Protein AF-A0A7C8MTD8-F1 (afdb_monomer)

Solvent-accessible surface area (backbone atoms only — not comparable to full-atom values): 52071 Å² total; per-residue (Å²): 132,76,64,49,74,47,74,49,96,95,41,102,48,47,35,45,34,40,79,84,80,27,59,74,48,79,58,100,44,34,38,29,28,46,30,33,47,76,84,49,104,66,67,57,60,28,30,37,38,38,25,40,64,77,80,11,50,65,39,50,52,45,23,50,55,51,53,57,53,48,58,82,64,80,51,91,18,46,64,64,70,78,48,72,53,75,58,99,70,31,37,39,38,32,28,71,52,54,86,46,29,43,43,62,44,54,58,72,53,78,58,64,87,76,47,57,66,59,52,53,49,50,54,52,39,54,48,39,43,50,51,40,49,52,38,40,47,62,59,44,64,90,84,45,101,72,46,46,36,35,35,48,51,53,44,58,48,43,70,30,29,31,27,32,90,47,101,44,90,96,46,63,46,48,19,44,48,74,48,49,60,34,51,76,48,77,38,54,79,86,63,90,75,66,77,46,81,52,72,80,83,64,45,55,52,62,44,52,36,72,64,39,75,76,70,33,39,49,45,72,65,44,51,53,42,11,47,50,56,44,50,49,47,53,48,40,31,64,78,35,88,49,91,51,43,38,52,54,56,51,52,49,25,55,69,73,57,80,87,66,99,76,79,70,42,44,60,39,46,68,49,99,87,68,53,75,46,72,24,66,51,54,58,50,49,54,51,53,54,59,57,56,69,67,49,58,88,76,41,58,52,63,77,62,52,74,77,80,66,78,65,76,42,74,44,28,23,44,52,93,54,82,64,60,80,81,41,86,42,37,36,56,49,91,58,82,91,49,54,76,76,74,34,32,78,72,53,70,42,80,42,76,41,81,54,51,43,54,51,80,73,50,90,58,47,78,81,74,35,30,51,89,65,24,41,29,30,81,41,86,51,72,65,92,62,86,61,55,76,67,46,48,75,46,97,42,76,66,37,53,50,54,52,50,53,42,51,50,54,52,49,53,51,51,33,67,74,70,69,47,94,73,88,78,92,85,82,73,78,42,71,42,92,59,87,70,54,81,75,76,90,78,89,91,68,73,71,48,45,46,61,35,57,70,85,70,62,50,65,40,79,32,23,84,65,29,40,54,60,53,44,64,76,76,46,54,74,67,56,46,48,33,41,75,69,65,77,41,92,51,72,44,70,47,75,51,66,40,73,50,64,40,86,68,88,65,70,70,46,62,36,46,81,41,57,55,74,88,31,51,43,67,28,39,40,36,41,92,90,49,72,46,31,22,20,38,30,45,81,56,89,75,37,40,34,36,33,49,75,64,37,34,46,37,40,34,40,40,31,66,47,38,62,61,64,69,84,71,77,51,77,47,49,32,37,31,40,51,30,44,67,51,67,39,82,36,66,57,62,59,81,49,97,83,58,56,86,49,68,46,66,48,100,87,68,48,84,34,39,34,25,56,24,61,40,27,64,50,34,42,52,8,50,54,51,18,52,54,51,50,61,72,45,51,82,56,42,36,41,44,79,43,81,42,76,38,49,44,51,92,80,34,51,23,39,56,51,42,52,75,73,40,46,67,80,81,37,74,80,51,63,32,41,38,38,65,43,61,41,83,37,48,37,55,29,41,30,47,48,58,35,66,44,27,29,17,33,33,36,40,38,36,40,38,38,29,80,33,76,47,78,55,69,93,75,37,49,62,38,65,64,51,51,54,53,49,57,62,53,56,55,45,44,67,73,71,76,49,90,54,88,94,58,54,72,49,75,42,81,77,44,80,48,69,62,70,98,71,84,59,52,42,29,50,28,42,36,35,28,39,38,34,29,37,93,86,55,65,59,66,57,55,51,51,48,53,47,51,51,50,56,50,50,34,55,74,70,35,90,60,44,50,74,50,72,52,77,45,86,52,30,60,57,37,52,21,31,51,68,62,27,50,55,47,43,56,52,42,41,69,75,50,39,94,35,39,49,73,59,78,68,51,83,62,75,55,28,71,71,53,60,40,60,98,48,94,47,48,32,40,62,34,41,30,13,17,31,42,58,65,62,43,52,55,35,60,72,69,52,82,66,60,76,81,69,49,62,41,72,74,31,47,50,35,64,65,34,58,72,51,24,30,50,42,45,16,51,51,53,37,52,54,51,57,72,70,31,38,71,49,82,76,87,127

Sequence (924 aa):
MPSSKIHAPDFEAPLEFDVDQDLLGSGTVGDVFKVRLSYAKDPKHFALKRFFARAGRDDFQNEISILKALADVPHNHIVYFASYWTGPDASYILFPLAYGDLHNFLEHTLPPSIPADVVTWLVTQMQGVCDAIKYLHHHISEGNKEMKRVGFHHDLKPANILLFESNRPNHAVWKLGDFGSGAIKYLDHSSTEVLYNRKASTGDPVYSAPEFIADGKVSYPKDIWSLGCIFLEVLVWALTPEPKAVTQFRDAREEFSTDSPDKEPIYWCQDYEGRVYMNPAVVNEVKVLQARSRDESMYTSILAIPTEMAATFTLKFLKRLSLYDNVQLYRLHGFEELSNEQQTNCVYENIECTNIQDLRNIQERTSTLCFTEAGFEFISAPTKCALSAAVFETDTADANTVVNEYIQETMELVKSRLGASSIITIDWRFRRNDEASFAHRLEGGDVRRQAIAVATTTHCDFSPLGGIERLRMHLNSDELTAVEMGDITAMIVNVWRPLKTVASAPLVLADRRTVSKDDLVESDQVMRDKVNKTAYVYYHPDQRWYWMSNQRPDEVIMFPTWAIKTDDGHVGKVILLRAELDALPIEEKTGLPYASKMRMLDIEGRDQPVMHACGHDVHIAALLASLQLLHSARKSWSGTIVALFQPNEEIPGGAQAMIDDGLYNVSPIPDIMLAQHVGMSKAGLVAVRTGPVLPASDYIEVEIFSKGIGTNPPECRDPVSLASYLLTRFQAIISFDIDLRGDYASLKCRDFHAGEPGDLFTNKVYLRLEIKTTETIDRDNIFSRVEAITKGECKASGGDIESSVRMTPRAPVTRNDTVLAEALQDCFSHYFGDRFWIPPMDTPVEDFSILGGPKPVPFVYWKLGSTDPKKWDEAQEKGGNILEHLPTNHSPEFAPAPDLTILTGMEAMALAALLFADTKTEGE

Nearest PDB structures (foldseek):
  6slf-assembly1_A  TM=8.275E-01  e=9.966E-27  Corynebacterium striatum
  4ewt-assembly1_D  TM=8.448E-01  e=9.321E-24  Staphylococcus aureus subsp. aureus COL
  2v8d-assembly1_A  TM=5.994E-01  e=3.369E-10  Lachancea kluyveri
  2v8v-assembly1_B  TM=5.411E-01  e=5.201E-10  Lachancea kluyveri
  6vph-assembly1_A-2  TM=4.295E-01  e=1.521E-06  Homo sapiens

Mean predicted aligned error: 19.95 Å

Organism: NCBI:txid323545

pLDDT: mean 82.77, std 13.97, range [25.39, 98.56]

InterPro domains:
  IPR000719 Protein kinase domain [PF00069] (22-236)
  IPR000719 Protein kinase domain [PS50011] (18-336)
  IPR000719 Protein kinase domain [SM00220] (18-336)
  IPR002933 Peptidase M20 [PF01546] (576-865)
  IPR011009 Protein kinase-like domain superfamily [SSF56112] (22-241)
  IPR017439 Amidohydrolase [PTHR11014] (572-916)
  IPR036264 Bacterial exopeptidase dimerisation domain [SSF55031] (712-802)
  IPR044053 Hydroxylase/desaturase AsaB-like [NF041278] (344-562)

Radius of gyration: 44.91 Å; Cα contacts (8 Å, |Δi|>4): 1642; chains: 1; bounding box: 114×57×131 Å

Structure (mmCIF, N/CA/C/O backbone):
data_AF-A0A7C8MTD8-F1
#
_entry.id   AF-A0A7C8MTD8-F1
#
loop_
_atom_site.group_PDB
_atom_site.id
_atom_site.type_symbol
_atom_site.label_atom_id
_atom_site.label_alt_id
_atom_site.label_comp_id
_atom_site.label_asym_id
_atom_site.label_entity_id
_atom_site.label_seq_id
_atom_site.pdbx_PDB_ins_code
_atom_site.Cartn_x
_atom_site.Cartn_y
_atom_site.Cartn_z
_atom_site.occupancy
_atom_site.B_iso_or_equiv
_atom_site.auth_seq_id
_atom_site.auth_comp_id
_atom_site.auth_asym_id
_atom_site.auth_atom_id
_atom_site.pdbx_PDB_model_num
ATOM 1 N N . MET A 1 1 ? -60.207 -11.287 59.691 1.00 36.75 1 MET A N 1
ATOM 2 C CA . MET A 1 1 ? -60.706 -9.922 59.396 1.00 36.75 1 MET A CA 1
ATOM 3 C C . MET A 1 1 ? -61.123 -9.883 57.919 1.00 36.75 1 MET A C 1
ATOM 5 O O . MET A 1 1 ? -60.963 -10.918 57.283 1.00 36.75 1 MET A O 1
ATOM 9 N N . PRO A 1 2 ? -61.793 -8.848 57.373 1.00 47.47 2 PRO A N 1
ATOM 10 C CA . PRO A 1 2 ? -62.444 -8.988 56.073 1.00 47.47 2 PRO A CA 1
ATOM 11 C C . PRO A 1 2 ? -61.409 -8.887 54.949 1.00 47.47 2 PRO A C 1
ATOM 13 O O . PRO A 1 2 ? -60.645 -7.928 54.910 1.00 47.47 2 PRO A O 1
ATOM 16 N N . SER A 1 3 ? -61.419 -9.851 54.024 1.00 56.44 3 SER A N 1
ATOM 17 C CA . SER A 1 3 ? -60.732 -9.743 52.735 1.00 56.44 3 SER A CA 1
ATOM 18 C C . SER A 1 3 ? -61.042 -8.380 52.112 1.00 56.44 3 SER A C 1
ATOM 20 O O . SER A 1 3 ? -62.213 -8.071 51.851 1.00 56.44 3 SER A O 1
ATOM 22 N N . SER A 1 4 ? -60.031 -7.547 51.898 1.00 66.31 4 SER A N 1
ATOM 23 C CA . SER A 1 4 ? -60.213 -6.243 51.271 1.00 66.31 4 SER A CA 1
ATOM 24 C C . SER A 1 4 ? -60.413 -6.431 49.772 1.00 66.31 4 SER A C 1
ATOM 26 O O . SER A 1 4 ? -59.582 -7.038 49.100 1.00 66.31 4 SER A O 1
ATOM 28 N N . LYS A 1 5 ? -61.528 -5.905 49.250 1.00 68.44 5 LYS A N 1
ATOM 29 C CA . LYS A 1 5 ? -61.786 -5.812 47.809 1.00 68.44 5 LYS A CA 1
ATOM 30 C C . LYS A 1 5 ? -61.656 -4.362 47.374 1.00 68.44 5 LYS A C 1
ATOM 32 O O . LYS A 1 5 ? -62.421 -3.517 47.833 1.00 68.44 5 LYS A O 1
ATOM 37 N N . ILE A 1 6 ? -60.694 -4.078 46.503 1.00 73.88 6 ILE A N 1
ATOM 38 C CA . ILE A 1 6 ? -60.473 -2.740 45.936 1.00 73.88 6 ILE A CA 1
ATOM 39 C C . ILE A 1 6 ? -60.409 -2.819 44.407 1.00 73.88 6 ILE A C 1
ATOM 41 O O . ILE A 1 6 ? -59.969 -3.827 43.859 1.00 73.88 6 ILE A O 1
ATOM 45 N N . HIS A 1 7 ? -60.852 -1.770 43.715 1.00 72.31 7 HIS A N 1
ATOM 46 C CA . HIS A 1 7 ? -60.801 -1.683 42.252 1.00 72.31 7 HIS A CA 1
ATOM 47 C C . HIS A 1 7 ? -59.589 -0.856 41.812 1.00 72.31 7 HIS A C 1
ATOM 49 O O . HIS A 1 7 ? -59.398 0.256 42.305 1.00 72.31 7 HIS A O 1
ATOM 55 N N . ALA A 1 8 ? -58.793 -1.390 40.885 1.00 72.38 8 ALA A N 1
ATOM 56 C CA . ALA A 1 8 ? -57.742 -0.637 40.206 1.00 72.38 8 ALA A CA 1
ATOM 57 C C . ALA A 1 8 ? -58.331 0.014 38.934 1.00 72.38 8 ALA A C 1
ATOM 59 O O . ALA A 1 8 ? -59.082 -0.660 38.234 1.00 72.38 8 ALA A O 1
ATOM 60 N N . PRO A 1 9 ? -58.024 1.286 38.609 1.00 70.38 9 PRO A N 1
ATOM 61 C CA . PRO A 1 9 ? -58.692 2.016 37.522 1.00 70.38 9 PRO A CA 1
ATOM 62 C C . PRO A 1 9 ? -58.568 1.351 36.148 1.00 70.38 9 PRO A C 1
ATOM 64 O O . PRO A 1 9 ? -59.496 1.420 35.350 1.00 70.38 9 PRO A O 1
ATOM 67 N N . ASP A 1 10 ? -57.435 0.690 35.904 1.00 72.25 10 ASP A N 1
ATOM 68 C CA . ASP A 1 10 ? -57.112 0.055 34.622 1.00 72.25 10 ASP A CA 1
ATOM 69 C C . ASP A 1 10 ? -57.588 -1.408 34.536 1.00 72.25 10 ASP A C 1
ATOM 71 O O . ASP A 1 10 ? -57.371 -2.079 33.528 1.00 72.25 10 ASP A O 1
ATOM 75 N N . PHE A 1 11 ? -58.236 -1.928 35.587 1.00 67.31 11 PHE A N 1
ATOM 76 C CA . PHE A 1 11 ? -58.704 -3.311 35.661 1.00 67.31 11 PHE A CA 1
ATOM 77 C C . PHE A 1 11 ? -60.195 -3.359 36.028 1.00 67.31 11 PHE A C 1
ATOM 79 O O . PHE A 1 11 ? -60.595 -2.986 37.128 1.00 67.31 11 PHE A O 1
ATOM 86 N N . GLU A 1 12 ? -61.034 -3.911 35.144 1.00 67.12 12 GLU A N 1
ATOM 87 C CA . GLU A 1 12 ? -62.484 -4.067 35.384 1.00 67.12 12 GLU A CA 1
ATOM 88 C C . GLU A 1 12 ? -62.834 -5.089 36.498 1.00 67.12 12 GLU A C 1
ATOM 90 O O . GLU A 1 12 ? -64.005 -5.273 36.832 1.00 67.12 12 GLU A O 1
ATOM 95 N N . ALA A 1 13 ? -61.840 -5.747 37.109 1.00 68.50 13 ALA A N 1
ATOM 96 C CA . ALA A 1 13 ? -62.009 -6.768 38.147 1.00 68.50 13 ALA A CA 1
ATOM 97 C C . ALA A 1 13 ? -61.460 -6.311 39.518 1.00 68.50 13 ALA A C 1
ATOM 99 O O . ALA A 1 13 ? -60.441 -5.619 39.566 1.00 68.50 13 ALA A O 1
ATOM 100 N N . PRO A 1 14 ? -62.079 -6.715 40.649 1.00 74.88 14 PRO A N 1
ATOM 101 C CA . PRO A 1 14 ? -61.580 -6.371 41.977 1.00 74.88 14 PRO A CA 1
ATOM 102 C C . PRO A 1 14 ? -60.300 -7.147 42.326 1.00 74.88 14 PRO A C 1
ATOM 104 O O . PRO A 1 14 ? -60.173 -8.343 42.033 1.00 74.88 14 PRO A O 1
ATOM 107 N N . LEU A 1 15 ? -59.381 -6.460 43.004 1.00 81.38 15 LEU A N 1
ATOM 108 C CA . LEU A 1 15 ? -58.221 -7.045 43.673 1.00 81.38 15 LEU A CA 1
ATOM 109 C C . LEU A 1 15 ? -58.672 -7.678 44.991 1.00 81.38 15 LEU A C 1
ATOM 111 O O . LEU A 1 15 ? -59.302 -7.007 45.810 1.00 81.38 15 LEU A O 1
ATOM 115 N N . GLU A 1 16 ? -58.352 -8.955 45.186 1.00 81.00 16 GLU A N 1
ATOM 116 C CA . GLU A 1 16 ? -58.675 -9.726 46.392 1.00 81.00 16 GLU A CA 1
ATOM 117 C C . GLU A 1 16 ? -57.395 -10.038 47.178 1.00 81.00 16 GLU A C 1
ATOM 119 O O . GLU A 1 16 ? -56.443 -10.567 46.597 1.00 81.00 16 GLU A O 1
ATOM 124 N N . PHE A 1 17 ? -57.383 -9.714 48.475 1.00 81.12 17 PHE A N 1
ATOM 125 C CA . PHE A 1 17 ? -56.328 -10.099 49.421 1.00 81.12 17 PHE A CA 1
ATOM 126 C C . PHE A 1 17 ? -56.820 -10.082 50.874 1.00 81.12 17 PHE A C 1
ATOM 128 O O . PHE A 1 17 ? -57.761 -9.353 51.216 1.00 81.12 17 PHE A O 1
ATOM 135 N N . ASP A 1 18 ? -56.185 -10.885 51.720 1.00 81.62 18 ASP A N 1
ATOM 136 C CA . ASP A 1 18 ? -56.340 -10.888 53.172 1.00 81.62 18 ASP A CA 1
ATOM 137 C C . ASP A 1 18 ? -55.222 -10.052 53.813 1.00 81.62 18 ASP A C 1
ATOM 139 O O . ASP A 1 18 ? -54.037 -10.296 53.608 1.00 81.62 18 ASP A O 1
ATOM 143 N N . VAL A 1 19 ? -55.605 -9.037 54.588 1.00 76.56 19 VAL A N 1
ATOM 144 C CA . VAL A 1 19 ? -54.665 -8.064 55.169 1.00 76.56 19 VAL A CA 1
ATOM 145 C C . VAL A 1 19 ? -53.669 -8.720 56.133 1.00 76.56 19 VAL A C 1
ATOM 147 O O . VAL A 1 19 ? -52.549 -8.231 56.258 1.00 76.56 19 VAL A O 1
ATOM 150 N N . ASP A 1 20 ? -54.053 -9.816 56.791 1.00 74.50 20 ASP A N 1
ATOM 151 C CA . ASP A 1 20 ? -53.216 -10.500 57.777 1.00 74.50 20 ASP A CA 1
ATOM 152 C C . ASP A 1 20 ? -52.360 -11.606 57.128 1.00 74.50 20 ASP A C 1
ATOM 154 O O . ASP A 1 20 ? -51.235 -11.844 57.563 1.00 74.50 20 ASP A O 1
ATOM 158 N N . GLN A 1 21 ? -52.872 -12.290 56.095 1.00 80.00 21 GLN A N 1
ATOM 159 C CA . GLN A 1 21 ? -52.184 -13.435 55.468 1.00 80.00 21 GLN A CA 1
ATOM 160 C C . GLN A 1 21 ? -51.335 -13.078 54.246 1.00 80.00 21 GLN A C 1
ATOM 162 O O . GLN A 1 21 ? -50.363 -13.775 53.963 1.00 80.00 21 GLN A O 1
ATOM 167 N N . ASP A 1 22 ? -51.686 -12.015 53.522 1.00 86.62 22 ASP A N 1
ATOM 168 C CA . ASP A 1 22 ? -51.035 -11.654 52.260 1.00 86.62 22 ASP A CA 1
ATOM 169 C C . ASP A 1 22 ? -50.022 -10.504 52.408 1.00 86.62 22 ASP A C 1
ATOM 171 O O . ASP A 1 22 ? -49.557 -9.954 51.408 1.00 86.62 22 ASP A O 1
ATOM 175 N N . LEU A 1 23 ? -49.664 -10.111 53.633 1.00 88.38 23 LEU A N 1
ATOM 176 C CA . LEU A 1 23 ? -48.643 -9.090 53.876 1.00 88.38 23 LEU A CA 1
ATOM 177 C C . LEU A 1 23 ? -47.261 -9.599 53.427 1.00 88.38 23 LEU A C 1
ATOM 179 O O . LEU A 1 23 ? -46.715 -10.536 54.003 1.00 88.38 23 LEU A O 1
ATOM 183 N N . LEU A 1 24 ? -46.687 -8.958 52.408 1.00 84.88 24 LEU A N 1
ATOM 184 C CA . LEU A 1 24 ? -45.346 -9.247 51.887 1.00 84.88 24 LEU A CA 1
ATOM 185 C C . LEU A 1 24 ? -44.258 -8.453 52.616 1.00 84.88 24 LEU A C 1
ATOM 187 O O . LEU A 1 24 ? -43.134 -8.924 52.745 1.00 84.88 24 LEU A O 1
ATOM 191 N N . GLY A 1 25 ? -44.582 -7.248 53.088 1.00 82.81 25 GLY A N 1
ATOM 192 C CA . GLY A 1 25 ? -43.654 -6.393 53.824 1.00 82.81 25 GLY A CA 1
ATOM 193 C C . GLY A 1 25 ? -44.342 -5.154 54.388 1.00 82.81 25 GLY A C 1
ATOM 194 O O . GLY A 1 25 ? -45.333 -4.684 53.831 1.00 82.81 25 GLY A O 1
ATOM 195 N N . SER A 1 26 ? -43.819 -4.617 55.490 1.00 80.94 26 SER A N 1
ATOM 196 C CA . SER A 1 26 ? -44.293 -3.374 56.108 1.00 80.94 26 SER A CA 1
ATOM 197 C C . SER A 1 26 ? -43.118 -2.418 56.290 1.00 80.94 26 SER A C 1
ATOM 199 O O . SER A 1 26 ? -42.049 -2.817 56.753 1.00 80.94 26 SER A O 1
ATOM 201 N N . GLY A 1 27 ? -43.300 -1.170 55.869 1.00 74.06 27 GLY A N 1
ATOM 202 C CA . GLY A 1 27 ? -42.312 -0.101 55.943 1.00 74.06 27 GLY A CA 1
ATOM 203 C C . GLY A 1 27 ? -42.838 1.103 56.721 1.00 74.06 27 GLY A C 1
ATOM 204 O O . GLY A 1 27 ? -43.984 1.155 57.163 1.00 74.06 27 GLY A O 1
ATOM 205 N N . THR A 1 28 ? -42.006 2.133 56.855 1.00 71.19 28 THR A N 1
ATOM 206 C CA . THR A 1 28 ? -42.362 3.373 57.570 1.00 71.19 28 THR A CA 1
ATOM 207 C C . THR A 1 28 ? -43.461 4.184 56.877 1.00 71.19 28 THR A C 1
ATOM 209 O O . THR A 1 28 ? -44.188 4.930 57.532 1.00 71.19 28 THR A O 1
ATOM 212 N N . VAL A 1 29 ? -43.592 4.038 55.557 1.00 75.25 29 VAL A N 1
ATOM 213 C CA . VAL A 1 29 ? -44.475 4.849 54.699 1.00 75.25 29 VAL A CA 1
ATOM 214 C C . VAL A 1 29 ? -45.685 4.076 54.157 1.00 75.25 29 VAL A C 1
ATOM 216 O O . VAL A 1 29 ? -46.618 4.685 53.621 1.00 75.25 29 VAL A O 1
ATOM 219 N N . GLY A 1 30 ? -45.705 2.749 54.317 1.00 84.12 30 GLY A N 1
ATOM 220 C CA . GLY A 1 30 ? -46.770 1.896 53.802 1.00 84.12 30 GLY A CA 1
ATOM 221 C C . GLY A 1 30 ? -46.501 0.396 53.920 1.00 84.12 30 GLY A C 1
ATOM 222 O O . GLY A 1 30 ? -45.422 -0.027 54.327 1.00 84.12 30 GLY A O 1
ATOM 223 N N . ASP A 1 31 ? -47.490 -0.394 53.505 1.00 88.81 31 ASP A N 1
ATOM 224 C CA . ASP A 1 31 ? -47.468 -1.861 53.514 1.00 88.81 31 ASP A CA 1
ATOM 225 C C . ASP A 1 31 ? -47.561 -2.408 52.085 1.00 88.81 31 ASP A C 1
ATOM 227 O O . ASP A 1 31 ? -48.206 -1.801 51.226 1.00 88.81 31 ASP A O 1
ATOM 231 N N . VAL A 1 32 ? -46.971 -3.574 51.828 1.00 89.69 32 VAL A N 1
ATOM 232 C CA . VAL A 1 32 ? -47.038 -4.275 50.540 1.00 89.69 32 VAL A CA 1
ATOM 233 C C . VAL A 1 32 ? -47.796 -5.584 50.715 1.00 89.69 32 VAL A C 1
ATOM 235 O O . VAL A 1 32 ? -47.422 -6.408 51.544 1.00 89.69 32 VAL A O 1
ATOM 238 N N . PHE A 1 33 ? -48.836 -5.798 49.910 1.00 91.00 33 PHE A N 1
ATOM 239 C CA . PHE A 1 33 ? -49.671 -7.001 49.951 1.00 91.00 33 PHE A CA 1
ATOM 240 C C . PHE A 1 33 ? -49.567 -7.801 48.658 1.00 91.00 33 PHE A C 1
ATOM 242 O O . PHE A 1 33 ? -49.513 -7.230 47.568 1.00 91.00 33 PHE A O 1
ATOM 249 N N . LYS A 1 34 ? -49.616 -9.126 48.755 1.00 90.69 34 LYS A N 1
ATOM 250 C CA . LYS A 1 34 ? -49.877 -10.007 47.621 1.00 90.69 34 LYS A CA 1
ATOM 251 C C . LYS A 1 34 ? -51.361 -9.927 47.287 1.00 90.69 34 LYS A C 1
ATOM 253 O O . LYS A 1 34 ? -52.207 -10.139 48.142 1.00 90.69 34 LYS A O 1
ATOM 258 N N . VAL A 1 35 ? -51.696 -9.619 46.041 1.00 89.38 35 VAL A N 1
ATOM 259 C CA . VAL A 1 35 ? -53.094 -9.464 45.618 1.00 89.38 35 VAL A CA 1
ATOM 260 C C . VAL A 1 35 ? -53.393 -10.302 44.386 1.00 89.38 35 VAL A C 1
ATOM 262 O O . VAL A 1 35 ? -52.518 -10.527 43.544 1.00 89.38 35 VAL A O 1
ATOM 265 N N . ARG A 1 36 ? -54.640 -10.761 44.260 1.00 85.81 36 ARG A N 1
ATOM 266 C CA . ARG A 1 36 ? -55.112 -11.562 43.123 1.00 85.81 36 ARG A CA 1
ATOM 267 C C . ARG A 1 36 ? -56.159 -10.803 42.307 1.00 85.81 36 ARG A C 1
ATOM 269 O O . ARG A 1 36 ? -57.111 -10.271 42.872 1.00 85.81 36 ARG A O 1
ATOM 276 N N . LEU A 1 37 ? -56.027 -10.815 40.978 1.00 79.00 37 LEU A N 1
ATOM 277 C CA . LEU A 1 37 ? -57.078 -10.358 40.054 1.00 79.00 37 LEU A CA 1
ATOM 278 C C . LEU A 1 37 ? -58.081 -11.491 39.781 1.00 79.00 37 LEU A C 1
ATOM 280 O O . LEU A 1 37 ? -57.700 -12.594 39.390 1.00 79.00 37 LEU A O 1
ATOM 284 N N . SER A 1 38 ? -59.373 -11.224 39.965 1.00 64.62 38 SER A N 1
ATOM 285 C CA . SER A 1 38 ? -60.420 -12.253 40.081 1.00 64.62 38 SER A CA 1
ATOM 286 C C . SER A 1 38 ? -61.116 -12.694 38.770 1.00 64.62 38 SER A C 1
ATOM 288 O O . SER A 1 38 ? -62.166 -13.327 38.835 1.00 64.62 38 SER A O 1
ATOM 290 N N . TYR A 1 39 ? -60.547 -12.459 37.573 1.00 58.12 39 TYR A N 1
ATOM 291 C CA . TYR A 1 39 ? -61.153 -12.929 36.301 1.00 58.12 39 TYR A CA 1
ATOM 292 C C . TYR A 1 39 ? -60.159 -13.307 35.182 1.00 58.12 39 TYR A C 1
ATOM 294 O O . TYR A 1 39 ? -60.326 -12.929 34.024 1.00 58.12 39 TYR A O 1
ATOM 302 N N . ALA A 1 40 ? -59.118 -14.081 35.494 1.00 52.47 40 ALA A N 1
ATOM 303 C CA . ALA A 1 40 ? -58.266 -14.701 34.474 1.00 52.47 40 ALA A CA 1
ATOM 304 C C . ALA A 1 40 ? -58.393 -16.232 34.532 1.00 52.47 40 ALA A C 1
ATOM 306 O O . ALA A 1 40 ? -58.435 -16.805 35.618 1.00 52.47 40 ALA A O 1
ATOM 307 N N . LYS A 1 41 ? -58.424 -16.902 33.365 1.00 48.06 41 LYS A N 1
ATOM 308 C CA . LYS A 1 41 ? -58.343 -18.379 33.244 1.00 48.06 41 LYS A CA 1
ATOM 309 C C . LYS A 1 41 ? -57.103 -18.967 33.945 1.00 48.06 41 LYS A C 1
ATOM 311 O O . LYS A 1 41 ? -57.080 -20.164 34.204 1.00 48.06 41 LYS A O 1
ATOM 316 N N . ASP A 1 42 ? -56.127 -18.110 34.243 1.00 54.12 42 ASP A N 1
ATOM 317 C CA . ASP A 1 42 ? -54.933 -18.357 35.040 1.00 54.12 42 ASP A CA 1
ATOM 318 C C . ASP A 1 42 ? -54.698 -17.131 35.961 1.00 54.12 42 ASP A C 1
ATOM 320 O O . ASP A 1 42 ? -54.395 -16.042 35.455 1.00 54.12 42 ASP A O 1
ATOM 324 N N . PRO A 1 43 ? -54.970 -17.212 37.278 1.00 59.47 43 PRO A N 1
ATOM 325 C CA . PRO A 1 43 ? -54.957 -16.051 38.165 1.00 59.47 43 PRO A CA 1
ATOM 326 C C . PRO A 1 43 ? -53.535 -15.508 38.373 1.00 59.47 43 PRO A C 1
ATOM 328 O O . PRO A 1 43 ? -52.723 -16.096 39.087 1.00 59.47 43 PRO A O 1
ATOM 331 N N . LYS A 1 44 ? -53.249 -14.331 37.802 1.00 71.19 44 LYS A N 1
ATOM 332 C CA . LYS A 1 44 ? -51.992 -13.607 38.038 1.00 71.19 44 LYS A CA 1
ATOM 333 C C . LYS A 1 44 ? -52.015 -12.901 39.394 1.00 71.19 44 LYS A C 1
ATOM 335 O O . LYS A 1 44 ? -52.980 -12.208 39.728 1.00 71.19 44 LYS A O 1
ATOM 340 N N . HIS A 1 45 ? -50.934 -13.069 40.150 1.00 86.44 45 HIS A N 1
ATOM 341 C CA . HIS A 1 45 ? -50.709 -12.367 41.408 1.00 86.44 45 HIS A CA 1
ATOM 342 C C . HIS A 1 45 ? -49.874 -11.102 41.179 1.00 86.44 45 HIS A C 1
ATOM 344 O O . HIS A 1 45 ? -49.010 -11.067 40.303 1.00 86.44 45 HIS A O 1
ATOM 350 N N . PHE A 1 46 ? -50.132 -10.077 41.985 1.00 90.00 46 PHE A N 1
ATOM 351 C CA . PHE A 1 46 ? -49.452 -8.783 41.954 1.00 90.00 46 PHE A CA 1
ATOM 352 C C . PHE A 1 46 ? -49.004 -8.395 43.363 1.00 90.00 46 PHE A C 1
ATOM 354 O O . PHE A 1 46 ? -49.500 -8.943 44.349 1.00 90.00 46 PHE A O 1
ATOM 361 N N . ALA A 1 47 ? -48.090 -7.435 43.452 1.00 91.62 47 ALA A N 1
ATOM 362 C CA . ALA A 1 47 ? -47.738 -6.764 44.694 1.00 91.62 47 ALA A CA 1
ATOM 363 C C . ALA A 1 47 ? -48.426 -5.392 44.735 1.00 91.62 47 ALA A C 1
ATOM 365 O O . ALA A 1 47 ? -48.235 -4.562 43.850 1.00 91.62 47 ALA A O 1
ATOM 366 N N . LEU A 1 48 ? -49.246 -5.148 45.750 1.00 91.50 48 LEU A N 1
ATOM 367 C CA . LEU A 1 48 ? -49.942 -3.887 45.972 1.00 91.50 48 LEU A CA 1
ATOM 368 C C . LEU A 1 48 ? -49.266 -3.127 47.112 1.00 91.50 48 LEU A C 1
ATOM 370 O O . LEU A 1 48 ? -49.424 -3.499 48.274 1.00 91.50 48 LEU A O 1
ATOM 374 N N . LYS A 1 49 ? -48.564 -2.040 46.795 1.00 91.44 49 LYS A N 1
ATOM 375 C CA . LYS A 1 49 ? -48.003 -1.115 47.787 1.00 91.44 49 LYS A CA 1
ATOM 376 C C . LYS A 1 49 ? -49.067 -0.092 48.181 1.00 91.44 49 LYS A C 1
ATOM 378 O O . LYS A 1 49 ? -49.533 0.675 47.337 1.00 91.44 49 LYS A O 1
ATOM 383 N N . ARG A 1 50 ? -49.465 -0.092 49.452 1.00 90.31 50 ARG A N 1
ATOM 384 C CA . ARG A 1 50 ? -50.442 0.815 50.071 1.00 90.31 50 ARG A CA 1
ATOM 385 C C . ARG A 1 50 ? -49.717 1.852 50.923 1.00 90.31 50 ARG A C 1
ATOM 387 O O . ARG A 1 50 ? -49.086 1.493 51.909 1.00 90.31 50 ARG A O 1
ATOM 394 N N . PHE A 1 51 ? -49.896 3.129 50.611 1.00 89.12 51 PHE A N 1
ATOM 395 C CA . PHE A 1 51 ? -49.301 4.253 51.340 1.00 89.12 51 PHE A CA 1
ATOM 396 C C . PHE A 1 51 ? -50.258 4.793 52.405 1.00 89.12 51 PHE A C 1
ATOM 398 O O . PHE A 1 51 ? -51.458 4.948 52.154 1.00 89.12 51 PHE A O 1
ATOM 405 N N . PHE A 1 52 ? -49.739 5.134 53.586 1.00 82.88 52 PHE A N 1
ATOM 406 C CA . PHE A 1 52 ? -50.557 5.684 54.673 1.00 82.88 52 PHE A CA 1
ATOM 407 C C . PHE A 1 52 ? -51.063 7.108 54.353 1.00 82.88 52 PHE A C 1
ATOM 409 O O . PHE A 1 52 ? -50.289 7.976 53.954 1.00 82.88 52 PHE A O 1
ATOM 416 N N . ALA A 1 53 ? -52.355 7.379 54.594 1.00 69.56 53 ALA A N 1
ATOM 417 C CA . ALA A 1 53 ? -53.112 8.549 54.107 1.00 69.56 53 ALA A CA 1
ATOM 418 C C . ALA A 1 53 ? -52.458 9.942 54.262 1.00 69.56 53 ALA A C 1
ATOM 420 O O . ALA A 1 53 ? 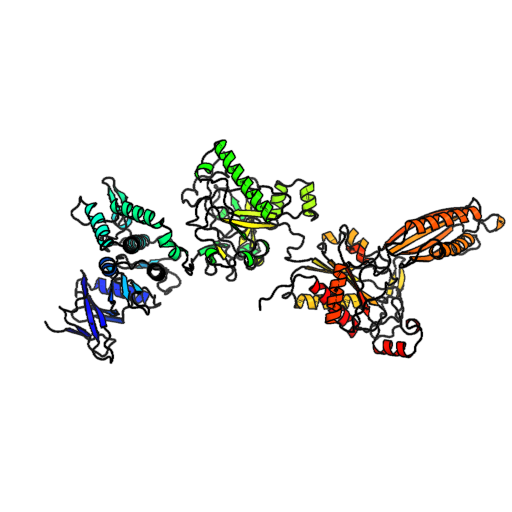-52.645 10.819 53.411 1.00 69.56 53 ALA A O 1
ATOM 421 N N . ARG A 1 54 ? -51.752 10.181 55.380 1.00 68.44 54 ARG A N 1
ATOM 422 C CA . ARG A 1 54 ? -51.088 11.465 55.690 1.00 68.44 54 ARG A CA 1
ATOM 423 C C . ARG A 1 54 ? -49.567 11.394 55.624 1.00 68.44 54 ARG A C 1
ATOM 425 O O . ARG A 1 54 ? -48.966 12.351 55.158 1.00 68.44 54 ARG A O 1
ATOM 432 N N . ALA A 1 55 ? -48.968 10.301 56.095 1.00 65.56 55 ALA A N 1
ATOM 433 C CA . ALA A 1 55 ? -47.515 10.170 56.179 1.00 65.56 55 ALA A CA 1
ATOM 434 C C . ALA A 1 55 ? -46.873 9.803 54.833 1.00 65.56 55 ALA A C 1
ATOM 436 O O . ALA A 1 55 ? -45.802 10.305 54.540 1.00 65.56 55 ALA A O 1
ATOM 437 N N . GLY A 1 56 ? -47.540 8.994 54.001 1.00 72.00 56 GLY A N 1
ATOM 438 C CA . GLY A 1 56 ? -46.970 8.464 52.757 1.00 72.00 56 GLY A CA 1
ATOM 439 C C . GLY A 1 56 ? -47.398 9.198 51.484 1.00 72.00 56 GLY A C 1
ATOM 440 O O . GLY A 1 56 ? -47.156 8.699 50.390 1.00 72.00 56 GLY A O 1
ATOM 441 N N . ARG A 1 57 ? -48.082 10.350 51.583 1.00 79.38 57 ARG A N 1
ATOM 442 C CA . ARG A 1 57 ? -48.571 11.078 50.396 1.00 79.38 57 ARG A CA 1
ATOM 443 C C . ARG A 1 57 ? -47.422 11.647 49.561 1.00 79.38 57 ARG A C 1
ATOM 445 O O . ARG A 1 57 ? -47.465 11.539 48.338 1.00 79.38 57 ARG A O 1
ATOM 452 N N . ASP A 1 58 ? -46.432 12.248 50.214 1.00 80.38 58 ASP A N 1
ATOM 453 C CA . ASP A 1 58 ? -45.275 12.835 49.534 1.00 80.38 58 ASP A CA 1
ATOM 454 C C . ASP A 1 58 ? -44.375 11.736 48.953 1.00 80.38 58 ASP A C 1
ATOM 456 O O . ASP A 1 58 ? -43.947 11.847 47.805 1.00 80.38 58 ASP A O 1
ATOM 460 N N . ASP A 1 59 ? -44.185 10.631 49.682 1.00 82.81 59 ASP A N 1
ATOM 461 C CA . ASP A 1 59 ? -43.447 9.455 49.204 1.00 82.81 59 ASP A CA 1
ATOM 462 C C . ASP A 1 59 ? -44.125 8.801 47.997 1.00 82.81 59 ASP A C 1
ATOM 464 O O . ASP A 1 59 ? -43.462 8.505 47.006 1.00 82.81 59 ASP A O 1
ATOM 468 N N . PHE A 1 60 ? -45.455 8.660 48.021 1.00 88.25 60 PHE A N 1
ATOM 469 C CA . PHE A 1 60 ? -46.229 8.169 46.879 1.00 88.25 60 PHE A CA 1
ATOM 470 C C . PHE A 1 60 ? -46.030 9.041 45.633 1.00 88.25 60 PHE A C 1
ATOM 472 O O . PHE A 1 60 ? -45.811 8.520 44.538 1.00 88.25 60 PHE A O 1
ATOM 479 N N . GLN A 1 61 ? -46.099 10.369 45.784 1.00 87.00 61 GLN A N 1
ATOM 480 C CA . GLN A 1 61 ? -45.888 11.292 44.665 1.00 87.00 61 GLN A CA 1
ATOM 481 C C . GLN A 1 61 ? -44.448 11.235 44.150 1.00 87.00 61 GLN A C 1
ATOM 483 O O . GLN A 1 61 ? -44.240 11.232 42.936 1.00 87.00 61 GLN A O 1
ATOM 488 N N . ASN A 1 62 ? -43.465 11.152 45.050 1.00 86.12 62 ASN A N 1
ATOM 489 C CA . ASN A 1 62 ? -42.060 11.033 44.679 1.00 86.12 62 ASN A CA 1
ATOM 490 C C . ASN A 1 62 ? -41.807 9.738 43.897 1.00 86.12 62 ASN A C 1
ATOM 492 O O . ASN A 1 62 ? -41.304 9.789 42.774 1.00 86.12 62 ASN A O 1
ATOM 496 N N . GLU A 1 63 ? -42.240 8.599 44.434 1.00 89.00 63 GLU A N 1
ATOM 497 C CA . GLU A 1 63 ? -42.050 7.285 43.819 1.00 89.00 63 GLU A CA 1
ATOM 498 C C . GLU A 1 63 ? -42.726 7.201 42.445 1.00 89.00 63 GLU A C 1
ATOM 500 O O . GLU A 1 63 ? -42.087 6.812 41.469 1.00 89.00 63 GLU A O 1
ATOM 505 N N . ILE A 1 64 ? -43.975 7.668 42.313 1.00 89.25 64 ILE A N 1
ATOM 506 C CA . ILE A 1 64 ? -44.661 7.714 41.013 1.00 89.25 64 ILE A CA 1
ATOM 507 C C . ILE A 1 64 ? -43.979 8.664 40.030 1.00 89.25 64 ILE A C 1
ATOM 509 O O . ILE A 1 64 ? -43.912 8.351 38.841 1.00 89.25 64 ILE A O 1
ATOM 513 N N . SER A 1 65 ? -43.464 9.810 40.481 1.00 87.31 65 SER A N 1
ATOM 514 C CA . SER A 1 65 ? -42.769 10.745 39.589 1.00 87.31 65 SER A CA 1
ATOM 515 C C . SER A 1 65 ? -41.514 10.126 38.967 1.00 87.31 65 SER A C 1
ATOM 517 O O . SER A 1 65 ? -41.251 10.337 37.781 1.00 87.31 65 SER A O 1
ATOM 519 N N . ILE A 1 66 ? -40.785 9.316 39.741 1.00 87.12 66 ILE A N 1
ATOM 520 C CA . ILE A 1 66 ? -39.582 8.610 39.297 1.00 87.12 66 ILE A CA 1
ATOM 521 C C . ILE A 1 66 ? -39.962 7.431 38.412 1.00 87.12 66 ILE A C 1
ATOM 523 O O . ILE A 1 66 ? -39.435 7.287 37.317 1.00 87.12 66 ILE A O 1
ATOM 527 N N . LEU A 1 67 ? -40.929 6.619 38.828 1.00 88.62 67 LEU A N 1
ATOM 528 C CA . LEU A 1 67 ? -41.364 5.474 38.036 1.00 88.62 67 LEU A CA 1
ATOM 529 C C . LEU A 1 67 ? -41.933 5.886 36.671 1.00 88.62 67 LEU A C 1
ATOM 531 O O . LEU A 1 67 ? -41.644 5.237 35.671 1.00 88.62 67 LEU A O 1
ATOM 535 N N . LYS A 1 68 ? -42.687 6.990 36.598 1.00 86.25 68 LYS A N 1
ATOM 536 C CA . LYS A 1 68 ? -43.143 7.564 35.321 1.00 86.25 68 LYS A CA 1
ATOM 537 C C . LYS A 1 68 ? -41.984 8.023 34.451 1.00 86.25 68 LYS A C 1
ATOM 539 O O . LYS A 1 68 ? -42.008 7.807 33.251 1.00 86.25 68 LYS A O 1
ATOM 544 N N . ALA A 1 69 ? -40.969 8.629 35.060 1.00 80.50 69 ALA A N 1
ATOM 545 C CA . ALA A 1 69 ? -39.760 9.042 34.363 1.00 80.50 69 ALA A CA 1
ATOM 546 C C . ALA A 1 69 ? -39.049 7.887 33.657 1.00 80.50 69 ALA A C 1
ATOM 548 O O . ALA A 1 69 ? -38.463 8.065 32.598 1.00 80.50 69 ALA A O 1
ATOM 549 N N . LEU A 1 70 ? -39.077 6.718 34.291 1.00 82.94 70 LEU A N 1
ATOM 550 C CA . LEU A 1 70 ? -38.411 5.515 33.817 1.00 82.94 70 LEU A CA 1
ATOM 551 C C . LEU A 1 70 ? -39.288 4.707 32.850 1.00 82.94 70 LEU A C 1
ATOM 553 O O . LEU A 1 70 ? -38.776 3.783 32.222 1.00 82.94 70 LEU A O 1
ATOM 557 N N . ALA A 1 71 ? -40.585 5.026 32.744 1.00 78.94 71 ALA A N 1
ATOM 558 C CA . ALA A 1 71 ? -41.567 4.290 31.948 1.00 78.94 71 ALA A CA 1
ATOM 559 C C . ALA A 1 71 ? -41.447 4.529 30.436 1.00 78.94 71 ALA A C 1
ATOM 561 O O . ALA A 1 71 ? -41.834 3.651 29.669 1.00 78.94 71 ALA A O 1
ATOM 562 N N . ASP A 1 72 ? -40.895 5.671 30.011 1.00 69.50 72 ASP A N 1
ATOM 563 C CA . ASP A 1 72 ? -40.797 6.031 28.588 1.00 69.50 72 ASP A CA 1
ATOM 564 C C . ASP A 1 72 ? -39.889 5.071 27.799 1.00 69.50 72 ASP A C 1
ATOM 566 O O . ASP A 1 72 ? -40.193 4.726 26.657 1.00 69.50 72 ASP A O 1
ATOM 570 N N . VAL A 1 73 ? -38.801 4.595 28.418 1.00 72.06 73 VAL A N 1
ATOM 571 C CA . VAL A 1 73 ? -37.917 3.562 27.857 1.00 72.06 73 VAL A CA 1
ATOM 572 C C . VAL A 1 73 ? -37.730 2.450 28.898 1.00 72.06 73 VAL A C 1
ATOM 574 O O . VAL A 1 73 ? -36.984 2.623 29.865 1.00 72.06 73 VAL A O 1
ATOM 577 N N . PRO A 1 74 ? -38.429 1.309 28.743 1.00 77.50 74 PRO A N 1
ATOM 578 C CA . PRO A 1 74 ? -38.361 0.212 29.695 1.00 77.50 74 PRO A CA 1
ATOM 579 C C . PRO A 1 74 ? -36.963 -0.426 29.808 1.00 77.50 74 PRO A C 1
ATOM 581 O O . PRO A 1 74 ? -36.367 -0.791 28.799 1.00 77.50 74 PRO A O 1
ATOM 584 N N . HIS A 1 75 ? -36.465 -0.639 31.029 1.00 84.62 75 HIS A N 1
ATOM 585 C CA . HIS A 1 75 ? -35.198 -1.305 31.334 1.00 84.62 75 HIS A CA 1
ATOM 586 C C . HIS A 1 75 ? -35.437 -2.671 31.991 1.00 84.62 75 HIS A C 1
ATOM 588 O O . HIS A 1 75 ? -36.197 -2.799 32.952 1.00 84.62 75 HIS A O 1
ATOM 594 N N . ASN A 1 76 ? -34.743 -3.712 31.527 1.00 87.25 76 ASN A N 1
ATOM 595 C CA . ASN A 1 76 ? -34.991 -5.087 31.978 1.00 87.25 76 ASN A CA 1
ATOM 596 C C . ASN A 1 76 ? -34.758 -5.303 33.483 1.00 87.25 76 ASN A C 1
ATOM 598 O O . ASN A 1 76 ? -35.451 -6.125 34.085 1.00 87.25 76 ASN A O 1
ATOM 602 N N . HIS A 1 77 ? -33.856 -4.523 34.082 1.00 93.38 77 HIS A N 1
ATOM 603 C CA . HIS A 1 77 ? -33.475 -4.583 35.498 1.00 93.38 77 HIS A CA 1
ATOM 604 C C . HIS A 1 77 ? -34.092 -3.466 36.365 1.00 93.38 77 HIS A C 1
ATOM 606 O O . HIS A 1 77 ? -33.586 -3.169 37.443 1.00 93.38 77 HIS A O 1
ATOM 612 N N . ILE A 1 78 ? -35.182 -2.834 35.919 1.00 92.25 78 ILE A N 1
ATOM 613 C CA . ILE A 1 78 ? -35.979 -1.891 36.724 1.00 92.25 78 ILE A CA 1
ATOM 614 C C . ILE A 1 78 ? -37.410 -2.423 36.829 1.00 92.25 78 ILE A C 1
ATOM 616 O O . ILE A 1 78 ? -37.972 -2.935 35.857 1.00 92.25 78 ILE A O 1
ATOM 620 N N . VAL A 1 79 ? -38.003 -2.349 38.021 1.00 90.62 79 VAL A N 1
ATOM 621 C CA . VAL A 1 79 ? -39.401 -2.736 38.230 1.00 90.62 79 VAL A CA 1
ATOM 622 C C . VAL A 1 79 ? -40.331 -1.637 37.725 1.00 90.62 79 VAL A C 1
ATOM 624 O O . VAL A 1 79 ? -40.249 -0.485 38.143 1.00 90.62 79 VAL A O 1
ATOM 627 N N . TYR A 1 80 ? -41.262 -2.025 36.856 1.00 86.56 80 TYR A N 1
ATOM 628 C CA . TYR A 1 80 ? -42.341 -1.167 36.377 1.00 86.56 80 TYR A CA 1
ATOM 629 C C . TYR A 1 80 ? -43.605 -1.381 37.196 1.00 86.56 80 TYR A C 1
ATOM 631 O O . TYR A 1 80 ? -43.920 -2.507 37.582 1.00 86.56 80 TYR A O 1
ATOM 639 N N . PHE A 1 81 ? -44.355 -0.307 37.432 1.00 88.44 81 PHE A N 1
ATOM 640 C CA . PHE A 1 81 ? -45.702 -0.418 37.978 1.00 88.44 81 PHE A CA 1
ATOM 641 C C . PHE A 1 81 ? -46.691 -0.750 36.854 1.00 88.44 81 PHE A C 1
ATOM 643 O O . PHE A 1 81 ? -46.552 -0.287 35.724 1.00 88.44 81 PHE A O 1
ATOM 650 N N . ALA A 1 82 ? -47.695 -1.558 37.176 1.00 85.88 82 ALA A N 1
ATOM 651 C CA . ALA A 1 82 ? -48.808 -1.881 36.294 1.00 85.88 82 ALA A CA 1
ATOM 652 C C . ALA A 1 82 ? -49.889 -0.792 36.322 1.00 85.88 82 ALA A C 1
ATOM 654 O O . ALA A 1 82 ? -50.458 -0.467 35.289 1.00 85.88 82 ALA A O 1
ATOM 655 N N . SER A 1 83 ? -50.186 -0.242 37.503 1.00 87.81 83 SER A N 1
ATOM 656 C CA . SER A 1 83 ? -51.166 0.836 37.685 1.00 87.81 83 SER A CA 1
ATOM 657 C C . SER A 1 83 ? -50.924 1.558 39.014 1.00 87.81 83 SER A C 1
ATOM 659 O O . SER A 1 83 ? -50.252 1.029 39.903 1.00 87.81 83 SER A O 1
ATOM 661 N N . TYR A 1 84 ? -51.466 2.763 39.167 1.00 90.69 84 TYR A N 1
ATOM 662 C CA . TYR A 1 84 ? -51.464 3.507 40.426 1.00 90.69 84 TYR A CA 1
ATOM 663 C C . TYR A 1 84 ? -52.755 4.312 40.567 1.00 90.69 84 TYR A C 1
ATOM 665 O O . TYR A 1 84 ? -53.331 4.762 39.577 1.00 90.69 84 TYR A O 1
ATOM 673 N N . TRP A 1 85 ? -53.215 4.522 41.798 1.00 90.06 85 TRP A N 1
ATOM 674 C CA . TRP A 1 85 ? -54.393 5.349 42.063 1.00 90.06 85 TRP A CA 1
ATOM 675 C C . TRP A 1 85 ? -54.422 5.865 43.496 1.00 90.06 85 TRP A C 1
ATOM 677 O O . TRP A 1 85 ? -53.740 5.356 44.384 1.00 90.06 85 TRP A O 1
ATOM 687 N N . THR A 1 86 ? -55.259 6.871 43.725 1.00 86.69 86 THR A N 1
ATOM 688 C CA . THR A 1 86 ? -55.535 7.406 45.059 1.00 86.69 86 THR A CA 1
ATOM 689 C C . THR A 1 86 ? -56.984 7.102 45.411 1.00 86.69 86 THR A C 1
ATOM 691 O O . THR A 1 86 ? -57.896 7.547 44.716 1.00 86.69 86 THR A O 1
ATOM 694 N N . GLY A 1 87 ? -57.194 6.320 46.469 1.00 79.19 87 GLY A N 1
ATOM 695 C CA . GLY A 1 87 ? -58.508 6.068 47.056 1.00 79.19 87 GLY A CA 1
ATOM 696 C C . GLY A 1 87 ? -58.858 7.077 48.161 1.00 79.19 87 GLY A C 1
ATOM 697 O O . GLY A 1 87 ? -58.076 7.986 48.440 1.00 79.19 87 GLY A O 1
ATOM 698 N N . PRO A 1 88 ? -60.020 6.916 48.822 1.00 73.56 88 PRO A N 1
ATOM 699 C CA . PRO A 1 88 ? -60.456 7.810 49.899 1.00 73.56 88 PRO A CA 1
ATOM 700 C C . PRO A 1 88 ? -59.502 7.829 51.104 1.00 73.56 88 PRO A C 1
ATOM 702 O O . PRO A 1 88 ? -59.252 8.892 51.669 1.00 73.56 88 PRO A O 1
ATOM 705 N N . ASP A 1 89 ? -58.940 6.665 51.454 1.00 78.38 89 ASP A N 1
ATOM 706 C CA . ASP A 1 89 ? -58.185 6.463 52.698 1.00 78.38 89 ASP A CA 1
ATOM 707 C C . ASP A 1 89 ? -56.697 6.125 52.486 1.00 78.38 89 ASP A C 1
ATOM 709 O O . ASP A 1 89 ? -55.935 6.079 53.449 1.00 78.38 89 ASP A O 1
ATOM 713 N N . ALA A 1 90 ? -56.253 5.879 51.249 1.00 86.06 90 ALA A N 1
ATOM 714 C CA . ALA A 1 90 ? -54.864 5.531 50.936 1.00 86.06 90 ALA A CA 1
ATOM 715 C C . ALA A 1 90 ? -54.546 5.717 49.445 1.00 86.06 90 ALA A C 1
ATOM 717 O O . ALA A 1 90 ? -55.442 5.712 48.597 1.00 86.06 90 ALA A O 1
ATOM 718 N N . SER A 1 91 ? -53.255 5.826 49.132 1.00 90.31 91 SER A N 1
ATOM 719 C CA . SER A 1 91 ? -52.745 5.730 47.761 1.00 90.31 91 SER A CA 1
ATOM 720 C C . SER A 1 91 ? -52.151 4.350 47.510 1.00 90.31 91 SER A C 1
ATOM 722 O O . SER A 1 91 ? -51.638 3.715 48.433 1.00 90.31 91 SER A O 1
ATOM 724 N N . TYR A 1 92 ? -52.214 3.892 46.264 1.00 90.44 92 TYR A N 1
ATOM 725 C CA . TYR A 1 92 ? -51.838 2.540 45.877 1.00 90.44 92 TYR A CA 1
ATOM 726 C C . TYR A 1 92 ? -50.971 2.542 44.623 1.00 90.44 92 TYR A C 1
ATOM 728 O O . TYR A 1 92 ? -51.258 3.265 43.666 1.00 90.44 92 TYR A O 1
ATOM 736 N N . ILE A 1 93 ? -49.950 1.688 44.615 1.00 91.38 93 ILE A N 1
ATOM 737 C CA . ILE A 1 93 ? -49.179 1.335 43.420 1.00 91.38 93 ILE A CA 1
ATOM 738 C C . ILE A 1 93 ? -49.220 -0.183 43.270 1.00 91.38 93 ILE A C 1
ATOM 740 O O . ILE A 1 93 ? -48.951 -0.918 44.221 1.00 91.38 93 ILE A O 1
ATOM 744 N N . LEU A 1 94 ? -49.583 -0.650 42.082 1.00 90.19 94 LEU A N 1
ATOM 745 C CA . LEU A 1 94 ? -49.650 -2.062 41.738 1.00 90.19 94 LEU A CA 1
ATOM 746 C C . LEU A 1 94 ? -48.417 -2.438 40.918 1.00 90.19 94 LEU A C 1
ATOM 748 O O . LEU A 1 94 ? -48.193 -1.873 39.851 1.00 90.19 94 LEU A O 1
ATOM 752 N N . PHE A 1 95 ? -47.652 -3.416 41.383 1.00 91.75 95 PHE A N 1
ATOM 753 C CA . PHE A 1 95 ? -46.455 -3.939 40.733 1.00 91.75 95 PHE A CA 1
ATOM 754 C C . PHE A 1 95 ? -46.643 -5.409 40.335 1.00 91.75 95 PHE A C 1
ATOM 756 O O . PHE A 1 95 ? -47.410 -6.134 40.979 1.00 91.75 95 PHE A O 1
ATOM 763 N N . PRO A 1 96 ? -45.928 -5.893 39.307 1.00 89.56 96 PRO A N 1
ATOM 764 C CA . PRO A 1 96 ? -45.726 -7.322 39.106 1.00 89.56 96 PRO A CA 1
ATOM 765 C C . PRO A 1 96 ? -45.188 -7.976 40.387 1.00 89.56 96 PRO A C 1
ATOM 767 O O . PRO A 1 96 ? -44.315 -7.415 41.048 1.00 89.56 96 PRO A O 1
ATOM 770 N N . LEU A 1 97 ? -45.709 -9.151 40.745 1.00 90.19 97 LEU A N 1
ATOM 771 C CA . LEU A 1 97 ? -45.241 -9.870 41.928 1.00 90.19 97 LEU A CA 1
ATOM 772 C C . LEU A 1 97 ? -43.849 -10.467 41.667 1.00 90.19 97 LEU A C 1
ATOM 774 O O . LEU A 1 97 ? -43.700 -11.320 40.793 1.00 90.19 97 LEU A O 1
ATOM 778 N N . ALA A 1 98 ? -42.855 -10.035 42.441 1.00 91.38 98 ALA A N 1
ATOM 779 C CA . ALA A 1 98 ? -41.573 -10.723 42.563 1.00 91.38 98 ALA A CA 1
ATOM 780 C C . ALA A 1 98 ? -41.733 -11.959 43.460 1.00 91.38 98 ALA A C 1
ATOM 782 O O . ALA A 1 98 ? -42.554 -11.953 44.379 1.00 91.38 98 ALA A O 1
ATOM 783 N N . TYR A 1 99 ? -40.953 -13.014 43.224 1.00 88.88 99 TYR A N 1
ATOM 784 C CA . TYR A 1 99 ? -41.018 -14.207 44.077 1.00 88.88 99 TYR A CA 1
ATOM 785 C C . TYR A 1 99 ? -40.191 -14.057 45.368 1.00 88.88 99 TYR A C 1
ATOM 787 O O . TYR A 1 99 ? -40.365 -14.841 46.298 1.00 88.88 99 TYR A O 1
ATOM 795 N N . GLY A 1 100 ? -39.307 -13.057 45.432 1.00 90.88 100 GLY A N 1
ATOM 796 C CA . GLY A 1 100 ? -38.486 -12.720 46.594 1.00 90.88 100 GLY A CA 1
ATOM 797 C C . GLY A 1 100 ? -37.586 -11.513 46.321 1.00 90.88 100 GLY A C 1
ATOM 798 O O . GLY A 1 100 ? -37.723 -10.846 45.293 1.00 90.88 100 GLY A O 1
ATOM 799 N N . ASP A 1 101 ? -36.647 -11.260 47.225 1.00 93.44 101 ASP A N 1
ATOM 800 C CA . ASP A 1 101 ? -35.635 -10.205 47.127 1.00 93.44 101 ASP A CA 1
ATOM 801 C C . ASP A 1 101 ? -34.223 -10.769 47.354 1.00 93.44 101 ASP A C 1
ATOM 803 O O . ASP A 1 101 ? -34.043 -11.900 47.821 1.00 93.44 101 ASP A O 1
ATOM 807 N N . LEU A 1 102 ? -33.207 -9.984 46.997 1.00 93.88 102 LEU A N 1
ATOM 808 C CA . LEU A 1 102 ? -31.816 -10.406 47.098 1.00 93.88 102 LEU A CA 1
ATOM 809 C C . LEU A 1 102 ? -31.374 -10.599 48.557 1.00 93.88 102 LEU A C 1
ATOM 811 O O . LEU A 1 102 ? -30.554 -11.474 48.815 1.00 93.88 102 LEU A O 1
ATOM 815 N N . HIS A 1 103 ? -31.922 -9.850 49.522 1.00 92.56 103 HIS A N 1
ATOM 816 C CA . HIS A 1 103 ? -31.578 -10.025 50.938 1.00 92.56 103 HIS A CA 1
ATOM 817 C C . HIS A 1 103 ? -31.916 -11.440 51.414 1.00 92.56 103 HIS A C 1
ATOM 819 O O . HIS A 1 103 ? -31.040 -12.152 51.908 1.00 92.56 103 HIS A O 1
ATOM 825 N N . ASN A 1 104 ? -33.165 -11.855 51.198 1.00 90.31 104 ASN A N 1
ATOM 826 C CA . A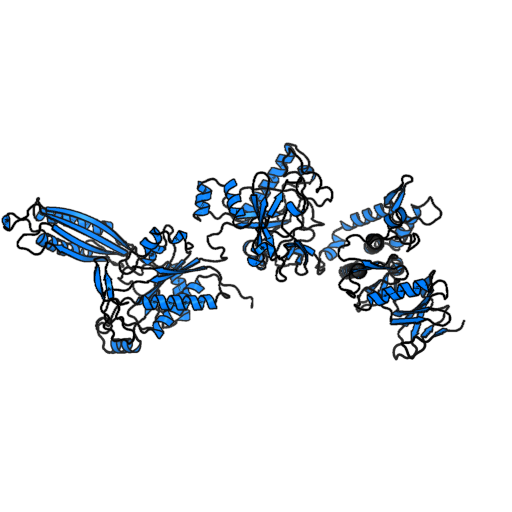SN A 1 104 ? -33.661 -13.176 51.563 1.00 90.31 104 ASN A CA 1
ATOM 827 C C . ASN A 1 104 ? -32.981 -14.286 50.755 1.00 90.31 104 ASN A C 1
ATOM 829 O O . ASN A 1 104 ? -32.696 -15.353 51.301 1.00 90.31 104 ASN A O 1
ATOM 833 N N . PHE A 1 105 ? -32.686 -14.042 49.475 1.00 89.62 105 PHE A N 1
ATOM 834 C CA . PHE A 1 105 ? -31.982 -15.002 48.623 1.00 89.62 105 PHE A CA 1
ATOM 835 C C . PHE A 1 105 ? -30.574 -15.308 49.132 1.00 89.62 105 PHE A C 1
ATOM 837 O O . PHE A 1 105 ? -30.232 -16.484 49.258 1.00 89.62 105 PHE A O 1
ATOM 844 N N . LEU A 1 106 ? -29.792 -14.275 49.459 1.00 89.38 106 LEU A N 1
ATOM 845 C CA . LEU A 1 106 ? -28.424 -14.424 49.967 1.00 89.38 106 LEU A CA 1
ATOM 846 C C . LEU A 1 106 ? -28.378 -15.110 51.341 1.00 89.38 106 LEU A C 1
ATOM 848 O O . LEU A 1 106 ? -27.379 -15.738 51.682 1.00 89.38 106 LEU A O 1
ATOM 852 N N . GLU A 1 107 ? -29.446 -15.006 52.131 1.00 86.88 107 GLU A N 1
ATOM 853 C CA . GLU A 1 107 ? -29.525 -15.619 53.458 1.00 86.88 107 GLU A CA 1
ATOM 854 C C . GLU A 1 107 ? -29.968 -17.091 53.421 1.00 86.88 107 GLU A C 1
ATOM 856 O O . GLU A 1 107 ? -29.427 -17.924 54.151 1.00 86.88 107 GLU A O 1
ATOM 861 N N . HIS A 1 108 ? -30.936 -17.430 52.565 1.00 84.00 108 HIS A N 1
ATOM 862 C CA . HIS A 1 108 ? -31.620 -18.729 52.611 1.00 84.00 108 HIS A CA 1
ATOM 863 C C . HIS A 1 108 ? -31.236 -19.688 51.479 1.00 84.00 108 HIS A C 1
ATOM 865 O O . HIS A 1 108 ? -31.557 -20.877 51.548 1.00 84.00 108 HIS A O 1
ATOM 871 N N . THR A 1 109 ? -30.549 -19.208 50.443 1.00 81.75 109 THR A N 1
ATOM 872 C CA . THR A 1 109 ? -30.121 -20.039 49.311 1.00 81.75 109 THR A CA 1
ATOM 873 C C . THR A 1 109 ? -28.672 -20.451 49.514 1.00 81.75 109 THR A C 1
ATOM 875 O O . THR A 1 109 ? -27.804 -19.597 49.657 1.00 81.75 109 THR A O 1
ATOM 878 N N . LEU A 1 110 ? -28.378 -21.752 49.510 1.00 72.75 110 LEU A N 1
ATOM 879 C CA . LEU A 1 110 ? -26.989 -22.214 49.504 1.00 72.75 110 LEU A CA 1
ATOM 880 C C . LEU A 1 110 ? -26.388 -22.000 48.108 1.00 72.75 110 LEU A C 1
ATOM 882 O O . LEU A 1 110 ? -27.054 -22.338 47.123 1.00 72.75 110 LEU A O 1
ATOM 886 N N . PRO A 1 111 ? -25.149 -21.490 47.996 1.00 64.56 111 PRO A N 1
ATOM 887 C CA . PRO A 1 111 ? -24.474 -21.450 46.711 1.00 64.56 111 PRO A CA 1
ATOM 888 C C . PRO A 1 111 ? -24.303 -22.901 46.225 1.00 64.56 111 PRO A C 1
ATOM 890 O O . PRO A 1 111 ? -23.752 -23.731 46.957 1.00 64.56 111 PRO A O 1
ATOM 893 N N . PRO A 1 112 ? -24.795 -23.267 45.026 1.00 57.38 112 PRO A N 1
ATOM 894 C CA . PRO A 1 112 ? -24.426 -24.546 44.432 1.00 57.38 112 PRO A CA 1
ATOM 895 C C . PRO A 1 112 ? -22.900 -24.585 44.285 1.00 57.38 112 PRO A C 1
ATOM 897 O O . PRO A 1 112 ? -22.260 -23.538 44.223 1.00 57.38 112 PRO A O 1
ATOM 900 N N . SER A 1 113 ? -22.300 -25.775 44.202 1.00 62.81 113 SER A N 1
ATOM 901 C CA . SER A 1 113 ? -20.916 -25.917 43.730 1.00 62.81 113 SER A CA 1
ATOM 902 C C . SER A 1 113 ? -20.780 -25.133 42.422 1.00 62.81 113 SER A C 1
ATOM 904 O O . SER A 1 113 ? -21.324 -25.601 41.429 1.00 62.81 113 SER A O 1
ATOM 906 N N . ILE A 1 114 ? -20.194 -23.929 42.446 1.00 65.62 114 ILE A N 1
ATOM 907 C CA . ILE A 1 114 ? -20.506 -22.866 41.477 1.00 65.62 114 ILE A CA 1
ATOM 908 C C . ILE A 1 114 ? -20.083 -23.293 40.065 1.00 65.62 114 ILE A C 1
ATOM 910 O O . ILE A 1 114 ? -18.897 -23.212 39.736 1.00 65.62 114 ILE A O 1
ATOM 914 N N . PRO A 1 115 ? -21.002 -23.763 39.206 1.00 67.00 115 PRO A N 1
ATOM 915 C CA . PRO A 1 115 ? -20.652 -24.125 37.850 1.00 67.00 115 PRO A CA 1
ATOM 916 C C . PRO A 1 115 ? -20.612 -22.849 36.995 1.00 67.00 115 PRO A C 1
ATOM 918 O O . PRO A 1 115 ? -21.108 -21.786 37.385 1.00 67.00 115 PRO A O 1
ATOM 921 N N . ALA A 1 116 ? -19.986 -22.938 35.820 1.00 63.28 116 ALA A N 1
ATOM 922 C CA . ALA A 1 116 ? -19.754 -21.795 34.932 1.00 63.28 116 ALA A CA 1
ATOM 923 C C . ALA A 1 116 ? -21.036 -21.001 34.600 1.00 63.28 116 ALA A C 1
ATOM 925 O O . ALA A 1 116 ? -21.003 -19.779 34.445 1.00 63.28 116 ALA A O 1
ATOM 926 N N . ASP A 1 117 ? -22.175 -21.689 34.511 1.00 69.31 117 ASP A N 1
ATOM 927 C CA . ASP A 1 117 ? -23.478 -21.113 34.184 1.00 69.31 117 ASP A CA 1
ATOM 928 C C . ASP A 1 117 ? -24.031 -20.218 35.301 1.00 69.31 117 ASP A C 1
ATOM 930 O O . ASP A 1 117 ? -24.551 -19.141 35.004 1.00 69.31 117 ASP A O 1
ATOM 934 N N . VAL A 1 118 ? -23.850 -20.603 36.568 1.00 74.62 118 VAL A N 1
ATOM 935 C CA . VAL A 1 118 ? -24.260 -19.800 37.732 1.00 74.62 118 VAL A CA 1
ATOM 936 C C . VAL A 1 118 ? -23.400 -18.548 37.857 1.00 74.62 118 VAL A C 1
ATOM 938 O O . VAL A 1 118 ? -23.927 -17.478 38.152 1.00 74.62 118 VAL A O 1
ATOM 941 N N . VAL A 1 119 ? 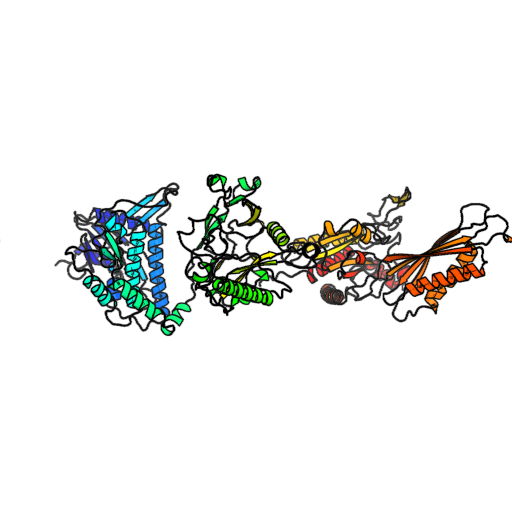-22.096 -18.636 37.574 1.00 73.81 119 VAL A N 1
ATOM 942 C CA . VAL A 1 119 ? -21.231 -17.443 37.542 1.00 73.81 119 VAL A CA 1
ATOM 943 C C . VAL A 1 119 ? -21.666 -16.496 36.434 1.00 73.81 119 VAL A C 1
ATOM 945 O O . VAL A 1 119 ? -21.836 -15.304 36.677 1.00 73.81 119 VAL A O 1
ATOM 948 N N . THR A 1 120 ? -21.871 -17.028 35.227 1.00 71.12 120 THR A N 1
ATOM 949 C CA . THR A 1 120 ? -22.318 -16.236 34.074 1.00 71.12 120 THR A CA 1
ATOM 950 C C . THR A 1 120 ? -23.625 -15.522 34.399 1.00 71.12 120 THR A C 1
ATOM 952 O O . THR A 1 120 ? -23.761 -14.325 34.152 1.00 71.12 120 THR A O 1
ATOM 955 N N . TRP A 1 121 ? -24.573 -16.237 35.009 1.00 83.38 121 TRP A N 1
ATOM 956 C CA . TRP A 1 121 ? -25.823 -15.664 35.487 1.00 83.38 121 TRP A CA 1
ATOM 957 C C . TRP A 1 121 ? -25.588 -14.549 36.512 1.00 83.38 121 TRP A C 1
ATOM 959 O O . TRP A 1 121 ? -26.110 -13.452 36.321 1.00 83.38 121 TRP A O 1
ATOM 969 N N . LEU A 1 122 ? -24.784 -14.796 37.550 1.00 84.75 122 LEU A N 1
ATOM 970 C CA . LEU A 1 122 ? -24.522 -13.839 38.626 1.00 84.75 122 LEU A CA 1
ATOM 971 C C . LEU A 1 122 ? -23.901 -12.542 38.096 1.00 84.75 122 LEU A C 1
ATOM 973 O O . LEU A 1 122 ? -24.393 -11.456 38.397 1.00 84.75 122 LEU A O 1
ATOM 977 N N . VAL A 1 123 ? -22.872 -12.657 37.252 1.00 82.19 123 VAL A N 1
ATOM 978 C CA . VAL A 1 123 ? -22.206 -11.512 36.614 1.00 82.19 123 VAL A CA 1
ATOM 979 C C . VAL A 1 123 ? -23.184 -10.754 35.719 1.00 82.19 123 VAL A C 1
ATOM 981 O O . VAL A 1 123 ? -23.244 -9.530 35.792 1.00 82.19 123 VAL A O 1
ATOM 984 N N . THR A 1 124 ? -24.016 -11.467 34.952 1.00 82.12 124 THR A N 1
ATOM 985 C CA . THR A 1 124 ? -25.065 -10.856 34.118 1.00 82.12 124 THR A CA 1
ATOM 986 C C . THR A 1 124 ? -26.069 -10.071 34.967 1.00 82.12 124 THR A C 1
ATOM 988 O O . THR A 1 124 ? -26.489 -8.985 34.576 1.00 82.12 124 THR A O 1
ATOM 991 N N . GLN A 1 125 ? -26.453 -10.577 36.144 1.00 90.25 125 GLN A N 1
ATOM 992 C CA . GLN A 1 125 ? -27.371 -9.860 37.033 1.00 90.25 125 GLN A CA 1
ATOM 993 C C . GLN A 1 125 ? -26.718 -8.637 37.684 1.00 90.25 125 GLN A C 1
ATOM 995 O O . GLN A 1 125 ? -27.335 -7.573 37.725 1.00 90.25 125 GLN A O 1
ATOM 1000 N N . MET A 1 126 ? -25.472 -8.758 38.153 1.00 91.50 126 MET A N 1
ATOM 1001 C CA . MET A 1 126 ? -24.709 -7.630 38.697 1.00 91.50 126 MET A CA 1
ATOM 1002 C C . MET A 1 126 ? -24.539 -6.528 37.645 1.00 91.50 126 MET A C 1
ATOM 1004 O O . MET A 1 126 ? -24.823 -5.365 37.927 1.00 91.50 126 MET A O 1
ATOM 1008 N N . GLN A 1 127 ? -24.166 -6.893 36.415 1.00 86.06 127 GLN A N 1
ATOM 1009 C CA . GLN A 1 127 ? -24.097 -5.965 35.288 1.00 86.06 127 GLN A CA 1
ATOM 1010 C C . GLN A 1 127 ? -25.457 -5.319 35.016 1.00 86.06 127 GLN A C 1
ATOM 1012 O O . GLN A 1 127 ? -25.538 -4.101 34.920 1.00 86.06 127 GLN A O 1
ATOM 1017 N N . GLY A 1 128 ? -26.532 -6.103 34.963 1.00 86.38 128 GLY A N 1
ATOM 1018 C CA . GLY A 1 128 ? -27.875 -5.583 34.737 1.00 86.38 128 GLY A CA 1
ATOM 1019 C C . GLY A 1 128 ? -28.318 -4.547 35.774 1.00 86.38 128 GLY A C 1
ATOM 1020 O O . GLY A 1 128 ? -28.958 -3.552 35.427 1.00 86.38 128 GLY A O 1
ATOM 1021 N N . VAL A 1 129 ? -27.941 -4.732 37.044 1.00 93.12 129 VAL A N 1
ATOM 1022 C CA . VAL A 1 129 ? -28.168 -3.736 38.104 1.00 93.12 129 VAL A CA 1
ATOM 1023 C C . VAL A 1 129 ? -27.291 -2.493 37.901 1.00 93.12 129 VAL A C 1
ATOM 1025 O O . VAL A 1 129 ? -27.798 -1.380 38.043 1.00 93.12 129 VAL A O 1
ATOM 1028 N N . CYS A 1 130 ? -26.019 -2.642 37.514 1.00 92.44 130 CYS A N 1
ATOM 1029 C CA . CYS A 1 130 ? -25.166 -1.505 37.139 1.00 92.44 130 CYS A CA 1
ATOM 1030 C C . CYS A 1 130 ? -25.762 -0.705 35.975 1.00 92.44 130 CYS A C 1
ATOM 1032 O O . CYS A 1 130 ? -25.822 0.521 36.045 1.00 92.44 130 CYS A O 1
ATOM 1034 N N . ASP A 1 131 ? -26.243 -1.388 34.937 1.00 86.25 131 ASP A N 1
ATOM 1035 C CA . ASP A 1 131 ? -26.861 -0.774 33.762 1.00 86.25 131 ASP A CA 1
ATOM 1036 C C . ASP A 1 131 ? -28.154 -0.044 34.141 1.00 86.25 131 ASP A C 1
ATOM 1038 O O . ASP A 1 131 ? -28.391 1.072 33.681 1.00 86.25 131 ASP A O 1
ATOM 1042 N N . ALA A 1 132 ? -28.942 -0.598 35.069 1.00 89.38 132 ALA A N 1
ATOM 1043 C CA . ALA A 1 132 ? -30.121 0.072 35.614 1.00 89.38 132 ALA A CA 1
ATOM 1044 C C . ALA A 1 132 ? -29.766 1.363 36.375 1.00 89.38 132 ALA A C 1
ATOM 1046 O O . ALA A 1 132 ? -30.453 2.376 36.221 1.00 89.38 132 ALA A O 1
ATOM 1047 N N . ILE A 1 133 ? -28.683 1.361 37.161 1.00 90.69 133 ILE A N 1
ATOM 1048 C CA . ILE A 1 133 ? -28.180 2.564 37.843 1.00 90.69 133 ILE A CA 1
ATOM 1049 C C . ILE A 1 133 ? -27.612 3.575 36.843 1.00 90.69 133 ILE A C 1
ATOM 1051 O O . ILE A 1 133 ? -27.956 4.753 36.925 1.00 90.69 133 ILE A O 1
ATOM 1055 N N . LYS A 1 134 ? -26.828 3.138 35.848 1.00 86.81 134 LYS A N 1
ATOM 1056 C CA . LYS A 1 134 ? -26.329 3.992 34.751 1.00 86.81 134 LYS A CA 1
ATOM 1057 C C . LYS A 1 134 ? -27.496 4.644 34.007 1.00 86.81 134 LYS A C 1
ATOM 1059 O O . LYS A 1 134 ? -27.464 5.844 33.724 1.00 86.81 134 LYS A O 1
ATOM 1064 N N . TYR A 1 135 ? -28.543 3.872 33.725 1.00 85.12 135 TYR A N 1
ATOM 1065 C CA . TYR A 1 135 ? -29.760 4.355 33.086 1.00 85.12 135 TYR A CA 1
ATOM 1066 C C . TYR A 1 135 ? -30.461 5.419 33.947 1.00 85.12 135 TYR A C 1
ATOM 1068 O O . TYR A 1 135 ? -30.751 6.511 33.457 1.00 85.12 135 TYR A O 1
ATOM 1076 N N . LEU A 1 136 ? -30.631 5.166 35.248 1.00 85.69 136 LEU A N 1
ATOM 1077 C CA . LEU A 1 136 ? -31.189 6.131 36.203 1.00 85.69 136 LEU A CA 1
ATOM 1078 C C . LEU A 1 136 ? -30.347 7.420 36.293 1.00 85.69 136 LEU A C 1
ATOM 1080 O O . LEU A 1 136 ? -30.895 8.522 36.303 1.00 85.69 136 LEU A O 1
ATOM 1084 N N . HIS A 1 137 ? -29.018 7.306 36.328 1.00 83.62 137 HIS A N 1
ATOM 1085 C CA . HIS A 1 137 ? -28.095 8.437 36.485 1.00 83.62 137 HIS A CA 1
ATOM 1086 C C . HIS A 1 137 ? -27.954 9.293 35.219 1.00 83.62 137 HIS A C 1
ATOM 1088 O O . HIS A 1 137 ? -27.604 10.477 35.320 1.00 83.62 137 HIS A O 1
ATOM 1094 N N . HIS A 1 138 ? -28.191 8.731 34.026 1.00 73.88 138 HIS A N 1
ATOM 1095 C CA . HIS A 1 138 ? -27.814 9.384 32.765 1.00 73.88 138 HIS A CA 1
ATOM 1096 C C . HIS A 1 138 ? -28.867 9.415 31.646 1.00 73.88 138 HIS A C 1
ATOM 1098 O O . HIS A 1 138 ? -28.728 10.272 30.778 1.00 73.88 138 HIS A O 1
ATOM 1104 N N . HIS A 1 139 ? -29.885 8.546 31.636 1.00 64.00 139 HIS A N 1
ATOM 1105 C CA . HIS A 1 139 ? -30.719 8.283 30.444 1.00 64.00 139 HIS A CA 1
ATOM 1106 C C . HIS A 1 139 ? -32.217 8.589 30.600 1.00 64.00 139 HIS A C 1
ATOM 1108 O O . HIS A 1 139 ? -33.025 8.202 29.757 1.00 64.00 139 HIS A O 1
ATOM 1114 N N . ILE A 1 140 ? -32.628 9.307 31.645 1.00 58.88 140 ILE A N 1
ATOM 1115 C CA . ILE A 1 140 ? -34.042 9.650 31.819 1.00 58.88 140 ILE A CA 1
ATOM 1116 C C . ILE A 1 140 ? -34.454 10.749 30.808 1.00 58.88 140 ILE A C 1
ATOM 1118 O O . ILE A 1 140 ? -34.271 11.926 31.081 1.00 58.88 140 ILE A O 1
ATOM 1122 N N . SER A 1 141 ? -34.991 10.349 29.651 1.00 51.53 141 SER A N 1
ATOM 1123 C CA . SER A 1 141 ? -35.660 11.103 28.561 1.00 51.53 141 SER A CA 1
ATOM 1124 C C . SER A 1 141 ? -35.256 12.571 28.268 1.00 51.53 141 SER A C 1
ATOM 1126 O O . SER A 1 141 ? -35.495 13.487 29.063 1.00 51.53 141 SER A O 1
ATOM 1128 N N . GLU A 1 142 ? -34.839 12.806 27.020 1.00 49.62 142 GLU A N 1
ATOM 1129 C CA . GLU A 1 142 ? -34.611 14.088 26.326 1.00 49.62 142 GLU A CA 1
ATOM 1130 C C . GLU A 1 142 ? -35.898 14.923 26.110 1.00 49.62 142 GLU A C 1
ATOM 1132 O O . GLU A 1 142 ? -36.302 15.226 24.989 1.00 49.62 142 GLU A O 1
ATOM 1137 N N . GLY A 1 143 ? -36.583 15.310 27.186 1.00 44.91 143 GLY A N 1
ATOM 1138 C CA . GLY A 1 143 ? -37.806 16.119 27.092 1.00 44.91 143 GLY A CA 1
ATOM 1139 C C . GLY A 1 143 ? -37.569 17.599 26.761 1.00 44.91 143 GLY A C 1
ATOM 1140 O O . GLY A 1 143 ? -38.507 18.300 26.391 1.00 44.91 143 GLY A O 1
ATOM 1141 N N . ASN A 1 144 ? -36.337 18.100 26.898 1.00 47.00 144 ASN A N 1
ATOM 1142 C CA . ASN A 1 144 ? -36.005 19.497 26.631 1.00 47.00 144 ASN A CA 1
ATOM 1143 C C . ASN A 1 144 ? -34.558 19.601 26.129 1.00 47.00 144 ASN A C 1
ATOM 1145 O O . ASN A 1 144 ? -33.642 19.194 26.836 1.00 47.00 144 ASN A O 1
ATOM 1149 N N . LYS A 1 145 ? -34.344 20.152 24.926 1.00 54.38 145 LYS A N 1
ATOM 1150 C CA . LYS A 1 145 ? -33.028 20.218 24.246 1.00 54.38 145 LYS A CA 1
ATOM 1151 C C . LYS A 1 145 ? -31.955 21.049 24.978 1.00 54.38 145 LYS A C 1
ATOM 1153 O O . LYS A 1 145 ? -30.836 21.136 24.490 1.00 54.38 145 LYS A O 1
ATOM 1158 N N . GLU A 1 146 ? -32.296 21.676 26.103 1.00 56.88 146 GLU A N 1
ATOM 1159 C CA . GLU A 1 146 ? -31.434 22.619 26.827 1.00 56.88 146 GLU A CA 1
ATOM 1160 C C . GLU A 1 146 ? -30.929 22.099 28.189 1.00 56.88 146 GLU A C 1
ATOM 1162 O O . GLU A 1 146 ? -29.991 22.676 28.730 1.00 56.88 146 GLU A O 1
ATOM 1167 N N . MET A 1 147 ? -31.508 21.030 28.761 1.00 60.53 147 MET A N 1
ATOM 1168 C CA . MET A 1 147 ? -31.160 20.548 30.112 1.00 60.53 147 MET A CA 1
ATOM 1169 C C . MET A 1 147 ? -31.118 19.012 30.187 1.00 60.53 147 MET A C 1
ATOM 1171 O O . MET A 1 147 ? -32.082 18.336 29.823 1.00 60.53 147 MET A O 1
ATOM 1175 N N . LYS A 1 148 ? -30.051 18.453 30.768 1.00 67.69 148 LYS A N 1
ATOM 1176 C CA . LYS A 1 148 ? -29.916 17.027 31.096 1.00 67.69 148 LYS A CA 1
ATOM 1177 C C . LYS A 1 148 ? -30.697 16.683 32.367 1.00 67.69 148 LYS A C 1
ATOM 1179 O O . LYS A 1 148 ? -30.540 17.319 33.409 1.00 67.69 148 LYS A O 1
ATOM 1184 N N . ARG A 1 149 ? -31.501 15.623 32.311 1.00 73.94 149 ARG A N 1
ATOM 1185 C CA . ARG A 1 149 ? -32.194 15.052 33.472 1.00 73.94 149 ARG A CA 1
ATOM 1186 C C . ARG A 1 149 ? -31.342 13.961 34.123 1.00 73.94 149 ARG A C 1
ATOM 1188 O O . ARG A 1 149 ? -30.742 13.137 33.442 1.00 73.94 149 ARG A O 1
ATOM 1195 N N . VAL A 1 150 ? -31.296 13.960 35.449 1.00 77.75 150 VAL A N 1
ATOM 1196 C CA . VAL A 1 150 ? -30.452 13.078 36.259 1.00 77.75 150 VAL A CA 1
ATOM 1197 C C . VAL A 1 150 ? -31.269 12.475 37.396 1.00 77.75 150 VAL A C 1
ATOM 1199 O O . VAL A 1 150 ? -31.865 13.222 38.170 1.00 77.75 150 VAL A O 1
ATOM 1202 N N . GLY A 1 151 ? -31.295 11.148 37.515 1.00 82.25 151 GLY A N 1
ATOM 1203 C CA . GLY A 1 151 ? -31.952 10.432 38.608 1.00 82.25 151 GLY A CA 1
ATOM 1204 C C . GLY A 1 151 ? -30.980 9.862 39.638 1.00 82.25 151 GLY A C 1
ATOM 1205 O O . GLY A 1 151 ? -29.802 9.671 39.353 1.00 82.25 151 GLY A O 1
ATOM 1206 N N . PHE A 1 152 ? -31.502 9.565 40.828 1.00 86.50 152 PHE A N 1
ATOM 1207 C CA . PHE A 1 152 ? -30.788 8.924 41.933 1.00 86.50 152 PHE A CA 1
ATOM 1208 C C . PHE A 1 152 ? -31.721 8.002 42.723 1.00 86.50 152 PHE A C 1
ATOM 1210 O O . PHE A 1 152 ? -32.904 8.328 42.881 1.00 86.50 152 PHE A O 1
ATOM 1217 N N . HIS A 1 153 ? -31.200 6.896 43.261 1.00 89.44 153 HIS A N 1
ATOM 1218 C CA . HIS A 1 153 ? -31.993 5.939 44.045 1.00 89.44 153 HIS A CA 1
ATOM 1219 C C . HIS A 1 153 ? -31.957 6.235 45.551 1.00 89.44 153 HIS A C 1
ATOM 1221 O O . HIS A 1 153 ? -33.000 6.215 46.204 1.00 89.44 153 HIS A O 1
ATOM 1227 N N . HIS A 1 154 ? -30.776 6.523 46.105 1.00 86.75 154 HIS A N 1
ATOM 1228 C CA . HIS A 1 154 ? -30.496 6.885 47.506 1.00 86.75 154 HIS A CA 1
ATOM 1229 C C . HIS A 1 154 ? -30.820 5.857 48.600 1.00 86.75 154 HIS A C 1
ATOM 1231 O O . HIS A 1 154 ? -30.554 6.146 49.766 1.00 86.75 154 HIS A O 1
ATOM 1237 N N . ASP A 1 155 ? -31.377 4.699 48.259 1.00 88.25 155 ASP A N 1
ATOM 1238 C CA . ASP A 1 155 ? -31.723 3.633 49.209 1.00 88.25 155 ASP A CA 1
ATOM 1239 C C . ASP A 1 155 ? -31.444 2.258 48.592 1.00 88.25 155 ASP A C 1
ATOM 1241 O O . ASP A 1 155 ? -32.301 1.380 48.552 1.00 88.25 155 ASP A O 1
ATOM 1245 N N . LEU A 1 156 ? -30.256 2.090 48.011 1.00 92.12 156 LEU A N 1
ATOM 1246 C CA . LEU A 1 156 ? -29.849 0.797 47.476 1.00 92.12 156 LEU A CA 1
ATOM 1247 C C . LEU A 1 156 ? -29.441 -0.124 48.622 1.00 92.12 156 LEU A C 1
ATOM 1249 O O . LEU A 1 156 ? -28.520 0.166 49.380 1.00 92.12 156 LEU A O 1
ATOM 1253 N N . LYS A 1 157 ? -30.128 -1.259 48.706 1.00 92.25 157 LYS A N 1
ATOM 1254 C CA . LYS A 1 157 ? -29.859 -2.355 49.637 1.00 92.25 157 LYS A CA 1
ATOM 1255 C C . LYS A 1 157 ? -30.350 -3.668 49.032 1.00 92.25 157 LYS A C 1
ATOM 1257 O O . LYS A 1 157 ? -31.207 -3.624 48.144 1.00 92.25 157 LYS A O 1
ATOM 1262 N N . PRO A 1 158 ? -29.893 -4.837 49.514 1.00 94.38 158 PRO A N 1
ATOM 1263 C CA . PRO A 1 158 ? -30.298 -6.121 48.944 1.00 94.38 158 PRO A CA 1
ATOM 1264 C C . PRO A 1 158 ? -31.825 -6.330 48.931 1.00 94.38 158 PRO A C 1
ATOM 1266 O O . PRO A 1 158 ? -32.358 -6.874 47.972 1.00 94.38 158 PRO A O 1
ATOM 1269 N N . ALA A 1 159 ? -32.560 -5.818 49.925 1.00 92.06 159 ALA A N 1
ATOM 1270 C CA . ALA A 1 159 ? -34.025 -5.926 49.972 1.00 92.06 159 ALA A CA 1
ATOM 1271 C C . ALA A 1 159 ? -34.748 -5.152 48.845 1.00 92.06 159 ALA A C 1
ATOM 1273 O O . ALA A 1 159 ? -35.880 -5.481 48.501 1.00 92.06 159 ALA A O 1
ATOM 1274 N N . ASN A 1 160 ? -34.088 -4.157 48.240 1.00 94.06 160 ASN A N 1
ATOM 1275 C CA . ASN A 1 160 ? -34.637 -3.348 47.146 1.00 94.06 160 ASN A CA 1
ATOM 1276 C C . ASN A 1 160 ? -34.263 -3.904 45.754 1.00 94.06 160 ASN A C 1
ATOM 1278 O O . ASN A 1 160 ? -34.619 -3.319 44.731 1.00 94.06 160 ASN A O 1
ATOM 1282 N N . ILE A 1 161 ? -33.573 -5.051 45.695 1.00 96.12 161 ILE A N 1
ATOM 1283 C CA . ILE A 1 161 ? -33.328 -5.812 44.464 1.00 96.12 161 ILE A CA 1
ATOM 1284 C C . ILE A 1 161 ? -34.285 -7.005 44.450 1.00 96.12 161 ILE A C 1
ATOM 1286 O O . ILE A 1 161 ? -34.082 -7.998 45.145 1.00 96.12 161 ILE A O 1
ATOM 1290 N N . LEU A 1 162 ? -35.342 -6.894 43.653 1.00 95.12 162 LEU A N 1
ATOM 1291 C CA . LEU A 1 162 ? -36.422 -7.869 43.553 1.00 95.12 162 LEU A CA 1
ATOM 1292 C C . LEU A 1 162 ? -36.101 -8.960 42.524 1.00 95.12 162 LEU A C 1
ATOM 1294 O O . LEU A 1 162 ? -35.509 -8.691 41.477 1.00 95.12 162 LEU A O 1
ATOM 1298 N N . LEU A 1 163 ? -36.520 -10.192 42.807 1.00 93.56 163 LEU A N 1
ATOM 1299 C CA . LEU A 1 163 ? -36.216 -11.377 42.009 1.00 93.56 163 LEU A CA 1
ATOM 1300 C C . LEU A 1 163 ? -37.442 -11.840 41.214 1.00 93.56 163 LEU A C 1
ATOM 1302 O O . LEU A 1 163 ? -38.502 -12.128 41.777 1.00 93.56 163 LEU A O 1
ATOM 1306 N N . PHE A 1 164 ? -37.287 -11.932 39.894 1.00 90.94 164 PHE A N 1
ATOM 1307 C CA . PHE A 1 164 ? -38.323 -12.384 38.963 1.00 90.94 164 PHE A CA 1
ATOM 1308 C C . PHE A 1 164 ? -37.932 -13.699 38.290 1.00 90.94 164 PHE A C 1
ATOM 1310 O O . PHE A 1 164 ? -36.752 -13.958 38.054 1.00 90.94 164 PHE A O 1
ATOM 1317 N N . GLU A 1 165 ? -38.924 -14.534 37.978 1.00 83.50 165 GLU A N 1
ATOM 1318 C CA . GLU A 1 165 ? -38.700 -15.790 37.257 1.00 83.50 165 GLU A CA 1
ATOM 1319 C C . GLU A 1 165 ? -38.072 -15.534 35.878 1.00 83.50 165 GLU A C 1
ATOM 1321 O O . GLU A 1 165 ? -38.378 -14.544 35.207 1.00 83.50 165 GLU A O 1
ATOM 1326 N N . SER A 1 166 ? -37.204 -16.448 35.444 1.00 78.94 166 SER A N 1
ATOM 1327 C CA . SER A 1 166 ? -36.680 -16.479 34.079 1.00 78.94 166 SER A CA 1
ATOM 1328 C C . SER A 1 166 ? -36.996 -17.812 33.406 1.00 78.94 166 SER A C 1
ATOM 1330 O O . SER A 1 166 ? -37.410 -18.777 34.046 1.00 78.94 166 SER A O 1
ATOM 1332 N N . ASN A 1 167 ? -36.730 -17.888 32.101 1.00 68.88 167 ASN A N 1
ATOM 1333 C CA . ASN A 1 167 ? -36.880 -19.115 31.316 1.00 68.88 167 ASN A CA 1
ATOM 1334 C C . ASN A 1 167 ? -35.902 -20.235 31.731 1.00 68.88 167 ASN A C 1
ATOM 1336 O O . ASN A 1 167 ? -35.973 -21.336 31.185 1.00 68.88 167 ASN A O 1
ATOM 1340 N N . ARG A 1 168 ? -34.968 -19.971 32.656 1.00 64.50 168 ARG A N 1
ATOM 1341 C CA . ARG A 1 168 ? -34.037 -20.960 33.204 1.00 64.50 168 ARG A CA 1
ATOM 1342 C C . ARG A 1 168 ? -34.361 -21.217 34.685 1.00 64.50 168 ARG A C 1
ATOM 1344 O O . ARG A 1 168 ? -34.401 -20.260 35.460 1.00 64.50 168 ARG A O 1
ATOM 1351 N N . PRO A 1 169 ? -34.544 -22.484 35.105 1.00 59.97 169 PRO A N 1
ATOM 1352 C CA . PRO A 1 169 ? -34.742 -22.820 36.514 1.00 59.97 169 PRO A CA 1
ATOM 1353 C C . PRO A 1 169 ? -33.588 -22.276 37.365 1.00 59.97 169 PRO A C 1
ATOM 1355 O O . PRO A 1 169 ? -32.433 -22.406 36.970 1.00 59.97 169 PRO A O 1
ATOM 1358 N N . ASN A 1 170 ? -33.894 -21.686 38.523 1.00 62.53 170 ASN A N 1
ATOM 1359 C CA . ASN A 1 170 ? -32.926 -21.141 39.492 1.00 62.53 170 ASN A CA 1
ATOM 1360 C C . ASN A 1 170 ? -32.071 -19.944 39.023 1.00 62.53 170 ASN A C 1
ATOM 1362 O O . ASN A 1 170 ? -31.162 -19.536 39.741 1.00 62.53 170 ASN A O 1
ATOM 1366 N N . HIS A 1 171 ? -32.377 -19.333 37.876 1.00 80.00 171 HIS A N 1
ATOM 1367 C CA . HIS A 1 171 ? -31.701 -18.125 37.394 1.00 80.00 171 HIS A CA 1
ATOM 1368 C C . HIS A 1 171 ? -32.659 -16.934 37.406 1.00 80.00 171 HIS A C 1
ATOM 1370 O O . HIS A 1 171 ? -33.340 -16.665 36.423 1.00 80.00 171 HIS A O 1
ATOM 1376 N N . ALA A 1 172 ? -32.736 -16.219 38.523 1.00 86.94 172 ALA A N 1
ATOM 1377 C CA . ALA A 1 172 ? -33.613 -15.058 38.670 1.00 86.94 172 ALA A CA 1
ATOM 1378 C C . ALA A 1 172 ? -33.196 -13.877 37.786 1.00 86.94 172 ALA A C 1
ATOM 1380 O O . ALA A 1 172 ? -32.002 -13.650 37.599 1.00 86.94 172 ALA A O 1
ATOM 1381 N N . VAL A 1 173 ? -34.148 -13.054 37.348 1.00 90.38 173 VAL A N 1
ATOM 1382 C CA . VAL A 1 173 ? -33.847 -11.704 36.849 1.00 90.38 173 VAL A CA 1
ATOM 1383 C C . VAL A 1 173 ? -33.931 -10.712 38.007 1.00 90.38 173 VAL A C 1
ATOM 1385 O O . VAL A 1 173 ? -34.983 -10.589 38.635 1.00 90.38 173 VAL A O 1
ATOM 1388 N N . TRP A 1 174 ? -32.835 -10.008 38.288 1.00 95.06 174 TRP A N 1
ATOM 1389 C CA . TRP A 1 174 ? -32.744 -9.005 39.354 1.00 95.06 174 TRP A CA 1
ATOM 1390 C C . TRP A 1 174 ? -33.280 -7.668 38.860 1.00 95.06 174 TRP A C 1
ATOM 1392 O O . TRP A 1 174 ? -32.850 -7.184 37.816 1.00 95.06 174 TRP A O 1
ATOM 1402 N N . LYS A 1 175 ? -34.198 -7.043 39.594 1.00 95.00 175 LYS A N 1
ATOM 1403 C CA . LYS A 1 175 ? -34.750 -5.737 39.224 1.00 95.00 175 LYS A CA 1
ATOM 1404 C C . LYS A 1 175 ? -34.743 -4.773 40.400 1.00 95.00 175 LYS A C 1
ATOM 1406 O O . LYS A 1 175 ? -35.196 -5.123 41.485 1.00 95.00 175 LYS A O 1
ATOM 1411 N N . LEU A 1 176 ? -34.286 -3.547 40.163 1.00 94.50 176 LEU A N 1
ATOM 1412 C CA . LEU A 1 176 ? -34.355 -2.459 41.134 1.00 94.50 176 LEU A CA 1
ATOM 1413 C C . LEU A 1 176 ? -35.808 -2.060 41.398 1.00 94.50 176 LEU A C 1
ATOM 1415 O O . LEU A 1 176 ? -36.568 -1.810 40.456 1.00 94.50 176 LEU A O 1
ATOM 1419 N N . GLY A 1 177 ? -36.171 -1.984 42.674 1.00 90.38 177 GLY A N 1
ATOM 1420 C CA . GLY A 1 177 ? -37.462 -1.512 43.159 1.00 90.38 177 GLY A CA 1
ATOM 1421 C C . GLY A 1 177 ? -37.312 -0.517 44.311 1.00 90.38 177 GLY A C 1
ATOM 1422 O O . GLY A 1 177 ? -36.213 -0.221 44.753 1.00 90.38 177 GLY A O 1
ATOM 1423 N N . ASP A 1 178 ? -38.448 -0.021 44.800 1.00 88.06 178 ASP A N 1
ATOM 1424 C CA . ASP A 1 178 ? -38.553 0.949 45.901 1.00 88.06 178 ASP A CA 1
ATOM 1425 C C . ASP A 1 178 ? -37.826 2.289 45.671 1.00 88.06 178 ASP A C 1
ATOM 1427 O O . ASP A 1 178 ? -36.810 2.625 46.278 1.00 88.06 178 ASP A O 1
ATOM 1431 N N . PHE A 1 179 ? -38.415 3.120 44.809 1.00 88.19 179 PHE A N 1
ATOM 1432 C CA . PHE A 1 179 ? -37.898 4.455 44.491 1.00 88.19 179 PHE A CA 1
ATOM 1433 C C . PHE A 1 179 ? -38.403 5.549 45.447 1.00 88.19 179 PHE A C 1
ATOM 1435 O O . PHE A 1 179 ? -38.246 6.736 45.152 1.00 88.19 179 PHE A O 1
ATOM 1442 N N . GLY A 1 180 ? -38.997 5.194 46.594 1.00 82.19 180 GLY A N 1
ATOM 1443 C CA . GLY A 1 180 ? -39.571 6.160 47.543 1.00 82.19 180 GLY A CA 1
ATOM 1444 C C . GLY A 1 180 ? -38.561 7.202 48.032 1.00 82.19 180 GLY A C 1
ATOM 1445 O O . GLY A 1 180 ? -38.863 8.395 48.093 1.00 82.19 180 GLY A O 1
ATOM 1446 N N . SER A 1 181 ? -37.315 6.780 48.255 1.00 82.19 181 SER A N 1
ATOM 1447 C CA . SER A 1 181 ? -36.202 7.657 48.642 1.00 82.19 181 SER A CA 1
ATOM 1448 C C . SER A 1 181 ? -35.455 8.278 47.461 1.00 82.19 181 SER A C 1
ATOM 1450 O O . SER A 1 181 ? -34.522 9.050 47.685 1.00 82.19 181 SER A O 1
ATOM 1452 N N . GLY A 1 182 ? -35.841 8.007 46.213 1.00 84.81 182 GLY A N 1
ATOM 1453 C CA . GLY A 1 182 ? -35.132 8.497 45.032 1.00 84.81 182 GLY A CA 1
ATOM 1454 C C . GLY A 1 182 ? -35.304 10.000 44.796 1.00 84.81 182 GLY A C 1
ATOM 1455 O O . GLY A 1 182 ? -35.974 10.708 45.559 1.00 84.81 182 GLY A O 1
ATOM 1456 N N . ALA A 1 183 ? -34.642 10.531 43.772 1.00 83.12 183 ALA A N 1
ATOM 1457 C CA . ALA A 1 183 ? -34.811 11.913 43.319 1.00 83.12 183 ALA A CA 1
ATOM 1458 C C . ALA A 1 183 ? -34.480 12.066 41.832 1.00 83.12 183 ALA A C 1
ATOM 1460 O O . ALA A 1 183 ? -33.676 11.318 41.288 1.00 83.12 183 ALA A O 1
ATOM 1461 N N . ILE A 1 184 ? -35.059 13.088 41.201 1.00 80.94 184 ILE A N 1
ATOM 1462 C CA . ILE A 1 184 ? -34.738 13.515 39.835 1.00 80.94 184 ILE A CA 1
ATOM 1463 C C . ILE A 1 184 ? -34.383 15.003 39.844 1.00 80.94 184 ILE A C 1
ATOM 1465 O O . ILE A 1 184 ? -35.047 15.810 40.500 1.00 80.94 184 ILE A O 1
ATOM 1469 N N . LYS A 1 185 ? -33.336 15.369 39.106 1.00 78.06 185 LYS A N 1
ATOM 1470 C CA . LYS A 1 185 ? -32.817 16.729 38.940 1.00 78.06 185 LYS A CA 1
ATOM 1471 C C . LYS A 1 185 ? -32.675 17.078 37.461 1.00 78.06 185 LYS A C 1
ATOM 1473 O O . LYS A 1 185 ? -32.524 16.194 36.625 1.00 78.06 185 LYS A O 1
ATOM 1478 N N . TYR A 1 186 ? -32.718 18.372 37.164 1.00 76.38 186 TYR A N 1
ATOM 1479 C CA . TYR A 1 186 ? -32.490 18.930 35.832 1.00 76.38 186 TYR A CA 1
ATOM 1480 C C . TYR A 1 186 ? -31.266 19.834 35.907 1.00 76.38 186 TYR A C 1
ATOM 1482 O O . TYR A 1 186 ? -31.195 20.685 36.794 1.00 76.38 186 TYR A O 1
ATOM 1490 N N . LEU A 1 187 ? -30.308 19.623 35.014 1.00 69.19 187 LEU A N 1
ATOM 1491 C CA . LEU A 1 187 ? -29.008 20.286 35.005 1.00 69.19 187 LEU A CA 1
ATOM 1492 C C . LEU A 1 187 ? -28.673 20.791 33.607 1.00 69.19 187 LEU A C 1
ATOM 1494 O O . LEU A 1 187 ? -29.112 20.212 32.619 1.00 69.19 187 LEU A O 1
ATOM 1498 N N . ASP A 1 188 ? -27.863 21.840 33.536 1.00 66.19 188 ASP A N 1
ATOM 1499 C CA . ASP A 1 188 ? -27.283 22.312 32.279 1.00 66.19 188 ASP A CA 1
ATOM 1500 C C . ASP A 1 188 ? -26.274 21.271 31.751 1.00 66.19 188 ASP A C 1
ATOM 1502 O O . ASP A 1 188 ? -25.565 20.630 32.533 1.00 66.19 188 ASP A O 1
ATOM 1506 N N . HIS A 1 189 ? -26.193 21.100 30.429 1.00 63.09 189 HIS A N 1
ATOM 1507 C CA . HIS A 1 189 ? -25.251 20.188 29.768 1.00 63.09 189 HIS A CA 1
ATOM 1508 C C . HIS A 1 189 ? -23.772 20.474 30.092 1.00 63.09 189 HIS A C 1
ATOM 1510 O O . HIS A 1 189 ? -22.944 19.572 29.975 1.00 63.09 189 HIS A O 1
ATOM 1516 N N . SER A 1 190 ? -23.437 21.696 30.511 1.00 55.88 190 SER A N 1
ATOM 1517 C CA . SER A 1 190 ? -22.082 22.110 30.907 1.00 55.88 190 SER A CA 1
ATOM 1518 C C . SER A 1 190 ? -21.681 21.722 32.340 1.00 55.88 190 SER A C 1
ATOM 1520 O O . SER A 1 190 ? -20.506 21.816 32.694 1.00 55.88 190 SER A O 1
ATOM 1522 N N . SER A 1 191 ? -22.627 21.285 33.178 1.00 57.44 191 SER A N 1
ATOM 1523 C CA . SER A 1 191 ? -22.373 20.998 34.596 1.00 57.44 191 SER A CA 1
ATOM 1524 C C . SER A 1 191 ? -21.776 19.600 34.799 1.00 57.44 191 SER A C 1
ATOM 1526 O O . SER A 1 191 ? -22.425 18.593 34.515 1.00 57.44 191 SER A O 1
ATOM 1528 N N . THR A 1 192 ? -20.550 19.530 35.326 1.00 49.75 192 THR A N 1
ATOM 1529 C CA . THR A 1 192 ? -19.818 18.271 35.570 1.00 49.75 192 THR A CA 1
ATOM 1530 C C . THR A 1 192 ? -20.033 17.676 36.965 1.00 49.75 192 THR A C 1
ATOM 1532 O O . THR A 1 192 ? -19.786 16.488 37.153 1.00 49.75 192 THR A O 1
ATOM 1535 N N . GLU A 1 193 ? -20.525 18.453 37.936 1.00 53.94 193 GLU A N 1
ATOM 1536 C CA . GLU A 1 193 ? -20.783 17.994 39.308 1.00 53.94 193 GLU A CA 1
ATOM 1537 C C . GLU A 1 193 ? -22.248 18.184 39.712 1.00 53.94 193 GLU A C 1
ATOM 1539 O O . GLU A 1 193 ? -22.841 19.242 39.503 1.00 53.94 193 GLU A O 1
ATOM 1544 N N . VAL A 1 194 ? -22.826 17.159 40.349 1.00 57.31 194 VAL A N 1
ATOM 1545 C CA . VAL A 1 194 ? -24.192 17.196 40.892 1.00 57.31 194 VAL A CA 1
ATOM 1546 C C . VAL A 1 194 ? -24.125 17.052 42.402 1.00 57.31 194 VAL A C 1
ATOM 1548 O O . VAL A 1 194 ? -24.409 15.993 42.951 1.00 57.31 194 VAL A O 1
ATOM 1551 N N . LEU A 1 195 ? -23.702 18.118 43.076 1.00 55.38 195 LEU A N 1
ATOM 1552 C CA . LEU A 1 195 ? -23.777 18.219 44.531 1.00 55.38 195 LEU A CA 1
ATOM 1553 C C . LEU A 1 195 ? -25.039 18.992 44.904 1.00 55.38 195 LEU A C 1
ATOM 1555 O O . LEU A 1 195 ? -25.216 20.142 44.503 1.00 55.38 195 LEU A O 1
ATOM 1559 N N . TYR A 1 196 ? -25.921 18.384 45.693 1.00 60.44 196 TYR A N 1
ATOM 1560 C CA . TYR A 1 196 ? -27.053 19.104 46.275 1.00 60.44 196 TYR A CA 1
ATOM 1561 C C . TYR A 1 196 ? -27.381 18.616 47.683 1.00 60.44 196 TYR A C 1
ATOM 1563 O O . TYR A 1 196 ? -27.144 17.463 48.044 1.00 60.44 196 TYR A O 1
ATOM 1571 N N . ASN A 1 197 ? -27.951 19.518 48.482 1.00 56.81 197 ASN A N 1
ATOM 1572 C CA . ASN A 1 197 ? -28.337 19.232 49.858 1.00 56.81 197 ASN A CA 1
ATOM 1573 C C . ASN A 1 197 ? -29.610 18.376 49.884 1.00 56.81 197 ASN A C 1
ATOM 1575 O O . ASN A 1 197 ? -30.638 18.759 49.311 1.00 56.81 197 ASN A O 1
ATOM 1579 N N . ARG A 1 198 ? -29.572 17.246 50.595 1.00 59.47 198 ARG A N 1
ATOM 1580 C CA . ARG A 1 198 ? -30.762 16.463 50.973 1.00 59.47 198 ARG A CA 1
ATOM 1581 C C . ARG A 1 198 ? -30.753 16.257 52.492 1.00 59.47 198 ARG A C 1
ATOM 1583 O O . ARG A 1 198 ? -29.718 16.398 53.129 1.00 59.47 198 ARG A O 1
ATOM 1590 N N . LYS A 1 199 ? -31.910 15.971 53.102 1.00 57.16 199 LYS A N 1
ATOM 1591 C CA . LYS A 1 199 ? -31.981 15.683 54.547 1.00 57.16 199 LYS A CA 1
ATOM 1592 C C . LYS A 1 199 ? -31.080 14.484 54.884 1.00 57.16 199 LYS A C 1
ATOM 1594 O O . LYS A 1 199 ? -31.181 13.453 54.218 1.00 57.16 199 LYS A O 1
ATOM 1599 N N . ALA A 1 200 ? -30.277 14.613 55.943 1.00 49.12 200 ALA A N 1
ATOM 1600 C CA . ALA A 1 200 ? -29.307 13.612 56.408 1.00 49.12 200 ALA A CA 1
ATOM 1601 C C . ALA A 1 200 ? -29.911 12.222 56.711 1.00 49.12 200 ALA A C 1
ATOM 1603 O O . ALA A 1 200 ? -29.204 11.228 56.716 1.00 49.12 200 ALA A O 1
ATOM 1604 N N . SER A 1 201 ? -31.230 12.123 56.897 1.00 53.75 201 SER A N 1
ATOM 1605 C CA . SER A 1 201 ? -31.944 10.881 57.222 1.00 53.75 201 SER A CA 1
ATOM 1606 C C . SER A 1 201 ? -32.480 10.109 56.002 1.00 53.75 201 SER A C 1
ATOM 1608 O O . SER A 1 201 ? -33.489 9.419 56.123 1.00 53.75 201 SER A O 1
ATOM 1610 N N . THR A 1 202 ? -31.915 10.300 54.803 1.00 64.56 202 THR A N 1
ATOM 1611 C CA . THR A 1 202 ? -32.459 9.688 53.573 1.00 64.56 202 THR A CA 1
ATOM 1612 C C . THR A 1 202 ? -31.710 8.403 53.204 1.00 64.56 202 THR A C 1
ATOM 1614 O O . THR A 1 202 ? -30.541 8.482 52.816 1.00 64.56 202 THR A O 1
ATOM 1617 N N . GLY A 1 203 ? -32.416 7.269 53.218 1.00 73.44 203 GLY A N 1
ATOM 1618 C CA . GLY A 1 203 ? -31.898 5.941 52.866 1.00 73.44 203 GLY A CA 1
ATOM 1619 C C . GLY A 1 203 ? -31.500 5.098 54.079 1.00 73.44 203 GLY A C 1
ATOM 1620 O O . GLY A 1 203 ? -31.563 5.559 55.220 1.00 73.44 203 GLY A O 1
ATOM 1621 N N . ASP A 1 204 ? -31.115 3.852 53.828 1.00 78.88 204 ASP A N 1
ATOM 1622 C CA . ASP A 1 204 ? -30.674 2.908 54.849 1.00 78.88 204 ASP A CA 1
ATOM 1623 C C . ASP A 1 204 ? -29.285 3.290 55.403 1.00 78.88 204 ASP A C 1
ATOM 1625 O O . ASP A 1 204 ? -28.317 3.388 54.635 1.00 78.88 204 ASP A O 1
ATOM 1629 N N . PRO A 1 205 ? -29.144 3.515 56.725 1.00 76.75 205 PRO A N 1
ATOM 1630 C CA . PRO A 1 205 ? -27.867 3.906 57.320 1.00 76.75 205 PRO A CA 1
ATOM 1631 C C . PRO A 1 205 ? -26.793 2.821 57.173 1.00 76.75 205 PRO A C 1
ATOM 1633 O O . PRO A 1 205 ? -25.612 3.151 57.110 1.00 76.75 205 PRO A O 1
ATOM 1636 N N . VAL A 1 206 ? -27.182 1.545 57.047 1.00 84.44 206 VAL A N 1
ATOM 1637 C CA . VAL A 1 206 ? -26.237 0.428 56.908 1.00 84.44 206 VAL A CA 1
ATOM 1638 C C . VAL A 1 206 ? -25.400 0.560 55.639 1.00 84.44 206 VAL A C 1
ATOM 1640 O O . VAL A 1 206 ? -24.188 0.383 55.692 1.00 84.44 206 VAL A O 1
ATOM 1643 N N . TYR A 1 207 ? -26.028 0.900 54.513 1.00 88.19 207 TYR A N 1
ATOM 1644 C CA . TYR A 1 207 ? -25.392 0.957 53.190 1.00 88.19 207 TYR A CA 1
ATOM 1645 C C . TYR A 1 207 ? -24.951 2.378 52.805 1.00 88.19 207 TYR A C 1
ATOM 1647 O O . TYR A 1 207 ? -24.580 2.630 51.661 1.00 88.19 207 TYR A O 1
ATOM 1655 N N . SER A 1 208 ? -24.994 3.327 53.744 1.00 82.81 208 SER A N 1
ATOM 1656 C CA . SER A 1 208 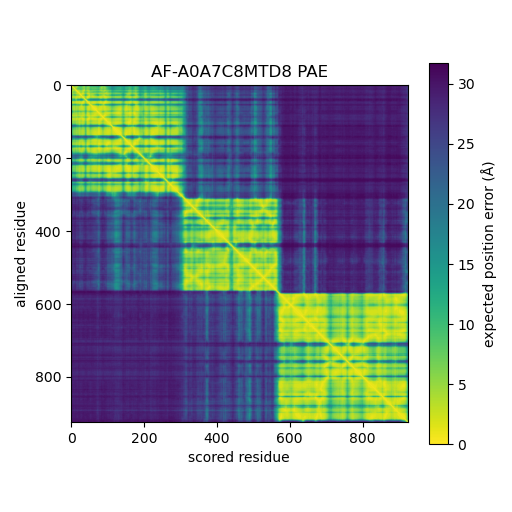? -24.735 4.740 53.469 1.00 82.81 208 SER A CA 1
ATOM 1657 C C . SER A 1 208 ? -23.245 5.060 53.298 1.00 82.81 208 SER A C 1
ATOM 1659 O O . SER A 1 208 ? -22.390 4.601 54.058 1.00 82.81 208 SER A O 1
ATOM 1661 N N . ALA A 1 209 ? -22.953 5.894 52.299 1.00 83.81 209 ALA A N 1
ATOM 1662 C CA . ALA A 1 209 ? -21.604 6.330 51.951 1.00 83.81 209 ALA A CA 1
ATOM 1663 C C . ALA A 1 209 ? -21.019 7.339 52.962 1.00 83.81 209 ALA A C 1
ATOM 1665 O O . ALA A 1 209 ? -21.780 8.125 53.541 1.00 83.81 209 ALA A O 1
ATOM 1666 N N . PRO A 1 210 ? -19.690 7.359 53.168 1.00 79.06 210 PRO A N 1
ATOM 1667 C CA . PRO A 1 210 ? -19.050 8.234 54.148 1.00 79.06 210 PRO A CA 1
ATOM 1668 C C . PRO A 1 210 ? -19.236 9.729 53.922 1.00 79.06 210 PRO A C 1
ATOM 1670 O O . PRO A 1 210 ? -19.509 10.482 54.861 1.00 79.06 210 PRO A O 1
ATOM 1673 N N . GLU A 1 211 ? -19.180 10.165 52.673 1.00 71.69 211 GLU A N 1
ATOM 1674 C CA . GLU A 1 211 ? -19.366 11.559 52.275 1.00 71.69 211 GLU A CA 1
ATOM 1675 C C . GLU A 1 211 ? -20.772 12.097 52.594 1.00 71.69 211 GLU A C 1
ATOM 1677 O O . GLU A 1 211 ? -20.955 13.299 52.796 1.00 71.69 211 GLU A O 1
ATOM 1682 N N . PHE A 1 212 ? -21.773 11.215 52.691 1.00 66.31 212 PHE A N 1
ATOM 1683 C CA . PHE A 1 212 ? -23.157 11.601 52.961 1.00 66.31 212 PHE A CA 1
ATOM 1684 C C . PHE A 1 212 ? -23.364 12.051 54.413 1.00 66.31 212 PHE A C 1
ATOM 1686 O O . PHE A 1 212 ? -24.156 12.962 54.663 1.00 66.31 212 PHE A O 1
ATOM 1693 N N . ILE A 1 213 ? -22.648 11.439 55.361 1.00 60.41 213 ILE A N 1
ATOM 1694 C CA . ILE A 1 213 ? -22.765 11.754 56.792 1.00 60.41 213 ILE A CA 1
ATOM 1695 C C . ILE A 1 213 ? -21.896 12.962 57.166 1.00 60.41 213 ILE A C 1
ATOM 1697 O O . ILE A 1 213 ? -22.314 13.769 57.993 1.00 60.41 213 ILE A O 1
ATOM 1701 N N . ALA A 1 214 ? -20.737 13.131 56.520 1.00 57.16 214 ALA A N 1
ATOM 1702 C CA . ALA A 1 214 ? -19.810 14.223 56.817 1.00 57.16 214 ALA A CA 1
ATOM 1703 C C . ALA A 1 214 ? -20.333 15.611 56.388 1.00 57.16 214 ALA A C 1
ATOM 1705 O O . ALA A 1 214 ? -20.247 16.557 57.168 1.00 57.16 214 ALA A O 1
ATOM 1706 N N . ASP A 1 215 ? -20.919 15.729 55.187 1.00 57.28 215 ASP A N 1
ATOM 1707 C CA . ASP A 1 215 ? -21.229 17.037 54.578 1.00 57.28 215 ASP A CA 1
ATOM 1708 C C . ASP A 1 215 ? -22.713 17.252 54.213 1.00 57.28 215 ASP A C 1
ATOM 1710 O O . ASP A 1 215 ? -23.094 18.343 53.779 1.00 57.28 215 ASP A O 1
ATOM 1714 N N . GLY A 1 216 ? -23.575 16.232 54.340 1.00 57.38 216 GLY A N 1
ATOM 1715 C CA . GLY A 1 216 ? -25.005 16.309 53.981 1.00 57.38 216 GLY A CA 1
ATOM 1716 C C . GLY A 1 216 ? -25.291 16.530 52.484 1.00 57.38 216 GLY A C 1
ATOM 1717 O O . GLY A 1 216 ? -26.433 16.803 52.089 1.00 57.38 216 GLY A O 1
ATOM 1718 N N . LYS A 1 217 ? -24.259 16.424 51.640 1.00 59.06 217 LYS A N 1
ATOM 1719 C CA . LYS A 1 217 ? -24.335 16.550 50.181 1.00 59.06 217 LYS A CA 1
ATOM 1720 C C . LYS A 1 217 ? -24.496 15.170 49.554 1.00 59.06 217 LYS A C 1
ATOM 1722 O O . LYS A 1 217 ? -23.887 14.204 50.002 1.00 59.06 217 LYS A O 1
ATOM 1727 N N . VAL A 1 218 ? -25.321 15.075 48.513 1.00 64.06 218 VAL A N 1
ATOM 1728 C CA . VAL A 1 218 ? -25.552 13.816 47.786 1.00 64.06 218 VAL A CA 1
ATOM 1729 C C . VAL A 1 218 ? -25.150 13.962 46.327 1.00 64.06 218 VAL A C 1
ATOM 1731 O O . VAL A 1 218 ? -25.465 14.979 45.709 1.00 64.06 218 VAL A O 1
ATOM 1734 N N . SER A 1 219 ? -24.481 12.937 45.801 1.00 67.75 219 SER A N 1
ATOM 1735 C CA . SER A 1 219 ? -24.015 12.804 44.417 1.00 67.75 219 SER A CA 1
ATOM 1736 C C . SER A 1 219 ? -24.080 11.329 43.968 1.00 67.75 219 SER A C 1
ATOM 1738 O O . SER A 1 219 ? -24.382 10.446 44.775 1.00 67.75 219 SER A O 1
ATOM 1740 N N . TYR A 1 220 ? -23.806 11.047 42.685 1.00 77.00 220 TYR A N 1
ATOM 1741 C CA . TYR A 1 220 ? -23.788 9.681 42.125 1.00 77.00 220 TYR A CA 1
ATOM 1742 C C . TYR A 1 220 ? -22.959 8.663 42.929 1.00 77.00 220 TYR A C 1
ATOM 1744 O O . TYR A 1 220 ? -23.444 7.541 43.101 1.00 77.00 220 TYR A O 1
ATOM 1752 N N . PRO A 1 221 ? -21.766 9.026 43.459 1.00 82.75 221 PRO A N 1
ATOM 1753 C CA . PRO A 1 221 ? -20.982 8.168 44.345 1.00 82.75 221 PRO A CA 1
ATOM 1754 C C . PRO A 1 221 ? -21.760 7.477 45.469 1.00 82.75 221 PRO A C 1
ATOM 1756 O O . PRO A 1 221 ? -21.453 6.326 45.761 1.00 82.75 221 PRO A O 1
ATOM 1759 N N . LYS A 1 222 ? -22.818 8.088 46.029 1.00 85.06 222 LYS A N 1
ATOM 1760 C CA . LYS A 1 222 ? -23.614 7.454 47.095 1.00 85.06 222 LYS A CA 1
ATOM 1761 C C . LYS A 1 222 ? -24.274 6.146 46.641 1.00 85.06 222 LYS A C 1
ATOM 1763 O O . LYS A 1 222 ? -24.237 5.147 47.363 1.00 85.06 222 LYS A O 1
ATOM 1768 N N . ASP A 1 223 ? -24.890 6.148 45.459 1.00 88.31 223 ASP A N 1
ATOM 1769 C CA . ASP A 1 223 ? -25.529 4.949 44.900 1.00 88.31 223 ASP A CA 1
ATOM 1770 C C . ASP A 1 223 ? -24.460 3.901 44.534 1.00 88.31 223 ASP A C 1
ATOM 1772 O O . ASP A 1 223 ? -24.648 2.712 44.785 1.00 88.31 223 ASP A O 1
ATOM 1776 N N . ILE A 1 224 ? -23.304 4.339 44.016 1.00 90.31 224 ILE A N 1
ATOM 1777 C CA . ILE A 1 224 ? -22.179 3.457 43.662 1.00 90.31 224 ILE A CA 1
ATOM 1778 C C . ILE A 1 224 ? -21.561 2.797 44.902 1.00 90.31 224 ILE A C 1
ATOM 1780 O O . ILE A 1 224 ? -21.273 1.602 44.879 1.00 90.31 224 ILE A O 1
ATOM 1784 N N . TRP A 1 225 ? -21.413 3.536 46.003 1.00 90.44 225 TRP A N 1
ATOM 1785 C CA . TRP A 1 225 ? -20.975 2.997 47.289 1.00 90.44 225 TRP A CA 1
ATOM 1786 C C . TRP A 1 225 ? -21.931 1.914 47.791 1.00 90.44 225 TRP A C 1
ATOM 1788 O O . TRP A 1 225 ? -21.512 0.795 48.087 1.00 90.44 225 TRP A O 1
ATOM 1798 N N . SER A 1 226 ? -23.229 2.232 47.820 1.00 91.69 226 SER A N 1
ATOM 1799 C CA . SER A 1 226 ? -24.276 1.306 48.265 1.00 91.69 226 SER A CA 1
ATOM 1800 C C . SER A 1 226 ? -24.271 0.023 47.420 1.00 91.69 226 SER A C 1
ATOM 1802 O O . SER A 1 226 ? -24.373 -1.083 47.950 1.00 91.69 226 SER A O 1
ATOM 1804 N N . LEU A 1 227 ? -24.072 0.156 46.104 1.00 93.69 227 LEU A N 1
ATOM 1805 C CA . LEU A 1 227 ? -23.929 -0.973 45.186 1.00 93.69 227 LEU A CA 1
ATOM 1806 C C . LEU A 1 227 ? -22.671 -1.807 45.475 1.00 93.69 227 LEU A C 1
ATOM 1808 O O . LEU A 1 227 ? -22.739 -3.035 45.458 1.00 93.69 227 LEU A O 1
ATOM 1812 N N . GLY A 1 228 ? -21.548 -1.166 45.810 1.00 92.62 228 GLY A N 1
ATOM 1813 C CA . GLY A 1 228 ? -20.325 -1.844 46.247 1.00 92.62 228 GLY A CA 1
ATOM 1814 C C . GLY A 1 228 ? -20.535 -2.690 47.507 1.00 92.62 228 GLY A C 1
ATOM 1815 O O . GLY A 1 228 ? -20.098 -3.840 47.559 1.00 92.62 228 GLY A O 1
ATOM 1816 N N . CYS A 1 229 ? -21.272 -2.168 48.490 1.00 93.62 229 CYS A N 1
ATOM 1817 C CA . CYS A 1 229 ? -21.662 -2.906 49.693 1.00 93.62 229 CYS A CA 1
ATOM 1818 C C . CYS A 1 229 ? -22.512 -4.149 49.371 1.00 93.62 229 CYS A C 1
ATOM 1820 O O . CYS A 1 229 ? -22.252 -5.226 49.912 1.00 93.62 229 CYS A O 1
ATOM 1822 N N . ILE A 1 230 ? -23.490 -4.018 48.467 1.00 94.88 230 ILE A N 1
ATOM 1823 C CA . ILE A 1 230 ? -24.341 -5.129 48.005 1.00 94.88 230 ILE A CA 1
ATOM 1824 C C . ILE A 1 230 ? -23.502 -6.188 47.285 1.00 94.88 230 ILE A C 1
ATOM 1826 O O . ILE A 1 230 ? -23.615 -7.377 47.577 1.00 94.88 230 ILE A O 1
ATOM 1830 N N . PHE A 1 231 ? -22.642 -5.772 46.355 1.00 94.62 231 PHE A N 1
ATOM 1831 C CA . PHE A 1 231 ? -21.797 -6.687 45.591 1.00 94.62 231 PHE A CA 1
ATOM 1832 C C . PHE A 1 231 ? -20.791 -7.420 46.467 1.00 94.62 231 PHE A C 1
ATOM 1834 O O . PHE A 1 231 ? -20.504 -8.584 46.201 1.00 94.62 231 PHE A O 1
ATOM 1841 N N . LEU A 1 232 ? -20.312 -6.801 47.546 1.00 92.69 232 LEU A N 1
ATOM 1842 C CA . LEU A 1 23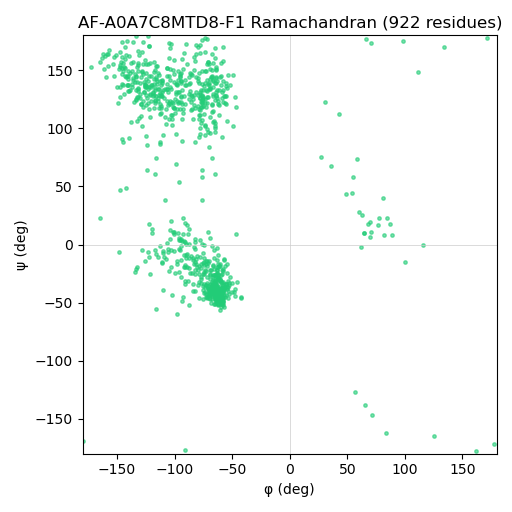2 ? -19.492 -7.503 48.523 1.00 92.69 232 LEU A CA 1
ATOM 1843 C C . LEU A 1 232 ? -20.264 -8.649 49.192 1.00 92.69 232 LEU A C 1
ATOM 1845 O O . LEU A 1 232 ? -19.733 -9.750 49.278 1.00 92.69 232 LEU A O 1
ATOM 1849 N N . GLU A 1 233 ? -21.522 -8.445 49.599 1.00 92.62 233 GLU A N 1
ATOM 1850 C CA . GLU A 1 233 ? -22.345 -9.534 50.154 1.00 92.62 233 GLU A CA 1
ATOM 1851 C C . GLU A 1 233 ? -22.627 -10.638 49.127 1.00 92.62 233 GLU A C 1
ATOM 1853 O O . GLU A 1 233 ? -22.583 -11.821 49.463 1.00 92.62 233 GLU A O 1
ATOM 1858 N N . VAL A 1 234 ? -22.852 -10.265 47.863 1.00 91.25 234 VAL A N 1
ATOM 1859 C CA . VAL A 1 234 ? -23.000 -11.219 46.753 1.00 91.25 234 VAL A CA 1
ATOM 1860 C C . VAL A 1 234 ? -21.725 -12.047 46.557 1.00 91.25 234 VAL A C 1
ATOM 1862 O O . VAL A 1 234 ? -21.804 -13.255 46.343 1.00 91.25 234 VAL A O 1
ATOM 1865 N N . LEU A 1 235 ? -20.546 -11.428 46.659 1.00 87.88 235 LEU A N 1
ATOM 1866 C CA . LEU A 1 235 ? -19.263 -12.126 46.557 1.00 87.88 235 LEU A CA 1
ATOM 1867 C C . LEU A 1 235 ? -18.998 -13.031 47.762 1.00 87.88 235 LEU A C 1
ATOM 1869 O O . LEU A 1 235 ? -18.495 -14.135 47.570 1.00 87.88 235 LEU A O 1
ATOM 1873 N N . VAL A 1 236 ? -19.363 -12.609 48.976 1.00 89.50 236 VAL A N 1
ATOM 1874 C CA . VAL A 1 236 ? -19.301 -13.463 50.175 1.00 89.50 236 VAL A CA 1
ATOM 1875 C C . VAL A 1 236 ? -20.186 -14.691 49.989 1.00 89.50 236 VAL A C 1
ATOM 1877 O O . VAL A 1 236 ? -19.719 -15.805 50.216 1.00 89.50 236 VAL A O 1
ATOM 1880 N N . TRP A 1 237 ? -21.423 -14.502 49.519 1.00 87.94 237 TRP A N 1
ATOM 1881 C CA . TRP A 1 237 ? -22.348 -15.594 49.213 1.00 87.94 237 TRP A CA 1
ATOM 1882 C C . TRP A 1 237 ? -21.798 -16.546 48.153 1.00 87.94 237 TRP A C 1
ATOM 1884 O O . TRP A 1 237 ? -21.840 -17.759 48.331 1.00 87.94 237 TRP A O 1
ATOM 1894 N N . ALA A 1 238 ? -21.261 -16.004 47.058 1.00 82.25 238 ALA A N 1
ATOM 1895 C CA . ALA A 1 238 ? -20.747 -16.813 45.966 1.00 82.25 238 ALA A CA 1
ATOM 1896 C C . ALA A 1 238 ? -19.491 -17.585 46.394 1.00 82.25 238 ALA A C 1
ATOM 1898 O O . ALA A 1 238 ? -19.421 -18.792 46.220 1.00 82.25 238 ALA A O 1
ATOM 1899 N N . LEU A 1 239 ? -18.500 -16.916 46.985 1.00 80.44 239 LEU A N 1
ATOM 1900 C CA . LEU A 1 239 ? -17.150 -17.461 47.186 1.00 80.44 239 LEU A CA 1
ATOM 1901 C C . LEU A 1 239 ? -16.929 -18.122 48.555 1.00 80.44 239 LEU A C 1
ATOM 1903 O O . LEU A 1 239 ? -15.809 -18.540 48.870 1.00 80.44 239 LEU A O 1
ATOM 1907 N N . THR A 1 240 ? -17.973 -18.226 49.376 1.00 81.75 240 THR A N 1
ATOM 1908 C CA . THR A 1 240 ? -17.927 -18.894 50.681 1.00 81.75 240 THR A CA 1
ATOM 1909 C C . THR A 1 240 ? -19.001 -19.976 50.735 1.00 81.75 240 THR A C 1
ATOM 1911 O O . THR A 1 240 ? -20.137 -19.682 51.099 1.00 81.75 240 THR A O 1
ATOM 1914 N N . PRO A 1 241 ? -18.677 -21.241 50.402 1.00 69.56 241 PRO A N 1
ATOM 1915 C CA . PRO A 1 241 ? -19.640 -22.345 50.381 1.00 69.56 241 PRO A CA 1
ATOM 1916 C C . PRO A 1 241 ? -19.993 -22.848 51.797 1.00 69.56 241 PRO A C 1
ATOM 1918 O O . PRO A 1 241 ? -20.145 -24.047 52.026 1.00 69.56 241 PRO A O 1
ATOM 1921 N N . GLU A 1 242 ? -20.107 -21.937 52.764 1.00 77.06 242 GLU A N 1
ATOM 1922 C CA . GLU A 1 242 ? -20.510 -22.215 54.139 1.00 77.06 242 GLU A CA 1
ATOM 1923 C C . GLU A 1 242 ? -21.942 -21.704 54.361 1.00 77.06 242 GLU A C 1
ATOM 1925 O O . GLU A 1 242 ? -22.265 -20.570 53.989 1.00 77.06 242 GLU A O 1
ATOM 1930 N N . PRO A 1 243 ? -22.831 -22.503 54.980 1.00 78.06 243 PRO A N 1
ATOM 1931 C CA . PRO A 1 243 ? -24.148 -22.019 55.365 1.00 78.06 243 PRO A CA 1
ATOM 1932 C C . PRO A 1 243 ? -24.029 -20.764 56.236 1.00 78.06 243 PRO A C 1
ATOM 1934 O O . PRO A 1 243 ? -23.266 -20.755 57.199 1.00 78.06 243 PRO A O 1
ATOM 1937 N N . LYS A 1 244 ? -24.840 -19.740 55.943 1.00 83.94 244 LYS A N 1
ATOM 1938 C CA . LYS A 1 244 ? -24.900 -18.469 56.690 1.00 83.94 244 LYS A CA 1
ATOM 1939 C C . LYS A 1 244 ? -23.656 -17.573 56.593 1.00 83.94 244 LYS A C 1
ATOM 1941 O O . LYS A 1 244 ? -23.541 -16.652 57.395 1.00 83.94 244 LYS A O 1
ATOM 1946 N N . ALA A 1 245 ? -22.770 -17.771 55.614 1.00 87.62 245 ALA A N 1
ATOM 1947 C CA . ALA A 1 245 ? -21.590 -16.916 55.428 1.00 87.62 245 ALA A CA 1
ATOM 1948 C C . ALA A 1 245 ? -21.932 -15.413 55.348 1.00 87.62 245 ALA A C 1
ATOM 1950 O O . ALA A 1 245 ? -21.286 -14.581 55.978 1.00 87.62 245 ALA A O 1
ATOM 1951 N N . VAL A 1 246 ? -23.002 -15.059 54.628 1.00 90.19 246 VAL A N 1
ATOM 1952 C CA . VAL A 1 246 ? -23.467 -13.665 54.515 1.00 90.19 246 VAL A CA 1
ATOM 1953 C C . VAL A 1 246 ? -23.952 -13.125 55.860 1.00 90.19 246 VAL A C 1
ATOM 1955 O O . VAL A 1 246 ? -23.633 -11.992 56.211 1.00 90.19 246 VAL A O 1
ATOM 1958 N N . THR A 1 247 ? -24.693 -13.928 56.628 1.00 89.75 247 THR A N 1
ATOM 1959 C CA . THR A 1 247 ? -25.159 -13.558 57.972 1.00 89.75 247 THR A CA 1
ATOM 1960 C C . THR A 1 247 ? -23.977 -13.346 58.912 1.00 89.75 247 THR A C 1
ATOM 1962 O O . THR A 1 247 ? -23.892 -12.304 59.540 1.00 89.75 247 THR A O 1
ATOM 1965 N N . GLN A 1 248 ? -23.000 -14.257 58.920 1.00 90.00 248 GLN A N 1
ATOM 1966 C CA . GLN A 1 248 ? -21.778 -14.111 59.719 1.00 90.00 248 GLN A CA 1
ATOM 1967 C C . GLN A 1 248 ? -20.995 -12.847 59.349 1.00 90.00 248 GLN A C 1
ATOM 1969 O O . GLN A 1 248 ? -20.489 -12.152 60.226 1.00 90.00 248 GLN A O 1
ATOM 1974 N N . PHE A 1 249 ? -20.919 -12.514 58.059 1.00 91.44 249 PHE A N 1
ATOM 1975 C CA . PHE A 1 249 ? -20.295 -11.274 57.605 1.00 91.44 249 PHE A CA 1
ATOM 1976 C C . PHE A 1 249 ? -21.081 -10.019 58.023 1.00 91.44 249 PHE A C 1
ATOM 1978 O O . PHE A 1 249 ? -20.483 -8.973 58.285 1.00 91.44 249 PHE A O 1
ATOM 1985 N N . ARG A 1 250 ? -22.416 -10.080 58.072 1.00 91.00 250 ARG A N 1
ATOM 1986 C CA . ARG A 1 250 ? -23.255 -9.000 58.618 1.00 91.00 250 ARG A CA 1
ATOM 1987 C C . ARG A 1 250 ? -23.006 -8.834 60.120 1.00 91.00 250 ARG A C 1
ATOM 1989 O O . ARG A 1 250 ? -22.634 -7.739 60.530 1.00 91.00 250 ARG A O 1
ATOM 1996 N N . ASP A 1 251 ? -23.073 -9.920 60.887 1.00 88.94 251 ASP A N 1
ATOM 1997 C CA . ASP A 1 251 ? -22.862 -9.929 62.341 1.00 88.94 251 ASP A CA 1
ATOM 1998 C C . ASP A 1 251 ? -21.465 -9.398 62.716 1.00 88.94 251 ASP A C 1
ATOM 2000 O O . ASP A 1 251 ? -21.325 -8.520 63.566 1.00 88.94 251 ASP A O 1
ATOM 2004 N N . ALA A 1 252 ? -20.418 -9.848 62.012 1.00 87.69 252 ALA A N 1
ATOM 2005 C CA . ALA A 1 252 ? -19.041 -9.417 62.259 1.00 87.69 252 ALA A CA 1
ATOM 2006 C C . ALA A 1 252 ? -18.833 -7.907 62.052 1.00 87.69 252 ALA A C 1
ATOM 2008 O O . ALA A 1 252 ? -17.982 -7.301 62.703 1.00 87.69 252 ALA A O 1
ATOM 2009 N N . ARG A 1 253 ? -19.588 -7.278 61.144 1.00 88.88 253 ARG A N 1
ATOM 2010 C CA . ARG A 1 253 ? -19.529 -5.822 60.945 1.00 88.88 253 ARG A CA 1
ATOM 2011 C C . ARG A 1 253 ? -20.197 -5.064 62.083 1.00 88.88 253 ARG A C 1
ATOM 2013 O O . ARG A 1 253 ? -19.691 -4.010 62.465 1.00 88.88 253 ARG A O 1
ATOM 2020 N N . GLU A 1 254 ? -21.292 -5.596 62.619 1.00 82.94 254 GLU A N 1
ATOM 2021 C CA . GLU A 1 254 ? -22.024 -4.999 63.739 1.00 82.94 254 GLU A CA 1
ATOM 2022 C C . GLU A 1 254 ? -21.240 -5.096 65.056 1.00 82.94 254 GLU A C 1
ATOM 2024 O O . GLU A 1 254 ? -21.165 -4.112 65.792 1.00 82.94 254 GLU A O 1
ATOM 2029 N N . GLU A 1 255 ? -20.579 -6.228 65.327 1.00 76.06 255 GLU A N 1
ATOM 2030 C CA . GLU A 1 255 ? -19.777 -6.433 66.548 1.00 76.06 255 GLU A CA 1
ATOM 2031 C C . GLU A 1 255 ? -18.609 -5.442 66.691 1.00 76.06 255 GLU A C 1
ATOM 2033 O O . GLU A 1 255 ? -18.240 -5.080 67.806 1.00 76.06 255 GLU A O 1
ATOM 2038 N N . PHE A 1 256 ? -18.038 -4.966 65.581 1.00 66.75 256 PHE A N 1
ATOM 2039 C CA . PHE A 1 256 ? -16.961 -3.967 65.590 1.00 66.75 256 PHE A CA 1
ATOM 2040 C C . PHE A 1 256 ? -17.453 -2.519 65.766 1.00 66.75 256 PHE A C 1
ATOM 2042 O O . PHE A 1 256 ? -16.633 -1.627 65.978 1.00 66.75 256 PHE A O 1
ATOM 2049 N N . SER A 1 257 ? -18.765 -2.267 65.700 1.00 64.44 257 SER A N 1
ATOM 2050 C CA . SER A 1 257 ? -19.367 -0.922 65.739 1.00 64.44 257 SER A CA 1
ATOM 2051 C C . SER A 1 257 ? -19.683 -0.420 67.163 1.00 64.44 257 SER A C 1
ATOM 2053 O O . SER A 1 257 ? -20.481 0.504 67.345 1.00 64.44 257 SER A O 1
ATOM 2055 N N . THR A 1 258 ? -19.113 -1.034 68.200 1.00 51.41 258 THR A N 1
ATOM 2056 C CA . THR A 1 258 ? -19.490 -0.781 69.597 1.00 51.41 258 THR A CA 1
ATOM 2057 C C . THR A 1 258 ? -18.806 0.458 70.177 1.00 51.41 258 THR A C 1
ATOM 2059 O O . THR A 1 258 ? -17.746 0.326 70.780 1.00 51.41 258 THR A O 1
ATOM 2062 N N . ASP A 1 259 ? -19.422 1.638 70.019 1.00 48.22 259 ASP A N 1
ATOM 2063 C CA . ASP A 1 259 ? -19.354 2.737 71.011 1.00 48.22 259 ASP A CA 1
ATOM 2064 C C . ASP A 1 259 ? -20.408 3.866 70.822 1.00 48.22 259 ASP A C 1
ATOM 2066 O O . ASP A 1 259 ? -20.244 4.967 71.348 1.00 48.22 259 ASP A O 1
ATOM 2070 N N . SER A 1 260 ? -21.548 3.625 70.148 1.00 44.75 260 SER A N 1
ATOM 2071 C CA . SER A 1 260 ? -22.663 4.596 70.135 1.00 44.75 260 SER A CA 1
ATOM 2072 C C . SER A 1 260 ? -24.051 3.934 69.991 1.00 44.75 260 SER A C 1
ATOM 2074 O O . SER A 1 260 ? -24.199 3.034 69.165 1.00 44.75 260 SER A O 1
ATOM 2076 N N . PRO A 1 261 ? -25.091 4.335 70.762 1.00 45.62 261 PRO A N 1
ATOM 2077 C CA . PRO A 1 261 ? -26.409 3.681 70.749 1.00 45.62 261 PRO A CA 1
ATOM 2078 C C . PRO A 1 261 ? -27.290 3.983 69.525 1.00 45.62 261 PRO A C 1
ATOM 2080 O O . PRO A 1 261 ? -28.342 3.362 69.386 1.00 45.62 261 PRO A O 1
ATOM 2083 N N . ASP A 1 262 ? -26.892 4.902 68.640 1.00 47.75 262 ASP A N 1
ATOM 2084 C CA . ASP A 1 262 ? -27.708 5.347 67.504 1.00 47.75 262 ASP A CA 1
ATOM 2085 C C . ASP A 1 262 ? -26.967 5.175 66.163 1.00 47.75 262 ASP A C 1
ATOM 2087 O O . ASP A 1 262 ? -26.352 6.103 65.650 1.00 47.75 262 ASP A O 1
ATOM 2091 N N . LYS A 1 263 ? -27.069 3.961 65.595 1.00 56.72 263 LYS A N 1
ATOM 2092 C CA . LYS A 1 263 ? -26.930 3.605 64.162 1.00 56.72 263 LYS A CA 1
ATOM 2093 C C . LYS A 1 263 ? -25.885 4.398 63.357 1.00 56.72 263 LYS A C 1
ATOM 2095 O O . LYS A 1 263 ? -26.232 5.115 62.415 1.00 56.72 263 LYS A O 1
ATOM 2100 N N . GLU A 1 264 ? -24.613 4.201 63.681 1.00 61.22 264 GLU A N 1
ATOM 2101 C CA . GLU A 1 264 ? -23.517 4.538 62.771 1.00 61.22 264 GLU A CA 1
ATOM 2102 C C . GLU A 1 264 ? -23.449 3.544 61.590 1.00 61.22 264 GLU A C 1
ATOM 2104 O O . GLU A 1 264 ? -23.958 2.421 61.681 1.00 61.22 264 GLU A O 1
ATOM 2109 N N . PRO A 1 265 ? -22.884 3.952 60.442 1.00 65.12 265 PRO A N 1
ATOM 2110 C CA . PRO A 1 265 ? -22.707 3.072 59.291 1.00 65.12 265 PRO A CA 1
ATOM 2111 C C . PRO A 1 265 ? -21.750 1.928 59.629 1.00 65.12 265 PRO A C 1
ATOM 2113 O O . PRO A 1 265 ? -20.729 2.120 60.271 1.00 65.12 265 PRO A O 1
ATOM 2116 N N . ILE A 1 266 ? -22.066 0.718 59.165 1.00 81.00 266 ILE A N 1
ATOM 2117 C CA . ILE A 1 266 ? -21.367 -0.503 59.604 1.00 81.00 266 ILE A CA 1
ATOM 2118 C C . ILE A 1 266 ? -20.304 -1.006 58.613 1.00 81.00 266 ILE A C 1
ATOM 2120 O O . ILE A 1 266 ? -19.572 -1.947 58.913 1.00 81.00 266 ILE A O 1
ATOM 2124 N N . TYR A 1 267 ? -20.180 -0.401 57.425 1.00 87.38 267 TYR A N 1
ATOM 2125 C CA . TYR A 1 267 ? -19.113 -0.733 56.460 1.00 87.38 267 TYR A CA 1
ATOM 2126 C C . TYR A 1 267 ? -17.842 0.111 56.626 1.00 87.38 267 TYR A C 1
ATOM 2128 O O . TYR A 1 267 ? -16.772 -0.277 56.152 1.00 87.38 267 TYR A O 1
ATOM 2136 N N . TRP A 1 268 ? -17.941 1.253 57.296 1.00 85.88 268 TRP A N 1
ATOM 2137 C CA . TRP A 1 268 ? -16.851 2.191 57.535 1.00 85.88 268 TRP A CA 1
ATOM 2138 C C . TRP A 1 268 ? -17.035 2.824 58.913 1.00 85.88 268 TRP A C 1
ATOM 2140 O O . TRP A 1 268 ? -18.142 2.859 59.427 1.00 85.88 268 TRP A O 1
ATOM 2150 N N . CYS A 1 269 ? -15.954 3.303 59.510 1.00 79.31 269 CYS A N 1
ATOM 2151 C CA . CYS A 1 269 ? -15.930 3.898 60.837 1.00 79.31 269 CYS A CA 1
ATOM 2152 C C . CYS A 1 269 ? -15.318 5.301 60.758 1.00 79.31 269 CYS A C 1
ATOM 2154 O O . CYS A 1 269 ? -14.517 5.586 59.860 1.00 79.31 269 CYS A O 1
ATOM 2156 N N . GLN A 1 270 ? -15.661 6.165 61.712 1.00 76.38 270 GLN A N 1
ATOM 2157 C CA . GLN A 1 270 ? -15.005 7.455 61.911 1.00 76.38 270 GLN A CA 1
ATOM 2158 C C . GLN A 1 270 ? -14.267 7.443 63.249 1.00 76.38 270 GLN A C 1
ATOM 2160 O O . GLN A 1 270 ? -14.817 6.996 64.251 1.00 76.38 270 GLN A O 1
ATOM 2165 N N . ASP A 1 271 ? -13.015 7.898 63.288 1.00 75.75 271 ASP A N 1
ATOM 2166 C CA . ASP A 1 271 ? -12.328 8.094 64.568 1.00 75.75 271 ASP A CA 1
ATOM 2167 C C . ASP A 1 271 ? -12.713 9.430 65.231 1.00 75.75 271 ASP A C 1
ATOM 2169 O O . ASP A 1 271 ? -13.350 10.298 64.634 1.00 75.75 271 ASP A O 1
ATOM 2173 N N . TYR A 1 272 ? -12.276 9.618 66.479 1.00 73.25 272 TYR A N 1
ATOM 2174 C CA . TYR A 1 272 ? -12.491 10.850 67.248 1.00 73.25 272 TYR A CA 1
ATOM 2175 C C . TYR A 1 272 ? -11.872 12.109 66.610 1.00 73.25 272 TYR A C 1
ATOM 2177 O O . TYR A 1 272 ? -12.229 13.223 66.990 1.00 73.25 272 TYR A O 1
ATOM 2185 N N . GLU A 1 273 ? -10.945 11.953 65.660 1.00 75.62 273 GLU A N 1
ATOM 2186 C CA . GLU A 1 273 ? -10.333 13.052 64.900 1.00 75.62 273 GLU A CA 1
ATOM 2187 C C . GLU A 1 273 ? -11.098 13.349 63.598 1.00 75.62 273 GLU A C 1
ATOM 2189 O O . GLU A 1 273 ? -10.696 14.218 62.823 1.00 75.62 273 GLU A O 1
ATOM 2194 N N . GLY A 1 274 ? -12.214 12.656 63.355 1.00 71.44 274 GLY A N 1
ATOM 2195 C CA . GLY A 1 274 ? -13.049 12.818 62.173 1.00 71.44 274 GLY A CA 1
ATOM 2196 C C . GLY A 1 274 ? -12.543 12.061 60.943 1.00 71.44 274 GLY A C 1
ATOM 2197 O O . GLY A 1 274 ? -13.100 12.245 59.858 1.00 71.44 274 GLY A O 1
ATOM 2198 N N . ARG A 1 275 ? -11.518 11.207 61.068 1.00 76.44 275 ARG A N 1
ATOM 2199 C CA . ARG A 1 275 ? -10.969 10.428 59.948 1.00 76.44 275 ARG A CA 1
ATOM 2200 C C . ARG A 1 275 ? -11.837 9.212 59.667 1.00 76.44 275 ARG A C 1
ATOM 2202 O O . ARG A 1 275 ? -12.109 8.410 60.554 1.00 76.44 275 ARG A O 1
ATOM 2209 N N . VAL A 1 276 ? -12.216 9.063 58.403 1.00 80.12 276 VAL A N 1
ATOM 2210 C CA . VAL A 1 276 ? -12.992 7.932 57.887 1.00 80.12 276 VAL A CA 1
ATOM 2211 C C . VAL A 1 276 ? -12.054 6.790 57.494 1.00 80.12 276 VAL A C 1
ATOM 2213 O O . VAL A 1 276 ? -11.083 7.005 56.768 1.00 80.12 276 VAL A O 1
ATOM 2216 N N . TYR A 1 277 ? -12.354 5.568 57.927 1.00 82.00 277 TYR A N 1
ATOM 2217 C CA . TYR A 1 277 ? -11.643 4.351 57.526 1.00 82.00 277 TYR A CA 1
ATOM 2218 C C . TYR A 1 277 ? -12.603 3.164 57.378 1.00 82.00 277 TYR A C 1
ATOM 2220 O O . TYR A 1 277 ? -13.712 3.175 57.896 1.00 82.00 277 TYR A O 1
ATOM 2228 N N . MET A 1 278 ? -12.201 2.126 56.645 1.00 86.81 278 MET A N 1
ATOM 2229 C CA . MET A 1 278 ? -13.037 0.935 56.447 1.00 86.81 278 MET A CA 1
ATOM 2230 C C . MET A 1 278 ? -13.172 0.123 57.736 1.00 86.81 278 MET A C 1
ATOM 2232 O O . MET A 1 278 ? -12.184 -0.053 58.451 1.00 86.81 278 MET A O 1
ATOM 2236 N N . ASN A 1 279 ? -14.358 -0.446 57.982 1.00 87.00 279 ASN A N 1
ATOM 2237 C CA . ASN A 1 279 ? -14.565 -1.351 59.110 1.00 87.00 279 ASN A CA 1
ATOM 2238 C C . ASN A 1 279 ? -13.558 -2.524 59.010 1.00 87.00 279 ASN A C 1
ATOM 2240 O O . ASN A 1 279 ? -13.470 -3.160 57.951 1.00 87.00 279 ASN A O 1
ATOM 2244 N N . PRO A 1 280 ? -12.785 -2.835 60.069 1.00 86.56 280 PRO A N 1
ATOM 2245 C CA . PRO A 1 280 ? -11.813 -3.927 60.056 1.00 86.56 280 PRO A CA 1
ATOM 2246 C C . PRO A 1 280 ? -12.386 -5.279 59.611 1.00 86.56 280 PRO A C 1
ATOM 2248 O O . PRO A 1 280 ? -11.695 -6.020 58.907 1.00 86.56 280 PRO A O 1
ATOM 2251 N N . ALA A 1 281 ? -13.645 -5.580 59.949 1.00 87.44 281 ALA A N 1
ATOM 2252 C CA . ALA A 1 281 ? -14.335 -6.789 59.500 1.00 87.44 281 ALA A CA 1
ATOM 2253 C C . ALA A 1 281 ? -14.482 -6.827 57.969 1.00 87.44 281 ALA A C 1
ATOM 2255 O O . ALA A 1 281 ? -14.223 -7.856 57.347 1.00 87.44 281 ALA A O 1
ATOM 2256 N N . VAL A 1 282 ? -14.791 -5.685 57.340 1.00 90.50 282 VAL A N 1
ATOM 2257 C CA . VAL A 1 282 ? -14.852 -5.546 55.874 1.00 90.50 282 VAL A CA 1
ATOM 2258 C C . VAL A 1 282 ? -13.479 -5.768 55.246 1.00 90.50 282 VAL A C 1
ATOM 2260 O O . VAL A 1 282 ? -13.350 -6.525 54.286 1.00 90.50 282 VAL A O 1
ATOM 2263 N N . VAL A 1 283 ? -12.434 -5.142 55.795 1.00 87.94 283 VAL A N 1
ATOM 2264 C CA . VAL A 1 283 ? -11.060 -5.290 55.283 1.00 87.94 283 VAL A CA 1
ATOM 2265 C C . VAL A 1 283 ? -10.589 -6.741 55.380 1.00 87.94 283 VAL A C 1
ATOM 2267 O O . VAL A 1 283 ? -9.920 -7.235 54.469 1.00 87.94 283 VAL A O 1
ATOM 2270 N N . ASN A 1 284 ? -10.915 -7.424 56.478 1.00 89.62 284 ASN A N 1
ATOM 2271 C CA . ASN A 1 284 ? -10.567 -8.824 56.668 1.00 89.62 284 ASN A CA 1
ATOM 2272 C C . ASN A 1 284 ? -11.286 -9.723 55.656 1.00 89.62 284 ASN A C 1
ATOM 2274 O O . ASN A 1 284 ? -10.632 -10.533 55.001 1.00 89.62 284 ASN A O 1
ATOM 2278 N N . GLU A 1 285 ? -12.589 -9.526 55.460 1.00 90.12 285 GLU A N 1
ATOM 2279 C CA . GLU A 1 285 ? -13.370 -10.316 54.507 1.00 90.12 285 GLU A CA 1
ATOM 2280 C C . GLU A 1 285 ? -12.864 -10.139 53.069 1.00 90.12 285 GLU A C 1
ATOM 2282 O O . GLU A 1 285 ? -12.634 -11.114 52.357 1.00 90.12 285 GLU A O 1
ATOM 2287 N N . VAL A 1 286 ? -12.558 -8.905 52.654 1.00 86.31 286 VAL A N 1
ATOM 2288 C CA . VAL A 1 286 ? -11.972 -8.641 51.328 1.00 86.31 286 VAL A CA 1
ATOM 2289 C C . VAL A 1 286 ? -10.645 -9.387 51.141 1.00 86.31 286 VAL A C 1
ATOM 2291 O O . VAL A 1 286 ? -10.400 -9.934 50.065 1.00 86.31 286 VAL A O 1
ATOM 2294 N N . LYS A 1 287 ? -9.795 -9.471 52.173 1.00 84.75 287 LYS A N 1
ATOM 2295 C CA . LYS A 1 287 ? -8.546 -10.254 52.113 1.00 84.75 287 LYS A CA 1
ATOM 2296 C C . LYS A 1 287 ? -8.810 -11.755 51.992 1.00 84.75 287 LYS A C 1
ATOM 2298 O O . LYS A 1 287 ? -8.099 -12.423 51.242 1.00 84.75 287 LYS A O 1
ATOM 2303 N N . VAL A 1 288 ? -9.813 -12.281 52.697 1.00 85.56 288 VAL A N 1
ATOM 2304 C CA . VAL A 1 288 ? -10.228 -13.691 52.594 1.00 85.56 288 VAL A CA 1
ATOM 2305 C C . VAL A 1 288 ? -10.700 -14.000 51.173 1.00 85.56 288 VAL A C 1
ATOM 2307 O O . VAL A 1 288 ? -10.217 -14.956 50.563 1.00 85.56 288 VAL A O 1
ATOM 2310 N N . LEU A 1 289 ? -11.557 -13.151 50.603 1.00 82.81 289 LEU A N 1
ATOM 2311 C CA . LEU A 1 289 ? -12.033 -13.284 49.224 1.00 82.81 289 LEU A CA 1
ATOM 2312 C C . LEU A 1 289 ? -10.881 -13.201 48.208 1.00 82.81 289 LEU A C 1
ATOM 2314 O O . LEU A 1 289 ? -10.817 -14.017 47.292 1.00 82.81 289 LEU A O 1
ATOM 2318 N N . GLN A 1 290 ? -9.928 -12.279 48.391 1.00 76.31 290 GLN A N 1
ATOM 2319 C CA . GLN A 1 290 ? -8.729 -12.161 47.544 1.00 76.31 290 GLN A CA 1
ATOM 2320 C C . GLN A 1 290 ? -7.783 -13.364 47.642 1.00 76.31 290 GLN A C 1
ATOM 2322 O O . GLN A 1 290 ? -7.077 -13.671 46.683 1.00 76.31 290 GLN A O 1
ATOM 2327 N N . ALA A 1 291 ? -7.702 -14.017 48.802 1.00 77.81 291 ALA A N 1
ATOM 2328 C CA . ALA A 1 291 ? -6.902 -15.226 48.962 1.00 77.81 291 ALA A CA 1
ATOM 2329 C C . ALA A 1 291 ? -7.564 -16.413 48.252 1.00 77.81 291 ALA A C 1
ATOM 2331 O O . ALA A 1 291 ? -6.886 -17.156 47.545 1.00 77.81 291 ALA A O 1
ATOM 2332 N N . ARG A 1 292 ? -8.889 -16.548 48.388 1.00 72.44 292 ARG A N 1
ATOM 2333 C CA . ARG A 1 292 ? -9.678 -17.587 47.712 1.00 72.44 292 ARG A CA 1
ATOM 2334 C C . ARG A 1 292 ? -9.702 -17.404 46.197 1.00 72.44 292 ARG A C 1
ATOM 2336 O O . ARG A 1 292 ? -9.623 -18.394 45.482 1.00 72.44 292 ARG A O 1
ATOM 2343 N N . SER A 1 293 ? -9.691 -16.163 45.705 1.00 64.19 293 SER A N 1
ATOM 2344 C CA . SER A 1 293 ? -9.667 -15.882 44.264 1.00 64.19 293 SER A CA 1
ATOM 2345 C C . SER A 1 293 ? -8.396 -16.320 43.529 1.00 64.19 293 SER A C 1
ATOM 2347 O O . SER A 1 293 ? -8.374 -16.339 42.301 1.00 64.19 293 SER A O 1
ATOM 2349 N N . ARG A 1 294 ? -7.336 -16.686 44.261 1.00 65.25 294 ARG A N 1
ATOM 2350 C CA . ARG A 1 294 ? -6.066 -17.183 43.706 1.00 65.25 294 ARG A CA 1
ATOM 2351 C C . ARG A 1 294 ? -6.032 -18.701 43.506 1.00 65.25 294 ARG A C 1
ATOM 2353 O O . ARG A 1 294 ? -5.068 -19.194 42.928 1.00 65.25 294 ARG A O 1
ATOM 2360 N N . ASP A 1 295 ? -7.037 -19.438 43.976 1.00 62.81 295 ASP A N 1
ATOM 2361 C CA . ASP A 1 295 ? -7.179 -20.868 43.690 1.00 62.81 295 ASP A CA 1
ATOM 2362 C C . ASP A 1 295 ? -7.767 -21.049 42.279 1.00 62.81 295 ASP A C 1
ATOM 2364 O O . ASP A 1 295 ? -8.982 -21.013 42.077 1.00 62.81 295 ASP A O 1
ATOM 2368 N N . GLU A 1 296 ? -6.891 -21.190 41.275 1.00 50.62 296 GLU A N 1
ATOM 2369 C CA . GLU A 1 296 ? -7.245 -21.213 39.844 1.00 50.62 296 GLU A CA 1
ATOM 2370 C C . GLU A 1 296 ? -8.310 -22.255 39.472 1.00 50.62 296 GLU A C 1
ATOM 2372 O O . GLU A 1 296 ? -9.032 -22.059 38.490 1.00 50.62 296 GLU A O 1
ATOM 2377 N N . SER A 1 297 ? -8.447 -23.330 40.257 1.00 55.81 297 SER A N 1
ATOM 2378 C CA . SER A 1 297 ? -9.395 -24.422 40.001 1.00 55.81 297 SER A CA 1
ATOM 2379 C C . SER A 1 297 ? -10.863 -23.980 40.064 1.00 55.81 297 SER A C 1
ATOM 2381 O O . SER A 1 297 ? -11.715 -24.551 39.382 1.00 55.81 297 SER A O 1
ATOM 2383 N N . MET A 1 298 ? -11.157 -22.926 40.830 1.00 51.94 298 MET A N 1
ATOM 2384 C CA . MET A 1 298 ? -12.509 -22.395 41.021 1.00 51.94 298 MET A CA 1
ATOM 2385 C C . MET A 1 298 ? -12.895 -21.366 39.939 1.00 51.94 298 MET A C 1
ATOM 2387 O O . MET A 1 298 ? -14.077 -21.136 39.691 1.00 51.94 298 MET A O 1
ATOM 2391 N N . TYR A 1 299 ? -11.905 -20.780 39.250 1.00 52.84 299 TYR A N 1
ATOM 2392 C CA . TYR A 1 299 ? -12.082 -19.643 38.331 1.00 52.84 299 TYR A CA 1
ATOM 2393 C C . TYR A 1 299 ? -11.728 -19.945 36.878 1.00 52.84 299 TYR A C 1
ATOM 2395 O O . TYR A 1 299 ? -11.976 -19.100 36.018 1.00 52.84 299 TYR A O 1
ATOM 2403 N N . THR A 1 300 ? -11.204 -21.136 36.567 1.00 49.44 300 THR A N 1
ATOM 2404 C CA . THR A 1 300 ? -10.848 -21.514 35.186 1.00 49.44 300 THR A CA 1
ATOM 2405 C C . THR A 1 300 ? -12.045 -21.371 34.242 1.00 49.44 300 THR A C 1
ATOM 2407 O O . THR A 1 300 ? -11.893 -20.955 33.101 1.00 49.44 300 THR A O 1
ATOM 2410 N N . SER A 1 301 ? -13.251 -21.639 34.752 1.00 45.53 301 SER A N 1
ATOM 2411 C CA . SER A 1 301 ? -14.499 -21.463 34.009 1.00 45.53 301 SER A CA 1
ATOM 2412 C C . SER A 1 301 ? -14.951 -20.004 33.910 1.00 45.53 301 SER A C 1
ATOM 2414 O O . SER A 1 301 ? -15.576 -19.656 32.923 1.00 45.53 301 SER A O 1
ATOM 2416 N N . ILE A 1 302 ? -14.630 -19.155 34.898 1.00 46.31 302 ILE A N 1
ATOM 2417 C CA . ILE A 1 302 ? -14.988 -17.722 34.952 1.00 46.31 302 ILE A CA 1
ATOM 2418 C C . ILE A 1 302 ? -14.117 -16.915 33.986 1.00 46.31 302 ILE A C 1
ATOM 2420 O O . ILE A 1 302 ? -14.614 -16.060 33.263 1.00 46.31 302 ILE A O 1
ATOM 2424 N N . LEU A 1 303 ? -12.821 -17.232 33.943 1.00 44.53 303 LEU A N 1
ATOM 2425 C CA . LEU A 1 303 ? -11.849 -16.656 33.010 1.00 44.53 303 LEU A CA 1
ATOM 2426 C C . LEU A 1 303 ? -12.056 -17.136 31.561 1.00 44.53 303 LEU A C 1
ATOM 2428 O O . LEU A 1 303 ? -11.514 -16.529 30.642 1.00 44.53 303 LEU A O 1
ATOM 2432 N N . ALA A 1 304 ? -12.817 -18.220 31.367 1.00 42.00 304 ALA A N 1
ATOM 2433 C CA . ALA A 1 304 ? -13.172 -18.781 30.065 1.00 42.00 304 ALA A CA 1
ATOM 2434 C C . ALA A 1 304 ? -14.548 -18.320 29.547 1.00 42.00 304 ALA A C 1
ATOM 2436 O O . ALA A 1 304 ? -14.909 -18.676 28.424 1.00 42.00 304 ALA A O 1
ATOM 2437 N N . ILE A 1 305 ? -15.319 -17.547 30.329 1.00 43.22 305 ILE A N 1
ATOM 2438 C CA . ILE A 1 305 ? -16.544 -16.906 29.834 1.00 43.22 305 ILE A CA 1
ATOM 2439 C C . ILE A 1 305 ? -16.100 -15.852 28.812 1.00 43.22 305 ILE A C 1
ATOM 2441 O O . ILE A 1 305 ? -15.360 -14.940 29.189 1.00 43.22 305 ILE A O 1
ATOM 2445 N N . PRO A 1 306 ? -16.524 -15.942 27.538 1.00 41.28 306 PRO A N 1
ATOM 2446 C CA . PRO A 1 306 ? -16.275 -14.883 26.575 1.00 41.28 306 PRO A CA 1
ATOM 2447 C C . PRO A 1 306 ? -16.848 -13.590 27.146 1.00 41.28 306 PRO A C 1
ATOM 2449 O O . PRO A 1 306 ? -18.039 -13.522 27.459 1.00 41.28 306 PRO A O 1
ATOM 2452 N N . THR A 1 307 ? -16.019 -12.563 27.307 1.00 46.12 307 THR A N 1
ATOM 2453 C CA . THR A 1 307 ? -16.487 -11.203 27.576 1.00 46.12 307 THR A CA 1
ATOM 2454 C C . THR A 1 307 ? -17.213 -10.688 26.330 1.00 46.12 307 THR A C 1
ATOM 2456 O O . THR A 1 307 ? -16.720 -9.833 25.609 1.00 46.12 307 THR A O 1
ATOM 2459 N N . GLU A 1 308 ? -18.430 -11.178 26.086 1.00 42.34 308 GLU A N 1
ATOM 2460 C CA . GLU A 1 308 ? -19.446 -10.475 25.288 1.00 42.34 308 GLU A CA 1
ATOM 2461 C C . GLU A 1 308 ? -20.002 -9.253 26.050 1.00 42.34 308 GLU A C 1
ATOM 2463 O O . GLU A 1 308 ? -20.981 -8.633 25.643 1.00 42.34 308 GLU A O 1
ATOM 2468 N N . MET A 1 309 ? -19.375 -8.857 27.164 1.00 43.88 309 MET A N 1
ATOM 2469 C CA . MET A 1 309 ? -19.553 -7.523 27.712 1.00 43.88 309 MET A CA 1
ATOM 2470 C C . MET A 1 309 ? -18.946 -6.522 26.732 1.00 43.88 309 MET A C 1
ATOM 2472 O O . MET A 1 309 ? -17.725 -6.380 26.655 1.00 43.88 309 MET A O 1
ATOM 2476 N N . ALA A 1 310 ? -19.804 -5.812 26.001 1.00 44.31 310 ALA A N 1
ATOM 2477 C CA . ALA A 1 310 ? -19.425 -4.608 25.284 1.00 44.31 310 ALA A CA 1
ATOM 2478 C C . ALA A 1 310 ? -18.873 -3.597 26.301 1.00 44.31 310 ALA A C 1
ATOM 2480 O O . ALA A 1 310 ? -19.618 -2.857 26.942 1.00 44.31 310 ALA A O 1
ATOM 2481 N N . ALA A 1 311 ? -17.559 -3.602 26.508 1.00 53.03 311 ALA A N 1
ATOM 2482 C CA . ALA A 1 311 ? -16.895 -2.528 27.216 1.00 53.03 311 ALA A CA 1
ATOM 2483 C C . ALA A 1 311 ? -17.127 -1.253 26.395 1.00 53.03 311 ALA A C 1
ATOM 2485 O O . ALA A 1 311 ? -16.644 -1.130 25.273 1.00 53.03 311 ALA A O 1
ATOM 2486 N N . THR A 1 312 ? -17.921 -0.323 26.921 1.00 56.53 312 THR A N 1
ATOM 2487 C CA . THR A 1 312 ? -18.106 0.991 26.304 1.00 56.53 312 THR A CA 1
ATOM 2488 C C . THR A 1 312 ? -16.863 1.823 26.591 1.00 56.53 312 THR A C 1
ATOM 2490 O O . THR A 1 312 ? -16.639 2.227 27.735 1.00 56.53 312 THR A O 1
ATOM 2493 N N . PHE A 1 313 ? -16.033 2.044 25.573 1.00 71.94 313 PHE A N 1
ATOM 2494 C CA . PHE A 1 313 ? -14.848 2.892 25.677 1.00 71.94 313 PHE A CA 1
ATOM 2495 C C . PHE A 1 313 ? -15.174 4.301 25.212 1.00 71.94 313 PHE A C 1
ATOM 2497 O O . PHE A 1 313 ? -15.629 4.496 24.089 1.00 71.94 313 PHE A O 1
ATOM 2504 N N . THR A 1 314 ? -14.866 5.294 26.039 1.00 83.38 314 THR A N 1
ATOM 2505 C CA . THR A 1 314 ? -14.896 6.691 25.608 1.00 83.38 314 THR A CA 1
ATOM 2506 C C . THR A 1 314 ? -13.504 7.092 25.141 1.00 83.38 314 THR A C 1
ATOM 2508 O O . THR A 1 314 ? -12.596 7.247 25.958 1.00 83.38 314 THR A O 1
ATOM 2511 N N . LEU A 1 315 ? -13.332 7.253 23.831 1.00 88.12 315 LEU A N 1
ATOM 2512 C CA . LEU A 1 315 ? -12.089 7.730 23.226 1.00 88.12 315 LEU A CA 1
ATOM 2513 C C . LEU A 1 315 ? -12.220 9.212 22.866 1.00 88.12 315 LEU A C 1
ATOM 2515 O O . LEU A 1 315 ? -13.298 9.689 22.510 1.00 88.12 315 LEU A O 1
ATOM 2519 N N . LYS A 1 316 ? -11.114 9.951 22.964 1.00 92.38 316 LYS A N 1
ATOM 2520 C CA . LYS A 1 316 ? -11.078 11.388 22.683 1.00 92.38 316 LYS A CA 1
ATOM 2521 C C . LYS A 1 316 ? -10.474 11.642 21.304 1.00 92.38 316 LYS A C 1
ATOM 2523 O O . LYS A 1 316 ? -9.262 11.502 21.125 1.00 92.38 316 LYS A O 1
ATOM 2528 N N . PHE A 1 317 ? -11.316 12.038 20.356 1.00 94.31 317 PHE A N 1
ATOM 2529 C CA . PHE A 1 317 ? -10.952 12.322 18.966 1.00 94.31 317 PHE A CA 1
ATOM 2530 C C . PHE A 1 317 ? -10.809 13.819 18.719 1.00 94.31 317 PHE A C 1
ATOM 2532 O O . PHE A 1 317 ? -11.340 14.636 19.475 1.00 94.31 317 PHE A O 1
ATOM 2539 N N . LEU A 1 318 ? -10.086 14.193 17.662 1.00 95.12 318 LEU A N 1
ATOM 2540 C CA . LEU A 1 318 ? -10.087 15.574 17.187 1.00 95.12 318 LEU A CA 1
ATOM 2541 C C . LEU A 1 318 ? -11.484 15.903 16.645 1.00 95.12 318 LEU A C 1
ATOM 2543 O O . LEU A 1 318 ? -12.069 15.104 15.919 1.00 95.12 318 LEU A O 1
ATOM 2547 N N . LYS A 1 319 ? -12.019 17.075 16.985 1.00 93.69 319 LYS A N 1
ATOM 2548 C CA . LYS A 1 319 ? -13.307 17.542 16.471 1.00 93.69 319 LYS A CA 1
ATOM 2549 C C . LYS A 1 319 ? -13.121 18.141 15.085 1.00 93.69 319 LYS A C 1
ATOM 2551 O O . LYS A 1 319 ? -12.265 18.999 14.902 1.00 93.69 319 LYS A O 1
ATOM 2556 N N . ARG A 1 320 ? -13.943 17.762 14.108 1.00 91.19 320 ARG A N 1
ATOM 2557 C CA . ARG A 1 320 ? -13.848 18.324 12.750 1.00 91.19 320 ARG A CA 1
ATOM 2558 C C . ARG A 1 320 ? -14.406 19.754 12.719 1.00 91.19 320 ARG A C 1
ATOM 2560 O O . ARG A 1 320 ? -15.602 19.961 12.916 1.00 91.19 320 ARG A O 1
ATOM 2567 N N . LEU A 1 321 ? -13.540 20.747 12.502 1.00 90.12 321 LEU A N 1
ATOM 2568 C CA . LEU A 1 321 ? -13.884 22.175 12.472 1.00 90.12 321 LEU A CA 1
ATOM 2569 C C . LEU A 1 321 ? -13.396 22.821 11.170 1.00 90.12 321 LEU A C 1
ATOM 2571 O O . LEU A 1 321 ? -12.263 22.592 10.764 1.00 90.12 321 LEU A O 1
ATOM 2575 N N . SER A 1 322 ? -14.200 23.712 10.579 1.00 87.56 322 SER A N 1
ATOM 2576 C CA . SER A 1 322 ? -13.842 24.456 9.353 1.00 87.56 322 SER A CA 1
ATOM 2577 C C . SER A 1 322 ? -12.618 25.367 9.511 1.00 87.56 322 SER A C 1
ATOM 2579 O O . SER A 1 322 ? -12.023 25.814 8.537 1.00 87.56 322 SER A O 1
ATOM 2581 N N . LEU A 1 323 ? -12.233 25.671 10.755 1.00 86.44 323 LEU A N 1
ATOM 2582 C CA . LEU A 1 323 ? -11.000 26.394 11.060 1.00 86.44 323 LEU A CA 1
ATOM 2583 C C . LEU A 1 323 ? -9.765 25.661 10.510 1.00 86.44 323 LEU A C 1
ATOM 2585 O O . LEU A 1 323 ? -8.831 26.307 10.038 1.00 86.44 323 LEU A O 1
ATOM 2589 N N . TYR A 1 324 ? -9.770 24.327 10.559 1.00 90.00 324 TYR A N 1
ATOM 2590 C CA . TYR A 1 324 ? -8.619 23.493 10.204 1.00 90.00 324 TYR A CA 1
ATOM 2591 C C . TYR A 1 324 ? -8.366 23.415 8.699 1.00 90.00 324 TYR A C 1
ATOM 2593 O O . TYR A 1 324 ? -7.276 23.033 8.294 1.00 90.00 324 TYR A O 1
ATOM 2601 N N . ASP A 1 325 ? -9.310 23.877 7.876 1.00 83.12 325 ASP A N 1
ATOM 2602 C CA . ASP A 1 325 ? -9.117 23.993 6.428 1.00 83.12 325 ASP A CA 1
ATOM 2603 C C . ASP A 1 325 ? -8.090 25.082 6.068 1.00 83.12 325 ASP A C 1
ATOM 2605 O O . ASP A 1 325 ? -7.515 25.064 4.983 1.00 83.12 325 ASP A O 1
ATOM 2609 N N . ASN A 1 326 ? -7.861 26.048 6.968 1.00 87.38 326 ASN A N 1
ATOM 2610 C CA . ASN A 1 326 ? -7.018 27.220 6.706 1.00 87.38 326 ASN A CA 1
ATOM 2611 C C . ASN A 1 326 ? -5.940 27.463 7.773 1.00 87.38 326 ASN A C 1
ATOM 2613 O O . ASN A 1 326 ? -5.143 28.392 7.634 1.00 87.38 326 ASN A O 1
ATOM 2617 N N . VAL A 1 327 ? -5.926 26.686 8.861 1.00 89.00 327 VAL A N 1
ATOM 2618 C CA . VAL A 1 327 ? -5.031 26.906 10.004 1.00 89.00 327 VAL A CA 1
ATOM 2619 C C . VAL A 1 327 ? -4.385 25.593 10.430 1.00 89.00 327 VAL A C 1
ATOM 2621 O O . VAL A 1 327 ? -5.078 24.641 10.780 1.00 89.00 327 VAL A O 1
ATOM 2624 N N . GLN A 1 328 ? -3.049 25.579 10.459 1.00 89.50 328 GLN A N 1
ATOM 2625 C CA . GLN A 1 328 ? -2.251 24.442 10.918 1.00 89.50 328 GLN A CA 1
ATOM 2626 C C . GLN A 1 328 ? -2.550 24.114 12.388 1.00 89.50 328 GLN A C 1
ATOM 2628 O O . GLN A 1 328 ? -2.565 25.000 13.249 1.00 89.50 328 GLN A O 1
ATOM 2633 N N . LEU A 1 329 ? -2.760 22.832 12.688 1.00 93.38 329 LEU A N 1
ATOM 2634 C CA . LEU A 1 329 ? -2.934 22.355 14.057 1.00 93.38 329 LEU A CA 1
ATOM 2635 C C . LEU A 1 329 ? -1.613 22.420 14.821 1.00 93.38 329 LEU A C 1
ATOM 2637 O O . LEU A 1 329 ? -0.564 22.034 14.297 1.00 93.38 329 LEU A O 1
ATOM 2641 N N . TYR A 1 330 ? -1.677 22.858 16.075 1.00 93.25 330 TYR A N 1
ATOM 2642 C CA . TYR A 1 330 ? -0.526 22.882 16.960 1.00 93.25 330 TYR A CA 1
ATOM 2643 C C . TYR A 1 330 ? -0.885 22.613 18.424 1.00 93.25 330 TYR A C 1
ATOM 2645 O O . TYR A 1 330 ? -1.996 22.871 18.909 1.00 93.25 330 TYR A O 1
ATOM 2653 N N . ARG A 1 331 ? 0.122 22.153 19.164 1.00 89.75 331 ARG A N 1
ATOM 2654 C CA . ARG A 1 331 ? 0.145 22.091 20.622 1.00 89.75 331 ARG A CA 1
ATOM 2655 C C . ARG A 1 331 ? 1.532 22.485 21.126 1.00 89.75 331 ARG A C 1
ATOM 2657 O O . ARG A 1 331 ? 2.547 21.997 20.642 1.00 89.75 331 ARG A O 1
ATOM 2664 N N . LEU A 1 332 ? 1.556 23.375 22.109 1.00 86.88 332 LEU A N 1
ATOM 2665 C CA . LEU A 1 332 ? 2.753 23.869 22.770 1.00 86.88 332 LEU A CA 1
ATOM 2666 C C . LEU A 1 332 ? 3.032 23.027 24.021 1.00 86.88 332 LEU A C 1
ATOM 2668 O O . LEU A 1 332 ? 2.145 22.779 24.839 1.00 86.88 332 LEU A O 1
ATOM 2672 N N . HIS A 1 333 ? 4.278 22.602 24.189 1.00 81.19 333 HIS A N 1
ATOM 2673 C CA . HIS A 1 333 ? 4.750 21.828 25.329 1.00 81.19 333 HIS A CA 1
ATOM 2674 C C . HIS A 1 333 ? 5.868 22.574 26.063 1.00 81.19 333 HIS A C 1
ATOM 2676 O O . HIS A 1 333 ? 6.899 22.892 25.476 1.00 81.19 333 HIS A O 1
ATOM 2682 N N . GLY A 1 334 ? 5.683 22.809 27.368 1.00 74.56 334 GLY A N 1
ATOM 2683 C CA . GLY A 1 334 ? 6.663 23.516 28.207 1.00 74.56 334 GLY A CA 1
ATOM 2684 C C . GLY A 1 334 ? 6.561 25.048 28.167 1.00 74.56 334 GLY A C 1
ATOM 2685 O O . GLY A 1 334 ? 7.548 25.724 28.464 1.00 74.56 334 GLY A O 1
ATOM 2686 N N . PHE A 1 335 ? 5.390 25.579 27.798 1.00 78.94 335 PHE A N 1
ATOM 2687 C CA . PHE A 1 335 ? 5.049 27.010 27.777 1.00 78.94 335 PHE A CA 1
ATOM 2688 C C . PHE A 1 335 ? 3.906 27.293 28.768 1.00 78.94 335 PHE A C 1
ATOM 2690 O O . PHE A 1 335 ? 2.795 27.669 28.388 1.00 78.94 335 PHE A O 1
ATOM 2697 N N . GLU A 1 336 ? 4.155 27.010 30.045 1.00 74.31 336 GLU A N 1
ATOM 2698 C CA . GLU A 1 336 ? 3.163 27.072 31.133 1.00 74.31 336 GLU A CA 1
ATOM 2699 C C . GLU A 1 336 ? 2.688 28.505 31.425 1.00 74.31 336 GLU A C 1
ATOM 2701 O O . GLU A 1 336 ? 1.623 28.705 32.000 1.00 74.31 336 GLU A O 1
ATOM 2706 N N . GLU A 1 337 ? 3.447 29.504 30.978 1.00 80.88 337 GLU A N 1
ATOM 2707 C CA . GLU A 1 337 ? 3.124 30.928 31.060 1.00 80.88 337 GLU A CA 1
ATOM 2708 C C . GLU A 1 337 ? 1.978 31.384 30.135 1.00 80.88 337 GLU A C 1
ATOM 2710 O O . GLU A 1 337 ? 1.453 32.485 30.310 1.00 80.88 337 GLU A O 1
ATOM 2715 N N . LEU A 1 338 ? 1.584 30.567 29.152 1.00 76.44 338 LEU A N 1
ATOM 2716 C CA . LEU A 1 338 ? 0.491 30.860 28.216 1.00 76.44 338 LEU A CA 1
ATOM 2717 C C . LEU A 1 338 ? -0.842 30.283 28.708 1.00 76.44 338 LEU A C 1
ATOM 2719 O O . LEU A 1 338 ? -0.869 29.242 29.363 1.00 76.44 338 LEU A O 1
ATOM 2723 N N . SER A 1 339 ? -1.968 30.913 28.348 1.00 79.88 339 SER A N 1
ATOM 2724 C CA . SER A 1 339 ? -3.292 30.364 28.675 1.00 79.88 339 SER A CA 1
ATOM 2725 C C . SER A 1 339 ? -3.568 29.057 27.915 1.00 79.88 339 SER A C 1
ATOM 2727 O O . SER A 1 339 ? -3.028 28.833 26.831 1.00 79.88 339 SER A O 1
ATOM 2729 N N . ASN A 1 340 ? -4.458 28.202 28.437 1.00 74.31 340 ASN A N 1
ATOM 2730 C CA . ASN A 1 340 ? -4.815 26.929 27.789 1.00 74.31 340 ASN A CA 1
ATOM 2731 C C . ASN A 1 340 ? -5.282 27.095 26.328 1.00 74.31 340 ASN A C 1
ATOM 2733 O O . ASN A 1 340 ? -4.951 26.265 25.485 1.00 74.31 340 ASN A O 1
ATOM 2737 N N . GLU A 1 341 ? -6.012 28.172 26.015 1.00 74.81 341 GLU A N 1
ATOM 2738 C CA . GLU A 1 341 ? -6.472 28.488 24.650 1.00 74.81 341 GLU A CA 1
ATOM 2739 C C . GLU A 1 341 ? -5.322 28.890 23.715 1.00 74.81 341 GLU A C 1
ATOM 2741 O O . GLU A 1 341 ? -5.401 28.707 22.505 1.00 74.81 341 GLU A O 1
ATOM 2746 N N . GLN A 1 342 ? -4.231 29.423 24.268 1.00 80.44 342 GLN A N 1
ATOM 2747 C CA . GLN A 1 342 ? -3.032 29.785 23.512 1.00 80.44 342 GLN A CA 1
ATOM 2748 C C . GLN A 1 342 ? -2.074 28.599 23.352 1.00 80.44 342 GLN A C 1
ATOM 2750 O O . GLN A 1 342 ? -1.302 28.564 22.394 1.00 80.44 342 GLN A O 1
ATOM 2755 N N . GLN A 1 343 ? -2.139 27.615 24.253 1.00 85.75 343 GLN A N 1
ATOM 2756 C CA . GLN A 1 343 ? -1.287 26.425 24.228 1.00 85.75 343 GLN A CA 1
ATOM 2757 C C . GLN A 1 343 ? -1.664 25.425 23.131 1.00 85.75 343 GLN A C 1
ATOM 2759 O O . GLN A 1 343 ? -0.829 24.611 22.744 1.00 85.75 343 GLN A O 1
ATOM 2764 N N . THR A 1 344 ? -2.890 25.438 22.612 1.00 90.38 344 THR A N 1
ATOM 2765 C CA . THR A 1 344 ? -3.283 24.574 21.491 1.00 90.38 344 THR A CA 1
ATOM 2766 C C . THR A 1 344 ? -4.523 25.112 20.791 1.00 90.38 344 THR A C 1
ATOM 2768 O O . THR A 1 344 ? -5.439 25.600 21.443 1.00 90.38 344 THR A O 1
ATOM 2771 N N . ASN A 1 345 ? -4.589 24.964 19.468 1.00 92.12 345 ASN A N 1
ATOM 2772 C CA . ASN A 1 345 ? -5.817 25.188 18.696 1.00 92.12 345 ASN A CA 1
ATOM 2773 C C . ASN A 1 345 ? -6.598 23.884 18.421 1.00 92.12 345 ASN A C 1
ATOM 2775 O O . ASN A 1 345 ? -7.598 23.892 17.697 1.00 92.12 345 ASN A O 1
ATOM 2779 N N . CYS A 1 346 ? -6.153 22.757 18.985 1.00 91.50 346 CYS A N 1
ATOM 2780 C CA . CYS A 1 346 ? -6.801 21.459 18.837 1.00 91.50 346 CYS A CA 1
ATOM 2781 C C . CYS A 1 346 ? -8.009 21.356 19.779 1.00 91.50 346 CYS A C 1
ATOM 2783 O O . CYS A 1 346 ? -7.863 21.396 21.004 1.00 91.50 346 CYS A O 1
ATOM 2785 N N . VAL A 1 347 ? -9.196 21.166 19.210 1.00 91.44 347 VAL A N 1
ATOM 2786 C CA . VAL A 1 347 ? -10.449 20.946 19.935 1.00 91.44 347 VAL A CA 1
ATOM 2787 C C . VAL A 1 347 ? -10.822 19.482 19.793 1.00 91.44 347 VAL A C 1
ATOM 2789 O O . VAL A 1 347 ? -10.772 18.930 18.700 1.00 91.44 347 VAL A O 1
ATOM 2792 N N . TYR A 1 348 ? -11.207 18.852 20.896 1.00 91.88 348 TYR A N 1
ATOM 2793 C CA . TYR A 1 348 ? -11.468 17.419 20.942 1.00 91.88 348 TYR A CA 1
ATOM 2794 C C . TYR A 1 348 ? -12.897 17.122 21.378 1.00 91.88 348 TYR A C 1
ATOM 2796 O O . TYR A 1 348 ? -13.506 17.909 22.106 1.00 91.88 348 TYR A O 1
ATOM 2804 N N . GLU A 1 349 ? -13.390 15.952 21.002 1.00 92.12 349 GLU A N 1
ATOM 2805 C CA . GLU A 1 349 ? -14.674 15.411 21.432 1.00 92.12 349 GLU A CA 1
ATOM 2806 C C . GLU A 1 349 ? -14.520 13.994 21.990 1.00 92.12 349 GLU A C 1
ATOM 2808 O O . GLU A 1 349 ? -13.650 13.231 21.572 1.00 92.12 349 GLU A O 1
ATOM 2813 N N . ASN A 1 350 ? -15.345 13.668 22.982 1.00 90.50 350 ASN A N 1
ATOM 2814 C CA . ASN A 1 350 ? -15.381 12.352 23.608 1.00 90.50 350 ASN A CA 1
ATOM 2815 C C . ASN A 1 350 ? -16.447 11.512 22.906 1.00 90.50 350 ASN A C 1
ATOM 2817 O O . ASN A 1 350 ? -17.618 11.888 22.922 1.00 90.50 350 ASN A O 1
ATOM 2821 N N . ILE A 1 351 ? -16.048 10.382 22.330 1.00 84.62 351 ILE A N 1
ATOM 2822 C CA . ILE A 1 351 ? -16.932 9.481 21.592 1.00 84.62 351 ILE A CA 1
ATOM 2823 C C . ILE A 1 351 ? -16.984 8.132 22.303 1.00 84.62 351 ILE A C 1
ATOM 2825 O O . ILE A 1 351 ? -15.950 7.495 22.515 1.00 84.62 351 ILE A O 1
ATOM 2829 N N . GLU A 1 352 ? -18.192 7.691 22.655 1.00 83.38 352 GLU A N 1
ATOM 2830 C CA . GLU A 1 352 ? -18.448 6.331 23.136 1.00 83.38 352 GLU A CA 1
ATOM 2831 C C . GLU A 1 352 ? -18.370 5.374 21.939 1.00 83.38 352 GLU A C 1
ATOM 2833 O O . GLU A 1 352 ? -19.258 5.319 21.090 1.00 83.38 352 GLU A O 1
ATOM 2838 N N . CYS A 1 353 ? -17.249 4.667 21.829 1.00 76.69 353 CYS A N 1
ATOM 2839 C CA . CYS A 1 353 ? -16.969 3.746 20.741 1.00 76.69 353 CYS A CA 1
ATOM 2840 C C . CYS A 1 353 ? -17.613 2.393 21.037 1.00 76.69 353 CYS A C 1
ATOM 2842 O O . CYS A 1 353 ? -17.275 1.733 22.020 1.00 76.69 353 CYS A O 1
ATOM 2844 N N . THR A 1 354 ? -18.515 1.967 20.158 1.00 69.38 354 THR A N 1
ATOM 2845 C CA . THR A 1 354 ? -19.183 0.661 20.238 1.00 69.38 354 THR A CA 1
ATOM 2846 C C . THR A 1 354 ? -18.450 -0.427 19.449 1.00 69.38 354 THR A C 1
ATOM 2848 O O . THR A 1 354 ? -18.638 -1.608 19.720 1.00 69.38 354 THR A O 1
ATOM 2851 N N . ASN A 1 355 ? -17.580 -0.046 18.506 1.00 79.19 355 ASN A N 1
ATOM 2852 C CA . ASN A 1 355 ? -16.818 -0.953 17.641 1.00 79.19 355 ASN A CA 1
ATOM 2853 C C . ASN A 1 355 ? -15.403 -1.227 18.179 1.00 79.19 355 ASN A C 1
ATOM 2855 O O . ASN A 1 355 ? -14.394 -1.005 17.504 1.00 79.19 355 ASN A O 1
ATOM 2859 N N . ILE A 1 356 ? -15.335 -1.658 19.437 1.00 85.31 356 ILE A N 1
ATOM 2860 C CA . ILE A 1 356 ? -14.089 -1.986 20.128 1.00 85.31 356 ILE A CA 1
ATOM 2861 C C . ILE A 1 356 ? -14.134 -3.413 20.659 1.00 85.31 356 ILE A C 1
ATOM 2863 O O . ILE A 1 356 ? -15.061 -3.799 21.367 1.00 85.31 356 ILE A O 1
ATOM 2867 N N . GLN A 1 357 ? -13.130 -4.207 20.299 1.00 83.75 357 GLN A N 1
ATOM 2868 C CA . GLN A 1 357 ? -13.091 -5.634 20.598 1.00 83.75 357 GLN A CA 1
ATOM 2869 C C . GLN A 1 357 ? -11.939 -5.969 21.538 1.00 83.75 357 GLN A C 1
ATOM 2871 O O . GLN A 1 357 ? -10.817 -5.480 21.390 1.00 83.75 357 GLN A O 1
ATOM 2876 N N . ASP A 1 358 ? -12.222 -6.835 22.507 1.00 83.94 358 ASP A N 1
ATOM 2877 C CA . ASP A 1 358 ? -11.181 -7.436 23.327 1.00 83.94 358 ASP A CA 1
ATOM 2878 C C . ASP A 1 358 ? -10.481 -8.529 22.521 1.00 83.94 358 ASP A C 1
ATOM 2880 O O . ASP A 1 358 ? -11.079 -9.541 22.140 1.00 83.94 358 ASP A O 1
ATOM 2884 N N . LEU A 1 359 ? -9.187 -8.336 22.294 1.00 81.88 359 LEU A N 1
ATOM 2885 C CA . LEU A 1 359 ? -8.327 -9.291 21.624 1.00 81.88 359 LEU A CA 1
ATOM 2886 C C . LEU A 1 359 ? -8.415 -10.661 22.297 1.00 81.88 359 LEU A C 1
ATOM 2888 O O . LEU A 1 359 ? -8.334 -11.649 21.578 1.00 81.88 359 LEU A O 1
ATOM 2892 N N . ARG A 1 360 ? -8.656 -10.761 23.618 1.00 77.75 360 ARG A N 1
ATOM 2893 C CA . ARG A 1 360 ? -8.845 -12.042 24.332 1.00 77.75 360 ARG A CA 1
ATOM 2894 C C . ARG A 1 360 ? -9.901 -12.963 23.711 1.00 77.75 360 ARG A C 1
ATOM 2896 O O . ARG A 1 360 ? -9.755 -14.180 23.826 1.00 77.75 360 ARG A O 1
ATOM 2903 N N . ASN A 1 361 ? -10.894 -12.410 23.024 1.00 72.75 361 ASN A N 1
ATOM 2904 C CA . ASN A 1 361 ? -12.028 -13.162 22.485 1.00 72.75 361 ASN A CA 1
ATOM 2905 C C . ASN A 1 361 ? -11.840 -13.587 21.022 1.00 72.75 361 ASN A C 1
ATOM 2907 O O . ASN A 1 361 ? -12.684 -14.280 20.463 1.00 72.75 361 ASN A O 1
ATOM 2911 N N . ILE A 1 362 ? -10.720 -13.217 20.399 1.00 71.50 362 ILE A N 1
ATOM 2912 C CA . ILE A 1 362 ? -10.419 -13.566 19.011 1.00 71.50 362 ILE A CA 1
ATOM 2913 C C . ILE A 1 362 ? -9.605 -14.865 19.011 1.00 71.50 362 ILE A C 1
ATOM 2915 O O . ILE A 1 362 ? -8.500 -14.913 19.564 1.00 71.50 362 ILE A O 1
ATOM 2919 N N . GLN A 1 363 ? -10.160 -15.933 18.429 1.00 57.09 363 GLN A N 1
ATOM 2920 C CA . GLN A 1 363 ? -9.516 -17.255 18.383 1.00 57.09 363 GLN A CA 1
ATOM 2921 C C . GLN A 1 363 ? -8.338 -17.300 17.397 1.00 57.09 363 GLN A C 1
ATOM 2923 O O . GLN A 1 363 ? -7.321 -17.920 17.692 1.00 57.09 363 GLN A O 1
ATOM 2928 N N . GLU A 1 364 ? -8.425 -16.577 16.277 1.00 59.25 364 GLU A N 1
ATOM 2929 C CA . GLU A 1 364 ? -7.429 -16.587 15.195 1.00 59.25 364 GLU A CA 1
ATOM 2930 C C . GLU A 1 364 ? -6.588 -15.296 15.115 1.00 59.25 364 GLU A C 1
ATOM 2932 O O . GLU A 1 364 ? -6.252 -14.806 14.041 1.00 59.25 364 GLU A O 1
ATOM 2937 N N . ARG A 1 365 ? -6.211 -14.716 16.263 1.00 61.22 365 ARG A N 1
ATOM 2938 C CA . ARG A 1 365 ? -5.498 -13.417 16.319 1.00 61.22 365 ARG A CA 1
ATOM 2939 C C . ARG A 1 365 ? -4.308 -13.305 15.370 1.00 61.22 365 ARG A C 1
ATOM 2941 O O . ARG A 1 365 ? -4.103 -12.255 14.777 1.00 61.22 365 ARG A O 1
ATOM 2948 N N . THR A 1 366 ? -3.520 -14.367 15.250 1.00 56.91 366 THR A N 1
ATOM 2949 C CA . THR A 1 366 ? -2.273 -14.366 14.479 1.00 56.91 366 THR A CA 1
ATOM 2950 C C . THR A 1 366 ? -2.480 -14.380 12.966 1.00 56.91 366 THR A C 1
ATOM 2952 O O . THR A 1 366 ? -1.581 -13.939 12.260 1.00 56.91 366 THR A O 1
ATOM 2955 N N . SER A 1 367 ? -3.622 -14.863 12.456 1.00 56.88 367 SER A N 1
ATOM 2956 C CA . SER A 1 367 ? -3.917 -14.847 11.013 1.00 56.88 367 SER A CA 1
ATOM 2957 C C . SER A 1 367 ? -4.652 -13.575 10.581 1.00 56.88 367 SER A C 1
ATOM 2959 O O . SER A 1 367 ? -4.446 -13.122 9.463 1.00 56.88 367 SER A O 1
ATOM 2961 N N . THR A 1 368 ? -5.477 -12.971 11.449 1.00 58.91 368 THR A N 1
ATOM 2962 C CA . THR A 1 368 ? -6.331 -11.815 11.086 1.00 58.91 368 THR A CA 1
ATOM 2963 C C . THR A 1 368 ? -5.783 -10.444 11.503 1.00 58.91 368 THR A C 1
ATOM 2965 O O . THR A 1 368 ? -6.167 -9.425 10.917 1.00 58.91 368 THR A O 1
ATOM 2968 N N . LEU A 1 369 ? -4.927 -10.396 12.531 1.00 72.69 369 LEU A N 1
ATOM 2969 C CA . LEU A 1 369 ? -4.343 -9.178 13.109 1.00 72.69 369 LEU A CA 1
ATOM 2970 C C . LEU A 1 369 ? -2.813 -9.270 13.094 1.00 72.69 369 LEU A C 1
ATOM 2972 O O . LEU A 1 369 ? -2.158 -9.352 14.135 1.00 72.69 369 LEU A O 1
ATOM 2976 N N . CYS A 1 370 ? -2.255 -9.324 11.887 1.00 75.75 370 CYS A N 1
ATOM 2977 C CA . CYS A 1 370 ? -0.815 -9.351 11.677 1.00 75.75 370 CYS A CA 1
ATOM 2978 C C . CYS A 1 370 ? -0.235 -7.932 11.549 1.00 75.75 370 CYS A C 1
ATOM 2980 O O . CYS A 1 370 ? -0.916 -6.985 11.138 1.00 75.75 370 CYS A O 1
ATOM 2982 N N . PHE A 1 371 ? 1.057 -7.807 11.870 1.00 80.31 371 PHE A N 1
ATOM 2983 C CA . PHE A 1 371 ? 1.788 -6.539 11.902 1.00 80.31 371 PHE A CA 1
ATOM 2984 C C . PHE A 1 371 ? 1.687 -5.745 10.590 1.00 80.31 371 PHE A C 1
ATOM 2986 O O . PHE A 1 371 ? 1.533 -4.525 10.615 1.00 80.31 371 PHE A O 1
ATOM 2993 N N . THR A 1 372 ? 1.757 -6.441 9.453 1.00 74.12 372 THR A N 1
ATOM 2994 C CA . THR A 1 372 ? 1.803 -5.853 8.108 1.00 74.12 372 THR A CA 1
ATOM 2995 C C . THR A 1 372 ? 0.449 -5.359 7.612 1.00 74.12 372 THR A C 1
ATOM 2997 O O . THR A 1 372 ? 0.401 -4.366 6.893 1.00 74.12 372 THR A O 1
ATOM 3000 N N . GLU A 1 373 ? -0.648 -6.018 7.987 1.00 77.44 373 GLU A N 1
ATOM 3001 C CA . GLU A 1 373 ? -1.985 -5.653 7.511 1.00 77.44 373 GLU A CA 1
ATOM 3002 C C . GLU A 1 373 ? -2.735 -4.779 8.511 1.00 77.44 373 GLU A C 1
ATOM 3004 O O . GLU A 1 373 ? -3.116 -3.652 8.197 1.00 77.44 373 GLU A O 1
ATOM 3009 N N . ALA A 1 374 ? -2.949 -5.287 9.728 1.00 81.56 374 ALA A N 1
ATOM 3010 C CA . ALA A 1 374 ? -3.733 -4.596 10.748 1.00 81.56 374 ALA A CA 1
ATOM 3011 C C . ALA A 1 374 ? -2.967 -3.423 11.377 1.00 81.56 374 ALA A C 1
ATOM 3013 O O . ALA A 1 374 ? -3.569 -2.564 12.021 1.00 81.56 374 ALA A O 1
ATOM 3014 N N . GLY A 1 375 ? -1.645 -3.368 11.182 1.00 86.94 375 GLY A N 1
ATOM 3015 C CA . GLY A 1 375 ? -0.782 -2.344 11.762 1.00 86.94 375 GLY A CA 1
ATOM 3016 C C . GLY A 1 375 ? -0.477 -2.576 13.240 1.00 86.94 375 GLY A C 1
ATOM 3017 O O . GLY A 1 375 ? -0.162 -1.625 13.945 1.00 86.94 375 GLY A O 1
ATOM 3018 N N . PHE A 1 376 ? -0.592 -3.809 13.734 1.00 90.75 376 PHE A N 1
ATOM 3019 C CA . PHE A 1 376 ? -0.066 -4.232 15.032 1.00 90.75 376 PHE A CA 1
ATOM 3020 C C . PHE A 1 376 ? -0.027 -5.761 15.122 1.00 90.75 376 PHE A C 1
ATOM 3022 O O . PHE A 1 376 ? -0.764 -6.451 14.424 1.00 90.75 376 PHE A O 1
ATOM 3029 N N . GLU A 1 377 ? 0.828 -6.294 15.990 1.00 88.00 377 GLU A N 1
ATOM 3030 C CA . GLU A 1 377 ? 0.935 -7.724 16.283 1.00 88.00 377 GLU A CA 1
ATOM 3031 C C . GLU A 1 377 ? 0.993 -7.953 17.793 1.00 88.00 377 GLU A C 1
ATOM 3033 O O . GLU A 1 377 ? 1.601 -7.189 18.551 1.00 88.00 377 GLU A O 1
ATOM 3038 N N . PHE A 1 378 ? 0.365 -9.046 18.218 1.00 86.81 378 PHE A N 1
ATOM 3039 C CA . PHE A 1 378 ? 0.471 -9.567 19.569 1.00 86.81 378 PHE A CA 1
ATOM 3040 C C . PHE A 1 378 ? 1.523 -10.670 19.647 1.00 86.81 378 PHE A C 1
ATOM 3042 O O . PHE A 1 378 ? 1.495 -11.636 18.885 1.00 86.81 378 PHE A O 1
ATOM 3049 N N . ILE A 1 379 ? 2.405 -10.567 20.633 1.00 88.44 379 ILE A N 1
ATOM 3050 C CA . ILE A 1 379 ? 3.536 -11.466 20.799 1.00 88.44 379 ILE A CA 1
ATOM 3051 C C . ILE A 1 379 ? 3.554 -11.986 22.238 1.00 88.44 379 ILE A C 1
ATOM 3053 O O . ILE A 1 379 ? 3.688 -11.220 23.190 1.00 88.44 379 ILE A O 1
ATOM 3057 N N . SER A 1 380 ? 3.480 -13.308 22.407 1.00 88.88 380 SER A N 1
ATOM 3058 C CA . SER A 1 380 ? 3.821 -13.938 23.686 1.00 88.88 380 SER A CA 1
ATOM 3059 C C . SER A 1 380 ? 5.345 -14.028 23.797 1.00 88.88 380 SER A C 1
ATOM 3061 O O . SER A 1 380 ? 5.991 -14.740 23.025 1.00 88.88 380 SER A O 1
ATOM 3063 N N . ALA A 1 381 ? 5.921 -13.248 24.710 1.00 89.50 381 ALA A N 1
ATOM 3064 C CA . ALA A 1 381 ? 7.360 -13.124 24.914 1.00 89.50 381 ALA A CA 1
ATOM 3065 C C . ALA A 1 381 ? 7.676 -12.912 26.410 1.00 89.50 381 ALA A C 1
ATOM 3067 O O . ALA A 1 381 ? 7.722 -11.767 26.887 1.00 89.50 381 ALA A O 1
ATOM 3068 N N . PRO A 1 382 ? 7.905 -14.000 27.172 1.00 86.81 382 PRO A N 1
ATOM 3069 C CA . PRO A 1 382 ? 8.284 -13.901 28.577 1.00 86.81 382 PRO A CA 1
ATOM 3070 C C . PRO A 1 382 ? 9.604 -13.139 28.740 1.00 86.81 382 PRO A C 1
ATOM 3072 O O . PRO A 1 382 ? 10.508 -13.259 27.914 1.00 86.81 382 PRO A O 1
ATOM 3075 N N . THR A 1 383 ? 9.702 -12.353 29.815 1.00 83.31 383 THR A N 1
ATOM 3076 C CA . THR A 1 383 ? 10.904 -11.568 30.123 1.00 83.31 383 THR A CA 1
ATOM 3077 C C . THR A 1 383 ? 11.921 -12.374 30.915 1.00 83.31 383 THR A C 1
ATOM 3079 O O . THR A 1 383 ? 11.553 -13.102 31.839 1.00 83.31 383 THR A O 1
ATOM 3082 N N . LYS A 1 384 ? 13.206 -12.229 30.585 1.00 80.44 384 LYS A N 1
ATOM 3083 C CA . LYS A 1 384 ? 14.312 -12.739 31.414 1.00 80.44 384 LYS A CA 1
ATOM 3084 C C . LYS A 1 384 ? 14.631 -11.764 32.545 1.00 80.44 384 LYS A C 1
ATOM 3086 O O . LYS A 1 384 ? 15.118 -12.181 33.592 1.00 80.44 384 LYS A O 1
ATOM 3091 N N . CYS A 1 385 ? 14.319 -10.486 32.340 1.00 71.19 385 CYS A N 1
ATOM 3092 C CA . CYS A 1 385 ? 14.514 -9.405 33.292 1.00 71.19 385 CYS A CA 1
ATOM 3093 C C . CYS A 1 385 ? 13.152 -8.917 33.822 1.00 71.19 385 CYS A C 1
ATOM 3095 O O . CYS A 1 385 ? 12.463 -8.115 33.184 1.00 71.19 385 CYS A O 1
ATOM 3097 N N . ALA A 1 386 ? 12.705 -9.448 34.966 1.00 67.12 386 ALA A N 1
ATOM 3098 C CA . ALA A 1 386 ? 11.456 -9.017 35.598 1.00 67.12 386 ALA A CA 1
ATOM 3099 C C . ALA A 1 386 ? 11.641 -7.635 36.250 1.00 67.12 386 ALA A C 1
ATOM 3101 O O . ALA A 1 386 ? 12.237 -7.512 37.320 1.00 67.12 386 ALA A O 1
ATOM 3102 N N . LEU A 1 387 ? 11.131 -6.592 35.595 1.00 82.00 387 LEU A N 1
ATOM 3103 C CA . LEU A 1 387 ? 11.179 -5.216 36.087 1.00 82.00 387 LEU A CA 1
ATOM 3104 C C . LEU A 1 387 ? 10.013 -4.897 37.030 1.00 82.00 387 LEU A C 1
ATOM 3106 O O . LEU A 1 387 ? 8.886 -5.346 36.830 1.00 82.00 387 LEU A O 1
ATOM 3110 N N . SER A 1 388 ? 10.270 -4.038 38.020 1.00 80.50 388 SER A N 1
ATOM 3111 C CA . SER A 1 388 ? 9.231 -3.436 38.863 1.00 80.50 388 SER A CA 1
ATOM 3112 C C . SER A 1 388 ? 9.222 -1.915 38.712 1.00 80.50 388 SER A C 1
ATOM 3114 O O . SER A 1 388 ? 10.232 -1.315 38.346 1.00 80.50 388 SER A O 1
ATOM 3116 N N . ALA A 1 389 ? 8.089 -1.280 39.025 1.00 76.12 389 ALA A N 1
ATOM 3117 C CA . ALA A 1 389 ? 7.951 0.179 38.971 1.00 76.12 389 ALA A CA 1
ATOM 3118 C C . ALA A 1 389 ? 9.009 0.911 39.820 1.00 76.12 389 ALA A C 1
ATOM 3120 O O . ALA A 1 389 ? 9.499 1.955 39.407 1.00 76.12 389 ALA A O 1
ATOM 3121 N N . ALA A 1 390 ? 9.415 0.325 40.953 1.00 78.00 390 ALA A N 1
ATOM 3122 C CA . ALA A 1 390 ? 10.406 0.909 41.855 1.00 78.00 390 ALA A CA 1
ATOM 3123 C C . ALA A 1 390 ? 11.778 1.121 41.188 1.00 78.00 390 ALA A C 1
ATOM 3125 O O . ALA A 1 390 ? 12.479 2.065 41.532 1.00 78.00 390 ALA A O 1
ATOM 3126 N N . VAL A 1 391 ? 12.145 0.289 40.203 1.00 82.44 391 VAL A N 1
ATOM 3127 C CA . VAL A 1 391 ? 13.427 0.410 39.482 1.00 82.44 391 VAL A CA 1
ATOM 3128 C C . VAL A 1 391 ? 13.497 1.719 38.689 1.00 82.44 391 VAL A C 1
ATOM 3130 O O . VAL A 1 391 ? 14.562 2.319 38.589 1.00 82.44 391 VAL A O 1
ATOM 3133 N N . PHE A 1 392 ? 12.361 2.202 38.174 1.00 77.44 392 PHE A N 1
ATOM 3134 C CA . PHE A 1 392 ? 12.282 3.470 37.442 1.00 77.44 392 PHE A CA 1
ATOM 3135 C C . PHE A 1 392 ? 12.308 4.693 38.368 1.00 77.44 392 PHE A C 1
ATOM 3137 O O . PHE A 1 392 ? 12.643 5.787 37.925 1.00 77.44 392 PHE A O 1
ATOM 3144 N N . GLU A 1 393 ? 11.992 4.512 39.650 1.00 72.25 393 GLU A N 1
ATOM 3145 C CA . GLU A 1 393 ? 11.959 5.581 40.655 1.00 72.25 393 GLU A CA 1
ATOM 3146 C C . GLU A 1 393 ? 13.319 5.764 41.364 1.00 72.25 393 GLU A C 1
ATOM 3148 O O . GLU A 1 393 ? 13.531 6.765 42.047 1.00 72.25 393 GLU A O 1
ATOM 3153 N N . THR A 1 394 ? 14.264 4.832 41.183 1.00 71.81 394 THR A N 1
ATOM 3154 C CA . THR A 1 394 ? 15.606 4.869 41.787 1.00 71.81 394 THR A CA 1
ATOM 3155 C C . THR A 1 394 ? 16.696 5.233 40.778 1.00 71.81 394 THR A C 1
ATOM 3157 O O . THR A 1 394 ? 16.799 4.609 39.725 1.00 71.81 394 THR A O 1
ATOM 3160 N N . ASP A 1 395 ? 17.573 6.182 41.120 1.00 69.94 395 ASP A N 1
ATOM 3161 C CA . ASP A 1 395 ? 18.748 6.536 40.307 1.00 69.94 395 ASP A CA 1
ATOM 3162 C C . ASP A 1 395 ? 20.027 5.866 40.834 1.00 69.94 395 ASP A C 1
ATOM 3164 O O . ASP A 1 395 ? 20.903 6.499 41.422 1.00 69.94 395 ASP A O 1
ATOM 3168 N N . THR A 1 396 ? 20.104 4.542 40.685 1.00 77.06 396 THR A N 1
ATOM 3169 C CA . THR A 1 396 ? 21.288 3.747 41.047 1.00 77.06 396 THR A CA 1
ATOM 3170 C C . THR A 1 396 ? 21.908 3.102 39.808 1.00 77.06 396 THR A C 1
ATOM 3172 O O . THR A 1 396 ? 21.228 2.828 38.819 1.00 77.06 396 THR A O 1
ATOM 3175 N N . ALA A 1 397 ? 23.216 2.827 39.850 1.00 76.62 397 ALA A N 1
ATOM 3176 C CA . ALA A 1 397 ? 23.910 2.140 38.756 1.00 76.62 397 ALA A CA 1
ATOM 3177 C C . ALA A 1 397 ? 23.302 0.754 38.455 1.00 76.62 397 ALA A C 1
ATOM 3179 O O . ALA A 1 397 ? 23.202 0.358 37.291 1.00 76.62 397 ALA A O 1
ATOM 3180 N N . ASP A 1 398 ? 22.832 0.057 39.491 1.00 79.94 398 ASP A N 1
ATOM 3181 C CA . ASP A 1 398 ? 22.167 -1.239 39.358 1.00 79.94 398 ASP A CA 1
ATOM 3182 C C . ASP A 1 398 ? 20.819 -1.100 38.640 1.00 79.94 398 ASP A C 1
ATOM 3184 O O . ASP A 1 398 ? 20.567 -1.817 37.675 1.00 79.94 398 ASP A O 1
ATOM 3188 N N . ALA A 1 399 ? 19.986 -0.124 39.023 1.00 79.69 399 ALA A N 1
ATOM 3189 C CA . ALA A 1 399 ? 18.712 0.137 38.350 1.00 79.69 399 ALA A CA 1
ATOM 3190 C C . ALA A 1 399 ? 18.904 0.444 36.855 1.00 79.69 399 ALA A C 1
ATOM 3192 O O . ALA A 1 399 ? 18.172 -0.072 36.010 1.00 79.69 399 ALA A O 1
ATOM 3193 N N . ASN A 1 400 ? 19.948 1.205 36.518 1.00 81.00 400 ASN A N 1
ATOM 3194 C CA . ASN A 1 400 ? 20.293 1.533 35.132 1.00 81.00 400 ASN A CA 1
ATOM 3195 C C . ASN A 1 400 ? 20.674 0.292 34.332 1.00 81.00 400 ASN A C 1
ATOM 3197 O O . ASN A 1 400 ? 20.269 0.147 33.181 1.00 81.00 400 ASN A O 1
ATOM 3201 N N . THR A 1 401 ? 21.439 -0.606 34.949 1.00 85.50 401 THR A N 1
ATOM 3202 C CA . THR A 1 401 ? 21.857 -1.865 34.328 1.00 85.50 401 THR A CA 1
ATOM 3203 C C . THR A 1 401 ? 20.638 -2.727 34.004 1.00 85.50 401 THR A C 1
ATOM 3205 O O . THR A 1 401 ? 20.478 -3.146 32.861 1.00 85.50 401 THR A O 1
ATOM 3208 N N . VAL A 1 402 ? 19.716 -2.886 34.957 1.00 86.38 402 VAL A N 1
ATOM 3209 C CA . VAL A 1 402 ? 18.505 -3.706 34.789 1.00 86.38 402 VAL A CA 1
ATOM 3210 C C . VAL A 1 402 ? 17.570 -3.133 33.710 1.00 86.38 402 VAL A C 1
ATOM 3212 O O . VAL A 1 402 ? 17.069 -3.878 32.866 1.00 86.38 402 VAL A O 1
ATOM 3215 N N . VAL A 1 403 ? 17.356 -1.810 33.684 1.00 86.88 403 VAL A N 1
ATOM 3216 C CA . VAL A 1 403 ? 16.545 -1.155 32.636 1.00 86.88 403 VAL A CA 1
ATOM 3217 C C . VAL A 1 403 ? 17.182 -1.335 31.258 1.00 86.88 403 VAL A C 1
ATOM 3219 O O . VAL A 1 403 ? 16.484 -1.656 30.296 1.00 86.88 403 VAL A O 1
ATOM 3222 N N . ASN A 1 404 ? 18.503 -1.181 31.154 1.00 87.94 404 ASN A N 1
ATOM 3223 C CA . ASN A 1 404 ? 19.213 -1.368 29.892 1.00 87.94 404 ASN A CA 1
ATOM 3224 C C . ASN A 1 404 ? 19.136 -2.818 29.399 1.00 87.94 404 ASN A C 1
ATOM 3226 O O . ASN A 1 404 ? 18.876 -3.032 28.218 1.00 87.94 404 ASN A O 1
ATOM 3230 N N . GLU A 1 405 ? 19.298 -3.811 30.276 1.00 89.25 405 GLU A N 1
ATOM 3231 C CA . GLU A 1 405 ? 19.134 -5.229 29.923 1.00 89.25 405 GLU A CA 1
ATOM 3232 C C . GLU A 1 405 ? 17.729 -5.529 29.388 1.00 89.25 405 GLU A C 1
ATOM 3234 O O . GLU A 1 405 ? 17.580 -6.228 28.386 1.00 89.25 405 GLU A O 1
ATOM 3239 N N . TYR A 1 406 ? 16.696 -4.945 29.997 1.00 89.50 406 TYR A N 1
ATOM 3240 C CA . TYR A 1 406 ? 15.315 -5.094 29.539 1.00 89.50 406 TYR A CA 1
ATOM 3241 C C . TYR A 1 406 ? 15.056 -4.444 28.171 1.00 89.50 406 TYR A C 1
ATOM 3243 O O . TYR A 1 406 ? 14.349 -5.011 27.330 1.00 89.50 406 TYR A O 1
ATOM 3251 N N . ILE A 1 407 ? 15.636 -3.265 27.924 1.00 89.69 407 ILE A N 1
ATOM 3252 C CA . ILE A 1 407 ? 15.570 -2.603 26.613 1.00 89.69 407 ILE A CA 1
ATOM 3253 C C . ILE A 1 407 ? 16.264 -3.471 25.559 1.00 89.69 407 ILE A C 1
ATOM 3255 O O . ILE A 1 407 ? 15.681 -3.704 24.503 1.00 89.69 407 ILE A O 1
ATOM 3259 N N . GLN A 1 408 ? 17.452 -4.006 25.853 1.00 90.69 408 GLN A N 1
ATOM 3260 C CA . GLN A 1 408 ? 18.180 -4.885 24.930 1.00 90.69 408 GLN A CA 1
ATOM 3261 C C . GLN A 1 408 ? 17.404 -6.167 24.618 1.00 90.69 408 GLN A C 1
ATOM 3263 O O . GLN A 1 408 ? 17.288 -6.555 23.459 1.00 90.69 408 GLN A O 1
ATOM 3268 N N . GLU A 1 409 ? 16.795 -6.795 25.625 1.00 91.44 409 GLU A N 1
ATOM 3269 C CA . GLU A 1 409 ? 15.925 -7.955 25.414 1.00 91.44 409 GLU A CA 1
ATOM 3270 C C . GLU A 1 409 ? 14.754 -7.624 24.473 1.00 91.44 409 GLU A C 1
ATOM 3272 O O . GLU A 1 409 ? 14.411 -8.404 23.583 1.00 91.44 409 GLU A O 1
ATOM 3277 N N . THR A 1 410 ? 14.167 -6.438 24.640 1.00 91.38 410 THR A N 1
ATOM 3278 C CA . THR A 1 410 ? 13.068 -5.960 23.795 1.00 91.38 410 THR A CA 1
ATOM 3279 C C . THR A 1 410 ? 13.545 -5.660 22.369 1.00 91.38 410 THR A C 1
ATOM 3281 O O . THR A 1 410 ? 12.844 -5.989 21.415 1.00 91.38 410 THR A O 1
ATOM 3284 N N . MET A 1 411 ? 14.747 -5.102 22.195 1.00 92.19 411 MET A N 1
ATOM 3285 C CA . MET A 1 411 ? 15.349 -4.886 20.873 1.00 92.19 411 MET A CA 1
ATOM 3286 C C . MET A 1 411 ? 15.558 -6.206 20.126 1.00 92.19 411 MET A C 1
ATOM 3288 O O . MET A 1 411 ? 15.179 -6.308 18.963 1.00 92.19 411 MET A O 1
ATOM 3292 N N . GLU A 1 412 ? 16.110 -7.227 20.783 1.00 92.12 412 GLU A N 1
ATOM 3293 C CA . GLU A 1 412 ? 16.324 -8.544 20.167 1.00 92.12 412 GLU A CA 1
ATOM 3294 C C . GLU A 1 412 ? 15.004 -9.219 19.771 1.00 92.12 412 GLU A C 1
ATOM 3296 O O . GLU A 1 412 ? 14.916 -9.847 18.712 1.00 92.12 412 GLU A O 1
ATOM 3301 N N . LEU A 1 413 ? 13.947 -9.035 20.572 1.00 91.50 413 LEU A N 1
ATOM 3302 C CA . LEU A 1 413 ? 12.603 -9.489 20.218 1.00 91.50 413 LEU A CA 1
ATOM 3303 C C . LEU A 1 413 ? 12.121 -8.843 18.912 1.00 91.50 413 LEU A C 1
ATOM 3305 O O . LEU A 1 413 ? 11.694 -9.558 18.006 1.00 91.50 413 LEU A O 1
ATOM 3309 N N . VAL A 1 414 ? 12.211 -7.514 18.796 1.00 91.50 414 VAL A N 1
ATOM 3310 C CA . VAL A 1 414 ? 11.798 -6.784 17.583 1.00 91.50 414 VAL A CA 1
ATOM 3311 C C . VAL A 1 414 ? 12.663 -7.184 16.387 1.00 91.50 414 VAL A C 1
ATOM 3313 O O . VAL A 1 414 ? 12.136 -7.425 15.303 1.00 91.50 414 VAL A O 1
ATOM 3316 N N . LYS A 1 415 ? 13.982 -7.322 16.580 1.00 90.94 415 LYS A N 1
ATOM 3317 C CA . LYS A 1 415 ? 14.933 -7.682 15.518 1.00 90.94 415 LYS A CA 1
ATOM 3318 C C . LYS A 1 415 ? 14.608 -9.039 14.920 1.00 90.94 415 LYS A C 1
ATOM 3320 O O . LYS A 1 415 ? 14.519 -9.170 13.702 1.00 90.94 415 LYS A O 1
ATOM 3325 N N . SER A 1 416 ? 14.386 -10.020 15.790 1.00 89.19 416 SER A N 1
ATOM 3326 C CA . SER A 1 416 ? 13.992 -11.373 15.408 1.00 89.19 416 SER A CA 1
ATOM 3327 C C . SER A 1 416 ? 12.651 -11.386 14.672 1.00 89.19 416 SER A C 1
ATOM 3329 O O . SER A 1 416 ? 12.519 -12.052 13.648 1.00 89.19 416 SER A O 1
ATOM 3331 N N . ARG A 1 417 ? 11.671 -10.605 15.144 1.00 87.00 417 ARG A N 1
ATOM 3332 C CA . ARG A 1 417 ? 10.326 -10.551 14.553 1.00 87.00 417 ARG A CA 1
ATOM 3333 C C . ARG A 1 417 ? 10.289 -9.902 13.175 1.00 87.00 417 ARG A C 1
ATOM 3335 O O . ARG A 1 417 ? 9.583 -10.398 12.306 1.00 87.00 417 ARG A O 1
ATOM 3342 N N . LEU A 1 418 ? 11.047 -8.828 12.970 1.00 85.38 418 LEU A N 1
ATOM 3343 C CA . LEU A 1 418 ? 11.072 -8.095 11.700 1.00 85.38 418 LEU A CA 1
ATOM 3344 C C . LEU A 1 418 ? 12.131 -8.609 10.714 1.00 85.38 418 LEU A C 1
ATOM 3346 O O . LEU A 1 418 ? 12.170 -8.147 9.579 1.00 85.38 418 LEU A O 1
ATOM 3350 N N . GLY A 1 419 ? 13.025 -9.511 11.136 1.00 86.62 419 GLY A N 1
ATOM 3351 C CA . GLY A 1 419 ? 14.181 -9.910 10.326 1.00 86.62 419 GLY A CA 1
ATOM 3352 C C . GLY A 1 419 ? 15.144 -8.749 10.044 1.00 86.62 419 GLY A C 1
ATOM 3353 O O . GLY A 1 419 ? 15.850 -8.756 9.038 1.00 86.62 419 GLY A O 1
ATOM 3354 N N . ALA A 1 420 ? 15.156 -7.729 10.907 1.00 86.69 420 ALA A N 1
ATOM 3355 C CA . ALA A 1 420 ? 15.908 -6.503 10.677 1.00 86.69 420 ALA A CA 1
ATOM 3356 C C . ALA A 1 420 ? 17.425 -6.741 10.778 1.00 86.69 420 ALA A C 1
ATOM 3358 O O . ALA A 1 420 ? 17.915 -7.390 11.708 1.00 86.69 420 ALA A O 1
ATOM 3359 N N . SER A 1 421 ? 18.193 -6.153 9.859 1.00 87.69 421 SER A N 1
ATOM 3360 C CA . SER A 1 421 ? 19.662 -6.183 9.904 1.00 87.69 421 SER A CA 1
ATOM 3361 C C . SER A 1 421 ? 20.212 -5.383 11.095 1.00 87.69 421 SER A C 1
ATOM 3363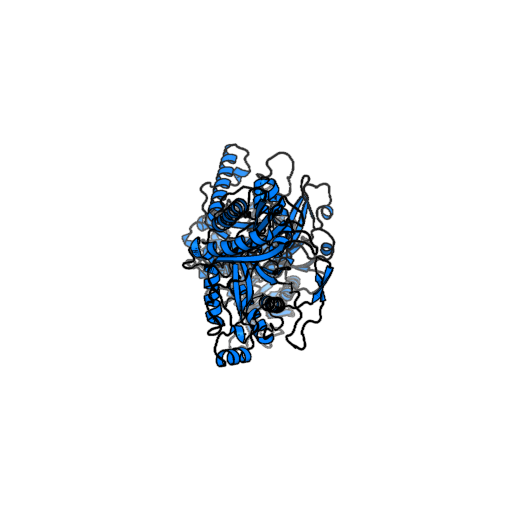 O O . SER A 1 421 ? 21.174 -5.807 11.744 1.00 87.69 421 SER A O 1
ATOM 3365 N N . SER A 1 422 ? 19.551 -4.274 11.442 1.00 87.62 422 SER A N 1
ATOM 3366 C CA . SER A 1 422 ? 19.910 -3.371 12.538 1.00 87.62 422 SER A CA 1
ATOM 3367 C C . SER A 1 422 ? 18.670 -2.811 13.246 1.00 87.62 422 SER A C 1
ATOM 3369 O O . SER A 1 422 ? 17.611 -2.683 12.637 1.00 87.62 422 SER A O 1
ATOM 3371 N N . ILE A 1 423 ? 18.810 -2.473 14.533 1.00 90.56 423 ILE A N 1
ATOM 3372 C CA . ILE A 1 423 ? 17.794 -1.781 15.340 1.00 90.56 423 ILE A CA 1
ATOM 3373 C C . ILE A 1 423 ? 18.467 -0.701 16.180 1.00 90.56 423 ILE A C 1
ATOM 3375 O O . ILE A 1 423 ? 19.506 -0.934 16.795 1.00 90.56 423 ILE A O 1
ATOM 3379 N N . ILE A 1 424 ? 17.823 0.464 16.254 1.00 87.56 424 ILE A N 1
ATOM 3380 C CA . ILE A 1 424 ? 18.243 1.601 17.072 1.00 87.56 424 ILE A CA 1
ATOM 3381 C C . ILE A 1 424 ? 17.112 1.934 18.049 1.00 87.56 424 ILE A C 1
ATOM 3383 O O . ILE A 1 424 ? 15.963 2.101 17.644 1.00 87.56 424 ILE A O 1
ATOM 3387 N N . THR A 1 425 ? 17.427 2.059 19.341 1.00 88.88 425 THR A N 1
ATOM 3388 C CA . THR A 1 425 ? 16.453 2.546 20.330 1.00 88.88 425 THR A CA 1
ATOM 3389 C C . THR A 1 425 ? 16.343 4.067 20.244 1.00 88.88 425 THR A C 1
ATOM 3391 O O . THR A 1 425 ? 17.309 4.779 20.511 1.00 88.88 425 THR A O 1
ATOM 3394 N N . ILE A 1 426 ? 15.157 4.563 19.883 1.00 83.31 426 ILE A N 1
ATOM 3395 C CA . ILE A 1 426 ? 14.895 5.989 19.630 1.00 83.31 426 ILE A CA 1
ATOM 3396 C C . ILE A 1 426 ? 14.499 6.748 20.907 1.00 83.31 426 ILE A C 1
ATOM 3398 O O . ILE A 1 426 ? 15.041 7.816 21.199 1.00 83.31 426 ILE A O 1
ATOM 3402 N N . ASP A 1 427 ? 13.510 6.245 21.648 1.00 83.00 427 ASP A N 1
ATOM 3403 C CA . ASP A 1 427 ? 13.062 6.792 22.935 1.00 83.00 427 ASP A CA 1
ATOM 3404 C C . ASP A 1 427 ? 12.332 5.702 23.733 1.00 83.00 427 ASP A C 1
ATOM 3406 O O . ASP A 1 427 ? 11.923 4.683 23.176 1.00 83.00 427 ASP A O 1
ATOM 3410 N N . TRP A 1 428 ? 12.147 5.919 25.034 1.00 87.31 428 TRP A N 1
ATOM 3411 C CA . TRP A 1 428 ? 11.309 5.068 25.881 1.00 87.31 428 TRP A CA 1
ATOM 3412 C C . TRP A 1 428 ? 10.643 5.902 26.980 1.00 87.31 428 TRP A C 1
ATOM 3414 O O . TRP A 1 428 ? 11.151 6.955 27.375 1.00 87.31 428 TRP A O 1
ATOM 3424 N N . ARG A 1 429 ? 9.473 5.456 27.456 1.00 84.88 429 ARG A N 1
ATOM 3425 C CA . ARG A 1 429 ? 8.680 6.158 28.479 1.00 84.88 429 ARG A CA 1
ATOM 3426 C C . ARG A 1 429 ? 8.061 5.184 29.469 1.00 84.88 429 ARG A C 1
ATOM 3428 O O . ARG A 1 429 ? 7.474 4.184 29.064 1.00 84.88 429 ARG A O 1
ATOM 3435 N N . PHE A 1 430 ? 8.113 5.534 30.752 1.00 85.25 430 PHE A N 1
ATOM 3436 C CA . PHE A 1 430 ? 7.399 4.831 31.814 1.00 85.25 430 PHE A CA 1
ATOM 3437 C C . PHE A 1 430 ? 6.041 5.501 32.089 1.00 85.25 430 PHE A C 1
ATOM 3439 O O . PHE A 1 430 ? 5.985 6.694 32.382 1.00 85.25 430 PHE A O 1
ATOM 3446 N N . ARG A 1 431 ? 4.931 4.753 31.978 1.00 84.00 431 ARG A N 1
ATOM 3447 C CA . ARG A 1 431 ? 3.563 5.277 32.174 1.00 84.00 431 ARG A CA 1
ATOM 3448 C C . ARG A 1 431 ? 2.889 4.705 33.421 1.00 84.00 431 ARG A C 1
ATOM 3450 O O . ARG A 1 431 ? 2.990 3.505 33.680 1.00 84.00 431 ARG A O 1
ATOM 3457 N N . ARG A 1 432 ? 2.140 5.545 34.146 1.00 79.75 432 ARG A N 1
ATOM 3458 C CA . ARG A 1 432 ? 1.325 5.160 35.314 1.00 79.75 432 ARG A CA 1
ATOM 3459 C C . ARG A 1 432 ? -0.029 5.877 35.295 1.00 79.75 432 ARG A C 1
ATOM 3461 O O . ARG A 1 432 ? -0.139 6.998 34.816 1.00 79.75 432 ARG A O 1
ATOM 3468 N N . ASN A 1 433 ? -1.053 5.205 35.817 1.00 72.19 433 ASN A N 1
ATOM 3469 C CA . ASN A 1 433 ? -2.373 5.782 36.052 1.00 72.19 433 ASN A CA 1
ATOM 3470 C C . ASN A 1 433 ? -2.430 6.305 37.499 1.00 72.19 433 ASN A C 1
ATOM 3472 O O . ASN A 1 433 ? -2.728 5.534 38.409 1.00 72.19 433 ASN A O 1
ATOM 3476 N N . ASP A 1 434 ? -2.045 7.561 37.731 1.00 62.62 434 ASP A N 1
ATOM 3477 C CA . ASP A 1 434 ? -2.285 8.262 38.998 1.00 62.62 434 ASP A CA 1
ATOM 3478 C C . ASP A 1 434 ? -2.760 9.701 38.718 1.00 62.62 434 ASP A C 1
ATOM 3480 O O . ASP A 1 434 ? -2.398 10.288 37.700 1.00 62.62 434 ASP A O 1
ATOM 3484 N N . GLU A 1 435 ? -3.587 10.268 39.598 1.00 45.66 435 GLU A N 1
ATOM 3485 C CA . GLU A 1 435 ? -4.103 11.641 39.447 1.00 45.66 435 GLU A CA 1
ATOM 3486 C C . GLU A 1 435 ? -3.063 12.718 39.824 1.00 45.66 435 GLU A C 1
ATOM 3488 O O . GLU A 1 435 ? -3.199 13.880 39.444 1.00 45.66 435 GLU A O 1
ATOM 3493 N N . ALA A 1 436 ? -1.994 12.345 40.538 1.00 45.50 436 ALA A N 1
ATOM 3494 C CA . ALA A 1 436 ? -0.967 13.263 41.045 1.00 45.50 436 ALA A CA 1
ATOM 3495 C C . ALA A 1 436 ? 0.119 13.622 40.005 1.00 45.50 436 ALA A C 1
ATOM 3497 O O . ALA A 1 436 ? 0.836 14.613 40.156 1.00 45.50 436 ALA A O 1
ATOM 3498 N N . SER A 1 437 ? 0.238 12.846 38.929 1.00 47.56 437 SER A N 1
ATOM 3499 C CA . SER A 1 437 ? 1.280 12.938 37.895 1.00 47.56 437 SER A CA 1
ATOM 3500 C C . SER A 1 437 ? 1.080 14.093 36.911 1.00 47.56 437 SER A C 1
ATOM 3502 O O . SER A 1 437 ? 1.926 14.325 36.048 1.00 47.56 437 SER A O 1
ATOM 3504 N N . PHE A 1 438 ? 0.016 14.885 37.076 1.00 43.31 438 PHE A N 1
ATOM 3505 C CA . PHE A 1 438 ? -0.147 16.157 36.370 1.00 43.31 438 PHE A CA 1
ATOM 3506 C C . PHE A 1 438 ? 0.751 17.283 36.918 1.00 43.31 438 PHE A C 1
ATOM 3508 O O . PHE A 1 438 ? 0.959 18.268 36.214 1.00 43.31 438 PHE A O 1
ATOM 3515 N N . ALA A 1 439 ? 1.290 17.157 38.141 1.00 36.25 439 ALA A N 1
ATOM 3516 C CA . ALA A 1 439 ? 1.718 18.322 38.925 1.00 36.25 439 ALA A CA 1
ATOM 3517 C C . ALA A 1 439 ? 3.230 18.627 38.999 1.00 36.25 439 ALA A C 1
ATOM 3519 O O . ALA A 1 439 ? 3.586 19.666 39.545 1.00 36.25 439 ALA A O 1
ATOM 3520 N N . HIS A 1 440 ? 4.140 17.811 38.456 1.00 39.38 440 HIS A N 1
ATOM 3521 C CA . HIS A 1 440 ? 5.577 18.132 38.521 1.00 39.38 440 HIS A CA 1
ATOM 3522 C C . HIS A 1 440 ? 6.318 17.822 37.220 1.00 39.38 440 HIS A C 1
ATOM 3524 O O . HIS A 1 440 ? 6.866 16.739 37.032 1.00 39.38 440 HIS A O 1
ATOM 3530 N N . ARG A 1 441 ? 6.401 18.819 36.337 1.00 50.84 441 ARG A N 1
ATOM 3531 C CA . ARG A 1 441 ? 7.440 18.893 35.305 1.00 50.84 441 ARG A CA 1
ATOM 3532 C C . ARG A 1 441 ? 8.355 20.070 35.603 1.00 50.84 441 ARG A C 1
ATOM 3534 O O . ARG A 1 441 ? 8.132 21.136 35.060 1.00 50.84 441 ARG A O 1
ATOM 3541 N N . LEU A 1 442 ? 9.389 19.889 36.425 1.00 41.25 442 LEU A N 1
ATOM 3542 C CA . LEU A 1 442 ? 10.467 20.879 36.526 1.00 41.25 442 LEU A CA 1
ATOM 3543 C C . LEU A 1 442 ? 11.848 20.232 36.742 1.00 41.25 442 LEU A C 1
ATOM 3545 O O . LEU A 1 442 ? 12.029 19.379 37.604 1.00 41.25 442 LEU A O 1
ATOM 3549 N N . GLU A 1 443 ? 12.765 20.684 35.882 1.00 39.41 443 GLU A N 1
ATOM 3550 C CA . GLU A 1 443 ? 14.231 20.812 35.943 1.00 39.41 443 GLU A CA 1
ATOM 3551 C C . GLU A 1 443 ? 15.108 19.685 36.535 1.00 39.41 443 GLU A C 1
ATOM 3553 O O . GLU A 1 443 ? 15.212 19.497 37.743 1.00 39.41 443 GLU A O 1
ATOM 3558 N N . GLY A 1 444 ? 15.899 19.048 35.652 1.00 44.34 444 GLY A N 1
ATOM 3559 C CA . GLY A 1 444 ? 17.268 18.614 35.984 1.00 44.34 444 GLY A CA 1
ATOM 3560 C C . GLY A 1 444 ? 17.596 17.114 36.004 1.00 44.34 444 GLY A C 1
ATOM 3561 O O . GLY A 1 444 ? 18.754 16.786 36.246 1.00 44.34 444 GLY A O 1
ATOM 3562 N N . GLY A 1 445 ? 16.649 16.206 35.735 1.00 55.25 445 GLY A N 1
ATOM 3563 C CA . GLY A 1 445 ? 16.882 14.746 35.695 1.00 55.25 445 GLY A CA 1
ATOM 3564 C C . GLY A 1 445 ? 16.519 14.087 34.356 1.00 55.25 445 GLY A C 1
ATOM 3565 O O . GLY A 1 445 ? 15.904 14.722 33.499 1.00 55.25 445 GLY A O 1
ATOM 3566 N N . ASP A 1 446 ? 16.872 12.806 34.167 1.00 63.94 446 ASP A N 1
ATOM 3567 C CA . ASP A 1 446 ? 16.431 12.024 32.997 1.00 63.94 446 ASP A CA 1
ATOM 3568 C C . ASP A 1 446 ? 14.905 11.833 33.033 1.00 63.94 446 ASP A C 1
ATOM 3570 O O . ASP A 1 446 ? 14.367 10.940 33.693 1.00 63.94 446 ASP A O 1
ATOM 3574 N N . VAL A 1 447 ? 14.199 12.694 32.300 1.00 65.38 447 VAL A N 1
ATOM 3575 C CA . VAL A 1 447 ? 12.732 12.735 32.194 1.00 65.38 447 VAL A CA 1
ATOM 3576 C C . VAL A 1 447 ? 12.103 11.421 31.719 1.00 65.38 447 VAL A C 1
ATOM 3578 O O . VAL A 1 447 ? 10.887 11.268 31.810 1.00 65.38 447 VAL A O 1
ATOM 3581 N N . ARG A 1 448 ? 12.883 10.468 31.193 1.00 71.75 448 ARG A N 1
ATOM 3582 C CA . ARG A 1 448 ? 12.377 9.151 30.770 1.00 71.75 448 ARG A CA 1
ATOM 3583 C C . ARG A 1 448 ? 12.006 8.255 31.951 1.00 71.75 448 ARG A C 1
ATOM 3585 O O . ARG A 1 448 ? 11.106 7.428 31.821 1.00 71.75 448 ARG A O 1
ATOM 3592 N N . ARG A 1 449 ? 12.658 8.451 33.101 1.00 71.31 449 ARG A N 1
ATOM 3593 C CA . ARG A 1 449 ? 12.421 7.691 34.342 1.00 71.31 449 ARG A CA 1
ATOM 3594 C C . ARG A 1 449 ? 11.199 8.151 35.118 1.00 71.31 449 ARG A C 1
ATOM 3596 O O . ARG A 1 449 ? 10.641 7.395 35.905 1.00 71.31 449 ARG A O 1
ATOM 3603 N N . GLN A 1 450 ? 10.774 9.387 34.889 1.00 71.75 450 GLN A N 1
ATOM 3604 C CA . GLN A 1 450 ? 9.599 9.938 35.543 1.00 71.75 450 GLN A CA 1
ATOM 3605 C C . GLN A 1 450 ? 8.336 9.296 34.964 1.00 71.75 450 GLN A C 1
ATOM 3607 O O . GLN A 1 450 ? 8.176 9.197 33.745 1.00 71.75 450 GLN A O 1
ATOM 3612 N N . ALA A 1 451 ? 7.435 8.861 35.846 1.00 74.12 451 ALA A N 1
ATOM 3613 C CA . ALA A 1 451 ? 6.147 8.325 35.437 1.00 74.12 451 ALA A CA 1
ATOM 3614 C C . ALA A 1 451 ? 5.316 9.426 34.768 1.00 74.12 451 ALA A C 1
ATOM 3616 O O . ALA A 1 451 ? 5.073 10.476 35.364 1.00 74.12 451 ALA A O 1
ATOM 3617 N N . ILE A 1 452 ? 4.861 9.176 33.542 1.00 75.00 452 ILE A N 1
ATOM 3618 C CA . ILE A 1 452 ? 3.944 10.076 32.838 1.00 75.00 452 ILE A CA 1
ATOM 3619 C C . ILE A 1 452 ? 2.521 9.520 32.842 1.00 75.00 452 ILE A C 1
ATOM 3621 O O . ILE A 1 452 ? 2.310 8.301 32.831 1.00 75.00 452 ILE A O 1
ATOM 3625 N N . ALA A 1 453 ? 1.550 10.430 32.799 1.00 72.19 453 ALA A N 1
ATOM 3626 C CA . ALA A 1 453 ? 0.141 10.085 32.707 1.00 72.19 453 ALA A CA 1
ATOM 3627 C C . ALA A 1 453 ? -0.179 9.273 31.437 1.00 72.19 453 ALA A C 1
ATOM 3629 O O . ALA A 1 453 ? 0.514 9.330 30.406 1.00 72.19 453 ALA A O 1
ATOM 3630 N N . VAL A 1 454 ? -1.270 8.511 31.507 1.00 77.56 454 VAL A N 1
ATOM 3631 C CA . VAL A 1 454 ? -1.814 7.783 30.357 1.00 77.56 454 VAL A CA 1
ATOM 3632 C C . VAL A 1 454 ? -2.255 8.760 29.265 1.00 77.56 454 VAL A C 1
ATOM 3634 O O . VAL A 1 454 ? -2.791 9.834 29.539 1.00 77.56 454 VAL A O 1
ATOM 3637 N N . ALA A 1 455 ? -1.999 8.405 28.005 1.00 75.00 455 ALA A N 1
ATOM 3638 C CA . ALA A 1 455 ? -2.500 9.189 26.886 1.00 75.00 455 ALA A CA 1
ATOM 3639 C C . ALA A 1 455 ? -4.012 8.973 26.769 1.00 75.00 455 ALA A C 1
ATOM 3641 O O . ALA A 1 455 ? -4.472 7.838 26.710 1.00 75.00 455 ALA A O 1
ATOM 3642 N N . THR A 1 456 ? -4.775 10.062 26.737 1.00 78.31 456 THR A N 1
ATOM 3643 C CA . THR A 1 456 ? -6.244 10.014 26.668 1.00 78.31 456 THR A CA 1
ATOM 3644 C C . THR A 1 456 ? -6.790 10.371 25.291 1.00 78.31 456 THR A C 1
ATOM 3646 O O . THR A 1 456 ? -7.990 10.295 25.079 1.00 78.31 456 THR A O 1
ATOM 3649 N N . THR A 1 457 ? -5.925 10.800 24.368 1.00 88.50 457 THR A N 1
ATOM 3650 C CA . THR A 1 457 ? -6.286 11.310 23.038 1.00 88.50 457 THR A CA 1
ATOM 3651 C C . THR A 1 457 ? -5.833 10.347 21.952 1.00 88.50 457 THR A C 1
ATOM 3653 O O . THR A 1 457 ? -4.701 9.864 21.996 1.00 88.50 457 THR A O 1
ATOM 3656 N N . THR A 1 458 ? -6.683 10.120 20.958 1.00 92.50 458 THR A N 1
ATOM 3657 C CA . THR A 1 458 ? -6.384 9.282 19.797 1.00 92.50 458 THR A CA 1
ATOM 3658 C C . THR A 1 458 ? -5.416 9.993 18.847 1.00 92.50 458 THR A C 1
ATOM 3660 O O . THR A 1 458 ? -5.698 11.097 18.377 1.00 92.50 458 THR A O 1
ATOM 3663 N N . HIS A 1 459 ? -4.263 9.383 18.571 1.00 92.38 459 HIS A N 1
ATOM 3664 C CA . HIS A 1 459 ? -3.209 9.961 17.730 1.00 92.38 459 HIS A CA 1
ATOM 3665 C C . HIS A 1 459 ? -2.294 8.883 17.138 1.00 92.38 459 HIS A C 1
ATOM 3667 O O . HIS A 1 459 ? -2.295 7.736 17.582 1.00 92.38 459 HIS A O 1
ATOM 3673 N N . CYS A 1 460 ? -1.489 9.294 16.162 1.00 90.06 460 CYS A N 1
ATOM 3674 C CA . CYS A 1 460 ? -0.322 8.587 15.660 1.00 90.06 460 CYS A CA 1
ATOM 3675 C C . CYS A 1 460 ? 0.925 9.410 16.013 1.00 90.06 460 CYS A C 1
ATOM 3677 O O . CYS A 1 460 ? 0.971 10.611 15.738 1.00 90.06 460 CYS A O 1
ATOM 3679 N N . ASP A 1 461 ? 1.932 8.786 16.629 1.00 87.94 461 ASP A N 1
ATOM 3680 C CA . ASP A 1 461 ? 3.097 9.494 17.189 1.00 87.94 461 ASP A CA 1
ATOM 3681 C C . ASP A 1 461 ? 3.832 10.352 16.154 1.00 87.94 461 ASP A C 1
ATOM 3683 O O . ASP A 1 461 ? 4.263 11.465 16.462 1.00 87.94 461 ASP A O 1
ATOM 3687 N N . PHE A 1 462 ? 3.910 9.863 14.917 1.00 87.19 462 PHE A N 1
ATOM 3688 C CA . PHE A 1 462 ? 4.567 10.546 13.815 1.00 87.19 462 PHE A CA 1
ATOM 3689 C C . PHE A 1 462 ? 3.608 10.740 12.646 1.00 87.19 462 PHE A C 1
ATOM 3691 O O . PHE A 1 462 ? 2.878 9.837 12.237 1.00 87.19 462 PHE A O 1
ATOM 3698 N N . SER A 1 463 ? 3.660 11.938 12.084 1.00 82.44 463 SER A N 1
ATOM 3699 C CA . SER A 1 463 ? 3.199 12.203 10.725 1.00 82.44 463 SER A CA 1
ATOM 3700 C C . SER A 1 463 ? 4.190 11.639 9.688 1.00 82.44 463 SER A C 1
ATOM 3702 O O . SER A 1 463 ? 5.338 11.341 10.044 1.00 82.44 463 SER A O 1
ATOM 3704 N N . PRO A 1 464 ? 3.807 11.525 8.400 1.00 71.94 464 PRO A N 1
ATOM 3705 C CA . PRO A 1 464 ? 4.732 11.171 7.323 1.00 71.94 464 PRO A CA 1
ATOM 3706 C C . PRO A 1 464 ? 6.044 11.969 7.330 1.00 71.94 464 PRO A C 1
ATOM 3708 O O . PRO A 1 464 ? 7.111 11.369 7.211 1.00 71.94 464 PRO A O 1
ATOM 3711 N N . LEU A 1 465 ? 5.997 13.288 7.535 1.00 71.44 465 LEU A N 1
ATOM 3712 C CA . LEU A 1 465 ? 7.205 14.121 7.603 1.00 71.44 465 LEU A CA 1
ATOM 3713 C C . LEU A 1 465 ? 7.962 13.950 8.927 1.00 71.44 465 LEU A C 1
ATOM 3715 O O . LEU A 1 465 ? 9.191 13.868 8.938 1.00 71.44 465 LEU A O 1
ATOM 3719 N N . GLY A 1 466 ? 7.231 13.839 10.038 1.00 80.44 466 GLY A N 1
ATOM 3720 C CA . GLY A 1 466 ? 7.816 13.734 11.376 1.00 80.44 466 GLY A CA 1
ATOM 3721 C C . GLY A 1 466 ? 8.697 12.498 11.566 1.00 80.44 466 GLY A C 1
ATOM 3722 O O . GLY A 1 466 ? 9.680 12.558 12.304 1.00 80.44 466 GLY A O 1
ATOM 3723 N N . GLY A 1 467 ? 8.397 11.388 10.887 1.00 82.31 467 GLY A N 1
ATOM 3724 C CA . GLY A 1 467 ? 9.246 10.197 10.942 1.00 82.31 467 GLY A CA 1
ATOM 3725 C C . GLY A 1 467 ? 10.587 10.357 10.218 1.00 82.31 467 GLY A C 1
ATOM 3726 O O . GLY A 1 467 ? 11.608 9.926 10.752 1.00 82.31 467 GLY A O 1
ATOM 3727 N N . ILE A 1 468 ? 10.629 11.054 9.074 1.00 76.81 468 ILE A N 1
ATOM 3728 C CA . ILE A 1 468 ? 11.891 11.361 8.367 1.00 76.81 468 ILE A CA 1
ATOM 3729 C C . ILE A 1 468 ? 12.763 12.277 9.223 1.00 76.81 468 ILE A C 1
ATOM 3731 O O . ILE A 1 468 ? 13.953 12.022 9.409 1.00 76.81 468 ILE A O 1
ATOM 3735 N N . GLU A 1 469 ? 12.172 13.333 9.785 1.00 81.38 469 GLU A N 1
ATOM 3736 C CA . GLU A 1 469 ? 12.874 14.229 10.709 1.00 81.38 469 GLU A CA 1
ATOM 3737 C C . GLU A 1 469 ? 13.437 13.456 11.899 1.00 81.38 469 GLU A C 1
ATOM 3739 O O . GLU A 1 469 ? 14.568 13.699 12.324 1.00 81.38 469 GLU A O 1
ATOM 3744 N N . ARG A 1 470 ? 12.685 12.468 12.396 1.00 84.38 470 ARG A N 1
ATOM 3745 C CA . ARG A 1 470 ? 13.151 11.603 13.473 1.00 84.38 470 ARG A CA 1
ATOM 3746 C C . ARG A 1 470 ? 14.341 10.747 13.048 1.00 84.38 470 ARG A C 1
ATOM 3748 O O . ARG A 1 470 ? 15.305 10.677 13.806 1.00 84.38 470 ARG A O 1
ATOM 3755 N N . LEU A 1 471 ? 14.315 10.138 11.863 1.00 83.50 471 LEU A N 1
ATOM 3756 C CA . LEU A 1 471 ? 15.441 9.354 11.341 1.00 83.50 471 LEU A CA 1
ATOM 3757 C C . LEU A 1 471 ? 16.712 10.192 11.177 1.00 83.50 471 LEU A C 1
ATOM 3759 O O . LEU A 1 471 ? 17.789 9.731 11.551 1.00 83.50 471 LEU A O 1
ATOM 3763 N N . ARG A 1 472 ? 16.593 11.440 10.707 1.00 83.69 472 ARG A N 1
ATOM 3764 C CA . ARG A 1 472 ? 17.730 12.368 10.541 1.00 83.69 472 ARG A CA 1
ATOM 3765 C C . ARG A 1 472 ? 18.493 12.657 11.831 1.00 83.69 472 ARG A C 1
ATOM 3767 O O . ARG A 1 472 ? 19.651 13.051 11.777 1.00 83.69 472 ARG A O 1
ATOM 3774 N N . MET A 1 473 ? 17.867 12.460 12.990 1.00 83.69 473 MET A N 1
ATOM 3775 C CA . MET A 1 473 ? 18.538 12.610 14.285 1.00 83.69 473 MET A CA 1
ATOM 3776 C C . MET A 1 473 ? 19.405 11.403 14.668 1.00 83.69 473 MET A C 1
ATOM 3778 O O . MET A 1 473 ? 20.215 11.517 15.588 1.00 83.69 473 MET A O 1
ATOM 3782 N N . HIS A 1 474 ? 19.193 10.245 14.039 1.00 84.75 474 HIS A N 1
ATOM 3783 C CA . HIS A 1 474 ? 19.761 8.964 14.468 1.00 84.75 474 HIS A CA 1
ATOM 3784 C C . HIS A 1 474 ? 20.623 8.277 13.407 1.00 84.75 474 HIS A C 1
ATOM 3786 O O . HIS A 1 474 ? 21.494 7.494 13.775 1.00 84.75 474 HIS A O 1
ATOM 3792 N N . LEU A 1 475 ? 20.391 8.561 12.127 1.00 85.06 475 LEU A N 1
ATOM 3793 C CA . LEU A 1 475 ? 21.163 8.024 11.011 1.00 85.06 475 LEU A CA 1
ATOM 3794 C C . LEU A 1 475 ? 22.259 9.004 10.589 1.00 85.06 475 LEU A C 1
ATOM 3796 O O . LEU A 1 475 ? 22.080 10.223 10.663 1.00 85.06 475 LEU A O 1
ATOM 3800 N N . ASN A 1 476 ? 23.395 8.473 10.142 1.00 87.38 476 ASN A N 1
ATOM 3801 C CA . ASN A 1 476 ? 24.444 9.294 9.538 1.00 87.38 476 ASN A CA 1
ATOM 3802 C C . ASN A 1 476 ? 24.098 9.668 8.082 1.00 87.38 476 ASN A C 1
ATOM 3804 O O . ASN A 1 476 ? 23.126 9.171 7.517 1.00 87.38 476 ASN A O 1
ATOM 3808 N N . SER A 1 477 ? 24.889 10.552 7.467 1.00 82.00 477 SER A N 1
ATOM 3809 C CA . SER A 1 477 ? 24.617 11.051 6.112 1.00 82.00 477 SER A CA 1
ATOM 3810 C C . SER A 1 477 ? 24.570 9.955 5.042 1.00 82.00 477 SER A C 1
ATOM 3812 O O . SER A 1 477 ? 23.730 10.034 4.150 1.00 82.00 477 SER A O 1
ATOM 3814 N N . ASP A 1 478 ? 25.421 8.930 5.131 1.00 82.94 478 ASP A N 1
ATOM 3815 C CA . ASP A 1 478 ? 25.467 7.838 4.149 1.00 82.94 478 ASP A CA 1
ATOM 3816 C C . ASP A 1 478 ? 24.254 6.912 4.312 1.00 82.94 478 ASP A C 1
ATOM 3818 O O . ASP A 1 478 ? 23.631 6.519 3.331 1.00 82.94 478 ASP A O 1
ATOM 3822 N N . GLU A 1 479 ? 23.865 6.615 5.555 1.00 82.69 479 GLU A N 1
ATOM 3823 C CA . GLU A 1 479 ? 22.661 5.835 5.868 1.00 82.69 479 GLU A CA 1
ATOM 3824 C C . GLU A 1 479 ? 21.386 6.572 5.458 1.00 82.69 479 GLU A C 1
ATOM 3826 O O . GLU A 1 479 ? 20.485 5.961 4.895 1.00 82.69 479 GLU A O 1
ATOM 3831 N N . LEU A 1 480 ? 21.310 7.884 5.703 1.00 77.81 480 LEU A N 1
ATOM 3832 C CA . LEU A 1 480 ? 20.202 8.717 5.235 1.00 77.81 480 LEU A CA 1
ATOM 3833 C C . LEU A 1 480 ? 20.125 8.726 3.716 1.00 77.81 480 LEU A C 1
ATOM 3835 O O . LEU A 1 480 ? 19.039 8.571 3.178 1.00 77.81 480 LEU A O 1
ATOM 3839 N N . THR A 1 481 ? 21.269 8.842 3.043 1.00 72.81 481 THR A N 1
ATOM 3840 C CA . THR A 1 481 ? 21.336 8.787 1.581 1.00 72.81 481 THR A CA 1
ATOM 3841 C C . THR A 1 481 ? 20.867 7.425 1.070 1.00 72.81 481 THR A C 1
ATOM 3843 O O . THR A 1 481 ? 20.050 7.371 0.164 1.00 72.81 481 THR A O 1
ATOM 3846 N N . ALA A 1 482 ? 21.299 6.321 1.683 1.00 72.19 482 ALA A N 1
ATOM 3847 C CA . ALA A 1 482 ? 20.852 4.974 1.320 1.00 72.19 482 ALA A CA 1
ATOM 3848 C C . ALA A 1 482 ? 19.348 4.760 1.577 1.00 72.19 482 ALA A C 1
ATOM 3850 O O . ALA A 1 482 ? 18.669 4.081 0.811 1.00 72.19 482 ALA A O 1
ATOM 3851 N N . VAL A 1 483 ? 18.813 5.358 2.641 1.00 71.06 483 VAL A N 1
ATOM 3852 C CA . VAL A 1 483 ? 17.379 5.378 2.952 1.00 71.06 483 VAL A CA 1
ATOM 3853 C C . VAL A 1 483 ? 16.605 6.220 1.920 1.00 71.06 483 VAL A C 1
ATOM 3855 O O . VAL A 1 483 ? 15.568 5.776 1.440 1.00 71.06 483 VAL A O 1
ATOM 3858 N N . GLU A 1 484 ? 17.128 7.381 1.511 1.00 65.56 484 GLU A N 1
ATOM 3859 C CA . GLU A 1 484 ? 16.563 8.249 0.459 1.00 65.56 484 GLU A CA 1
ATOM 3860 C C . GLU A 1 484 ? 16.684 7.629 -0.952 1.00 65.56 484 GLU A C 1
ATOM 3862 O O . GLU A 1 484 ? 15.816 7.847 -1.787 1.00 65.56 484 GLU A O 1
ATOM 3867 N N . MET A 1 485 ? 17.708 6.808 -1.213 1.00 58.19 485 MET A N 1
ATOM 3868 C CA . MET A 1 485 ? 17.912 6.059 -2.469 1.00 58.19 485 MET A CA 1
ATOM 3869 C C . MET A 1 485 ? 17.129 4.731 -2.529 1.00 58.19 485 MET A C 1
ATOM 3871 O O . MET A 1 485 ? 17.181 4.006 -3.532 1.00 58.19 485 MET A O 1
ATOM 3875 N N . GLY A 1 486 ? 16.412 4.380 -1.455 1.00 63.41 486 GLY A N 1
ATOM 3876 C CA . GLY A 1 486 ? 15.649 3.134 -1.353 1.00 63.41 486 GLY A CA 1
ATOM 3877 C C . GLY A 1 486 ? 16.516 1.874 -1.246 1.00 63.41 486 GLY A C 1
ATOM 3878 O O . GLY A 1 486 ? 16.043 0.778 -1.538 1.00 63.41 486 GLY A O 1
ATOM 3879 N N . ASP A 1 487 ? 17.783 2.009 -0.858 1.00 69.12 487 ASP A N 1
ATOM 3880 C CA . ASP A 1 487 ? 18.700 0.887 -0.623 1.00 69.12 487 ASP A CA 1
ATOM 3881 C C . ASP A 1 487 ? 18.514 0.281 0.778 1.00 69.12 487 ASP A C 1
ATOM 3883 O O . ASP A 1 487 ? 18.857 -0.879 1.015 1.00 69.12 487 ASP A O 1
ATOM 3887 N N . ILE A 1 488 ? 17.946 1.054 1.713 1.00 73.56 488 ILE A N 1
ATOM 3888 C CA . ILE A 1 488 ? 17.604 0.616 3.070 1.00 73.56 488 ILE A CA 1
ATOM 3889 C C . ILE A 1 488 ? 16.149 0.979 3.376 1.00 73.56 488 ILE A C 1
ATOM 3891 O O . ILE A 1 488 ? 15.775 2.149 3.414 1.00 73.56 488 ILE A O 1
ATOM 3895 N N . THR A 1 489 ? 15.326 -0.022 3.690 1.00 78.88 489 THR A N 1
ATOM 3896 C CA . THR A 1 489 ? 13.996 0.203 4.269 1.00 78.88 489 THR A CA 1
ATOM 3897 C C . THR A 1 489 ? 14.135 0.543 5.753 1.00 78.88 489 THR A C 1
ATOM 3899 O O . THR A 1 489 ? 14.676 -0.242 6.532 1.00 78.88 489 THR A O 1
ATOM 3902 N N . ALA A 1 490 ? 13.614 1.698 6.164 1.00 82.94 490 ALA A N 1
ATOM 3903 C CA . ALA A 1 490 ? 13.588 2.129 7.558 1.00 82.94 490 ALA A CA 1
ATOM 3904 C C . ALA A 1 490 ? 12.159 2.129 8.119 1.00 82.94 490 ALA A C 1
ATOM 3906 O O . ALA A 1 490 ? 11.208 2.524 7.448 1.00 82.94 490 ALA A O 1
ATOM 3907 N N . MET A 1 491 ? 12.001 1.726 9.379 1.00 87.38 491 MET A N 1
ATOM 3908 C CA . MET A 1 491 ? 10.715 1.726 10.078 1.00 87.38 491 MET A CA 1
ATOM 3909 C C . MET A 1 491 ? 10.896 2.170 11.528 1.00 87.38 491 MET A C 1
ATOM 3911 O O . MET A 1 491 ? 11.880 1.819 12.175 1.00 87.38 491 MET A O 1
ATOM 3915 N N . ILE A 1 492 ? 9.929 2.928 12.041 1.00 89.88 492 ILE A N 1
ATOM 3916 C CA . ILE A 1 492 ? 9.812 3.277 13.454 1.00 89.88 492 ILE A CA 1
ATOM 3917 C C . ILE A 1 492 ? 8.669 2.452 14.041 1.00 89.88 492 ILE A C 1
ATOM 3919 O O . ILE A 1 492 ? 7.518 2.530 13.604 1.00 89.88 492 ILE A O 1
ATOM 3923 N N . VAL A 1 493 ? 9.008 1.650 15.044 1.00 91.81 493 VAL A N 1
ATOM 3924 C CA . VAL A 1 493 ? 8.096 0.704 15.685 1.00 91.81 493 VAL A CA 1
ATOM 3925 C C . VAL A 1 493 ? 8.030 1.007 17.170 1.00 91.81 493 VAL A C 1
ATOM 3927 O O . VAL A 1 493 ? 9.061 1.172 17.823 1.00 91.81 493 VAL A O 1
ATOM 3930 N N . ASN A 1 494 ? 6.816 1.041 17.706 1.00 93.69 494 ASN A N 1
ATOM 3931 C CA . ASN A 1 494 ? 6.588 1.085 19.138 1.00 93.69 494 ASN A CA 1
ATOM 3932 C C . ASN A 1 494 ? 6.348 -0.321 19.681 1.00 93.69 494 ASN A C 1
ATOM 3934 O O . ASN A 1 494 ? 5.702 -1.163 19.053 1.00 93.69 494 ASN A O 1
ATOM 3938 N N . VAL A 1 495 ? 6.830 -0.538 20.903 1.00 94.00 495 VAL A N 1
ATOM 3939 C CA . VAL A 1 495 ? 6.601 -1.764 21.662 1.00 94.00 495 VAL A CA 1
ATOM 3940 C C . VAL A 1 495 ? 5.945 -1.408 22.986 1.00 94.00 495 VAL A C 1
ATOM 3942 O O . VAL A 1 495 ? 6.492 -0.650 23.786 1.00 94.00 495 VAL A O 1
ATOM 3945 N N . TRP A 1 496 ? 4.767 -1.971 23.224 1.00 93.25 496 TRP A N 1
ATOM 3946 C CA . TRP A 1 496 ? 4.042 -1.869 24.479 1.00 93.25 496 TRP A CA 1
ATOM 3947 C C . TRP A 1 496 ? 4.189 -3.165 25.275 1.00 93.25 496 TRP A C 1
ATOM 3949 O O . TRP A 1 496 ? 3.658 -4.213 24.893 1.00 93.25 496 TRP A O 1
ATOM 3959 N N . ARG A 1 497 ? 4.910 -3.083 26.397 1.00 91.19 497 ARG A N 1
ATOM 3960 C CA . ARG A 1 497 ? 5.191 -4.215 27.285 1.00 91.19 497 ARG A CA 1
ATOM 3961 C C . ARG A 1 497 ? 4.840 -3.861 28.738 1.00 91.19 497 ARG A C 1
ATOM 3963 O O . ARG A 1 497 ? 5.504 -3.007 29.326 1.00 91.19 497 ARG A O 1
ATOM 3970 N N . PRO A 1 498 ? 3.794 -4.466 29.330 1.00 89.44 498 PRO A N 1
ATOM 3971 C CA . PRO A 1 498 ? 3.401 -4.175 30.707 1.00 89.44 498 PRO A CA 1
ATOM 3972 C C . PRO A 1 498 ? 4.422 -4.670 31.742 1.00 89.44 498 PRO A C 1
ATOM 3974 O O . PRO A 1 498 ? 4.977 -5.754 31.609 1.00 89.44 498 PRO A O 1
ATOM 3977 N N . LEU A 1 499 ? 4.616 -3.915 32.830 1.00 86.50 499 LEU A N 1
ATOM 3978 C CA . LEU A 1 499 ? 5.428 -4.356 33.983 1.00 86.50 499 LEU A CA 1
ATOM 3979 C C . LEU A 1 499 ? 4.630 -5.200 34.988 1.00 86.50 499 LEU A C 1
ATOM 3981 O O . LEU A 1 499 ? 5.179 -5.979 35.759 1.00 86.50 499 LEU A O 1
ATOM 3985 N N . LYS A 1 500 ? 3.311 -5.013 34.999 1.00 85.44 500 LYS A N 1
ATOM 3986 C CA . LYS A 1 500 ? 2.335 -5.756 35.797 1.00 85.44 500 LYS A CA 1
ATOM 3987 C C . LYS A 1 500 ? 1.087 -5.961 34.951 1.00 85.44 500 LYS A C 1
ATOM 3989 O O . LYS A 1 500 ? 0.896 -5.237 33.974 1.00 85.44 500 LYS A O 1
ATOM 3994 N N . THR A 1 501 ? 0.228 -6.893 35.349 1.00 86.25 501 THR A N 1
ATOM 3995 C CA . THR A 1 501 ? -1.051 -7.107 34.669 1.00 86.25 501 THR A CA 1
ATOM 3996 C C . THR A 1 501 ? -1.858 -5.809 34.605 1.00 86.25 501 THR A C 1
ATOM 3998 O O . THR A 1 501 ? -2.048 -5.131 35.621 1.00 86.25 501 THR A O 1
ATOM 4001 N N . VAL A 1 502 ? -2.306 -5.445 33.404 1.00 84.31 502 VAL A N 1
ATOM 4002 C CA . VAL A 1 502 ? -3.048 -4.205 33.153 1.00 84.31 502 VAL A CA 1
ATOM 4003 C C . VAL A 1 502 ? -4.501 -4.379 33.587 1.00 84.31 502 VAL A C 1
ATOM 4005 O O . VAL A 1 502 ? -5.265 -5.080 32.930 1.00 84.31 502 VAL A O 1
ATOM 4008 N N . ALA A 1 503 ? -4.874 -3.730 34.692 1.00 71.81 503 ALA A N 1
ATOM 4009 C CA . ALA A 1 503 ? -6.234 -3.770 35.242 1.00 71.81 503 ALA A CA 1
ATOM 4010 C C . ALA A 1 503 ? -7.113 -2.575 34.816 1.00 71.81 503 ALA A C 1
ATOM 4012 O O . ALA A 1 503 ? -8.334 -2.670 34.832 1.00 71.81 503 ALA A O 1
ATOM 4013 N N . SER A 1 504 ? -6.507 -1.441 34.449 1.00 75.38 504 SER A N 1
ATOM 4014 C CA . SER A 1 504 ? -7.204 -0.197 34.085 1.00 75.38 504 SER A CA 1
ATOM 4015 C C . SER A 1 504 ? -6.401 0.578 33.042 1.00 75.38 504 SER A C 1
ATOM 4017 O O . SER A 1 504 ? -5.172 0.512 33.085 1.00 75.38 504 SER A O 1
ATOM 4019 N N . ALA A 1 505 ? -7.074 1.361 32.192 1.00 78.38 505 ALA A N 1
ATOM 4020 C CA . ALA A 1 505 ? -6.468 2.132 31.097 1.00 78.38 505 ALA A CA 1
ATOM 4021 C C . ALA A 1 505 ? -5.615 1.267 30.136 1.00 78.38 505 ALA A C 1
ATOM 4023 O O . ALA A 1 505 ? -4.412 1.503 29.992 1.00 78.38 505 ALA A O 1
ATOM 4024 N N . PRO A 1 506 ? -6.210 0.231 29.510 1.00 87.06 506 PRO A N 1
ATOM 4025 C CA . PRO A 1 506 ? -5.509 -0.594 28.533 1.00 87.06 506 PRO A CA 1
ATOM 4026 C C . PRO A 1 506 ? -5.103 0.225 27.305 1.00 87.06 506 PRO A C 1
ATOM 4028 O O . PRO A 1 506 ? -5.766 1.201 26.952 1.00 87.06 506 PRO A O 1
ATOM 4031 N N . LEU A 1 507 ? -4.028 -0.196 26.632 1.00 90.88 507 LEU A N 1
ATOM 4032 C CA . LEU A 1 507 ? -3.700 0.353 25.322 1.00 90.88 507 LEU A CA 1
ATOM 4033 C C . LEU A 1 507 ? -4.784 -0.072 24.327 1.00 90.88 507 LEU A C 1
ATOM 4035 O O . LEU A 1 507 ? -5.098 -1.258 24.209 1.00 90.88 507 LEU A O 1
ATOM 4039 N N . VAL A 1 508 ? -5.328 0.915 23.624 1.00 90.88 508 VAL A N 1
ATOM 4040 C CA . VAL A 1 508 ? -6.317 0.733 22.566 1.00 90.88 508 VAL A CA 1
ATOM 4041 C C . VAL A 1 508 ? -5.658 1.091 21.236 1.00 90.88 508 VAL A C 1
ATOM 4043 O O . VAL A 1 508 ? -5.018 2.138 21.130 1.00 90.88 508 VAL A O 1
ATOM 4046 N N . LEU A 1 509 ? -5.798 0.227 20.234 1.00 92.62 509 LEU A N 1
ATOM 4047 C CA . LEU A 1 509 ? -5.220 0.387 18.898 1.00 92.62 509 LEU A CA 1
ATOM 4048 C C . LEU A 1 509 ? -6.312 0.288 17.834 1.00 92.62 509 LEU A C 1
ATOM 4050 O O . LEU A 1 509 ? -7.237 -0.511 17.967 1.00 92.62 509 LEU A O 1
ATOM 4054 N N . ALA A 1 510 ? -6.202 1.089 16.778 1.00 91.62 510 ALA A N 1
ATOM 4055 C CA . ALA A 1 510 ? -7.059 0.955 15.605 1.00 91.62 510 ALA A CA 1
ATOM 4056 C C . ALA A 1 510 ? -6.494 -0.094 14.645 1.00 91.62 510 ALA A C 1
ATOM 4058 O O . ALA A 1 510 ? -5.280 -0.171 14.458 1.00 91.62 510 ALA A O 1
ATOM 4059 N N . ASP A 1 511 ? -7.371 -0.832 13.968 1.00 90.31 511 ASP A N 1
ATOM 4060 C CA . ASP A 1 511 ? -7.002 -1.557 12.752 1.00 90.31 511 ASP A CA 1
ATOM 4061 C C . ASP A 1 511 ? -6.701 -0.544 11.649 1.00 90.31 511 ASP A C 1
ATOM 4063 O O . ASP A 1 511 ? -7.593 0.170 11.174 1.00 90.31 511 ASP A O 1
ATOM 4067 N N . ARG A 1 512 ? -5.433 -0.500 11.233 1.00 87.38 512 ARG A N 1
ATOM 4068 C CA . ARG A 1 512 ? -4.907 0.400 10.201 1.00 87.38 512 ARG A CA 1
ATOM 4069 C C . ARG A 1 512 ? -5.742 0.367 8.922 1.00 87.38 512 ARG A C 1
ATOM 4071 O O . ARG A 1 512 ? -5.892 1.407 8.290 1.00 87.38 512 ARG A O 1
ATOM 4078 N N . ARG A 1 513 ? -6.322 -0.784 8.564 1.00 86.38 513 ARG A N 1
ATOM 4079 C CA . ARG A 1 513 ? -7.151 -0.967 7.355 1.00 86.38 513 ARG A CA 1
ATOM 4080 C C . ARG A 1 513 ? -8.465 -0.187 7.405 1.00 86.38 513 ARG A C 1
ATOM 4082 O O . ARG A 1 513 ? -9.105 -0.012 6.375 1.00 86.38 513 ARG A O 1
ATOM 4089 N N . THR A 1 514 ? -8.879 0.249 8.593 1.00 89.50 514 THR A N 1
ATOM 4090 C CA . THR A 1 514 ? -10.150 0.953 8.831 1.00 89.50 514 THR A CA 1
ATOM 4091 C C . THR A 1 514 ? -9.998 2.448 9.082 1.00 89.50 514 THR A C 1
ATOM 4093 O O . THR A 1 514 ? -11.003 3.139 9.217 1.00 89.50 514 THR A O 1
ATOM 4096 N N . VAL A 1 515 ? -8.763 2.955 9.140 1.00 89.06 515 VAL A N 1
ATOM 4097 C CA . VAL A 1 515 ? -8.477 4.382 9.322 1.00 89.06 515 VAL A CA 1
ATOM 4098 C C . VAL A 1 515 ? -8.095 4.974 7.969 1.00 89.06 515 VAL A C 1
ATOM 4100 O O . VAL A 1 515 ? -7.038 4.648 7.421 1.00 89.06 515 VAL A O 1
ATOM 4103 N N . SER A 1 516 ? -8.948 5.838 7.417 1.00 84.81 516 SER A N 1
ATOM 4104 C CA . SER A 1 516 ? -8.669 6.508 6.142 1.00 84.81 516 SER A CA 1
ATOM 4105 C C . SER A 1 516 ? -7.561 7.554 6.297 1.00 84.81 516 SER A C 1
ATOM 4107 O O . SER A 1 516 ? -7.351 8.106 7.377 1.00 84.81 516 SER A O 1
ATOM 4109 N N . LYS A 1 517 ? -6.878 7.906 5.198 1.00 82.06 517 LYS A N 1
ATOM 4110 C CA . LYS A 1 517 ? -5.978 9.074 5.186 1.00 82.06 517 LYS A CA 1
ATOM 4111 C C . LYS A 1 517 ? -6.734 10.367 5.515 1.00 82.06 517 LYS A C 1
ATOM 4113 O O . LYS A 1 517 ? -6.169 11.225 6.178 1.00 82.06 517 LYS A O 1
ATOM 4118 N N . ASP A 1 518 ? -8.006 10.463 5.129 1.00 85.25 518 ASP A N 1
ATOM 4119 C CA . ASP A 1 518 ? -8.866 11.624 5.410 1.00 85.25 518 ASP A CA 1
ATOM 4120 C C . ASP A 1 518 ? -9.275 11.736 6.889 1.00 85.25 518 ASP A C 1
ATOM 4122 O O . ASP A 1 518 ? -9.761 12.785 7.331 1.00 85.25 518 ASP A O 1
ATOM 4126 N N . ASP A 1 519 ? -9.076 10.661 7.658 1.00 89.25 519 ASP A N 1
ATOM 4127 C CA . ASP A 1 519 ? -9.286 10.654 9.103 1.00 89.25 519 ASP A CA 1
ATOM 4128 C C . ASP A 1 519 ? -8.054 11.175 9.851 1.00 89.25 519 ASP A C 1
ATOM 4130 O O . ASP A 1 519 ? -8.141 11.433 11.048 1.00 89.25 519 ASP A O 1
ATOM 4134 N N . LEU A 1 520 ? -6.907 11.331 9.185 1.00 89.56 520 LEU A N 1
ATOM 4135 C CA . LEU A 1 520 ? -5.657 11.767 9.800 1.00 89.56 520 LEU A CA 1
ATOM 4136 C C . LEU A 1 520 ? -5.379 13.234 9.487 1.00 89.56 520 LEU A C 1
ATOM 4138 O O . LEU A 1 520 ? -5.436 13.658 8.335 1.00 89.56 520 LEU A O 1
ATOM 4142 N N . VAL A 1 521 ? -4.999 14.002 10.507 1.00 89.31 521 VAL A N 1
ATOM 4143 C CA . VAL A 1 521 ? -4.566 15.395 10.330 1.00 89.31 521 VAL A CA 1
ATOM 4144 C C . VAL A 1 521 ? -3.271 15.647 11.068 1.00 89.31 521 VAL A C 1
ATOM 4146 O O . VAL A 1 521 ? -3.164 15.384 12.266 1.00 89.31 521 VAL A O 1
ATOM 4149 N N . GLU A 1 522 ? -2.284 16.177 10.352 1.00 90.19 522 GLU A N 1
ATOM 4150 C CA . GLU A 1 522 ? -0.998 16.536 10.935 1.00 90.19 522 GLU A CA 1
ATOM 4151 C C . GLU A 1 522 ? -1.133 17.700 11.924 1.00 90.19 522 GLU A C 1
ATOM 4153 O O . GLU A 1 522 ? -1.853 18.670 11.690 1.00 90.19 522 GLU A O 1
ATOM 4158 N N . SER A 1 523 ? -0.392 17.617 13.025 1.00 92.00 523 SER A N 1
ATOM 4159 C CA . SER A 1 523 ? -0.290 18.658 14.041 1.00 92.00 523 SER A CA 1
ATOM 4160 C C . SER A 1 523 ? 1.158 18.847 14.465 1.00 92.00 523 SER A C 1
ATOM 4162 O O . SER A 1 523 ? 1.896 17.883 14.684 1.00 92.00 523 SER A O 1
ATOM 4164 N N . ASP A 1 524 ? 1.534 20.100 14.690 1.00 92.94 524 ASP A N 1
ATOM 4165 C CA . ASP A 1 524 ? 2.838 20.457 15.232 1.00 92.94 524 ASP A CA 1
ATOM 4166 C C . ASP A 1 524 ? 2.820 20.357 16.766 1.00 92.94 524 ASP A C 1
ATOM 4168 O O . ASP A 1 524 ? 1.995 20.967 17.444 1.00 92.94 524 ASP A O 1
ATOM 4172 N N . GLN A 1 525 ? 3.737 19.583 17.333 1.00 88.69 525 GLN A N 1
ATOM 4173 C CA . GLN A 1 525 ? 4.043 19.536 18.762 1.00 88.69 525 GLN A CA 1
ATOM 4174 C C . GLN A 1 525 ? 5.277 20.398 19.008 1.00 88.69 525 GLN A C 1
ATOM 4176 O O . GLN A 1 525 ? 6.415 19.952 18.840 1.00 88.69 525 GLN A O 1
ATOM 4181 N N . VAL A 1 526 ? 5.050 21.650 19.380 1.00 87.12 526 VAL A N 1
ATOM 4182 C CA . VAL A 1 526 ? 6.101 22.650 19.560 1.00 87.12 526 VAL A CA 1
ATOM 4183 C C . VAL A 1 526 ? 6.657 22.541 20.974 1.00 87.12 526 VAL A C 1
ATOM 4185 O O . VAL A 1 526 ? 5.960 22.786 21.958 1.00 87.12 526 VAL A O 1
ATOM 4188 N N . MET A 1 527 ? 7.926 22.173 21.078 1.00 83.62 527 MET A N 1
ATOM 4189 C CA . MET A 1 527 ? 8.718 22.197 22.306 1.00 83.62 527 MET A CA 1
ATOM 4190 C C . MET A 1 527 ? 9.665 23.406 22.270 1.00 83.62 527 MET A C 1
ATOM 4192 O O . MET A 1 527 ? 9.766 24.099 21.259 1.00 83.62 527 MET A O 1
ATOM 4196 N N . ARG A 1 528 ? 10.370 23.686 23.372 1.00 79.38 528 ARG A N 1
ATOM 4197 C CA . ARG A 1 528 ? 11.271 24.854 23.450 1.00 79.38 528 ARG A CA 1
ATOM 4198 C C . ARG A 1 528 ? 12.441 24.801 22.462 1.00 79.38 528 ARG A C 1
ATOM 4200 O O . ARG A 1 528 ? 12.929 25.845 22.047 1.00 79.38 528 ARG A O 1
ATOM 4207 N N . ASP A 1 529 ? 12.898 23.606 22.120 1.00 78.12 529 ASP A N 1
ATOM 4208 C CA . ASP A 1 529 ? 14.108 23.348 21.337 1.00 78.12 529 ASP A CA 1
ATOM 4209 C C . ASP A 1 529 ? 13.832 22.715 19.965 1.00 78.12 529 ASP A C 1
ATOM 4211 O O . ASP A 1 529 ? 14.740 22.615 19.142 1.00 78.12 529 ASP A O 1
ATOM 4215 N N . LYS A 1 530 ? 12.596 22.275 19.709 1.00 80.12 530 LYS A N 1
ATOM 4216 C CA . LYS A 1 530 ? 12.226 21.547 18.490 1.00 80.12 530 LYS A CA 1
ATOM 4217 C C . LYS A 1 530 ? 10.724 21.549 18.244 1.00 80.12 530 LYS A C 1
ATOM 4219 O O . LYS A 1 530 ? 9.931 21.762 19.158 1.00 80.12 530 LYS A O 1
ATOM 4224 N N . VAL A 1 531 ? 10.340 21.208 17.021 1.00 84.38 531 VAL A N 1
ATOM 4225 C CA . VAL A 1 531 ? 8.956 20.911 16.647 1.00 84.38 531 VAL A CA 1
ATOM 4226 C C . VAL A 1 531 ? 8.903 19.457 16.200 1.00 84.38 531 VAL A C 1
ATOM 4228 O O . VAL A 1 531 ? 9.655 19.071 15.315 1.00 84.38 531 VAL A O 1
ATOM 4231 N N . ASN A 1 532 ? 8.041 18.650 16.818 1.00 85.62 532 ASN A N 1
ATOM 4232 C CA . ASN A 1 532 ? 7.758 17.297 16.340 1.00 85.62 532 ASN A CA 1
ATOM 4233 C C . ASN A 1 532 ? 6.434 17.308 15.577 1.00 85.62 532 ASN A C 1
ATOM 4235 O O . ASN A 1 532 ? 5.470 17.907 16.044 1.00 85.62 532 ASN A O 1
ATOM 4239 N N . LYS A 1 533 ? 6.336 16.589 14.461 1.00 87.88 533 LYS A N 1
ATOM 4240 C CA . LYS A 1 533 ? 5.081 16.483 13.704 1.00 87.88 533 LYS A CA 1
ATOM 4241 C C . LYS A 1 533 ? 4.350 15.178 14.013 1.00 87.88 533 LYS A C 1
ATOM 4243 O O . LYS A 1 533 ? 4.821 14.107 13.627 1.00 87.88 533 LYS A O 1
ATOM 4248 N N . THR A 1 534 ? 3.191 15.268 14.661 1.00 90.25 534 THR A N 1
ATOM 4249 C CA . THR A 1 534 ? 2.290 14.139 14.981 1.00 90.25 534 THR A CA 1
ATOM 4250 C C . THR A 1 534 ? 1.070 14.151 14.056 1.00 90.25 534 THR A C 1
ATOM 4252 O O . THR A 1 534 ? 0.883 15.110 13.311 1.00 90.25 534 THR A O 1
ATOM 4255 N N . ALA A 1 535 ? 0.221 13.125 14.107 1.00 90.88 535 ALA A N 1
ATOM 4256 C CA . ALA A 1 535 ? -1.084 13.149 13.451 1.00 90.88 535 ALA A CA 1
ATOM 4257 C C . ALA A 1 535 ? -2.205 12.808 14.443 1.00 90.88 535 ALA A C 1
ATOM 4259 O O . ALA A 1 535 ? -2.120 11.823 15.175 1.00 90.88 535 ALA A O 1
ATOM 4260 N N . TYR A 1 536 ? -3.266 13.611 14.462 1.00 93.00 536 TYR A N 1
ATOM 4261 C CA . TYR A 1 536 ? -4.493 13.323 15.203 1.00 93.00 536 TYR A CA 1
ATOM 4262 C C . TYR A 1 536 ? -5.518 12.621 14.318 1.00 93.00 536 TYR A C 1
ATOM 4264 O O . TYR A 1 536 ? -5.440 12.694 13.093 1.00 93.00 536 TYR A O 1
ATOM 4272 N N . VAL A 1 537 ? -6.470 11.940 14.956 1.00 92.88 537 VAL A N 1
ATOM 4273 C CA . VAL A 1 537 ? -7.478 11.122 14.273 1.00 92.88 537 VAL A CA 1
ATOM 4274 C C . VAL A 1 537 ? -8.867 11.740 14.450 1.00 92.88 537 VAL A C 1
ATOM 4276 O O . VAL A 1 537 ? -9.267 12.066 15.574 1.00 92.88 537 VAL A O 1
ATOM 4279 N N . TYR A 1 538 ? -9.601 11.889 13.350 1.00 94.00 538 TYR A N 1
ATOM 4280 C CA . TYR A 1 538 ? -11.039 12.136 13.333 1.00 94.00 538 TYR A CA 1
ATOM 4281 C C . TYR A 1 538 ? -11.801 10.832 13.554 1.00 94.00 538 TYR A C 1
ATOM 4283 O O . TYR A 1 538 ? -11.415 9.776 13.053 1.00 94.00 538 TYR A O 1
ATOM 4291 N N . TYR A 1 539 ? -12.910 10.909 14.285 1.00 92.69 539 TYR A N 1
ATOM 4292 C CA . TYR A 1 539 ? -13.782 9.756 14.464 1.00 92.69 539 TYR A CA 1
ATOM 4293 C C . TYR A 1 539 ? -14.495 9.394 13.157 1.00 92.69 539 TYR A C 1
ATOM 4295 O O . TYR A 1 539 ? -15.078 10.260 12.500 1.00 92.69 539 TYR A O 1
ATOM 4303 N N . HIS A 1 540 ? -14.515 8.101 12.840 1.00 90.75 540 HIS A N 1
ATOM 4304 C CA . HIS A 1 540 ? -15.354 7.531 11.793 1.00 90.75 540 HIS A CA 1
ATOM 4305 C C . HIS A 1 540 ? -15.973 6.211 12.290 1.00 90.75 540 HIS A C 1
ATOM 4307 O O . HIS A 1 540 ? -15.255 5.402 12.881 1.00 90.75 540 HIS A O 1
ATOM 4313 N N . PRO A 1 541 ? -17.279 5.952 12.070 1.00 85.81 541 PRO A N 1
ATOM 4314 C CA . PRO A 1 541 ? -17.965 4.775 12.621 1.00 85.81 541 PRO A CA 1
ATOM 4315 C C . PRO A 1 541 ? -17.411 3.430 12.121 1.00 85.81 541 PRO A C 1
ATOM 4317 O O . PRO A 1 541 ? -17.511 2.429 12.827 1.00 85.81 541 PRO A O 1
ATOM 4320 N N . ASP A 1 542 ? -16.795 3.410 10.937 1.00 87.38 542 ASP A N 1
ATOM 4321 C CA . ASP A 1 542 ? -16.207 2.191 10.360 1.00 87.38 542 ASP A CA 1
ATOM 4322 C C . ASP A 1 542 ? -14.852 1.809 10.979 1.00 87.38 542 ASP A C 1
ATOM 4324 O O . ASP A 1 542 ? -14.354 0.705 10.739 1.00 87.38 542 ASP A O 1
ATOM 4328 N N . GLN A 1 543 ? -14.250 2.695 11.781 1.00 91.12 543 GLN A N 1
ATOM 4329 C CA . GLN A 1 543 ? -12.994 2.406 12.468 1.00 91.12 543 GLN A CA 1
ATOM 4330 C C . GLN A 1 543 ? -13.199 1.255 13.454 1.00 91.12 543 GLN A C 1
ATOM 4332 O O . GLN A 1 543 ? -14.081 1.299 14.317 1.00 91.12 543 GLN A O 1
ATOM 4337 N N . ARG A 1 544 ? -12.364 0.222 13.336 1.00 89.25 544 ARG A N 1
ATOM 4338 C CA . ARG A 1 544 ? -12.337 -0.913 14.261 1.00 89.25 544 ARG A CA 1
ATOM 4339 C C . ARG A 1 544 ? -11.218 -0.727 15.264 1.00 89.25 544 ARG A C 1
ATOM 4341 O O . ARG A 1 544 ? -10.072 -0.481 14.884 1.00 89.25 544 ARG A O 1
ATOM 4348 N N . TRP A 1 545 ? -11.548 -0.900 16.535 1.00 91.00 545 TRP A N 1
ATOM 4349 C CA . TRP A 1 545 ? -10.619 -0.718 17.640 1.00 91.00 545 TRP A CA 1
ATOM 4350 C C . TRP A 1 545 ? -10.427 -2.013 18.415 1.00 91.00 545 TRP A C 1
ATOM 4352 O O . TRP A 1 545 ? -11.334 -2.835 18.536 1.00 91.00 545 TRP A O 1
ATOM 4362 N N . TYR A 1 546 ? -9.234 -2.182 18.966 1.00 90.12 546 TYR A N 1
ATOM 4363 C CA . TYR A 1 546 ? -8.829 -3.381 19.679 1.00 90.12 546 TYR A CA 1
ATOM 4364 C C . TYR A 1 546 ? -8.096 -3.016 20.960 1.00 90.12 546 TYR A C 1
ATOM 4366 O O . TYR A 1 546 ? -7.315 -2.066 21.005 1.00 90.12 546 TYR A O 1
ATOM 4374 N N . TRP A 1 547 ? -8.327 -3.798 22.005 1.00 88.75 547 TRP A N 1
ATOM 4375 C CA . TRP A 1 547 ? -7.617 -3.709 23.279 1.00 88.75 547 TRP A CA 1
ATOM 4376 C C . TRP A 1 547 ? -7.404 -5.115 23.838 1.00 88.75 547 TRP A C 1
ATOM 4378 O O . TRP A 1 547 ? -7.963 -6.073 23.317 1.00 88.75 547 TRP A O 1
ATOM 4388 N N . MET A 1 548 ? -6.601 -5.270 24.889 1.00 85.69 548 MET A N 1
ATOM 4389 C CA . MET A 1 548 ? -6.385 -6.574 25.524 1.00 85.69 548 MET A CA 1
ATOM 4390 C C . MET A 1 548 ? -6.770 -6.524 26.998 1.00 85.69 548 MET A C 1
ATOM 4392 O O . MET A 1 548 ? -6.114 -5.825 27.780 1.00 85.69 548 MET A O 1
ATOM 4396 N N . SER A 1 549 ? -7.783 -7.294 27.402 1.00 82.38 549 SER A N 1
ATOM 4397 C CA . SER A 1 549 ? -8.114 -7.405 28.823 1.00 82.38 549 SER A CA 1
ATOM 4398 C C . SER A 1 549 ? -7.059 -8.190 29.595 1.00 82.38 549 SER A C 1
ATOM 4400 O O . SER A 1 549 ? -6.504 -9.194 29.127 1.00 82.38 549 SER A O 1
ATOM 4402 N N . ASN A 1 550 ? -6.751 -7.697 30.800 1.00 82.06 550 ASN A N 1
ATOM 4403 C CA . ASN A 1 550 ? -5.760 -8.278 31.703 1.00 82.06 550 ASN A CA 1
ATOM 4404 C C . ASN A 1 550 ? -4.426 -8.584 31.003 1.00 82.06 550 ASN A C 1
ATOM 4406 O O . ASN A 1 550 ? -3.881 -9.677 31.169 1.00 82.06 550 ASN A O 1
ATOM 4410 N N . GLN A 1 551 ? -3.921 -7.668 30.168 1.00 88.25 551 GLN A N 1
ATOM 4411 C CA . GLN A 1 551 ? -2.651 -7.874 29.467 1.00 88.25 551 GLN A CA 1
ATOM 4412 C C . GLN A 1 551 ? -1.530 -8.116 30.487 1.00 88.25 551 GLN A C 1
ATOM 4414 O O . GLN A 1 551 ? -1.315 -7.291 31.379 1.00 88.25 551 GLN A O 1
ATOM 4419 N N . ARG A 1 552 ? -0.845 -9.254 30.379 1.00 88.25 552 ARG A N 1
ATOM 4420 C CA . ARG A 1 552 ? 0.182 -9.698 31.328 1.00 88.25 552 ARG A CA 1
ATOM 4421 C C . ARG A 1 552 ? 1.594 -9.247 30.909 1.00 88.25 552 ARG A C 1
ATOM 4423 O O . ARG A 1 552 ? 1.800 -8.872 29.758 1.00 88.25 552 ARG A O 1
ATOM 4430 N N . PRO A 1 553 ? 2.596 -9.294 31.808 1.00 88.06 553 PRO A N 1
ATOM 4431 C CA . PRO A 1 553 ? 3.976 -8.916 31.467 1.00 88.06 553 PRO A CA 1
ATOM 4432 C C . PRO A 1 553 ? 4.666 -9.787 30.401 1.00 88.06 553 PRO A C 1
ATOM 4434 O O . PRO A 1 553 ? 5.623 -9.343 29.767 1.00 88.06 553 PRO A O 1
ATOM 4437 N N . ASP A 1 554 ? 4.196 -11.018 30.193 1.00 88.31 554 ASP A N 1
ATOM 4438 C CA . ASP A 1 554 ? 4.646 -11.938 29.136 1.00 88.31 554 ASP A CA 1
ATOM 4439 C C . ASP A 1 554 ? 3.985 -11.671 27.773 1.00 88.31 554 ASP A C 1
ATOM 4441 O O . ASP A 1 554 ? 4.200 -12.414 26.816 1.00 88.31 554 ASP A O 1
ATOM 4445 N N . GLU A 1 555 ? 3.176 -10.617 27.672 1.00 90.06 555 GLU A N 1
ATOM 4446 C CA . GLU A 1 555 ? 2.351 -10.311 26.512 1.00 90.06 555 GLU A CA 1
ATOM 4447 C C . GLU A 1 555 ? 2.691 -8.933 25.951 1.00 90.06 555 GLU A C 1
ATOM 4449 O O . GLU A 1 555 ? 2.391 -7.894 26.542 1.00 90.06 555 GLU A O 1
ATOM 4454 N N . VAL A 1 556 ? 3.310 -8.928 24.778 1.00 92.00 556 VAL A N 1
ATOM 4455 C CA . VAL A 1 556 ? 3.862 -7.744 24.125 1.00 92.00 556 VAL A CA 1
ATOM 4456 C C . VAL A 1 556 ? 2.976 -7.359 22.948 1.00 92.00 556 VAL A C 1
ATOM 4458 O O . VAL A 1 556 ? 2.544 -8.222 22.187 1.00 92.00 556 VAL A O 1
ATOM 4461 N N . ILE A 1 557 ? 2.720 -6.064 22.781 1.00 92.50 557 ILE A N 1
ATOM 4462 C CA . ILE A 1 557 ? 2.097 -5.535 21.566 1.00 92.50 557 ILE A CA 1
ATOM 4463 C C . ILE A 1 557 ? 3.131 -4.701 20.820 1.00 92.50 557 ILE A C 1
ATOM 4465 O O . ILE A 1 557 ? 3.757 -3.817 21.401 1.00 92.50 557 ILE A O 1
ATOM 4469 N N . MET A 1 558 ? 3.304 -4.981 19.536 1.00 92.31 558 MET A N 1
ATOM 4470 C CA . MET A 1 558 ? 4.215 -4.266 18.648 1.00 92.31 558 MET A CA 1
ATOM 4471 C C . MET A 1 558 ? 3.401 -3.601 17.537 1.00 92.31 558 MET A C 1
ATOM 4473 O O . MET A 1 558 ? 2.538 -4.251 16.954 1.00 92.31 558 MET A O 1
ATOM 4477 N N . PHE A 1 559 ? 3.645 -2.324 17.241 1.00 92.62 559 PHE A N 1
ATOM 4478 C CA . PHE A 1 559 ? 2.905 -1.587 16.207 1.00 92.62 559 PHE A CA 1
ATOM 4479 C C . PHE A 1 559 ? 3.791 -0.536 15.518 1.00 92.62 559 PHE A C 1
ATOM 4481 O O . PHE A 1 559 ? 4.544 0.165 16.203 1.00 92.62 559 PHE A O 1
ATOM 4488 N N . PRO A 1 560 ? 3.749 -0.414 14.178 1.00 89.62 560 PRO A N 1
ATOM 4489 C CA . PRO A 1 560 ? 4.502 0.603 13.468 1.00 89.62 560 PRO A CA 1
ATOM 4490 C C . PRO A 1 560 ? 3.853 1.970 13.697 1.00 89.62 560 PRO A C 1
ATOM 4492 O O . PRO A 1 560 ? 2.641 2.134 13.564 1.00 89.62 560 PRO A O 1
ATOM 4495 N N . THR A 1 561 ? 4.666 2.968 14.025 1.00 87.75 561 THR A N 1
ATOM 4496 C CA . THR A 1 561 ? 4.218 4.366 14.132 1.00 87.75 561 THR A CA 1
ATOM 4497 C C . THR A 1 561 ? 4.632 5.193 12.928 1.00 87.75 561 THR A C 1
ATOM 4499 O O . THR A 1 561 ? 4.034 6.235 12.665 1.00 87.75 561 THR A O 1
ATOM 4502 N N . TRP A 1 562 ? 5.623 4.715 12.175 1.00 86.00 562 TRP A N 1
ATOM 4503 C CA . TRP A 1 562 ? 6.038 5.279 10.902 1.00 86.00 562 TRP A CA 1
ATOM 4504 C C . TRP A 1 562 ? 6.856 4.254 10.109 1.00 86.00 562 TRP A C 1
ATOM 4506 O O . TRP A 1 562 ? 7.553 3.428 10.692 1.00 86.00 562 TRP A O 1
ATOM 4516 N N . ALA A 1 563 ? 6.824 4.319 8.785 1.00 77.44 563 ALA A N 1
ATOM 4517 C CA . ALA A 1 563 ? 7.725 3.567 7.918 1.00 77.44 563 ALA A CA 1
ATOM 4518 C C . ALA A 1 563 ? 8.141 4.459 6.755 1.00 77.44 563 ALA A C 1
ATOM 4520 O O . ALA A 1 563 ? 7.328 5.275 6.305 1.00 77.44 563 ALA A O 1
ATOM 4521 N N . ILE A 1 564 ? 9.383 4.315 6.280 1.00 64.12 564 ILE A N 1
ATOM 4522 C CA . ILE A 1 564 ? 9.788 5.044 5.093 1.00 64.12 564 ILE A CA 1
ATOM 4523 C C . ILE A 1 564 ? 8.954 4.545 3.936 1.00 64.12 564 ILE A C 1
ATOM 4525 O O . ILE A 1 564 ? 8.779 3.346 3.723 1.00 64.12 564 ILE A O 1
ATOM 4529 N N . LYS A 1 565 ? 8.411 5.518 3.223 1.00 52.22 565 LYS A N 1
ATOM 4530 C CA . LYS A 1 565 ? 7.862 5.329 1.902 1.00 52.22 565 LYS A CA 1
ATOM 4531 C C . LYS A 1 565 ? 8.984 4.687 1.065 1.00 52.22 565 LYS A C 1
ATOM 4533 O O . LYS A 1 565 ? 9.935 5.369 0.717 1.00 52.22 565 LYS A O 1
ATOM 4538 N N . THR A 1 566 ? 8.905 3.396 0.747 1.00 42.31 566 THR A N 1
ATOM 4539 C CA . THR A 1 566 ? 9.232 3.036 -0.638 1.00 42.31 566 THR A CA 1
ATOM 4540 C C . THR A 1 566 ? 8.225 3.836 -1.456 1.00 42.31 566 THR A C 1
ATOM 4542 O O . THR A 1 566 ? 7.055 3.846 -1.071 1.00 42.31 566 THR A O 1
ATOM 4545 N N . ASP A 1 567 ? 8.697 4.628 -2.412 1.00 35.91 567 ASP A N 1
ATOM 4546 C CA . ASP A 1 567 ? 8.230 5.971 -2.805 1.00 35.91 567 ASP A CA 1
ATOM 4547 C C . ASP A 1 567 ? 6.736 6.295 -3.004 1.00 35.91 567 ASP A C 1
ATOM 4549 O O . ASP A 1 567 ? 6.381 7.417 -3.369 1.00 35.91 567 ASP A O 1
ATOM 4553 N N . ASP A 1 568 ? 5.792 5.435 -2.660 1.00 32.44 568 ASP A N 1
ATOM 4554 C CA . ASP A 1 568 ? 4.433 5.588 -3.123 1.00 32.44 568 ASP A CA 1
ATOM 4555 C C . ASP A 1 568 ? 3.363 5.454 -2.031 1.00 32.44 568 ASP A C 1
ATOM 4557 O O . ASP A 1 568 ? 2.254 5.963 -2.180 1.00 32.44 568 ASP A O 1
ATOM 4561 N N . GLY A 1 569 ? 3.657 4.855 -0.875 1.00 34.75 569 GLY A N 1
ATOM 4562 C CA . GLY A 1 569 ? 2.591 4.566 0.092 1.00 34.75 569 GLY A CA 1
ATOM 4563 C C . GLY A 1 569 ? 1.512 3.641 -0.490 1.00 34.75 569 GLY A C 1
ATOM 4564 O O . GLY A 1 569 ? 0.352 3.712 -0.067 1.00 34.75 569 GLY A O 1
ATOM 4565 N N . HIS A 1 570 ? 1.891 2.790 -1.443 1.00 35.56 570 HIS A N 1
ATOM 4566 C CA . HIS A 1 570 ? 1.089 1.656 -1.858 1.00 35.56 570 HIS A CA 1
ATOM 4567 C C . HIS A 1 570 ? 1.417 0.467 -0.967 1.00 35.56 570 HIS A C 1
ATOM 4569 O O . HIS A 1 570 ? 2.567 0.087 -0.772 1.00 35.56 570 HIS A O 1
ATOM 4575 N N . VAL A 1 571 ? 0.364 -0.137 -0.430 1.00 44.75 571 VAL A N 1
ATOM 4576 C CA . VAL A 1 571 ? 0.391 -1.574 -0.200 1.00 44.75 571 VAL A CA 1
ATOM 4577 C C . VAL A 1 571 ? 0.362 -2.173 -1.608 1.00 44.75 571 VAL A C 1
ATOM 4579 O O . VAL A 1 571 ? -0.699 -2.190 -2.228 1.00 44.75 571 VAL A O 1
ATOM 4582 N N . GLY A 1 572 ? 1.532 -2.501 -2.155 1.00 55.19 572 GLY A N 1
ATOM 4583 C CA . GLY A 1 572 ? 1.685 -3.301 -3.370 1.00 55.19 572 GLY A CA 1
ATOM 4584 C C . GLY A 1 572 ? 2.678 -2.787 -4.418 1.00 55.19 572 GLY A C 1
ATOM 4585 O O . GLY A 1 572 ? 3.177 -1.671 -4.295 1.00 55.19 572 GLY A O 1
ATOM 4586 N N . LYS A 1 573 ? 2.970 -3.617 -5.427 1.00 78.44 573 LYS A N 1
ATOM 4587 C CA . LYS A 1 573 ? 4.015 -3.375 -6.450 1.00 78.44 573 LYS A CA 1
ATOM 4588 C C . LYS A 1 573 ? 3.762 -2.155 -7.345 1.00 78.44 573 LYS A C 1
ATOM 4590 O O . LYS A 1 573 ? 2.614 -1.847 -7.675 1.00 78.44 573 LYS A O 1
ATOM 4595 N N . VAL A 1 574 ? 4.844 -1.535 -7.817 1.00 88.50 574 VAL A N 1
ATOM 4596 C CA . VAL A 1 574 ? 4.869 -0.470 -8.831 1.00 88.50 574 VAL A CA 1
ATOM 4597 C C . VAL A 1 574 ? 5.119 -1.079 -10.210 1.00 88.50 574 VAL A C 1
ATOM 4599 O O . VAL A 1 574 ? 6.177 -1.652 -10.465 1.00 88.50 574 VAL A O 1
ATOM 4602 N N . ILE A 1 575 ? 4.164 -0.948 -11.127 1.00 95.06 575 ILE A N 1
ATOM 4603 C CA . ILE A 1 575 ? 4.264 -1.509 -12.481 1.00 95.06 575 ILE A CA 1
ATOM 4604 C C . ILE A 1 575 ? 4.250 -0.373 -13.499 1.00 95.06 575 ILE A C 1
ATOM 4606 O O . ILE A 1 575 ? 3.290 0.398 -13.567 1.00 95.06 575 ILE A O 1
ATOM 4610 N N . LEU A 1 576 ? 5.299 -0.282 -14.313 1.00 97.62 576 LEU A N 1
ATOM 4611 C CA . LEU A 1 576 ? 5.396 0.680 -15.407 1.00 97.62 576 LEU A CA 1
ATOM 4612 C C . LEU A 1 576 ? 4.876 0.068 -16.704 1.00 97.62 576 LEU A C 1
ATOM 4614 O O . LEU A 1 576 ? 5.327 -0.994 -17.121 1.00 97.62 576 LEU A O 1
ATOM 4618 N N . LEU A 1 577 ? 3.954 0.766 -17.358 1.00 98.56 577 LEU A N 1
ATOM 4619 C CA . LEU A 1 577 ? 3.402 0.430 -18.665 1.00 98.56 577 LEU A CA 1
ATOM 4620 C C . LEU A 1 577 ? 3.871 1.487 -19.667 1.00 98.56 577 LEU A C 1
ATOM 4622 O O . LEU A 1 577 ? 3.571 2.671 -19.489 1.00 98.56 577 LEU A O 1
ATOM 4626 N N . ARG A 1 578 ? 4.605 1.078 -20.704 1.00 98.44 578 ARG A N 1
ATOM 4627 C CA . ARG A 1 578 ? 5.200 2.000 -21.685 1.00 98.44 578 ARG A CA 1
ATOM 4628 C C . ARG A 1 578 ? 4.443 2.008 -23.013 1.00 98.44 578 ARG A C 1
ATOM 4630 O O . ARG A 1 578 ? 4.026 0.958 -23.498 1.00 98.44 578 ARG A O 1
ATOM 4637 N N . ALA A 1 579 ? 4.322 3.198 -23.599 1.00 98.25 579 ALA A N 1
ATOM 4638 C CA . ALA A 1 579 ? 4.012 3.430 -25.011 1.00 98.25 579 ALA A CA 1
ATOM 4639 C C . ALA A 1 579 ? 4.895 4.563 -25.567 1.00 98.25 579 ALA A C 1
ATOM 4641 O O . ALA A 1 579 ? 5.380 5.409 -24.816 1.00 98.25 579 ALA A O 1
ATOM 4642 N N . GLU A 1 580 ? 5.100 4.586 -26.874 1.00 97.75 580 GLU A N 1
ATOM 4643 C CA . GLU A 1 580 ? 5.948 5.526 -27.608 1.00 97.75 580 GLU A CA 1
ATOM 4644 C C . GLU A 1 580 ? 5.111 6.677 -28.181 1.00 97.75 580 GLU A C 1
ATOM 4646 O O . GLU A 1 580 ? 3.935 6.506 -28.499 1.00 97.75 580 GLU A O 1
ATOM 4651 N N . LEU A 1 581 ? 5.702 7.865 -28.314 1.00 96.06 581 LEU A N 1
ATOM 4652 C CA . LEU A 1 581 ? 5.024 9.081 -28.783 1.00 96.06 581 LEU A CA 1
ATOM 4653 C C . LEU A 1 581 ? 5.372 9.472 -30.220 1.00 96.06 581 LEU A C 1
ATOM 4655 O O . LEU A 1 581 ? 4.634 10.239 -30.841 1.00 96.06 581 LEU A O 1
ATOM 4659 N N . ASP A 1 582 ? 6.517 9.034 -30.728 1.00 95.44 582 ASP A N 1
ATOM 4660 C CA . ASP A 1 582 ? 7.073 9.508 -31.988 1.00 95.44 582 ASP A CA 1
ATOM 4661 C C . ASP A 1 582 ? 6.495 8.807 -33.225 1.00 95.44 582 ASP A C 1
ATOM 4663 O O . ASP A 1 582 ? 5.870 7.748 -33.174 1.00 95.44 582 ASP A O 1
ATOM 4667 N N . ALA A 1 583 ? 6.676 9.474 -34.361 1.00 95.19 583 ALA A N 1
ATOM 4668 C CA . ALA A 1 583 ? 6.292 9.035 -35.694 1.00 95.19 583 ALA A CA 1
ATOM 4669 C C . ALA A 1 583 ? 7.513 9.122 -36.624 1.00 95.19 583 ALA A C 1
ATOM 4671 O O . ALA A 1 583 ? 8.553 9.668 -36.257 1.00 95.19 583 ALA A O 1
ATOM 4672 N N . LEU A 1 584 ? 7.371 8.649 -37.862 1.00 95.19 584 LEU A N 1
ATOM 4673 C CA . LEU A 1 584 ? 8.453 8.604 -38.843 1.00 95.19 584 LEU A CA 1
ATOM 4674 C C . LEU A 1 584 ? 8.286 9.658 -39.950 1.00 95.19 584 LEU A C 1
ATOM 4676 O O . LEU A 1 584 ? 7.152 9.999 -40.307 1.00 95.19 584 LEU A O 1
ATOM 4680 N N . PRO A 1 585 ? 9.395 10.138 -40.556 1.00 95.19 585 PRO A N 1
ATOM 4681 C CA . PRO A 1 585 ? 9.376 11.091 -41.663 1.00 95.19 585 PRO A CA 1
ATOM 4682 C C . PRO A 1 585 ? 8.996 10.418 -42.999 1.00 95.19 585 PRO A C 1
ATOM 4684 O O . PRO A 1 585 ? 9.767 10.404 -43.960 1.00 95.19 585 PRO A O 1
ATOM 4687 N N . ILE A 1 586 ? 7.818 9.796 -43.047 1.00 96.38 586 ILE A N 1
ATOM 4688 C CA . ILE A 1 586 ? 7.320 8.996 -44.171 1.00 96.38 586 ILE A CA 1
ATOM 4689 C C . ILE A 1 586 ? 6.012 9.607 -44.676 1.00 96.38 586 ILE A C 1
ATOM 4691 O O . ILE A 1 586 ? 5.139 9.985 -43.900 1.00 96.38 586 ILE A O 1
ATOM 4695 N N . GLU A 1 587 ? 5.874 9.716 -45.998 1.00 97.38 587 GLU A N 1
ATOM 4696 C CA . GLU A 1 587 ? 4.603 10.083 -46.623 1.00 97.38 587 GLU A CA 1
ATOM 4697 C C . GLU A 1 587 ? 3.648 8.889 -46.582 1.00 97.38 587 GLU A C 1
ATOM 4699 O O . GLU A 1 587 ? 3.932 7.844 -47.172 1.00 97.38 587 GLU A O 1
ATOM 4704 N N . GLU A 1 588 ? 2.511 9.055 -45.908 1.00 98.06 588 GLU A N 1
ATOM 4705 C CA . GLU A 1 588 ? 1.512 8.001 -45.788 1.00 98.06 588 GLU A CA 1
ATOM 4706 C C . GLU A 1 588 ? 0.780 7.743 -47.113 1.00 98.06 588 GLU A C 1
ATOM 4708 O O . GLU A 1 588 ? 0.211 8.648 -47.727 1.00 98.06 588 GLU A O 1
ATOM 4713 N N . LYS A 1 589 ? 0.763 6.476 -47.544 1.00 97.50 589 LYS A N 1
ATOM 4714 C CA . LYS A 1 589 ? 0.154 5.996 -48.799 1.00 97.50 589 LYS A CA 1
ATOM 4715 C C . LYS A 1 589 ? -0.907 4.918 -48.576 1.00 97.50 589 LYS A C 1
ATOM 4717 O O . LYS A 1 589 ? -1.304 4.232 -49.511 1.00 97.50 589 LYS A O 1
ATOM 4722 N N . THR A 1 590 ? -1.412 4.799 -47.351 1.00 95.56 590 THR A N 1
ATOM 4723 C CA . THR A 1 590 ? -2.435 3.813 -46.962 1.00 95.56 590 THR A CA 1
ATOM 4724 C C . THR A 1 590 ? -3.793 4.066 -47.627 1.00 95.56 590 THR A C 1
ATOM 4726 O O . THR A 1 590 ? -4.579 3.138 -47.816 1.00 95.56 590 THR A O 1
ATOM 4729 N N . GLY A 1 591 ? -4.093 5.328 -47.966 1.00 95.25 591 GLY A N 1
ATOM 4730 C CA . GLY A 1 591 ? -5.388 5.751 -48.510 1.00 95.25 591 GLY A CA 1
ATOM 4731 C C . GLY A 1 591 ? -6.538 5.718 -47.495 1.00 95.25 591 GLY A C 1
ATOM 4732 O O . GLY A 1 591 ? -7.700 5.846 -47.884 1.00 95.25 591 GLY A O 1
ATOM 4733 N N . LEU A 1 592 ? -6.239 5.538 -46.205 1.00 95.38 592 LEU A N 1
ATOM 4734 C CA . LEU A 1 592 ? -7.242 5.470 -45.147 1.00 95.38 592 LEU A CA 1
ATOM 4735 C C . LEU A 1 592 ? -7.916 6.835 -44.916 1.00 95.38 592 LEU A C 1
ATOM 4737 O O . LEU A 1 592 ? -7.282 7.877 -45.097 1.00 95.38 592 LEU A O 1
ATOM 4741 N N . PRO A 1 593 ? -9.186 6.877 -44.461 1.00 96.06 593 PRO A N 1
ATOM 4742 C CA . PRO A 1 593 ? -9.885 8.140 -44.197 1.00 96.06 593 PRO A CA 1
ATOM 4743 C C . PRO A 1 593 ? -9.195 9.035 -43.157 1.00 96.06 593 PRO A C 1
ATOM 4745 O O . PRO A 1 593 ? -9.378 10.251 -43.181 1.00 96.06 593 PRO A O 1
ATOM 4748 N N . TYR A 1 594 ? -8.417 8.427 -42.259 1.00 94.44 594 TYR A N 1
ATOM 4749 C CA . TYR A 1 594 ? -7.654 9.082 -41.198 1.00 94.44 594 TYR A CA 1
ATOM 4750 C C . TYR A 1 594 ? -6.148 9.173 -41.496 1.00 94.44 594 TYR A C 1
ATOM 4752 O O . TYR A 1 594 ? -5.385 9.500 -40.593 1.00 94.44 594 TYR A O 1
ATOM 4760 N N . ALA A 1 595 ? -5.723 8.902 -42.737 1.00 96.94 595 ALA A N 1
ATOM 4761 C CA . ALA A 1 595 ? -4.318 8.986 -43.124 1.00 96.94 595 ALA A CA 1
ATOM 4762 C C . ALA A 1 595 ? -3.734 10.375 -42.824 1.00 96.94 595 ALA A C 1
ATOM 4764 O O . ALA A 1 595 ? -4.379 11.411 -43.056 1.00 96.94 595 ALA A O 1
ATOM 4765 N N . SER A 1 596 ? -2.503 10.390 -42.325 1.00 97.31 596 SER A N 1
ATOM 4766 C CA . SER A 1 596 ? -1.784 11.597 -41.959 1.00 97.31 596 SER A CA 1
ATOM 4767 C C . SER A 1 596 ? -1.615 12.530 -43.153 1.00 97.31 596 SER A C 1
ATOM 4769 O O . SER A 1 596 ? -1.276 12.141 -44.271 1.00 97.31 596 SER A O 1
ATOM 4771 N N . LYS A 1 597 ? -1.834 13.816 -42.884 1.00 95.75 597 LYS A N 1
ATOM 4772 C CA . LYS A 1 597 ? -1.516 14.933 -43.788 1.00 95.75 597 LYS A CA 1
ATOM 4773 C C . LYS A 1 597 ? -0.521 15.895 -43.145 1.00 95.75 597 LYS A C 1
ATOM 4775 O O . LYS A 1 597 ? -0.322 17.004 -43.640 1.00 95.75 597 LYS A O 1
ATOM 4780 N N . MET A 1 598 ? 0.038 15.494 -42.005 1.00 96.50 598 MET A N 1
ATOM 4781 C CA . MET A 1 598 ? 0.904 16.331 -41.196 1.00 96.50 598 MET A CA 1
ATOM 4782 C C . MET A 1 598 ? 2.304 16.387 -41.795 1.00 96.50 598 MET A C 1
ATOM 4784 O O . MET A 1 598 ? 2.789 15.439 -42.415 1.00 96.50 598 MET A O 1
ATOM 4788 N N . ARG A 1 599 ? 2.942 17.538 -41.600 1.00 96.06 599 ARG A N 1
ATOM 4789 C CA . ARG A 1 599 ? 4.333 17.795 -41.958 1.00 96.06 599 ARG A CA 1
ATOM 4790 C C . ARG A 1 599 ? 5.030 18.445 -40.771 1.00 96.06 599 ARG A C 1
ATOM 4792 O O . ARG A 1 599 ? 4.379 19.150 -39.997 1.00 96.06 599 ARG A O 1
ATOM 4799 N N . MET A 1 600 ? 6.325 18.202 -40.629 1.00 93.50 600 MET A N 1
ATOM 4800 C CA . MET A 1 600 ? 7.161 18.761 -39.568 1.00 93.50 600 MET A CA 1
ATOM 4801 C C . MET A 1 600 ? 8.490 19.254 -40.133 1.00 93.50 600 MET A C 1
ATOM 4803 O O . MET A 1 600 ? 8.941 18.776 -41.171 1.00 93.50 600 MET A O 1
ATOM 4807 N N . LEU A 1 601 ? 9.134 20.184 -39.431 1.00 93.69 601 LEU A N 1
ATOM 4808 C CA . LEU A 1 601 ? 10.536 20.499 -39.680 1.00 93.69 601 LEU A CA 1
ATOM 4809 C C . LEU A 1 601 ? 11.400 19.525 -38.878 1.00 93.69 601 LEU A C 1
ATOM 4811 O O . LEU A 1 601 ? 11.182 19.367 -37.677 1.00 93.69 601 LEU A O 1
ATOM 4815 N N . ASP A 1 602 ? 12.358 18.876 -39.532 1.00 86.06 602 ASP A N 1
ATOM 4816 C CA . ASP A 1 602 ? 13.351 18.056 -38.840 1.00 86.06 602 ASP A CA 1
ATOM 4817 C C . ASP A 1 602 ? 14.395 18.918 -38.102 1.00 86.06 602 ASP A C 1
ATOM 4819 O O . ASP A 1 602 ? 14.375 20.151 -38.156 1.00 86.06 602 ASP A O 1
ATOM 4823 N N . ILE A 1 603 ? 15.327 18.267 -37.400 1.00 81.00 603 ILE A N 1
ATOM 4824 C CA . ILE A 1 603 ? 16.382 18.938 -36.621 1.00 81.00 603 ILE A CA 1
ATOM 4825 C C . ILE A 1 603 ? 17.328 19.804 -37.473 1.00 81.00 603 ILE A C 1
ATOM 4827 O O . ILE A 1 603 ? 18.011 20.679 -36.944 1.00 81.00 603 ILE A O 1
ATOM 4831 N N . GLU A 1 604 ? 17.363 19.580 -38.787 1.00 84.94 604 GLU A N 1
ATOM 4832 C CA . GLU A 1 604 ? 18.138 20.354 -39.760 1.00 84.94 604 GLU A CA 1
ATOM 4833 C C . GLU A 1 604 ? 17.280 21.446 -40.430 1.00 84.94 604 GLU A C 1
ATOM 4835 O O . GLU A 1 604 ? 17.749 22.155 -41.322 1.00 84.94 604 GLU A O 1
ATOM 4840 N N . GLY A 1 605 ? 16.024 21.609 -40.002 1.00 90.12 605 GLY A N 1
ATOM 4841 C CA . GLY A 1 605 ? 15.079 22.589 -40.528 1.00 90.12 605 GLY A CA 1
ATOM 4842 C C . GLY A 1 605 ? 14.461 22.207 -41.874 1.00 90.12 605 GLY A C 1
ATOM 4843 O O . GLY A 1 605 ? 13.921 23.081 -42.557 1.00 90.12 605 GLY A O 1
ATOM 4844 N N . ARG A 1 606 ? 14.536 20.937 -42.291 1.00 92.44 606 ARG A N 1
ATOM 4845 C CA . ARG A 1 606 ? 13.942 20.456 -43.549 1.00 92.44 606 ARG A CA 1
ATOM 4846 C C . ARG A 1 606 ? 12.494 20.036 -43.331 1.00 92.44 606 ARG A C 1
ATOM 4848 O O . ARG A 1 606 ? 12.177 19.368 -42.355 1.00 92.44 606 ARG A O 1
ATOM 4855 N N . ASP A 1 607 ? 11.626 20.393 -44.272 1.00 96.00 607 ASP A N 1
ATOM 4856 C CA . ASP A 1 607 ? 10.201 20.052 -44.242 1.00 96.00 607 ASP A CA 1
ATOM 4857 C C . ASP A 1 607 ? 9.956 18.594 -44.671 1.00 96.00 607 ASP A C 1
ATOM 4859 O O . ASP A 1 607 ? 10.202 18.224 -45.822 1.00 96.00 607 ASP A O 1
ATOM 4863 N N . GLN A 1 608 ? 9.449 17.775 -43.749 1.00 96.44 608 GLN A N 1
ATOM 4864 C CA . GLN A 1 608 ? 9.241 16.334 -43.901 1.00 96.44 608 GLN A CA 1
ATOM 4865 C C . GLN A 1 608 ? 7.768 15.948 -43.688 1.00 96.44 608 GLN A C 1
ATOM 4867 O O . GLN A 1 608 ? 7.092 16.546 -42.848 1.00 96.44 608 GLN A O 1
ATOM 4872 N N . PRO A 1 609 ? 7.239 14.946 -44.418 1.00 97.44 609 PRO A N 1
ATOM 4873 C CA . PRO A 1 609 ? 5.949 14.335 -44.088 1.00 97.44 609 PRO A CA 1
ATOM 4874 C C . PRO A 1 609 ? 6.028 13.564 -42.762 1.00 97.44 609 PRO A C 1
ATOM 4876 O O . PRO A 1 609 ? 7.122 13.257 -42.305 1.00 97.44 609 PRO A O 1
ATOM 4879 N N . VAL A 1 610 ? 4.884 13.237 -42.156 1.00 96.81 610 VAL A N 1
ATOM 4880 C CA . VAL A 1 610 ? 4.816 12.486 -40.890 1.00 96.81 610 VAL A CA 1
ATOM 4881 C C . VAL A 1 610 ? 3.816 11.337 -41.004 1.00 96.81 610 VAL A C 1
ATOM 4883 O O . VAL A 1 610 ? 2.680 11.570 -41.412 1.00 96.81 610 VAL A O 1
ATOM 4886 N N . MET A 1 611 ? 4.201 10.130 -40.586 1.00 97.75 611 MET A N 1
ATOM 4887 C CA . MET A 1 611 ? 3.333 8.945 -40.517 1.00 97.75 611 MET A CA 1
ATOM 4888 C C . MET A 1 611 ? 3.716 8.068 -39.318 1.00 97.75 611 MET A C 1
ATOM 4890 O O . MET A 1 611 ? 4.899 7.798 -39.107 1.00 97.75 611 MET A O 1
ATOM 4894 N N . HIS A 1 612 ? 2.736 7.538 -38.578 1.00 97.00 612 HIS A N 1
ATOM 4895 C CA . HIS A 1 612 ? 2.970 6.474 -37.587 1.00 97.00 612 HIS A CA 1
ATOM 4896 C C . HIS A 1 612 ? 3.163 5.109 -38.271 1.00 97.00 612 HIS A C 1
ATOM 4898 O O . HIS A 1 612 ? 2.387 4.172 -38.107 1.00 97.00 612 HIS A O 1
ATOM 4904 N N . ALA A 1 613 ? 4.232 4.979 -39.058 1.00 96.56 613 ALA A N 1
ATOM 4905 C CA . ALA A 1 613 ? 4.521 3.763 -39.818 1.00 96.56 613 ALA A CA 1
ATOM 4906 C C . ALA A 1 613 ? 5.054 2.599 -38.954 1.00 96.56 613 ALA A C 1
ATOM 4908 O O . ALA A 1 613 ? 5.307 1.523 -39.492 1.00 96.56 613 ALA A O 1
ATOM 4909 N N . CYS A 1 614 ? 5.215 2.790 -37.640 1.00 96.38 614 CYS A N 1
ATOM 4910 C CA . CYS A 1 614 ? 5.601 1.745 -36.688 1.00 96.38 614 CYS A CA 1
ATOM 4911 C C . CYS A 1 614 ? 4.467 1.335 -35.724 1.00 96.38 614 CYS A C 1
ATOM 4913 O O . CYS A 1 614 ? 4.572 0.313 -35.050 1.00 96.38 614 CYS A O 1
ATOM 4915 N N . GLY A 1 615 ? 3.333 2.054 -35.737 1.00 95.50 615 GLY A N 1
ATOM 4916 C CA . GLY A 1 615 ? 2.143 1.736 -34.935 1.00 95.50 615 GLY A CA 1
ATOM 4917 C C . GLY A 1 615 ? 2.128 2.312 -33.514 1.00 95.50 615 GLY A C 1
ATOM 4918 O O . GLY A 1 615 ? 1.346 1.853 -32.684 1.00 95.50 615 GLY A O 1
ATOM 4919 N N . HIS A 1 616 ? 2.959 3.317 -33.222 1.00 97.44 616 HIS A N 1
ATOM 4920 C CA . HIS A 1 616 ? 3.017 3.968 -31.902 1.00 97.44 616 HIS A CA 1
ATOM 4921 C C . HIS A 1 616 ? 1.688 4.647 -31.521 1.00 97.44 616 HIS A C 1
ATOM 4923 O O . HIS A 1 616 ? 1.295 4.667 -30.358 1.00 97.44 616 HIS A O 1
ATOM 4929 N N . ASP A 1 617 ? 0.911 5.097 -32.506 1.00 96.31 617 ASP A N 1
ATOM 4930 C CA . ASP A 1 617 ? -0.471 5.549 -32.324 1.00 96.31 617 ASP A CA 1
ATOM 4931 C C . ASP A 1 617 ? -1.397 4.452 -31.768 1.00 96.31 617 ASP A C 1
ATOM 4933 O O . ASP A 1 617 ? -2.198 4.707 -30.863 1.00 96.31 617 ASP A O 1
ATOM 4937 N N . VAL A 1 618 ? -1.257 3.213 -32.249 1.00 96.81 618 VAL A N 1
ATOM 4938 C CA . VAL A 1 618 ? -1.964 2.041 -31.711 1.00 96.81 618 VAL A CA 1
ATOM 4939 C C . VAL A 1 618 ? -1.512 1.739 -30.283 1.00 96.81 618 VAL A C 1
ATOM 4941 O O . VAL A 1 618 ? -2.356 1.426 -29.442 1.00 96.81 618 VAL A O 1
ATOM 4944 N N . HIS A 1 619 ? -0.216 1.855 -29.981 1.00 98.19 619 HIS A N 1
ATOM 4945 C CA . HIS A 1 619 ? 0.315 1.613 -28.635 1.00 98.19 619 HIS A CA 1
ATOM 4946 C C . HIS A 1 619 ? -0.230 2.626 -27.623 1.00 98.19 619 HIS A C 1
ATOM 4948 O O . HIS A 1 619 ? -0.715 2.225 -26.562 1.00 98.19 619 HIS A O 1
ATOM 4954 N N . ILE A 1 620 ? -0.252 3.917 -27.977 1.00 98.31 620 ILE A N 1
ATOM 4955 C CA . ILE A 1 620 ? -0.863 4.983 -27.168 1.00 98.31 620 ILE A CA 1
ATOM 4956 C C . ILE A 1 620 ? -2.342 4.676 -26.917 1.00 98.31 620 ILE A C 1
ATOM 4958 O O . ILE A 1 620 ? -2.795 4.705 -25.771 1.00 98.31 620 ILE A O 1
ATOM 4962 N N . ALA A 1 621 ? -3.101 4.361 -27.972 1.00 98.00 621 ALA A N 1
ATOM 4963 C CA . ALA A 1 621 ? -4.529 4.078 -27.859 1.00 98.00 621 ALA A CA 1
ATOM 4964 C C . ALA A 1 621 ? -4.806 2.858 -26.964 1.00 98.00 621 ALA A C 1
ATOM 4966 O O . ALA A 1 621 ? -5.671 2.915 -26.087 1.00 98.00 621 ALA A O 1
ATOM 4967 N N . ALA A 1 622 ? -4.045 1.775 -27.142 1.00 98.31 622 ALA A N 1
ATOM 4968 C CA . ALA A 1 622 ? -4.155 0.564 -26.336 1.00 98.31 622 ALA A CA 1
ATOM 4969 C C . ALA A 1 622 ? -3.788 0.815 -24.866 1.00 98.31 622 ALA A C 1
ATOM 4971 O O . ALA A 1 622 ? -4.503 0.355 -23.973 1.00 98.31 622 ALA A O 1
ATOM 4972 N N . LEU A 1 623 ? -2.721 1.574 -24.591 1.00 98.50 623 LEU A N 1
ATOM 4973 C CA . LEU A 1 623 ? -2.322 1.915 -23.226 1.00 98.50 623 LEU A CA 1
ATOM 4974 C C . LEU A 1 623 ? -3.387 2.776 -22.536 1.00 98.50 623 LEU A C 1
ATOM 4976 O O . LEU A 1 623 ? -3.807 2.449 -21.429 1.00 98.50 623 LEU A O 1
ATOM 4980 N N . LEU A 1 624 ? -3.899 3.820 -23.194 1.00 98.44 624 LEU A N 1
ATOM 4981 C CA . LEU A 1 624 ? -4.972 4.659 -22.642 1.00 98.44 624 LEU A CA 1
ATOM 4982 C C . LEU A 1 624 ? -6.239 3.847 -22.331 1.00 98.44 624 LEU A C 1
ATOM 4984 O O . LEU A 1 624 ? -6.821 4.001 -21.254 1.00 98.44 624 LEU A O 1
ATOM 4988 N N . ALA A 1 625 ? -6.639 2.944 -23.230 1.00 97.88 625 ALA A N 1
ATOM 4989 C CA . ALA A 1 625 ? -7.766 2.043 -23.001 1.00 97.88 625 ALA A CA 1
ATOM 4990 C C . ALA A 1 625 ? -7.506 1.085 -21.820 1.00 97.88 625 ALA A C 1
ATOM 4992 O O . ALA A 1 625 ? -8.389 0.863 -20.988 1.00 97.88 625 ALA A O 1
ATOM 4993 N N . SER A 1 626 ? -6.276 0.577 -21.692 1.00 98.06 626 SER A N 1
ATOM 4994 C CA . SER A 1 626 ? -5.864 -0.290 -20.578 1.00 98.06 626 SER A CA 1
ATOM 4995 C C . SER A 1 626 ? -5.951 0.439 -19.245 1.00 98.06 626 SER A C 1
ATOM 4997 O O . SER A 1 626 ? -6.481 -0.102 -18.280 1.00 98.06 626 SER A O 1
ATOM 4999 N N . LEU A 1 627 ? -5.492 1.692 -19.188 1.00 97.75 627 LEU A N 1
ATOM 5000 C CA . LEU A 1 627 ? -5.571 2.520 -17.983 1.00 97.75 627 LEU A CA 1
ATOM 5001 C C . LEU A 1 627 ? -7.022 2.768 -17.568 1.00 97.75 627 LEU A C 1
ATOM 5003 O O . LEU A 1 627 ? -7.340 2.703 -16.381 1.00 97.75 627 LEU A O 1
ATOM 5007 N N . GLN A 1 628 ? -7.922 2.993 -18.528 1.00 97.38 628 GLN A N 1
ATOM 5008 C CA . GLN A 1 628 ? -9.350 3.133 -18.245 1.00 97.38 628 GLN A CA 1
ATOM 5009 C C . GLN A 1 628 ? -9.956 1.842 -17.669 1.00 97.38 628 GLN A C 1
ATOM 5011 O O . GLN A 1 628 ? -10.740 1.901 -16.713 1.00 97.38 628 GLN A O 1
ATOM 5016 N N . LEU A 1 629 ? -9.575 0.680 -18.208 1.00 95.12 629 LEU A N 1
ATOM 5017 C CA . LEU A 1 629 ? -9.986 -0.628 -17.693 1.00 95.12 629 LEU A CA 1
ATOM 5018 C C . LEU A 1 629 ? -9.435 -0.878 -16.279 1.00 95.12 629 LEU A C 1
ATOM 5020 O O . LEU A 1 629 ? -10.207 -1.160 -15.361 1.00 95.12 629 LEU A O 1
ATOM 5024 N N . LEU A 1 630 ? -8.130 -0.689 -16.070 1.00 94.00 630 LEU A N 1
ATOM 5025 C CA . LEU A 1 630 ? -7.457 -0.856 -14.775 1.00 94.00 630 LEU A CA 1
ATOM 5026 C C . LEU A 1 630 ? -8.036 0.080 -13.708 1.00 94.00 630 LEU A C 1
ATOM 5028 O O . LEU A 1 630 ? -8.283 -0.344 -12.577 1.00 94.00 630 LEU A O 1
ATOM 5032 N N . HIS A 1 631 ? -8.325 1.333 -14.068 1.00 92.00 631 HIS A N 1
ATOM 5033 C CA . HIS A 1 631 ? -8.964 2.297 -13.174 1.00 92.00 631 HIS A CA 1
ATOM 5034 C C . HIS A 1 631 ? -10.393 1.880 -12.800 1.00 92.00 631 HIS A C 1
ATOM 5036 O O . HIS A 1 631 ? -10.817 2.029 -11.648 1.00 92.00 631 HIS A O 1
ATOM 5042 N N . SER A 1 632 ? -11.147 1.331 -13.753 1.00 92.19 632 SER A N 1
ATOM 5043 C CA . SER A 1 632 ? -12.492 0.804 -13.499 1.00 92.19 632 SER A CA 1
ATOM 5044 C C . SER A 1 632 ? -12.449 -0.414 -12.567 1.00 92.19 632 SER A C 1
ATOM 5046 O O . SER A 1 632 ? -13.295 -0.532 -11.681 1.00 92.19 632 SER A O 1
ATOM 5048 N N . ALA A 1 633 ? -11.413 -1.248 -12.690 1.00 86.88 633 ALA A N 1
ATOM 5049 C CA . ALA A 1 633 ? -11.165 -2.434 -11.870 1.00 86.88 633 ALA A CA 1
ATOM 5050 C C . ALA A 1 633 ? -10.350 -2.175 -10.583 1.00 86.88 633 ALA A C 1
ATOM 5052 O O . ALA A 1 633 ? -9.990 -3.123 -9.893 1.00 86.88 633 ALA A O 1
ATOM 5053 N N . ARG A 1 634 ? -10.080 -0.918 -10.194 1.00 84.62 634 ARG A N 1
ATOM 5054 C CA . ARG A 1 634 ? -9.217 -0.550 -9.037 1.00 84.62 634 ARG A CA 1
ATOM 5055 C C . ARG A 1 634 ? -9.633 -1.117 -7.668 1.00 84.62 634 ARG A C 1
ATOM 5057 O O . ARG A 1 634 ? -8.897 -1.001 -6.687 1.00 84.62 634 ARG A O 1
ATOM 5064 N N . LYS A 1 635 ? -10.842 -1.675 -7.570 1.00 80.12 635 LYS A N 1
ATOM 5065 C CA . LYS A 1 635 ? -11.316 -2.389 -6.376 1.00 80.12 635 LYS A CA 1
ATOM 5066 C C . LYS A 1 635 ? -10.762 -3.814 -6.280 1.00 80.12 635 LYS A C 1
ATOM 5068 O O . LYS A 1 635 ? -10.622 -4.295 -5.167 1.00 80.12 635 LYS A O 1
ATOM 5073 N N . SER A 1 636 ? -10.403 -4.429 -7.404 1.00 77.88 636 SER A N 1
ATOM 5074 C CA . SER A 1 636 ? -9.969 -5.830 -7.504 1.00 77.88 636 SER A CA 1
ATOM 5075 C C . SER A 1 636 ? -8.450 -6.015 -7.388 1.00 77.88 636 SER A C 1
ATOM 5077 O O . SER A 1 636 ? -7.973 -7.139 -7.273 1.00 77.88 636 SER A O 1
ATOM 5079 N N . TRP A 1 637 ? -7.678 -4.924 -7.397 1.00 81.94 637 TRP A N 1
ATOM 5080 C CA . TRP A 1 637 ? -6.217 -4.958 -7.296 1.00 81.94 637 TRP A CA 1
ATOM 5081 C C . TRP A 1 637 ? -5.666 -3.833 -6.401 1.00 81.94 637 TRP A C 1
ATOM 5083 O O . TRP A 1 637 ? -6.358 -2.851 -6.092 1.00 81.94 637 TRP A O 1
ATOM 5093 N N . SER A 1 638 ? -4.423 -3.999 -5.952 1.00 76.31 638 SER A N 1
ATOM 5094 C CA . SER A 1 638 ? -3.608 -3.052 -5.177 1.00 76.31 638 SER A CA 1
ATOM 5095 C C . SER A 1 638 ? -2.205 -2.904 -5.776 1.00 76.31 638 SER A C 1
ATOM 5097 O O . SER A 1 638 ? -1.718 -3.808 -6.449 1.00 76.31 638 SER A O 1
ATOM 5099 N N . GLY A 1 639 ? -1.574 -1.752 -5.533 1.00 79.88 639 GLY A N 1
ATOM 5100 C CA . GLY A 1 639 ? -0.279 -1.359 -6.100 1.00 79.88 639 GLY A CA 1
ATOM 5101 C C . GLY A 1 639 ? -0.340 -0.006 -6.816 1.00 79.88 639 GLY A C 1
ATOM 5102 O O . GLY A 1 639 ? -1.322 0.735 -6.665 1.00 79.88 639 GLY A O 1
ATOM 5103 N N . THR A 1 640 ? 0.689 0.283 -7.613 1.00 87.12 640 THR A N 1
ATOM 5104 C CA . THR A 1 640 ? 0.825 1.480 -8.463 1.00 87.12 640 THR A CA 1
ATOM 5105 C C . THR A 1 640 ? 0.914 1.078 -9.923 1.00 87.12 640 THR A C 1
ATOM 5107 O O . THR A 1 640 ? 1.668 0.175 -10.272 1.00 87.12 640 THR A O 1
ATOM 5110 N N . ILE A 1 641 ? 0.231 1.815 -10.799 1.00 94.38 641 ILE A N 1
ATOM 5111 C CA . ILE A 1 641 ? 0.469 1.750 -12.243 1.00 94.38 641 ILE A CA 1
ATOM 5112 C C . ILE A 1 641 ? 1.062 3.083 -12.691 1.00 94.38 641 ILE A C 1
ATOM 5114 O O . ILE A 1 641 ? 0.427 4.127 -12.529 1.00 94.38 641 ILE A O 1
ATOM 5118 N N . VAL A 1 642 ? 2.256 3.037 -13.275 1.00 96.00 642 VAL A N 1
ATOM 5119 C CA . VAL A 1 642 ? 2.915 4.178 -13.917 1.00 96.00 642 VAL A CA 1
ATOM 5120 C C . VAL A 1 642 ? 2.708 4.057 -15.421 1.00 96.00 642 VAL A C 1
ATOM 5122 O O . VAL A 1 642 ? 3.159 3.098 -16.036 1.00 96.00 642 VAL A O 1
ATOM 5125 N N . ALA A 1 643 ? 2.030 5.024 -16.029 1.00 97.88 643 ALA A N 1
ATOM 5126 C CA . ALA A 1 643 ? 1.912 5.103 -17.480 1.00 97.88 643 ALA A CA 1
ATOM 5127 C C . ALA A 1 643 ? 3.024 5.996 -18.035 1.00 97.88 643 ALA A C 1
ATOM 5129 O O . ALA A 1 643 ? 3.019 7.203 -17.788 1.00 97.88 643 ALA A O 1
ATOM 5130 N N . LEU A 1 644 ? 3.960 5.414 -18.782 1.00 97.88 644 LEU A N 1
ATOM 5131 C CA . LEU A 1 644 ? 5.069 6.140 -19.387 1.00 97.88 644 LEU A CA 1
ATOM 5132 C C . LEU A 1 644 ? 4.838 6.316 -20.889 1.00 97.88 644 LEU A C 1
ATOM 5134 O O . LEU A 1 644 ? 4.729 5.340 -21.628 1.00 97.88 644 LEU A O 1
ATOM 5138 N N . PHE A 1 645 ? 4.820 7.569 -21.335 1.00 97.94 645 PHE A N 1
ATOM 5139 C CA . PHE A 1 645 ? 4.747 7.928 -22.747 1.00 97.94 645 PHE A CA 1
ATOM 5140 C C . PHE A 1 645 ? 6.104 8.468 -23.197 1.00 97.94 645 PHE A C 1
ATOM 5142 O O . PHE A 1 645 ? 6.478 9.590 -22.853 1.00 97.94 645 PHE A O 1
ATOM 5149 N N . GLN A 1 646 ? 6.856 7.642 -23.917 1.00 97.69 646 GLN A N 1
ATOM 5150 C CA . GLN A 1 646 ? 8.255 7.887 -24.246 1.00 97.69 646 GLN A CA 1
ATOM 5151 C C . GLN A 1 646 ? 8.396 8.554 -25.627 1.00 97.69 646 GLN A C 1
ATOM 5153 O O . GLN A 1 646 ? 7.880 8.022 -26.605 1.00 97.69 646 GLN A O 1
ATOM 5158 N N . PRO A 1 647 ? 9.102 9.690 -25.762 1.00 96.06 647 PRO A N 1
ATOM 5159 C CA . PRO A 1 647 ? 9.440 10.251 -27.071 1.00 96.06 647 PRO A CA 1
ATOM 5160 C C . PRO A 1 647 ? 10.618 9.510 -27.721 1.00 96.06 647 PRO A C 1
ATOM 5162 O O . PRO A 1 647 ? 11.384 8.867 -27.021 1.00 96.06 647 PRO A O 1
ATOM 5165 N N . ASN A 1 648 ? 10.834 9.702 -29.026 1.00 92.88 648 ASN A N 1
ATOM 5166 C CA . ASN A 1 648 ? 12.086 9.379 -29.731 1.00 92.88 648 ASN A CA 1
ATOM 5167 C C . ASN A 1 648 ? 12.586 7.924 -29.562 1.00 92.88 648 ASN A C 1
ATOM 5169 O O . ASN A 1 648 ? 13.779 7.703 -29.312 1.00 92.88 648 ASN A O 1
ATOM 5173 N N . GLU A 1 649 ? 11.679 6.951 -29.676 1.00 94.75 649 GLU A N 1
ATOM 5174 C CA . GLU A 1 649 ? 12.037 5.531 -29.729 1.00 94.75 649 GLU A CA 1
ATOM 5175 C C . GLU A 1 649 ? 12.742 5.188 -31.043 1.00 94.75 649 GLU A C 1
ATOM 5177 O O . GLU A 1 649 ? 13.691 4.423 -30.997 1.00 94.75 649 GLU A O 1
ATOM 5182 N N . GLU A 1 650 ? 12.394 5.820 -32.173 1.00 90.81 650 GLU A N 1
ATOM 5183 C CA . GLU A 1 650 ? 12.853 5.420 -33.520 1.00 90.81 650 GLU A CA 1
ATOM 5184 C C . GLU A 1 650 ? 14.359 5.665 -33.773 1.00 90.81 650 GLU A C 1
ATOM 5186 O O . GLU A 1 650 ? 15.002 5.042 -34.632 1.00 90.81 650 GLU A O 1
ATOM 5191 N N . ILE A 1 651 ? 14.974 6.577 -33.009 1.00 84.38 651 ILE A N 1
ATOM 5192 C CA . ILE A 1 651 ? 16.427 6.861 -33.033 1.00 84.38 651 ILE A CA 1
ATOM 5193 C C . ILE A 1 651 ? 17.204 6.074 -31.944 1.00 84.38 651 ILE A C 1
ATOM 5195 O O . ILE A 1 651 ? 18.435 5.976 -32.018 1.00 84.38 651 ILE A O 1
ATOM 5199 N N . PRO A 1 652 ? 16.512 5.200 -31.200 1.00 83.56 652 PRO A N 1
ATOM 5200 C CA . PRO A 1 652 ? 16.826 4.794 -29.822 1.00 83.56 652 PRO A CA 1
ATOM 5201 C C . PRO A 1 652 ? 17.592 5.803 -28.960 1.00 83.56 652 PRO A C 1
ATOM 5203 O O . PRO A 1 652 ? 18.793 5.654 -28.740 1.00 83.56 652 PRO A O 1
ATOM 5206 N N . GLY A 1 653 ? 16.919 6.846 -28.475 1.00 87.62 653 GLY A N 1
ATOM 5207 C CA . GLY A 1 653 ? 17.534 7.796 -27.532 1.00 87.62 653 GLY A CA 1
ATOM 5208 C C . GLY A 1 653 ? 16.571 8.424 -26.529 1.00 87.62 653 GLY A C 1
ATOM 5209 O O . GLY A 1 653 ? 17.001 9.152 -25.634 1.00 87.62 653 GLY A O 1
ATOM 5210 N N . GLY A 1 654 ? 15.276 8.161 -26.676 1.00 94.06 654 GLY A N 1
ATOM 5211 C CA . GLY A 1 654 ? 14.226 8.689 -25.825 1.00 94.06 654 GLY A CA 1
ATOM 5212 C C . GLY A 1 654 ? 14.315 8.229 -24.385 1.00 94.06 654 GLY A C 1
ATOM 5213 O O . GLY A 1 654 ? 14.258 9.051 -23.472 1.00 94.06 654 GLY A O 1
ATOM 5214 N N . ALA A 1 655 ? 14.494 6.923 -24.182 1.00 95.06 655 ALA A N 1
ATOM 5215 C CA . ALA A 1 655 ? 14.565 6.338 -22.850 1.00 95.06 655 ALA A CA 1
ATOM 5216 C C . ALA A 1 655 ? 15.710 6.949 -22.029 1.00 95.06 655 ALA A C 1
ATOM 5218 O O . ALA A 1 655 ? 15.484 7.422 -20.916 1.00 95.06 655 ALA A O 1
ATOM 5219 N N . GLN A 1 656 ? 16.919 7.021 -22.600 1.00 93.00 656 GLN A N 1
ATOM 5220 C CA . GLN A 1 656 ? 18.073 7.623 -21.924 1.00 93.00 656 GLN A CA 1
ATOM 5221 C C . GLN A 1 656 ? 17.848 9.112 -21.639 1.00 93.00 656 GLN A C 1
ATOM 5223 O O . GLN A 1 656 ? 18.132 9.562 -20.535 1.00 93.00 656 GLN A O 1
ATOM 5228 N N . ALA A 1 657 ? 17.285 9.863 -22.591 1.00 94.56 657 ALA A N 1
ATOM 5229 C CA . ALA A 1 657 ? 16.999 11.281 -22.393 1.00 94.56 657 ALA A CA 1
ATOM 5230 C C . ALA A 1 657 ? 16.008 11.524 -21.242 1.00 94.56 657 ALA A C 1
ATOM 5232 O O . ALA A 1 657 ? 16.200 12.459 -20.472 1.00 94.56 657 ALA A O 1
ATOM 5233 N N . MET A 1 658 ? 14.984 10.675 -21.082 1.00 95.69 658 MET A N 1
ATOM 5234 C CA . MET A 1 658 ? 14.065 10.764 -19.939 1.00 95.69 658 MET A CA 1
ATOM 5235 C C . MET A 1 658 ? 14.778 10.486 -18.610 1.00 95.69 658 MET A C 1
ATOM 5237 O O . MET A 1 658 ? 14.533 11.182 -17.627 1.00 95.69 658 MET A O 1
ATOM 5241 N N . ILE A 1 659 ? 15.668 9.488 -18.567 1.00 93.94 659 ILE A N 1
ATOM 5242 C CA . ILE A 1 659 ? 16.468 9.183 -17.371 1.00 93.94 659 ILE A CA 1
ATOM 5243 C C . ILE A 1 659 ? 17.394 10.352 -17.020 1.00 93.94 659 ILE A C 1
ATOM 5245 O O . ILE A 1 659 ? 17.418 10.778 -15.865 1.00 93.94 659 ILE A O 1
ATOM 5249 N N . ASP A 1 660 ? 18.101 10.898 -18.008 1.00 94.06 660 ASP A N 1
ATOM 5250 C CA . ASP A 1 660 ? 19.032 12.017 -17.833 1.00 94.06 660 ASP A CA 1
ATOM 5251 C C . ASP A 1 660 ? 18.314 13.307 -17.395 1.00 94.06 660 ASP A C 1
ATOM 5253 O O . ASP A 1 660 ? 18.867 14.078 -16.611 1.00 94.06 660 ASP A O 1
ATOM 5257 N N . ASP A 1 661 ? 17.068 13.519 -17.840 1.00 95.44 661 ASP A N 1
ATOM 5258 C CA . ASP A 1 661 ? 16.196 14.629 -17.411 1.00 95.44 661 ASP A CA 1
ATOM 5259 C C . ASP A 1 661 ? 15.543 14.386 -16.032 1.00 95.44 661 ASP A C 1
ATOM 5261 O O . ASP A 1 661 ? 14.757 15.192 -15.534 1.00 95.44 661 ASP A O 1
ATOM 5265 N N . GLY A 1 662 ? 15.883 13.277 -15.369 1.00 91.44 662 GLY A N 1
ATOM 5266 C CA . GLY A 1 662 ? 15.436 12.982 -14.016 1.00 91.44 662 GLY A CA 1
ATOM 5267 C C . GLY A 1 662 ? 14.026 12.403 -13.937 1.00 91.44 662 GLY A C 1
ATOM 5268 O O . GLY A 1 662 ? 13.294 12.750 -13.012 1.00 91.44 662 GLY A O 1
ATOM 5269 N N . LEU A 1 663 ? 13.645 11.501 -14.852 1.00 91.94 663 LEU A N 1
ATOM 5270 C CA . LEU A 1 663 ? 12.363 10.770 -14.822 1.00 91.94 663 LEU A CA 1
ATOM 5271 C C . LEU A 1 663 ? 11.989 10.284 -13.412 1.00 91.94 663 LEU A C 1
ATOM 5273 O O . LEU A 1 663 ? 10.868 10.501 -12.950 1.00 91.94 663 LEU A O 1
ATOM 5277 N N . TYR A 1 664 ? 12.941 9.684 -12.697 1.00 89.94 664 TYR A N 1
ATOM 5278 C CA . TYR A 1 664 ? 12.708 9.136 -11.358 1.00 89.94 664 TYR A CA 1
ATOM 5279 C C . TYR A 1 664 ? 12.768 10.158 -10.217 1.00 89.94 664 TYR A C 1
ATOM 5281 O O . TYR A 1 664 ? 12.548 9.811 -9.064 1.00 89.94 664 TYR A O 1
ATOM 5289 N N . ASN A 1 665 ? 12.979 11.437 -10.528 1.00 86.50 665 ASN A N 1
ATOM 5290 C CA . ASN A 1 665 ? 12.739 12.524 -9.579 1.00 86.50 665 ASN A CA 1
ATOM 5291 C C . ASN A 1 665 ? 11.246 12.891 -9.502 1.00 86.50 665 ASN A C 1
ATOM 5293 O O . ASN A 1 665 ? 10.825 13.551 -8.553 1.00 86.50 665 ASN A O 1
ATOM 5297 N N . VAL A 1 666 ? 10.451 12.517 -10.515 1.00 84.06 666 VAL A N 1
ATOM 5298 C CA . VAL A 1 666 ? 9.022 12.873 -10.635 1.00 84.06 666 VAL A CA 1
ATOM 5299 C C . VAL A 1 666 ? 8.088 11.664 -10.745 1.00 84.06 666 VAL A C 1
ATOM 5301 O O . VAL A 1 666 ? 6.873 11.822 -10.636 1.00 84.06 666 VAL A O 1
ATOM 5304 N N . SER A 1 667 ? 8.637 10.467 -10.943 1.00 85.00 667 SER A N 1
ATOM 5305 C CA . SER A 1 667 ? 7.923 9.189 -11.010 1.00 85.00 667 SER A CA 1
ATOM 5306 C C . SER A 1 667 ? 8.579 8.184 -10.061 1.00 85.00 667 SER A C 1
ATOM 5308 O O . SER A 1 667 ? 9.806 8.190 -9.970 1.00 85.00 667 SER A O 1
ATOM 5310 N N . PRO A 1 668 ? 7.823 7.289 -9.397 1.00 83.88 668 PRO A N 1
ATOM 5311 C CA . PRO A 1 668 ? 8.432 6.210 -8.626 1.00 83.88 668 PRO A CA 1
ATOM 5312 C C . PRO A 1 668 ? 9.210 5.253 -9.538 1.00 83.88 668 PRO A C 1
ATOM 5314 O O . PRO A 1 668 ? 8.872 5.087 -10.718 1.00 83.88 668 PRO A O 1
ATOM 5317 N N . ILE A 1 669 ? 10.250 4.626 -8.983 1.00 86.75 669 ILE A N 1
ATOM 5318 C CA . ILE A 1 669 ? 11.015 3.576 -9.665 1.00 86.75 669 ILE A CA 1
ATOM 5319 C C . ILE A 1 669 ? 10.149 2.306 -9.701 1.00 86.75 669 ILE A C 1
ATOM 5321 O O . ILE A 1 669 ? 9.695 1.866 -8.645 1.00 86.75 669 ILE A O 1
ATOM 5325 N N . PRO A 1 670 ? 9.898 1.706 -10.878 1.00 91.50 670 PRO A N 1
ATOM 5326 C CA . PRO A 1 670 ? 9.059 0.520 -10.980 1.00 91.50 670 PRO A CA 1
ATOM 5327 C C . PRO A 1 670 ? 9.745 -0.746 -10.460 1.00 91.50 670 PRO A C 1
ATOM 5329 O O . PRO A 1 670 ? 10.950 -0.927 -10.626 1.00 91.50 670 PRO A O 1
ATOM 5332 N N . ASP A 1 671 ? 8.945 -1.671 -9.927 1.00 88.12 671 ASP A N 1
ATOM 5333 C CA . ASP A 1 671 ? 9.358 -3.047 -9.633 1.00 88.12 671 ASP A CA 1
ATOM 5334 C C . ASP A 1 671 ? 9.369 -3.913 -10.901 1.00 88.12 671 ASP A C 1
ATOM 5336 O O . ASP A 1 671 ? 10.155 -4.853 -11.013 1.00 88.12 671 ASP A O 1
ATOM 5340 N N . ILE A 1 672 ? 8.464 -3.625 -11.846 1.00 94.44 672 ILE A N 1
ATOM 5341 C CA . ILE A 1 672 ? 8.302 -4.345 -13.116 1.00 94.44 672 ILE A CA 1
ATOM 5342 C C . ILE A 1 672 ? 7.996 -3.342 -14.230 1.00 94.44 672 ILE A C 1
ATOM 5344 O O . ILE A 1 672 ? 7.159 -2.455 -14.053 1.00 94.44 672 ILE A O 1
ATOM 5348 N N . MET A 1 673 ? 8.611 -3.514 -15.401 1.00 97.88 673 MET A N 1
ATOM 5349 C CA . MET A 1 673 ? 8.247 -2.760 -16.610 1.00 97.88 673 MET A CA 1
ATOM 5350 C C . MET A 1 673 ? 7.592 -3.667 -17.654 1.00 97.88 673 MET A C 1
ATOM 5352 O O . MET A 1 673 ? 8.012 -4.804 -17.870 1.00 97.88 673 MET A O 1
ATOM 5356 N N . LEU A 1 674 ? 6.574 -3.156 -18.337 1.00 98.56 674 LEU A N 1
ATOM 5357 C CA . LEU A 1 674 ? 5.805 -3.869 -19.349 1.00 98.56 674 LEU A CA 1
ATOM 5358 C C . LEU A 1 674 ? 5.656 -3.002 -20.600 1.00 98.56 674 LEU A C 1
ATOM 5360 O O . LEU A 1 674 ? 5.325 -1.816 -20.517 1.00 98.56 674 LEU A O 1
ATOM 5364 N N . ALA A 1 675 ? 5.877 -3.607 -21.762 1.00 98.38 675 ALA A N 1
ATOM 5365 C CA . ALA A 1 675 ? 5.723 -2.950 -23.053 1.00 98.38 675 ALA A CA 1
ATOM 5366 C C . ALA A 1 675 ? 5.250 -3.940 -24.116 1.00 98.38 675 ALA A C 1
ATOM 5368 O O . ALA A 1 675 ? 5.481 -5.148 -24.033 1.00 98.38 675 ALA A O 1
ATOM 5369 N N . GLN A 1 676 ? 4.592 -3.419 -25.143 1.00 97.94 676 GLN A N 1
ATOM 5370 C CA . GLN A 1 676 ? 4.091 -4.222 -26.247 1.00 97.94 676 GLN A CA 1
ATOM 5371 C C . GLN A 1 676 ? 4.288 -3.502 -27.561 1.00 97.94 676 GLN A C 1
ATOM 5373 O O . GLN A 1 676 ? 4.203 -2.280 -27.605 1.00 97.94 676 GLN A O 1
ATOM 5378 N N . HIS A 1 677 ? 4.483 -4.264 -28.631 1.00 97.69 677 HIS A N 1
ATOM 5379 C CA . HIS A 1 677 ? 4.719 -3.677 -29.939 1.00 97.69 677 HIS A CA 1
ATOM 5380 C C . HIS A 1 677 ? 3.973 -4.415 -31.043 1.00 97.69 677 HIS A C 1
ATOM 5382 O O . HIS A 1 677 ? 4.022 -5.646 -31.142 1.00 97.69 677 HIS A O 1
ATOM 5388 N N . VAL A 1 678 ? 3.306 -3.668 -31.917 1.00 95.94 678 VAL A N 1
ATOM 5389 C CA . VAL A 1 678 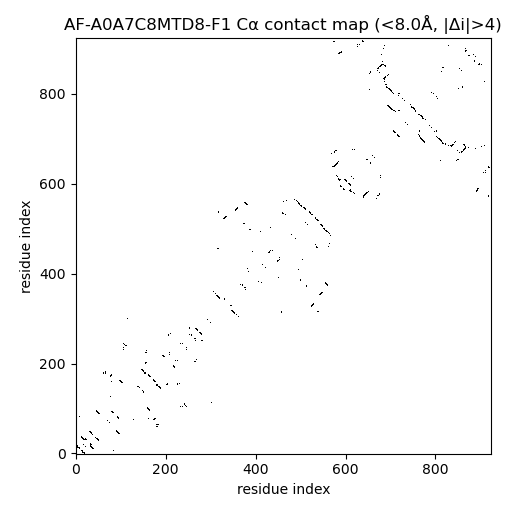? 2.621 -4.222 -33.082 1.00 95.94 678 VAL A CA 1
ATOM 5390 C C . VAL A 1 678 ? 3.617 -4.657 -34.147 1.00 95.94 678 VAL A C 1
ATOM 5392 O O . VAL A 1 678 ? 4.600 -3.981 -34.436 1.00 95.94 678 VAL A O 1
ATOM 5395 N N . GLY A 1 679 ? 3.359 -5.793 -34.770 1.00 89.69 679 GLY A N 1
ATOM 5396 C CA . GLY A 1 679 ? 4.163 -6.292 -35.873 1.00 89.69 679 GLY A CA 1
ATOM 5397 C C . GLY A 1 679 ? 3.300 -6.942 -36.937 1.00 89.69 679 GLY A C 1
ATOM 5398 O O . GLY A 1 679 ? 2.088 -7.116 -36.779 1.00 89.69 679 GLY A O 1
ATOM 5399 N N . MET A 1 680 ? 3.947 -7.339 -38.030 1.00 87.75 680 MET A N 1
ATOM 5400 C CA . MET A 1 680 ? 3.296 -8.040 -39.132 1.00 87.75 680 MET A CA 1
ATOM 5401 C C . MET A 1 680 ? 2.908 -9.471 -38.718 1.00 87.75 680 MET A C 1
ATOM 5403 O O . MET A 1 680 ? 3.615 -10.443 -38.971 1.00 87.75 680 MET A O 1
ATOM 5407 N N . SER A 1 681 ? 1.757 -9.594 -38.068 1.00 91.69 681 SER A N 1
ATOM 5408 C CA . SER A 1 681 ? 1.030 -10.846 -37.856 1.00 91.69 681 SER A CA 1
ATOM 5409 C C . SER A 1 681 ? -0.475 -10.572 -37.839 1.00 91.69 681 SER A C 1
ATOM 5411 O O . SER A 1 681 ? -0.901 -9.414 -37.785 1.00 91.69 681 SER A O 1
ATOM 5413 N N . LYS A 1 682 ? -1.290 -11.626 -37.942 1.00 94.75 682 LYS A N 1
ATOM 5414 C CA . LYS A 1 682 ? -2.755 -11.516 -37.976 1.00 94.75 682 LYS A CA 1
ATOM 5415 C C . LYS A 1 682 ? -3.270 -10.766 -36.741 1.00 94.75 682 LYS A C 1
ATOM 5417 O O . LYS A 1 682 ? -2.932 -11.128 -35.615 1.00 94.75 682 LYS A O 1
ATOM 5422 N N . ALA A 1 683 ? -4.085 -9.732 -36.940 1.00 96.81 683 ALA A N 1
ATOM 5423 C CA . ALA A 1 683 ? -4.678 -8.974 -35.845 1.00 96.81 683 ALA A CA 1
ATOM 5424 C C . ALA A 1 683 ? -5.492 -9.890 -34.926 1.00 96.81 683 ALA A C 1
ATOM 5426 O O . ALA A 1 683 ? -6.175 -10.806 -35.391 1.00 96.81 683 ALA A O 1
ATOM 5427 N N . GLY A 1 684 ? -5.398 -9.649 -33.619 1.00 96.25 684 GLY A N 1
ATOM 5428 C CA . GLY A 1 684 ? -5.980 -10.522 -32.600 1.00 96.25 684 GLY A CA 1
ATOM 5429 C C . GLY A 1 684 ? -4.984 -11.469 -31.932 1.00 96.25 684 GLY A C 1
ATOM 5430 O O . GLY A 1 684 ? -5.327 -12.019 -30.886 1.00 96.25 684 GLY A O 1
ATOM 5431 N N . LEU A 1 685 ? -3.792 -11.657 -32.516 1.00 97.00 685 LEU A N 1
ATOM 5432 C CA . LEU A 1 685 ? -2.735 -12.508 -31.965 1.00 97.00 685 LEU A CA 1
ATOM 5433 C C . LEU A 1 685 ? -1.842 -11.764 -30.966 1.00 97.00 685 LEU A C 1
ATOM 5435 O O . LEU A 1 685 ? -1.546 -10.580 -31.148 1.00 97.00 685 LEU A O 1
ATOM 5439 N N . VAL A 1 686 ? -1.350 -12.498 -29.967 1.00 97.88 686 VAL A N 1
ATOM 5440 C CA . VAL A 1 686 ? -0.381 -12.024 -28.966 1.00 97.88 686 VAL A CA 1
ATOM 5441 C C . VAL A 1 686 ? 0.771 -13.017 -28.864 1.00 97.88 686 VAL A C 1
ATOM 5443 O O . VAL A 1 686 ? 0.546 -14.227 -28.889 1.00 97.88 686 VAL A O 1
ATOM 5446 N N . ALA A 1 687 ? 2.003 -12.519 -28.757 1.00 96.81 687 ALA A N 1
ATOM 5447 C CA . ALA A 1 687 ? 3.188 -13.367 -28.747 1.00 96.81 687 ALA A CA 1
ATOM 5448 C C . ALA A 1 687 ? 4.197 -12.965 -27.669 1.00 96.81 687 ALA A C 1
ATOM 5450 O O . ALA A 1 687 ? 4.698 -11.841 -27.679 1.00 96.81 687 ALA A O 1
ATOM 5451 N N . VAL A 1 688 ? 4.544 -13.901 -26.782 1.00 97.75 688 VAL A N 1
ATOM 5452 C CA . VAL A 1 688 ? 5.509 -13.690 -25.687 1.00 97.75 688 VAL A CA 1
ATOM 5453 C C . VAL A 1 688 ? 6.603 -14.747 -25.775 1.00 97.75 688 VAL A C 1
ATOM 5455 O O . VAL A 1 688 ? 6.327 -15.928 -25.969 1.00 97.75 688 VAL A O 1
ATOM 5458 N N . ARG A 1 689 ? 7.856 -14.323 -25.611 1.00 95.06 689 ARG A N 1
ATOM 5459 C CA . ARG A 1 689 ? 9.046 -15.182 -25.566 1.00 95.06 689 ARG A CA 1
ATOM 5460 C C . ARG A 1 689 ? 9.815 -14.925 -24.266 1.00 95.06 689 ARG A C 1
ATOM 5462 O O . ARG A 1 689 ? 9.825 -13.798 -23.778 1.00 95.06 689 ARG A O 1
ATOM 5469 N N . THR A 1 690 ? 10.471 -15.952 -23.729 1.00 95.88 690 THR A N 1
ATOM 5470 C CA . THR A 1 690 ? 11.452 -15.820 -22.639 1.00 95.88 690 THR A CA 1
ATOM 5471 C C . THR A 1 690 ? 12.836 -15.441 -23.177 1.00 95.88 690 THR A C 1
ATOM 5473 O O . THR A 1 690 ? 13.212 -15.835 -24.284 1.00 95.88 690 THR A O 1
ATOM 5476 N N . GLY A 1 691 ? 13.630 -14.711 -22.387 1.00 92.31 691 GLY A N 1
ATOM 5477 C CA . GLY A 1 691 ? 15.002 -14.362 -22.763 1.00 92.31 691 GLY A CA 1
ATOM 5478 C C . GLY A 1 691 ? 15.080 -13.327 -23.901 1.00 92.31 691 GLY A C 1
ATOM 5479 O O . GLY A 1 691 ? 14.233 -12.432 -23.951 1.00 92.31 691 GLY A O 1
ATOM 5480 N N . PRO A 1 692 ? 16.094 -13.393 -24.788 1.00 92.31 692 PRO A N 1
ATOM 5481 C CA . PRO A 1 692 ? 16.311 -12.382 -25.825 1.00 92.31 692 PRO A CA 1
ATOM 5482 C C . PRO A 1 692 ? 15.143 -12.284 -26.817 1.00 92.31 692 PRO A C 1
ATOM 5484 O O . PRO A 1 692 ? 14.829 -13.253 -27.516 1.00 92.31 692 PRO A O 1
ATOM 5487 N N . VAL A 1 693 ? 14.537 -11.098 -26.910 1.00 94.50 693 VAL A N 1
ATOM 5488 C CA . VAL A 1 693 ? 13.453 -10.767 -27.852 1.00 94.50 693 VAL A CA 1
ATOM 5489 C C . VAL A 1 693 ? 13.973 -9.946 -29.030 1.00 94.50 693 VAL A C 1
ATOM 5491 O O . VAL A 1 693 ? 13.608 -10.241 -30.168 1.00 94.50 693 VAL A O 1
ATOM 5494 N N . LEU A 1 694 ? 14.834 -8.958 -28.760 1.00 94.88 694 LEU A N 1
ATOM 5495 C CA . LEU A 1 694 ? 15.466 -8.079 -29.751 1.00 94.88 694 LEU A CA 1
ATOM 5496 C C . LEU A 1 694 ? 16.975 -7.956 -29.470 1.00 94.88 694 LEU A C 1
ATOM 5498 O O . LEU A 1 694 ? 17.372 -7.970 -28.301 1.00 94.88 694 LEU A O 1
ATOM 5502 N N . PRO A 1 695 ? 17.827 -7.847 -30.505 1.00 94.00 695 PRO A N 1
ATOM 5503 C CA . PRO A 1 695 ? 19.271 -7.721 -30.345 1.00 94.00 695 PRO A CA 1
ATOM 5504 C C . PRO A 1 695 ? 19.678 -6.358 -29.772 1.00 94.00 695 PRO A C 1
ATOM 5506 O O . PRO A 1 695 ? 18.996 -5.355 -29.970 1.00 94.00 695 PRO A O 1
ATOM 5509 N N . ALA A 1 696 ? 20.857 -6.313 -29.152 1.00 92.94 696 ALA A N 1
ATOM 5510 C CA . ALA A 1 696 ? 21.555 -5.060 -28.885 1.00 92.94 696 ALA A CA 1
ATOM 5511 C C . ALA A 1 696 ? 21.961 -4.392 -30.199 1.00 92.94 696 ALA A C 1
ATOM 5513 O O . ALA A 1 696 ? 22.087 -5.057 -31.233 1.00 92.94 696 ALA A O 1
ATOM 5514 N N . SER A 1 697 ? 22.229 -3.091 -30.145 1.00 92.75 697 SER A N 1
ATOM 5515 C CA . SER A 1 697 ? 22.786 -2.336 -31.258 1.00 92.75 697 SER A CA 1
ATOM 5516 C C . SER A 1 697 ? 23.823 -1.325 -30.791 1.00 92.75 697 SER A C 1
ATOM 5518 O O . SER A 1 697 ? 23.603 -0.587 -29.831 1.00 92.75 697 SER A O 1
ATOM 5520 N N . ASP A 1 698 ? 24.925 -1.249 -31.532 1.00 92.50 698 ASP A N 1
ATOM 5521 C CA . ASP A 1 698 ? 25.951 -0.223 -31.382 1.00 92.50 698 ASP A CA 1
ATOM 5522 C C . ASP A 1 698 ? 26.291 0.361 -32.767 1.00 92.50 698 ASP A C 1
ATOM 5524 O O . ASP A 1 698 ? 26.115 -0.286 -33.809 1.00 92.50 698 ASP A O 1
ATOM 5528 N N . TYR A 1 699 ? 26.806 1.587 -32.793 1.00 93.81 699 TYR A N 1
ATOM 5529 C CA . TYR A 1 699 ? 27.427 2.162 -33.982 1.00 93.81 699 TYR A CA 1
ATOM 5530 C C . TYR A 1 699 ? 28.940 2.017 -33.919 1.00 93.81 699 TYR A C 1
ATOM 5532 O O . TYR A 1 699 ? 29.547 2.302 -32.894 1.00 93.81 699 TYR A O 1
ATOM 5540 N N . ILE A 1 700 ? 29.560 1.646 -35.038 1.00 95.69 700 ILE A N 1
ATOM 5541 C CA . ILE A 1 700 ? 31.006 1.750 -35.239 1.00 95.69 700 ILE A CA 1
ATOM 5542 C C . ILE A 1 700 ? 31.250 2.805 -36.311 1.00 95.69 700 ILE A C 1
ATOM 5544 O O . ILE A 1 700 ? 30.901 2.627 -37.478 1.00 95.69 700 ILE A O 1
ATOM 5548 N N . GLU A 1 701 ? 31.842 3.918 -35.910 1.00 96.44 701 GLU A N 1
ATOM 5549 C CA . GLU A 1 701 ? 32.138 5.046 -36.783 1.00 96.44 701 GLU A CA 1
ATOM 5550 C C . GLU A 1 701 ? 33.601 4.981 -37.204 1.00 96.44 701 GLU A C 1
ATOM 5552 O O . GLU A 1 701 ? 34.494 4.917 -36.357 1.00 96.44 701 GLU A O 1
ATOM 5557 N N . VAL A 1 702 ? 33.837 4.990 -38.514 1.00 96.31 702 VAL A N 1
ATOM 5558 C CA . VAL A 1 702 ? 35.164 4.933 -39.125 1.00 96.31 702 VAL A CA 1
ATOM 5559 C C . VAL A 1 702 ? 35.388 6.212 -39.913 1.00 96.31 702 VAL A C 1
ATOM 5561 O O . VAL A 1 702 ? 34.691 6.470 -40.893 1.00 96.31 702 VAL A O 1
ATOM 5564 N N . GLU A 1 703 ? 36.385 6.997 -39.520 1.00 94.81 703 GLU A N 1
ATOM 5565 C CA . GLU A 1 703 ? 36.864 8.117 -40.325 1.00 94.81 703 GLU A CA 1
ATOM 5566 C C . GLU A 1 703 ? 38.175 7.745 -41.001 1.00 94.81 703 GLU A C 1
ATOM 5568 O O . GLU A 1 703 ? 39.078 7.195 -40.372 1.00 94.81 703 GLU A O 1
ATOM 5573 N N . ILE A 1 704 ? 38.291 8.076 -42.281 1.00 92.06 704 ILE A N 1
ATOM 5574 C CA . ILE A 1 704 ? 39.489 7.869 -43.092 1.00 92.06 704 ILE A CA 1
ATOM 5575 C C . ILE A 1 704 ? 39.918 9.227 -43.619 1.00 92.06 704 ILE A C 1
ATOM 5577 O O . ILE A 1 704 ? 39.110 9.943 -44.212 1.00 92.06 704 ILE A O 1
ATOM 5581 N N . PHE A 1 705 ? 41.187 9.566 -43.427 1.00 89.12 705 PHE A N 1
ATOM 5582 C CA . PHE A 1 705 ? 41.772 10.821 -43.869 1.00 89.12 705 PHE A CA 1
ATOM 5583 C C . PHE A 1 705 ? 43.040 10.578 -44.688 1.00 89.12 705 PHE A C 1
ATOM 5585 O O . PHE A 1 705 ? 43.991 9.963 -44.215 1.00 89.12 705 PHE A O 1
ATOM 5592 N N . SER A 1 706 ? 43.074 11.091 -45.912 1.00 85.94 706 SER A N 1
ATOM 5593 C CA . SER A 1 706 ? 44.255 11.108 -46.775 1.00 85.94 706 SER A CA 1
ATOM 5594 C C . SER A 1 706 ? 44.940 12.471 -46.695 1.00 85.94 706 SER A C 1
ATOM 5596 O O . SER A 1 706 ? 44.286 13.511 -46.715 1.00 85.94 706 SER A O 1
ATOM 5598 N N . LYS A 1 707 ? 46.273 12.505 -46.634 1.00 76.19 707 LYS A N 1
ATOM 5599 C CA . LYS A 1 707 ? 47.026 13.773 -46.550 1.00 76.19 707 LYS A CA 1
ATOM 5600 C C . LYS A 1 707 ? 47.046 14.582 -47.854 1.00 76.19 707 LYS A C 1
ATOM 5602 O O . LYS A 1 707 ? 47.370 15.766 -47.817 1.00 76.19 707 LYS A O 1
ATOM 5607 N N . GLY A 1 708 ? 46.715 13.975 -48.995 1.00 66.50 708 GLY A N 1
ATOM 5608 C CA . GLY A 1 708 ? 46.745 14.626 -50.311 1.00 66.50 708 GLY A CA 1
ATOM 5609 C C . GLY A 1 708 ? 45.379 15.155 -50.761 1.00 66.50 708 GLY A C 1
ATOM 5610 O O . GLY A 1 708 ? 44.405 14.409 -50.745 1.00 66.50 708 GLY A O 1
ATOM 5611 N N . ILE A 1 709 ? 45.324 16.415 -51.212 1.00 63.62 709 ILE A N 1
ATOM 5612 C CA . ILE A 1 709 ? 44.186 17.019 -51.933 1.00 63.62 709 ILE A CA 1
ATOM 5613 C C . ILE A 1 709 ? 44.694 17.441 -53.315 1.00 63.62 709 ILE A C 1
ATOM 5615 O O . ILE A 1 709 ? 45.725 18.107 -53.410 1.00 63.62 709 ILE A O 1
ATOM 5619 N N . GLY A 1 710 ? 43.982 17.094 -54.388 1.00 64.25 710 GLY A N 1
ATOM 5620 C CA . GLY A 1 710 ? 44.382 17.486 -55.739 1.00 64.25 710 GLY A CA 1
ATOM 5621 C C . GLY A 1 710 ? 43.468 16.947 -56.834 1.00 64.25 710 GLY A C 1
ATOM 5622 O O . GLY A 1 710 ? 42.417 16.376 -56.557 1.00 64.25 710 GLY A O 1
ATOM 5623 N N . THR A 1 711 ? 43.886 17.140 -58.085 1.00 62.59 711 THR A N 1
ATOM 5624 C CA . THR A 1 711 ? 43.206 16.660 -59.304 1.00 62.59 711 THR A CA 1
ATOM 5625 C C . THR A 1 711 ? 44.007 15.579 -60.047 1.00 62.59 711 THR A C 1
ATOM 5627 O O . THR A 1 711 ? 43.547 15.067 -61.065 1.00 62.59 711 THR A O 1
ATOM 5630 N N . ASN A 1 712 ? 45.203 15.213 -59.556 1.00 66.12 712 ASN A N 1
ATOM 5631 C CA . ASN A 1 712 ? 46.118 14.268 -60.205 1.00 66.12 712 ASN A CA 1
ATOM 5632 C C . ASN A 1 712 ? 46.184 12.923 -59.438 1.00 66.12 712 ASN A C 1
ATOM 5634 O O . ASN A 1 712 ? 46.761 12.878 -58.347 1.00 66.12 712 ASN A O 1
ATOM 5638 N N . PRO A 1 713 ? 45.643 11.813 -59.984 1.00 67.44 713 PRO A N 1
ATOM 5639 C CA . PRO A 1 713 ? 45.538 10.526 -59.284 1.00 67.44 713 PRO A CA 1
ATOM 5640 C C . PRO A 1 713 ? 46.839 9.932 -58.699 1.00 67.44 713 PRO A C 1
ATOM 5642 O O . PRO A 1 713 ? 46.773 9.382 -57.606 1.00 67.44 713 PRO A O 1
ATOM 5645 N N . PRO A 1 714 ? 48.028 10.014 -59.339 1.00 70.75 714 PRO A N 1
ATOM 5646 C CA . PRO A 1 714 ? 49.259 9.426 -58.789 1.00 70.75 714 PRO A CA 1
ATOM 5647 C C . PRO A 1 714 ? 49.734 10.061 -57.468 1.00 70.75 714 PRO A C 1
ATOM 5649 O O . PRO A 1 714 ? 50.415 9.408 -56.671 1.00 70.75 714 PRO A O 1
ATOM 5652 N N . GLU A 1 715 ? 49.376 11.329 -57.245 1.00 67.81 715 GLU A N 1
ATOM 5653 C CA . GLU A 1 715 ? 49.778 12.149 -56.092 1.00 67.81 715 GLU A CA 1
ATOM 5654 C C . GLU A 1 715 ? 48.746 12.119 -54.955 1.00 67.81 715 GLU A C 1
ATOM 5656 O O . GLU A 1 715 ? 49.048 12.520 -53.834 1.00 67.81 715 GLU A O 1
ATOM 5661 N N . CYS A 1 716 ? 47.541 11.610 -55.225 1.00 70.69 716 CYS A N 1
ATOM 5662 C CA . CYS A 1 716 ? 46.472 11.464 -54.245 1.00 70.69 716 CYS A CA 1
ATOM 5663 C C . CYS A 1 716 ? 46.332 9.991 -53.837 1.00 70.69 716 CYS A C 1
ATOM 5665 O O . CYS A 1 716 ? 46.530 9.073 -54.635 1.00 70.69 716 CYS A O 1
ATOM 5667 N N . ARG A 1 717 ? 45.993 9.735 -52.575 1.00 78.75 7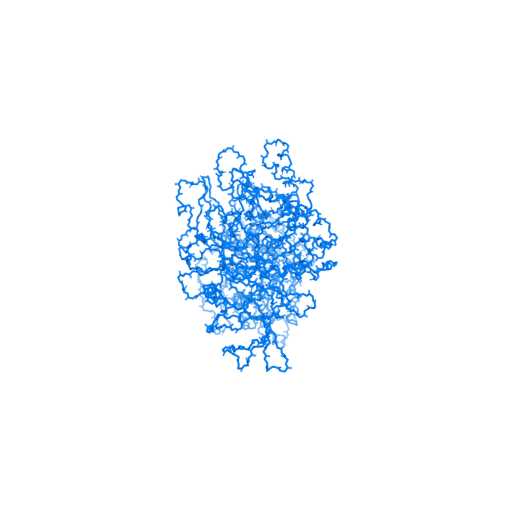17 ARG A N 1
ATOM 5668 C CA . ARG A 1 717 ? 45.497 8.416 -52.158 1.00 78.75 717 ARG A CA 1
ATOM 5669 C C . ARG A 1 717 ? 43.998 8.532 -52.034 1.00 78.75 717 ARG A C 1
ATOM 5671 O O . ARG A 1 717 ? 43.555 9.359 -51.247 1.00 78.75 717 ARG A O 1
ATOM 5678 N N . ASP A 1 718 ? 43.271 7.753 -52.828 1.00 81.06 718 ASP A N 1
ATOM 5679 C CA . ASP A 1 718 ? 41.813 7.787 -52.897 1.00 81.06 718 ASP A CA 1
ATOM 5680 C C . ASP A 1 718 ? 41.186 7.066 -51.685 1.00 81.06 718 ASP A C 1
ATOM 5682 O O . ASP A 1 718 ? 41.186 5.828 -51.639 1.00 81.06 718 ASP A O 1
ATOM 5686 N N . PRO A 1 719 ? 40.642 7.806 -50.698 1.00 87.00 719 PRO A N 1
ATOM 5687 C CA . PRO A 1 719 ? 40.014 7.200 -49.532 1.00 87.00 719 PRO A CA 1
ATOM 5688 C C . PRO A 1 719 ? 38.667 6.538 -49.872 1.00 87.00 719 PRO A C 1
ATOM 5690 O O . PRO A 1 719 ? 38.216 5.688 -49.107 1.00 87.00 719 PRO A O 1
ATOM 5693 N N . VAL A 1 720 ? 38.031 6.864 -51.008 1.00 87.69 720 VAL A N 1
ATOM 5694 C CA . VAL A 1 720 ? 36.742 6.279 -51.431 1.00 87.69 720 VAL A CA 1
ATOM 5695 C C . VAL A 1 720 ? 36.925 4.832 -51.871 1.00 87.69 720 VAL A C 1
ATOM 5697 O O . VAL A 1 720 ? 36.192 3.940 -51.431 1.00 87.69 720 VAL A O 1
ATOM 5700 N N . SER A 1 721 ? 37.945 4.574 -52.692 1.00 87.12 721 SER A N 1
ATOM 5701 C CA . SER A 1 721 ? 38.323 3.210 -53.073 1.00 87.12 721 SER A CA 1
ATOM 5702 C C . SER A 1 721 ? 38.712 2.375 -51.850 1.00 87.12 721 SER A C 1
ATOM 5704 O O . SER A 1 721 ? 38.243 1.247 -51.701 1.00 87.12 721 SER A O 1
ATOM 5706 N N . LEU A 1 722 ? 39.512 2.937 -50.935 1.00 90.06 722 LEU A N 1
ATOM 5707 C CA . LEU A 1 722 ? 39.874 2.279 -49.674 1.00 90.06 722 LEU A CA 1
ATOM 5708 C C . LEU A 1 722 ? 38.635 1.926 -48.836 1.00 90.06 722 LEU A C 1
ATOM 5710 O O . LEU A 1 722 ? 38.487 0.782 -48.410 1.00 90.06 722 LEU A O 1
ATOM 5714 N N . ALA A 1 723 ? 37.714 2.871 -48.645 1.00 92.38 723 ALA A N 1
ATOM 5715 C CA . ALA A 1 723 ? 36.463 2.632 -47.929 1.00 92.38 723 ALA A CA 1
ATOM 5716 C C . ALA A 1 723 ? 35.622 1.513 -48.570 1.00 92.38 723 ALA A C 1
ATOM 5718 O O . ALA A 1 723 ? 35.032 0.695 -47.865 1.00 92.38 723 ALA A O 1
ATOM 5719 N N . SER A 1 724 ? 35.623 1.413 -49.901 1.00 91.19 724 SER A N 1
ATOM 5720 C CA . SER A 1 724 ? 34.930 0.342 -50.631 1.00 91.19 724 SER A CA 1
ATOM 5721 C C . SER A 1 724 ? 35.547 -1.043 -50.368 1.00 91.19 724 SER A C 1
ATOM 5723 O O . SER A 1 724 ? 34.823 -2.029 -50.174 1.00 91.19 724 SER A O 1
ATOM 5725 N N . TYR A 1 725 ? 36.881 -1.133 -50.292 1.00 91.75 725 TYR A N 1
ATOM 5726 C CA . TYR A 1 725 ? 37.568 -2.367 -49.887 1.00 91.75 725 TYR A CA 1
ATOM 5727 C C . TYR A 1 725 ? 37.269 -2.738 -48.434 1.00 91.75 725 TYR A C 1
ATOM 5729 O O . TYR A 1 725 ? 37.016 -3.909 -48.140 1.00 91.75 725 TYR A O 1
ATOM 5737 N N . LEU A 1 726 ? 37.228 -1.747 -47.540 1.00 94.81 726 LEU A N 1
ATOM 5738 C CA . LEU A 1 726 ? 36.872 -1.952 -46.139 1.00 94.81 726 LEU A CA 1
ATOM 5739 C C . LEU A 1 726 ? 35.473 -2.540 -45.986 1.00 94.81 726 LEU A C 1
ATOM 5741 O O . LEU A 1 726 ? 35.331 -3.574 -45.337 1.00 94.81 726 LEU A O 1
ATOM 5745 N N . LEU A 1 727 ? 34.466 -1.966 -46.653 1.00 93.56 727 LEU A N 1
ATOM 5746 C CA . LEU A 1 727 ? 33.102 -2.502 -46.630 1.00 93.56 727 LEU A CA 1
ATOM 5747 C C . LEU A 1 727 ? 33.045 -3.968 -47.059 1.00 93.56 727 LEU A C 1
ATOM 5749 O O . LEU A 1 727 ? 32.383 -4.772 -46.405 1.00 93.56 727 LEU A O 1
ATOM 5753 N N . THR A 1 728 ? 33.774 -4.321 -48.120 1.00 91.12 728 THR A N 1
ATOM 5754 C CA . THR A 1 728 ? 33.848 -5.702 -48.616 1.00 91.12 728 THR A CA 1
ATOM 5755 C C . THR A 1 728 ? 34.448 -6.637 -47.565 1.00 91.12 728 THR A C 1
ATOM 5757 O O . THR A 1 728 ? 33.938 -7.734 -47.341 1.00 91.12 728 THR A O 1
ATOM 5760 N N . ARG A 1 729 ? 35.514 -6.210 -46.881 1.00 92.75 729 ARG A N 1
ATOM 5761 C CA . ARG A 1 729 ? 36.190 -7.025 -45.861 1.00 92.75 729 ARG A CA 1
ATOM 5762 C C . ARG A 1 729 ? 35.415 -7.126 -44.558 1.00 92.75 729 ARG A C 1
ATOM 5764 O O . ARG A 1 729 ? 35.441 -8.184 -43.941 1.00 92.75 729 ARG A O 1
ATOM 5771 N N . PHE A 1 730 ? 34.701 -6.080 -44.153 1.00 94.81 730 PHE A N 1
ATOM 5772 C CA . PHE A 1 730 ? 33.881 -6.114 -42.943 1.00 94.81 730 PHE A CA 1
ATOM 5773 C C . PHE A 1 730 ? 32.798 -7.200 -43.005 1.00 94.81 730 PHE A C 1
ATOM 5775 O O . PHE A 1 730 ? 32.511 -7.819 -41.984 1.00 94.81 730 PHE A O 1
ATOM 5782 N N . GLN A 1 731 ? 32.275 -7.530 -44.194 1.00 87.56 731 GLN A N 1
ATOM 5783 C CA . GLN A 1 731 ? 31.324 -8.644 -44.359 1.00 87.56 731 GLN A CA 1
ATOM 5784 C C . GLN A 1 731 ? 31.920 -10.014 -43.979 1.00 87.56 731 GLN A C 1
ATOM 5786 O O . GLN A 1 731 ? 31.193 -10.924 -43.570 1.00 87.56 731 GLN A O 1
ATOM 5791 N N . ALA A 1 732 ? 33.245 -10.169 -44.068 1.00 90.31 732 ALA A N 1
ATOM 5792 C CA . ALA A 1 732 ? 33.923 -11.402 -43.683 1.00 90.31 732 ALA A CA 1
ATOM 5793 C C . ALA A 1 732 ? 33.966 -11.605 -42.160 1.00 90.31 732 ALA A C 1
ATOM 5795 O O . ALA A 1 732 ? 34.051 -12.749 -41.727 1.00 90.31 732 ALA A O 1
ATOM 5796 N N . ILE A 1 733 ? 33.852 -10.534 -41.360 1.00 92.12 733 ILE A N 1
ATOM 5797 C CA . ILE A 1 733 ? 33.892 -10.623 -39.892 1.00 92.12 733 ILE A CA 1
ATOM 5798 C C . ILE A 1 733 ? 32.746 -11.511 -39.404 1.00 92.12 733 ILE A C 1
ATOM 5800 O O . ILE A 1 733 ? 32.980 -12.542 -38.784 1.00 92.12 733 ILE A O 1
ATOM 5804 N N . ILE A 1 734 ? 31.507 -11.167 -39.767 1.00 90.50 734 ILE A N 1
ATOM 5805 C CA . ILE A 1 734 ? 30.327 -11.955 -39.382 1.00 90.50 734 ILE A CA 1
ATOM 5806 C C . ILE A 1 734 ? 30.367 -13.361 -39.996 1.00 90.50 734 ILE A C 1
ATOM 5808 O O . ILE A 1 734 ? 29.928 -14.317 -39.369 1.00 90.50 734 ILE A O 1
ATOM 5812 N N . SER A 1 735 ? 30.913 -13.500 -41.207 1.00 85.94 735 SER A N 1
ATOM 5813 C CA . SER A 1 735 ? 30.903 -14.772 -41.941 1.00 85.94 735 SER A CA 1
ATOM 5814 C C . SER A 1 735 ? 31.936 -15.795 -41.449 1.00 85.94 735 SER A C 1
ATOM 5816 O O . SER A 1 735 ? 31.727 -16.992 -41.640 1.00 85.94 735 SER A O 1
ATOM 5818 N N . PHE A 1 736 ? 33.061 -15.352 -40.876 1.00 85.56 736 PHE A N 1
ATOM 5819 C CA . PHE A 1 736 ? 34.206 -16.228 -40.581 1.00 85.56 736 PHE A CA 1
ATOM 5820 C C . PHE A 1 736 ? 34.815 -16.057 -39.188 1.00 85.56 736 PHE A C 1
ATOM 5822 O O . PHE A 1 736 ? 35.450 -16.995 -38.709 1.00 85.56 736 PHE A O 1
ATOM 5829 N N . ASP A 1 737 ? 34.646 -14.902 -38.542 1.00 82.44 737 ASP A N 1
ATOM 5830 C CA . ASP A 1 737 ? 35.275 -14.623 -37.245 1.00 82.44 737 ASP A CA 1
ATOM 5831 C C . ASP A 1 737 ? 34.324 -14.860 -36.058 1.00 82.44 737 ASP A C 1
ATOM 5833 O O . ASP A 1 737 ? 34.782 -14.912 -34.916 1.00 82.44 737 ASP A O 1
ATOM 5837 N N . ILE A 1 738 ? 33.017 -15.000 -36.314 1.00 84.50 738 ILE A N 1
ATOM 5838 C CA . ILE A 1 738 ? 31.964 -15.084 -35.294 1.00 84.50 738 ILE A CA 1
ATOM 5839 C C . ILE A 1 738 ? 31.231 -16.428 -35.383 1.00 84.50 738 ILE A C 1
ATOM 5841 O O . ILE A 1 738 ? 30.789 -16.839 -36.455 1.00 84.50 738 ILE A O 1
ATOM 5845 N N . ASP A 1 739 ? 31.083 -17.112 -34.245 1.00 83.44 739 ASP A N 1
ATOM 5846 C CA . ASP A 1 739 ? 30.265 -18.324 -34.138 1.00 83.44 739 ASP A CA 1
ATOM 5847 C C . ASP A 1 739 ? 28.797 -17.941 -33.920 1.00 83.44 739 ASP A C 1
ATOM 5849 O O . ASP A 1 739 ? 28.426 -17.463 -32.854 1.00 83.44 739 ASP A O 1
ATOM 5853 N N . LEU A 1 740 ? 27.964 -18.140 -34.943 1.00 83.62 740 LEU A N 1
ATOM 5854 C CA . LEU A 1 740 ? 26.533 -17.811 -34.912 1.00 83.62 740 LEU A CA 1
ATOM 5855 C C . LEU A 1 740 ? 25.648 -18.989 -34.472 1.00 83.62 740 LEU A C 1
ATOM 5857 O O . LEU A 1 740 ? 24.426 -18.939 -34.626 1.00 83.62 740 LEU A O 1
ATOM 5861 N N . ARG A 1 741 ? 26.221 -20.100 -33.990 1.00 81.12 741 ARG A N 1
ATOM 5862 C CA . ARG A 1 741 ? 25.433 -21.284 -33.614 1.00 81.12 741 ARG A CA 1
ATOM 5863 C C . ARG A 1 741 ? 24.508 -20.980 -32.436 1.00 81.12 741 ARG A C 1
ATOM 5865 O O . ARG A 1 741 ? 24.923 -21.028 -31.287 1.00 81.12 741 ARG A O 1
ATOM 5872 N N . GLY A 1 742 ? 23.230 -20.774 -32.751 1.00 71.62 742 GLY A N 1
ATOM 5873 C CA . GLY A 1 742 ? 22.190 -20.469 -31.767 1.00 71.62 742 GLY A CA 1
ATOM 5874 C C . GLY A 1 742 ? 22.026 -18.978 -31.470 1.00 71.62 742 GLY A C 1
ATOM 5875 O O . GLY A 1 742 ? 21.256 -18.647 -30.576 1.00 71.62 742 GLY A O 1
ATOM 5876 N N . ASP A 1 743 ? 22.691 -18.104 -32.231 1.00 83.69 743 ASP A N 1
ATOM 5877 C CA . ASP A 1 743 ? 22.778 -16.670 -31.962 1.00 83.69 743 ASP A CA 1
AT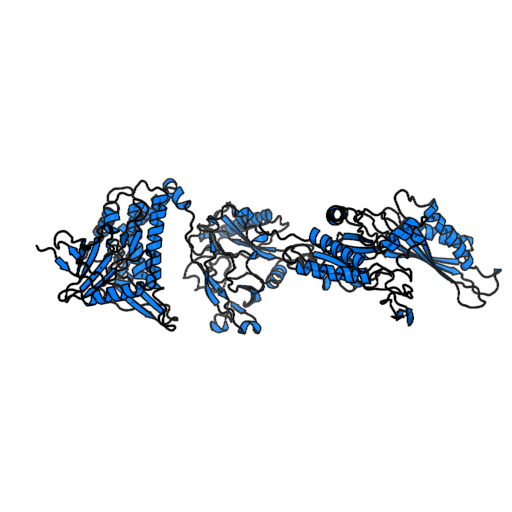OM 5878 C C . ASP A 1 743 ? 22.579 -15.803 -33.208 1.00 83.69 743 ASP A C 1
ATOM 5880 O O . ASP A 1 743 ? 22.443 -16.300 -34.328 1.00 83.69 743 ASP A O 1
ATOM 5884 N N . TYR A 1 744 ? 22.536 -14.485 -33.010 1.00 87.88 744 TYR A N 1
ATOM 5885 C CA . TYR A 1 744 ? 22.365 -13.514 -34.084 1.00 87.88 744 TYR A CA 1
ATOM 5886 C C . TYR A 1 744 ? 23.420 -12.413 -33.992 1.00 87.88 744 TYR A C 1
ATOM 5888 O O . TYR A 1 744 ? 23.579 -11.769 -32.956 1.00 87.88 744 TYR A O 1
ATOM 5896 N N . ALA A 1 745 ? 24.095 -12.155 -35.113 1.00 91.31 745 ALA A N 1
ATOM 5897 C CA . ALA A 1 745 ? 24.915 -10.971 -35.291 1.00 91.31 745 ALA A CA 1
ATOM 5898 C C . ALA A 1 745 ? 24.785 -10.426 -36.717 1.00 91.31 745 ALA A C 1
ATOM 5900 O O . ALA A 1 745 ? 24.680 -11.181 -37.685 1.00 91.31 745 ALA A O 1
ATOM 5901 N N . SER A 1 746 ? 24.834 -9.106 -36.863 1.00 92.31 746 SER A N 1
ATOM 5902 C CA . SER A 1 746 ? 24.892 -8.445 -38.167 1.00 92.31 746 SER A CA 1
ATOM 5903 C C . SER A 1 746 ? 25.783 -7.213 -38.106 1.00 92.31 746 SER A C 1
ATOM 5905 O O . SER A 1 746 ? 25.788 -6.526 -37.090 1.00 92.31 746 SER A O 1
ATOM 5907 N N . LEU A 1 747 ? 26.502 -6.925 -39.194 1.00 93.38 747 LEU A N 1
ATOM 5908 C CA . LEU A 1 747 ? 27.320 -5.723 -39.358 1.00 93.38 747 LEU A CA 1
ATOM 5909 C C . LEU A 1 747 ? 26.987 -5.081 -40.708 1.00 93.38 747 LEU A C 1
ATOM 5911 O O . LEU A 1 747 ? 27.324 -5.623 -41.765 1.00 93.38 747 LEU A O 1
ATOM 5915 N N . LYS A 1 748 ? 26.301 -3.940 -40.685 1.00 92.69 748 LYS A N 1
ATOM 5916 C CA . LYS A 1 748 ? 25.813 -3.258 -41.894 1.00 92.69 748 LYS A CA 1
ATOM 5917 C C . LYS A 1 748 ? 26.336 -1.833 -41.963 1.00 92.69 748 LYS A C 1
ATOM 5919 O O . LYS A 1 748 ? 26.373 -1.142 -40.958 1.00 92.69 748 LYS A O 1
ATOM 5924 N N . CYS A 1 749 ? 26.695 -1.366 -43.155 1.00 94.25 749 CYS A N 1
ATOM 5925 C CA . CYS A 1 749 ? 26.952 0.056 -43.370 1.00 94.25 749 CYS A CA 1
ATOM 5926 C C . CYS A 1 749 ? 25.615 0.801 -43.439 1.00 94.25 749 CYS A C 1
ATOM 5928 O O . CYS A 1 749 ? 24.751 0.441 -44.239 1.00 94.25 749 CYS A O 1
ATOM 5930 N N . ARG A 1 750 ? 25.441 1.787 -42.558 1.00 90.38 750 ARG A N 1
ATOM 5931 C CA . ARG A 1 750 ? 24.267 2.664 -42.495 1.00 90.38 750 ARG A CA 1
ATOM 5932 C C . ARG A 1 750 ? 24.508 3.937 -43.286 1.00 90.38 750 ARG A C 1
ATOM 5934 O O . ARG A 1 750 ? 23.703 4.263 -44.148 1.00 90.38 750 ARG A O 1
ATOM 5941 N N . ASP A 1 751 ? 25.655 4.566 -43.038 1.00 91.94 751 ASP A N 1
ATOM 5942 C CA . ASP A 1 751 ? 26.029 5.833 -43.656 1.00 91.94 751 ASP A CA 1
ATOM 5943 C C . ASP A 1 751 ? 27.391 5.709 -44.339 1.00 91.94 751 ASP A C 1
ATOM 5945 O O . ASP A 1 751 ? 28.344 5.166 -43.769 1.00 91.94 751 ASP A O 1
ATOM 5949 N N . PHE A 1 752 ? 27.481 6.248 -45.554 1.00 93.88 752 PHE A N 1
ATOM 5950 C CA . PHE A 1 752 ? 28.716 6.393 -46.317 1.00 93.88 752 PHE A CA 1
ATOM 5951 C C . PHE A 1 752 ? 28.771 7.822 -46.853 1.00 93.88 752 PHE A C 1
ATOM 5953 O O . PHE A 1 752 ? 28.056 8.166 -47.795 1.00 93.88 752 PHE A O 1
ATOM 5960 N N . HIS A 1 753 ? 29.626 8.654 -46.266 1.00 91.38 753 HIS A N 1
ATOM 5961 C CA . HIS A 1 753 ? 29.816 10.040 -46.684 1.00 91.38 753 HIS A CA 1
ATOM 5962 C C . HIS A 1 753 ? 31.230 10.234 -47.226 1.00 91.38 753 HIS A C 1
ATOM 5964 O O . HIS A 1 753 ? 32.213 9.967 -46.534 1.00 91.38 753 HIS A O 1
ATOM 5970 N N . ALA A 1 754 ? 31.330 10.713 -48.464 1.00 87.50 754 ALA A N 1
ATOM 5971 C CA . ALA A 1 754 ? 32.596 10.958 -49.138 1.00 87.50 754 ALA A CA 1
ATOM 5972 C C . ALA A 1 754 ? 32.484 12.155 -50.086 1.00 87.50 754 ALA A C 1
ATOM 5974 O O . ALA A 1 754 ? 31.632 12.163 -50.973 1.00 87.50 754 ALA A O 1
ATOM 5975 N N . GLY A 1 755 ? 33.394 13.119 -49.936 1.00 74.69 755 GLY A N 1
ATOM 5976 C CA . GLY A 1 755 ? 33.501 14.274 -50.829 1.00 74.69 755 GLY A CA 1
ATOM 5977 C C . GLY A 1 755 ? 32.378 15.307 -50.747 1.00 74.69 755 GLY A C 1
ATOM 5978 O O . GLY A 1 755 ? 31.375 15.141 -50.065 1.00 74.69 755 GLY A O 1
ATOM 5979 N N . GLU A 1 756 ? 32.608 16.395 -51.475 1.00 68.69 756 GLU A N 1
ATOM 5980 C CA . GLU A 1 756 ? 31.682 17.495 -51.753 1.00 68.69 756 GLU A CA 1
ATOM 5981 C C . GLU A 1 756 ? 31.565 17.609 -53.287 1.00 68.69 756 GLU A C 1
ATOM 5983 O O . GLU A 1 756 ? 32.504 17.211 -53.989 1.00 68.69 756 GLU A O 1
ATOM 5988 N N . PRO A 1 757 ? 30.469 18.147 -53.850 1.00 63.94 757 PRO A N 1
ATOM 5989 C CA . PRO A 1 757 ? 30.357 18.355 -55.295 1.00 63.94 757 PRO A CA 1
ATOM 5990 C C . PRO A 1 757 ? 31.515 19.210 -55.861 1.00 63.94 757 PRO A C 1
ATOM 5992 O O . PRO A 1 757 ? 31.689 20.359 -55.459 1.00 63.94 757 PRO A O 1
ATOM 5995 N N . GLY A 1 758 ? 32.300 18.679 -56.811 1.00 66.00 758 GLY A N 1
ATOM 5996 C CA . GLY A 1 758 ? 33.425 19.386 -57.449 1.00 66.00 758 GLY A CA 1
ATOM 5997 C C . GLY A 1 758 ? 34.431 18.461 -58.158 1.00 66.00 758 GLY A C 1
ATOM 5998 O O . GLY A 1 758 ? 34.245 17.249 -58.183 1.00 66.00 758 GLY A O 1
ATOM 5999 N N . ASP A 1 759 ? 35.507 19.036 -58.716 1.00 66.56 759 ASP A N 1
ATOM 6000 C CA . ASP A 1 759 ? 36.535 18.318 -59.508 1.00 66.56 759 ASP A CA 1
ATOM 6001 C C . ASP A 1 759 ? 37.733 17.792 -58.678 1.00 66.56 759 ASP A C 1
ATOM 6003 O O . ASP A 1 759 ? 38.697 17.258 -59.231 1.00 66.56 759 ASP A O 1
ATOM 6007 N N . LEU A 1 760 ? 37.724 17.978 -57.353 1.00 70.81 760 LEU A N 1
ATOM 6008 C CA . LEU A 1 760 ? 38.818 17.576 -56.457 1.00 70.81 760 LEU A CA 1
ATOM 6009 C C . LEU A 1 760 ? 38.614 16.154 -55.925 1.00 70.81 760 LEU A C 1
ATOM 6011 O O . LEU A 1 760 ? 37.505 15.782 -55.540 1.00 70.81 760 LEU A O 1
ATOM 6015 N N . PHE A 1 761 ? 39.698 15.382 -55.803 1.00 73.25 761 PHE A N 1
ATOM 6016 C CA . PHE A 1 761 ? 39.664 14.138 -55.034 1.00 73.25 761 PHE A CA 1
ATOM 6017 C C . PHE A 1 761 ? 39.382 14.451 -53.562 1.00 73.25 761 PHE A C 1
ATOM 6019 O O . PHE A 1 761 ? 40.072 15.273 -52.952 1.00 73.25 761 PHE A O 1
ATOM 6026 N N . THR A 1 762 ? 38.371 13.792 -52.986 1.00 80.75 762 THR A N 1
ATOM 6027 C CA . THR A 1 762 ? 38.103 13.912 -51.552 1.00 80.75 762 THR A CA 1
ATOM 6028 C C . THR A 1 762 ? 39.240 13.302 -50.750 1.00 80.75 762 THR A C 1
ATOM 6030 O O . THR A 1 762 ? 39.794 12.265 -51.110 1.00 80.75 762 THR A O 1
ATOM 6033 N N . ASN A 1 763 ? 39.576 13.942 -49.639 1.00 83.88 763 ASN A N 1
ATOM 6034 C CA . ASN A 1 763 ? 40.581 13.461 -48.710 1.00 83.88 763 ASN A CA 1
ATOM 6035 C C . ASN A 1 763 ? 39.971 12.907 -47.418 1.00 83.88 763 ASN A C 1
ATOM 6037 O O . ASN A 1 763 ? 40.726 12.477 -46.550 1.00 83.88 763 ASN A O 1
ATOM 6041 N N . LYS A 1 764 ? 38.638 12.899 -47.278 1.00 88.25 764 LYS A N 1
ATOM 6042 C CA . LYS A 1 764 ? 37.948 12.390 -46.090 1.00 88.25 764 LYS A CA 1
ATOM 6043 C C . LYS A 1 764 ? 36.779 11.487 -46.477 1.00 88.25 764 LYS A C 1
ATOM 6045 O O . LYS A 1 764 ? 35.954 11.853 -47.311 1.00 88.25 764 LYS A O 1
ATOM 6050 N N . VAL A 1 765 ? 36.690 10.334 -45.823 1.00 92.19 765 VAL A N 1
ATOM 6051 C CA . VAL A 1 765 ? 35.512 9.459 -45.858 1.00 92.19 765 VAL A CA 1
ATOM 6052 C C . VAL A 1 765 ? 35.066 9.178 -44.432 1.00 92.19 765 VAL A C 1
ATOM 6054 O O . VAL A 1 765 ? 35.894 8.953 -43.552 1.00 92.19 765 VAL A O 1
ATOM 6057 N N . TYR A 1 766 ? 33.758 9.199 -44.215 1.00 94.56 766 TYR A N 1
ATOM 6058 C CA . TYR A 1 766 ? 33.121 8.790 -42.972 1.00 94.56 766 TYR A CA 1
ATOM 6059 C C . TYR A 1 766 ? 32.192 7.612 -43.256 1.00 94.56 766 TYR A C 1
ATOM 6061 O O . TYR A 1 766 ? 31.339 7.682 -44.145 1.00 94.56 766 TYR A O 1
ATOM 6069 N N . LEU A 1 767 ? 32.355 6.539 -42.489 1.00 96.00 767 LEU A N 1
ATOM 6070 C CA . LEU A 1 767 ? 31.475 5.380 -42.489 1.00 96.00 767 LEU A CA 1
ATOM 6071 C C . LEU A 1 767 ? 30.825 5.255 -41.117 1.00 96.00 767 LEU A C 1
ATOM 6073 O O . LEU A 1 767 ? 31.520 5.293 -40.102 1.00 96.00 767 LEU A O 1
ATOM 6077 N N . ARG A 1 768 ? 29.518 5.010 -41.086 1.00 95.19 768 ARG A N 1
ATOM 6078 C CA . ARG A 1 768 ? 28.833 4.519 -39.888 1.00 95.19 768 ARG A CA 1
ATOM 6079 C C . ARG A 1 768 ? 28.359 3.103 -40.144 1.00 95.19 768 ARG A C 1
ATOM 6081 O O . ARG A 1 768 ? 27.549 2.861 -41.041 1.00 95.19 768 ARG A O 1
ATOM 6088 N N . LEU A 1 769 ? 28.881 2.164 -39.374 1.00 95.31 769 LEU A N 1
ATOM 6089 C CA . LEU A 1 769 ? 28.427 0.783 -39.350 1.00 95.31 769 LEU A CA 1
ATOM 6090 C C . LEU A 1 769 ? 27.463 0.606 -38.176 1.00 95.31 769 LEU A C 1
ATOM 6092 O O . LEU A 1 769 ? 27.693 1.156 -37.106 1.00 95.31 769 LEU A O 1
ATOM 6096 N N . GLU A 1 770 ? 26.409 -0.174 -38.364 1.00 93.56 770 GLU A N 1
ATOM 6097 C CA . GLU A 1 770 ? 25.556 -0.680 -37.294 1.00 93.56 770 GLU A CA 1
ATOM 6098 C C . GLU A 1 770 ? 25.909 -2.141 -37.067 1.00 93.56 770 GLU A C 1
ATOM 6100 O O . GLU A 1 770 ? 25.851 -2.964 -37.991 1.00 93.56 770 GLU A O 1
ATOM 6105 N N . ILE A 1 771 ? 26.276 -2.443 -35.830 1.00 93.50 771 ILE A N 1
ATOM 6106 C CA . ILE A 1 771 ? 26.360 -3.804 -35.336 1.00 93.50 771 ILE A CA 1
ATOM 6107 C C . ILE A 1 771 ? 25.072 -4.104 -34.569 1.00 93.50 771 ILE A C 1
ATOM 6109 O O . ILE A 1 771 ? 24.574 -3.262 -33.822 1.00 93.50 771 ILE A O 1
ATOM 6113 N N . LYS A 1 772 ? 24.529 -5.305 -34.774 1.00 93.44 772 LYS A N 1
ATOM 6114 C CA . LYS A 1 772 ? 23.485 -5.874 -33.919 1.00 93.44 772 LYS A CA 1
ATOM 6115 C C . LYS A 1 772 ? 23.916 -7.238 -33.428 1.00 93.44 772 LYS A C 1
ATOM 6117 O O . LYS A 1 772 ? 24.403 -8.011 -34.253 1.00 93.44 772 LYS A O 1
ATOM 6122 N N . THR A 1 773 ? 23.719 -7.538 -32.151 1.00 92.25 773 THR A N 1
ATOM 6123 C CA . THR A 1 773 ? 24.192 -8.783 -31.522 1.00 92.25 773 THR A CA 1
ATOM 6124 C C . THR A 1 773 ? 23.249 -9.296 -30.441 1.00 92.25 773 THR A C 1
ATOM 6126 O O . THR A 1 773 ? 22.565 -8.522 -29.773 1.00 92.25 773 THR A O 1
ATOM 6129 N N . THR A 1 774 ? 23.240 -10.611 -30.234 1.00 89.38 774 THR A N 1
ATOM 6130 C CA . THR A 1 774 ? 22.735 -11.236 -29.002 1.00 89.38 774 THR A CA 1
ATOM 6131 C C . THR A 1 774 ? 23.764 -11.157 -27.871 1.00 89.38 774 THR A C 1
ATOM 6133 O O . THR A 1 774 ? 24.913 -10.770 -28.076 1.00 89.38 774 THR A O 1
ATOM 6136 N N . GLU A 1 775 ? 23.337 -11.511 -26.656 1.00 81.06 775 GLU A N 1
ATOM 6137 C CA . GLU A 1 775 ? 24.100 -11.377 -25.401 1.00 81.06 775 GLU A CA 1
ATOM 6138 C C . GLU A 1 775 ? 25.442 -12.127 -25.402 1.00 81.06 775 GLU A C 1
ATOM 6140 O O . GLU A 1 775 ? 26.401 -11.717 -24.756 1.00 81.06 775 GLU A O 1
ATOM 6145 N N . THR A 1 776 ? 25.499 -13.253 -26.104 1.00 79.69 776 THR A N 1
ATOM 6146 C CA . THR A 1 776 ? 26.632 -14.189 -26.146 1.00 79.69 776 THR A CA 1
ATOM 6147 C C . THR A 1 776 ? 27.706 -13.785 -27.156 1.00 79.69 776 THR A C 1
ATOM 6149 O O . THR A 1 776 ? 28.806 -14.343 -27.133 1.00 79.69 776 THR A O 1
ATOM 6152 N N . ILE A 1 777 ? 27.406 -12.839 -28.053 1.00 84.38 777 ILE A N 1
ATOM 6153 C CA . ILE A 1 777 ? 28.335 -12.399 -29.089 1.00 84.38 777 ILE A CA 1
ATOM 6154 C C . ILE A 1 777 ? 29.240 -11.306 -28.528 1.00 84.38 777 ILE A C 1
ATOM 6156 O O . ILE A 1 777 ? 28.793 -10.242 -28.102 1.00 84.38 777 ILE A O 1
ATOM 6160 N N . ASP A 1 778 ? 30.545 -11.561 -28.594 1.00 84.25 778 ASP A N 1
ATOM 6161 C CA . ASP A 1 778 ? 31.572 -10.609 -28.192 1.00 84.25 778 ASP A CA 1
ATOM 6162 C C . ASP A 1 778 ? 31.655 -9.434 -29.187 1.00 84.25 778 ASP A C 1
ATOM 6164 O O . ASP A 1 778 ? 32.299 -9.501 -30.242 1.00 84.25 778 ASP A O 1
ATOM 6168 N N . ARG A 1 779 ? 30.979 -8.336 -28.839 1.00 87.94 779 ARG A N 1
ATOM 6169 C CA . ARG A 1 779 ? 31.002 -7.076 -29.595 1.00 87.94 779 ARG A CA 1
ATOM 6170 C C . ARG A 1 779 ? 32.379 -6.411 -29.619 1.00 87.94 779 ARG A C 1
ATOM 6172 O O . ARG A 1 779 ? 32.721 -5.791 -30.626 1.00 87.94 779 ARG A O 1
ATOM 6179 N N . ASP A 1 780 ? 33.192 -6.589 -28.578 1.00 87.94 780 ASP A N 1
ATOM 6180 C CA . ASP A 1 780 ? 34.536 -6.009 -28.509 1.00 87.94 780 ASP A CA 1
ATOM 6181 C C . ASP A 1 780 ? 35.475 -6.724 -29.482 1.00 87.94 780 ASP A C 1
ATOM 6183 O O . ASP A 1 780 ? 36.334 -6.088 -30.103 1.00 87.94 780 ASP A O 1
ATOM 6187 N N . ASN A 1 781 ? 35.266 -8.025 -29.703 1.00 89.19 781 ASN A N 1
ATOM 6188 C CA . ASN A 1 781 ? 35.929 -8.756 -30.778 1.00 89.19 781 ASN A CA 1
ATOM 6189 C C . ASN A 1 781 ? 35.541 -8.189 -32.154 1.00 89.19 781 ASN A C 1
ATOM 6191 O O . ASN A 1 781 ? 36.427 -7.866 -32.946 1.00 89.19 781 ASN A O 1
ATOM 6195 N N . ILE A 1 782 ? 34.248 -7.986 -32.441 1.00 91.75 782 ILE A N 1
ATOM 6196 C CA . ILE A 1 782 ? 33.813 -7.406 -33.729 1.00 91.75 782 ILE A CA 1
ATOM 6197 C C . ILE A 1 782 ? 34.416 -6.009 -33.930 1.00 91.75 782 ILE A C 1
ATOM 6199 O O . ILE A 1 782 ? 34.984 -5.736 -34.992 1.00 91.75 782 ILE A O 1
ATOM 6203 N N . PHE A 1 783 ? 34.377 -5.152 -32.909 1.00 94.06 783 PHE A N 1
ATOM 6204 C CA . PHE A 1 783 ? 35.008 -3.832 -32.940 1.00 94.06 783 PHE A CA 1
ATOM 6205 C C . PHE A 1 783 ? 36.520 -3.914 -33.196 1.00 94.06 783 PHE A C 1
ATOM 6207 O O . PHE A 1 783 ? 37.035 -3.256 -34.103 1.00 94.06 783 PHE A O 1
ATOM 6214 N N . SER A 1 784 ? 37.230 -4.784 -32.473 1.00 93.44 784 SER A N 1
ATOM 6215 C CA . SER A 1 784 ? 38.674 -4.998 -32.636 1.00 93.44 784 SER A CA 1
ATOM 6216 C C . SER A 1 784 ? 39.031 -5.487 -34.042 1.00 93.44 784 SER A C 1
ATOM 6218 O O . SER A 1 784 ? 40.056 -5.095 -34.605 1.00 93.44 784 SER A O 1
ATOM 6220 N N . ARG A 1 785 ? 38.179 -6.320 -34.653 1.00 94.81 785 ARG A N 1
ATOM 6221 C CA . ARG A 1 785 ? 38.342 -6.791 -36.036 1.00 94.81 785 ARG A CA 1
ATOM 6222 C C . ARG A 1 785 ? 38.119 -5.674 -37.049 1.00 94.81 785 ARG A C 1
ATOM 6224 O O . ARG A 1 785 ? 38.929 -5.546 -37.970 1.00 94.81 785 ARG A O 1
ATOM 6231 N N . VAL A 1 786 ? 37.092 -4.841 -36.868 1.00 95.81 786 VAL A N 1
ATOM 6232 C CA . VAL A 1 786 ? 36.875 -3.641 -37.697 1.00 95.81 786 VAL A CA 1
ATOM 6233 C C . VAL A 1 786 ? 38.087 -2.714 -37.611 1.00 95.81 786 VAL A C 1
ATOM 6235 O O . VAL A 1 786 ? 38.604 -2.281 -38.643 1.00 95.81 786 VAL A O 1
ATOM 6238 N N . GLU A 1 787 ? 38.603 -2.465 -36.408 1.00 95.81 787 GLU A N 1
ATOM 6239 C CA . GLU A 1 787 ? 39.773 -1.612 -36.202 1.00 95.81 787 GLU A CA 1
ATOM 6240 C C . GLU A 1 787 ? 41.034 -2.185 -36.877 1.00 95.81 787 GLU A C 1
ATOM 6242 O O . GLU A 1 787 ? 41.745 -1.475 -37.595 1.00 95.81 787 GLU A O 1
ATOM 6247 N N . ALA A 1 788 ? 41.293 -3.484 -36.705 1.00 94.69 788 ALA A N 1
ATOM 6248 C CA . ALA A 1 788 ? 42.447 -4.163 -37.291 1.00 94.69 788 ALA A CA 1
ATOM 6249 C C . ALA A 1 788 ? 42.401 -4.182 -38.827 1.00 94.69 788 ALA A C 1
ATOM 6251 O O . ALA A 1 788 ? 43.417 -3.913 -39.474 1.00 94.69 788 ALA A O 1
ATOM 6252 N N . ILE A 1 789 ? 41.235 -4.467 -39.415 1.00 95.12 789 ILE A N 1
ATOM 6253 C CA . ILE A 1 789 ? 41.034 -4.439 -40.871 1.00 95.12 789 ILE A CA 1
ATOM 6254 C C . ILE A 1 789 ? 41.216 -3.013 -41.398 1.00 95.12 789 ILE A C 1
ATOM 6256 O O . ILE A 1 789 ? 41.924 -2.827 -42.386 1.00 95.12 789 ILE A O 1
ATOM 6260 N N . THR A 1 790 ? 40.673 -2.009 -40.703 1.00 95.31 790 THR A N 1
ATOM 6261 C CA . THR A 1 790 ? 40.837 -0.590 -41.063 1.00 95.31 790 THR A CA 1
ATOM 6262 C C . THR A 1 790 ? 42.310 -0.197 -41.118 1.00 95.31 790 THR A C 1
ATOM 6264 O O . THR A 1 790 ? 42.800 0.242 -42.159 1.00 95.31 790 THR A O 1
ATOM 6267 N N . LYS A 1 791 ? 43.058 -0.452 -40.039 1.00 93.19 791 LYS A N 1
ATOM 6268 C CA . LYS A 1 791 ? 44.506 -0.185 -39.974 1.00 93.19 791 LYS A CA 1
ATOM 6269 C C . LYS A 1 791 ? 45.284 -0.952 -41.052 1.00 93.19 791 LYS A C 1
ATOM 6271 O O . LYS A 1 791 ? 46.230 -0.416 -41.633 1.00 93.19 791 LYS A O 1
ATOM 6276 N N . GLY A 1 792 ? 44.898 -2.201 -41.316 1.00 92.69 792 GLY A N 1
ATOM 6277 C CA . GLY A 1 792 ? 45.514 -3.061 -42.325 1.00 92.69 792 GLY A CA 1
ATOM 6278 C C . GLY A 1 792 ? 45.359 -2.525 -43.747 1.00 92.69 792 GLY A C 1
ATOM 6279 O O . GLY A 1 792 ? 46.355 -2.414 -44.465 1.00 92.69 792 GLY A O 1
ATOM 6280 N N . GLU A 1 793 ? 44.144 -2.142 -44.140 1.00 91.75 793 GLU A N 1
ATOM 6281 C CA . GLU A 1 793 ? 43.892 -1.608 -45.482 1.00 91.75 793 GLU A CA 1
ATOM 6282 C C . GLU A 1 793 ? 44.484 -0.208 -45.660 1.00 91.75 793 GLU A C 1
ATOM 6284 O O . GLU A 1 793 ? 45.094 0.044 -46.695 1.00 91.75 793 GLU A O 1
ATOM 6289 N N . CYS A 1 794 ? 44.431 0.668 -44.645 1.00 89.81 794 CYS A N 1
ATOM 6290 C CA . CYS A 1 794 ? 45.133 1.960 -44.685 1.00 89.81 794 CYS A CA 1
ATOM 6291 C C . CYS A 1 794 ? 46.626 1.764 -44.992 1.00 89.81 794 CYS A C 1
ATOM 6293 O O . CYS A 1 794 ? 47.180 2.410 -45.880 1.00 89.81 794 CYS A O 1
ATOM 6295 N N . LYS A 1 795 ? 47.277 0.802 -44.321 1.00 88.62 795 LYS A N 1
ATOM 6296 C CA . LYS A 1 795 ? 48.683 0.460 -44.578 1.00 88.62 795 LYS A CA 1
ATOM 6297 C C . LYS A 1 795 ? 48.903 -0.092 -45.991 1.00 88.62 795 LYS A C 1
ATOM 6299 O O . LYS A 1 795 ? 49.905 0.252 -46.618 1.00 88.62 795 LYS A O 1
ATOM 6304 N N . ALA A 1 796 ? 48.002 -0.941 -46.487 1.00 87.56 796 ALA A N 1
ATOM 6305 C CA . ALA A 1 796 ? 48.080 -1.512 -47.834 1.00 87.56 796 ALA A CA 1
ATOM 6306 C C . ALA A 1 796 ? 47.886 -0.455 -48.937 1.00 87.56 796 ALA A C 1
ATOM 6308 O O . ALA A 1 796 ? 48.508 -0.551 -49.995 1.00 87.56 796 ALA A O 1
ATOM 6309 N N . SER A 1 797 ? 47.082 0.576 -48.673 1.00 82.88 797 SER A N 1
ATOM 6310 C CA . SER A 1 797 ? 46.838 1.709 -49.571 1.00 82.88 797 SER A CA 1
ATOM 6311 C C . SER A 1 797 ? 47.913 2.808 -49.509 1.00 82.88 797 SER A C 1
ATOM 6313 O O . SER A 1 797 ? 47.877 3.732 -50.319 1.00 82.88 797 SER A O 1
ATOM 6315 N N . GLY A 1 798 ? 48.908 2.690 -48.620 1.00 73.31 798 GLY A N 1
ATOM 6316 C CA . GLY A 1 798 ? 50.068 3.585 -48.510 1.00 73.31 798 GLY A CA 1
ATOM 6317 C C . GLY A 1 798 ? 50.068 4.443 -47.236 1.00 73.31 798 GLY A C 1
ATOM 6318 O O . GLY A 1 798 ? 49.024 4.827 -46.728 1.00 73.31 798 GLY A O 1
ATOM 6319 N N . GLY A 1 799 ? 51.259 4.767 -46.715 1.00 64.25 799 GLY A N 1
ATOM 6320 C CA . GLY A 1 799 ? 51.462 5.350 -45.373 1.00 64.25 799 GLY A CA 1
ATOM 6321 C C . GLY A 1 799 ? 50.981 6.790 -45.130 1.00 64.25 799 GLY A C 1
ATOM 6322 O O . GLY A 1 799 ? 51.234 7.322 -44.053 1.00 64.25 799 GLY A O 1
ATOM 6323 N N . ASP A 1 800 ? 50.296 7.409 -46.092 1.00 75.88 800 ASP A N 1
ATOM 6324 C CA . ASP A 1 800 ? 49.780 8.785 -45.999 1.00 75.88 800 ASP A CA 1
ATOM 6325 C C . ASP A 1 800 ? 48.278 8.849 -45.660 1.00 75.88 800 ASP A C 1
ATOM 6327 O O . ASP A 1 800 ? 47.668 9.917 -45.749 1.00 75.88 800 ASP A O 1
ATOM 6331 N N . ILE A 1 801 ? 47.683 7.711 -45.283 1.00 84.69 801 ILE A N 1
ATOM 6332 C CA . ILE A 1 801 ? 46.282 7.595 -44.871 1.00 84.69 801 ILE A CA 1
ATOM 6333 C C . ILE A 1 801 ? 46.212 7.318 -43.368 1.00 84.69 801 ILE A C 1
ATOM 6335 O O . ILE A 1 801 ? 46.805 6.361 -42.867 1.00 84.69 801 ILE A O 1
ATOM 6339 N N . GLU A 1 802 ? 45.458 8.147 -42.659 1.00 88.19 802 GLU A N 1
ATOM 6340 C CA . GLU A 1 802 ? 45.138 8.004 -41.243 1.00 88.19 802 GLU A CA 1
ATOM 6341 C C . GLU A 1 802 ? 43.682 7.553 -41.083 1.00 88.19 802 GLU A C 1
ATOM 6343 O O . GLU A 1 802 ? 42.832 7.833 -41.930 1.00 88.19 802 GLU A O 1
ATOM 6348 N N . SER A 1 803 ? 43.384 6.839 -39.997 1.00 92.31 803 SER A N 1
ATOM 6349 C CA . SER A 1 803 ? 42.022 6.401 -39.693 1.00 92.31 803 SER A CA 1
ATOM 6350 C C . SER A 1 803 ? 41.724 6.454 -38.202 1.00 92.31 803 SER A C 1
ATOM 6352 O O . SER A 1 803 ? 42.586 6.094 -37.397 1.00 92.31 803 SER A O 1
ATOM 6354 N N . SER A 1 804 ? 40.494 6.812 -37.846 1.00 94.62 804 SER A N 1
ATOM 6355 C CA . SER A 1 804 ? 39.948 6.674 -36.495 1.00 94.62 804 SER A CA 1
ATOM 6356 C C . SER A 1 804 ? 38.752 5.726 -36.524 1.00 94.62 804 SER A C 1
ATOM 6358 O O . SER A 1 804 ? 37.991 5.698 -37.490 1.00 94.62 804 SER A O 1
ATOM 6360 N N . VAL A 1 805 ? 38.615 4.908 -35.483 1.00 96.19 805 VAL A N 1
ATOM 6361 C CA . VAL A 1 805 ? 37.483 3.995 -35.309 1.00 96.19 805 VAL A CA 1
ATOM 6362 C C . VAL A 1 805 ? 36.990 4.172 -33.882 1.00 96.19 805 VAL A C 1
ATOM 6364 O O . VAL A 1 805 ? 37.786 4.083 -32.946 1.00 96.19 805 VAL A O 1
ATOM 6367 N N . ARG A 1 806 ? 35.699 4.439 -33.702 1.00 95.31 806 ARG A N 1
ATOM 6368 C CA . ARG A 1 806 ? 35.068 4.528 -32.380 1.00 95.31 806 ARG A CA 1
ATOM 6369 C C . ARG A 1 806 ? 33.759 3.758 -32.363 1.00 95.31 806 ARG A C 1
ATOM 6371 O O . ARG A 1 806 ? 33.075 3.698 -33.380 1.00 95.31 806 ARG A O 1
ATOM 6378 N N . MET A 1 807 ? 33.429 3.180 -31.215 1.00 92.81 807 MET A N 1
ATOM 6379 C CA . MET A 1 807 ? 32.150 2.518 -30.991 1.00 92.81 807 MET A CA 1
ATOM 6380 C C . MET A 1 807 ? 31.296 3.368 -30.055 1.00 92.81 807 MET A C 1
ATOM 6382 O O . MET A 1 807 ? 31.793 3.841 -29.033 1.00 92.81 807 MET A O 1
ATOM 6386 N N . THR A 1 808 ? 30.031 3.551 -30.412 1.00 89.12 808 THR A N 1
ATOM 6387 C CA . THR A 1 808 ? 29.048 4.311 -29.639 1.00 89.12 808 THR A CA 1
ATOM 6388 C C . THR A 1 808 ? 27.845 3.404 -29.374 1.00 89.12 808 THR A C 1
ATOM 6390 O O . THR A 1 808 ? 27.240 2.938 -30.344 1.00 89.12 808 THR A O 1
ATOM 6393 N N . PRO A 1 809 ? 27.485 3.133 -28.107 1.00 85.81 809 PRO A N 1
ATOM 6394 C CA . PRO A 1 809 ? 26.323 2.310 -27.792 1.00 85.81 809 PRO A CA 1
ATOM 6395 C C . PRO A 1 809 ? 25.031 2.967 -28.266 1.00 85.81 809 PRO A C 1
ATOM 6397 O O . PRO A 1 809 ? 24.909 4.191 -28.194 1.00 85.81 809 PRO A O 1
ATOM 6400 N N . ARG A 1 810 ? 24.066 2.164 -28.727 1.00 86.12 810 ARG A N 1
ATOM 6401 C CA . ARG A 1 810 ? 22.733 2.654 -29.111 1.00 86.12 810 ARG A CA 1
ATOM 6402 C C . ARG A 1 810 ? 21.642 2.069 -28.222 1.00 86.12 810 ARG A C 1
ATOM 6404 O O . ARG A 1 810 ? 20.908 2.824 -27.604 1.00 86.12 810 ARG A O 1
ATOM 6411 N N . ALA A 1 811 ? 21.559 0.745 -28.123 1.00 90.44 811 ALA A N 1
ATOM 6412 C CA . ALA A 1 811 ? 20.612 0.083 -27.231 1.00 90.44 811 ALA A CA 1
ATOM 6413 C C . ALA A 1 811 ? 21.131 -1.293 -26.783 1.00 90.44 811 ALA A C 1
ATOM 6415 O O . ALA A 1 811 ? 21.789 -1.985 -27.567 1.00 90.44 811 ALA A O 1
ATOM 6416 N N . PRO A 1 812 ? 20.855 -1.718 -25.539 1.00 91.50 812 PRO A N 1
ATOM 6417 C CA . PRO A 1 812 ? 21.185 -3.062 -25.076 1.00 91.50 812 PRO A CA 1
ATOM 6418 C C . PRO A 1 812 ? 20.206 -4.112 -25.635 1.00 91.50 812 PRO A C 1
ATOM 6420 O O . PRO A 1 812 ? 19.247 -3.788 -26.329 1.00 91.50 812 PRO A O 1
ATOM 6423 N N . VAL A 1 813 ? 20.456 -5.395 -25.347 1.00 92.50 813 VAL A N 1
ATOM 6424 C CA . VAL A 1 813 ? 19.547 -6.491 -25.728 1.00 92.50 813 VAL A CA 1
ATOM 6425 C C . VAL A 1 813 ? 18.215 -6.320 -24.993 1.00 92.50 813 VAL A C 1
ATOM 6427 O O . VAL A 1 813 ? 18.195 -6.245 -23.763 1.00 92.50 813 VAL A O 1
ATOM 6430 N N . THR A 1 814 ? 17.095 -6.353 -25.717 1.00 94.75 814 THR A N 1
ATOM 6431 C CA . THR A 1 814 ? 15.769 -6.449 -25.093 1.00 94.75 814 THR A CA 1
ATOM 6432 C C . THR A 1 814 ? 15.534 -7.890 -24.668 1.00 94.75 814 THR A C 1
ATOM 6434 O O . THR A 1 814 ? 15.132 -8.745 -25.464 1.00 94.75 814 THR A O 1
ATOM 6437 N N . ARG A 1 815 ? 15.833 -8.172 -23.402 1.00 93.62 815 ARG A N 1
ATOM 6438 C CA . ARG A 1 815 ? 15.742 -9.502 -22.810 1.00 93.62 815 ARG A CA 1
ATOM 6439 C C . ARG A 1 815 ? 14.620 -9.557 -21.785 1.00 93.62 815 ARG A C 1
ATOM 6441 O O . ARG A 1 815 ? 14.741 -8.985 -20.709 1.00 93.62 815 ARG A O 1
ATOM 6448 N N . ASN A 1 816 ? 13.583 -10.329 -22.080 1.00 96.81 816 ASN A N 1
ATOM 6449 C CA . ASN A 1 816 ? 12.531 -10.576 -21.107 1.00 96.81 816 ASN A CA 1
ATOM 6450 C C . ASN A 1 816 ? 13.068 -11.356 -19.908 1.00 96.81 816 ASN A C 1
ATOM 6452 O O . ASN A 1 816 ? 13.820 -12.329 -20.073 1.00 96.81 816 ASN A O 1
ATOM 6456 N N . ASP A 1 817 ? 12.636 -10.965 -18.710 1.00 96.94 817 ASP A N 1
ATOM 6457 C CA . ASP A 1 817 ? 12.832 -11.783 -17.520 1.00 96.94 817 ASP A CA 1
ATOM 6458 C C . ASP A 1 817 ? 12.157 -13.144 -17.723 1.00 96.94 817 ASP A C 1
ATOM 6460 O O . ASP A 1 817 ? 11.013 -13.225 -18.174 1.00 96.94 817 ASP A O 1
ATOM 6464 N N . THR A 1 818 ? 12.884 -14.224 -17.438 1.00 93.00 818 THR A N 1
ATOM 6465 C CA . THR A 1 818 ? 12.410 -15.580 -17.733 1.00 93.00 818 THR A CA 1
ATOM 6466 C C . THR A 1 818 ? 11.169 -15.918 -16.910 1.00 93.00 818 THR A C 1
ATOM 6468 O O . THR A 1 818 ? 10.209 -16.440 -17.465 1.00 93.00 818 THR A O 1
ATOM 6471 N N . VAL A 1 819 ? 11.166 -15.577 -15.618 1.00 91.88 819 VAL A N 1
ATOM 6472 C CA . VAL A 1 819 ? 10.091 -15.940 -14.684 1.00 91.88 819 VAL A CA 1
ATOM 6473 C C . VAL A 1 819 ? 8.834 -15.131 -14.986 1.00 91.88 819 VAL A C 1
ATOM 6475 O O . VAL A 1 819 ? 7.741 -15.690 -15.068 1.00 91.88 819 VAL A O 1
ATOM 6478 N N . LEU A 1 820 ? 8.979 -13.821 -15.203 1.00 93.88 820 LEU A N 1
ATOM 6479 C CA . LEU A 1 820 ? 7.846 -12.967 -15.560 1.00 93.88 820 LEU A CA 1
ATOM 6480 C C . LEU A 1 820 ? 7.267 -13.350 -16.924 1.00 93.88 820 LEU A C 1
ATOM 6482 O O . LEU A 1 820 ? 6.050 -13.420 -17.080 1.00 93.88 820 LEU A O 1
ATOM 6486 N N . ALA A 1 821 ? 8.117 -13.629 -17.915 1.00 96.69 821 ALA A N 1
ATOM 6487 C CA . ALA A 1 821 ? 7.645 -14.035 -19.230 1.00 96.69 821 ALA A CA 1
ATOM 6488 C C . ALA A 1 821 ? 6.940 -15.395 -19.196 1.00 96.69 821 ALA A C 1
ATOM 6490 O O . ALA A 1 821 ? 5.918 -15.522 -19.856 1.00 96.69 821 ALA A O 1
ATOM 6491 N N . GLU A 1 822 ? 7.420 -16.382 -18.434 1.00 96.19 822 GLU A N 1
ATOM 6492 C CA . GLU A 1 822 ? 6.723 -17.669 -18.254 1.00 96.19 822 GLU A CA 1
ATOM 6493 C C . GLU A 1 822 ? 5.338 -17.474 -17.628 1.00 96.19 822 GLU A C 1
ATOM 6495 O O . GLU A 1 822 ? 4.345 -17.944 -18.181 1.00 96.19 822 GLU A O 1
ATOM 6500 N N . ALA A 1 823 ? 5.240 -16.683 -16.555 1.00 93.38 823 ALA A N 1
ATOM 6501 C CA . ALA A 1 823 ? 3.952 -16.361 -15.939 1.00 93.38 823 ALA A CA 1
ATOM 6502 C C . ALA A 1 823 ? 2.995 -15.664 -16.923 1.00 93.38 823 ALA A C 1
ATOM 6504 O O . ALA A 1 823 ? 1.797 -15.959 -16.961 1.00 93.38 823 ALA A O 1
ATOM 6505 N N . LEU A 1 824 ? 3.516 -14.751 -17.751 1.00 97.00 824 LEU A N 1
ATOM 6506 C CA . LEU A 1 824 ? 2.714 -14.061 -18.757 1.00 97.00 824 LEU A CA 1
ATOM 6507 C C . LEU A 1 824 ? 2.299 -14.986 -19.907 1.00 97.00 824 LEU A C 1
ATOM 6509 O O . LEU A 1 824 ? 1.181 -14.863 -20.401 1.00 97.00 824 LEU A O 1
ATOM 6513 N N . GLN A 1 825 ? 3.157 -15.923 -20.318 1.00 98.12 825 GLN A N 1
ATOM 6514 C CA . GLN A 1 825 ? 2.818 -16.952 -21.305 1.00 98.12 825 GLN A CA 1
ATOM 6515 C C . GLN A 1 825 ? 1.681 -17.838 -20.799 1.00 98.12 825 GLN A C 1
ATOM 6517 O O . GLN A 1 825 ? 0.723 -18.060 -21.537 1.00 98.12 825 GLN A O 1
ATOM 6522 N N . ASP A 1 826 ? 1.732 -18.281 -19.543 1.00 96.25 826 ASP A N 1
ATOM 6523 C CA . ASP A 1 826 ? 0.657 -19.066 -18.933 1.00 96.25 826 ASP A CA 1
ATOM 6524 C C . ASP A 1 826 ? -0.657 -18.271 -18.912 1.00 96.25 826 ASP A C 1
ATOM 6526 O O . ASP A 1 826 ? -1.685 -18.751 -19.399 1.00 96.25 826 ASP A O 1
ATOM 6530 N N . CYS A 1 827 ? -0.614 -17.017 -18.452 1.00 97.00 827 CYS A N 1
ATOM 6531 C CA . CYS A 1 827 ? -1.771 -16.119 -18.430 1.00 97.00 827 CYS A CA 1
ATOM 6532 C C . CYS A 1 827 ? -2.368 -15.896 -19.831 1.00 97.00 827 CYS A C 1
ATOM 6534 O O . CYS A 1 827 ? -3.573 -16.062 -20.045 1.00 97.00 827 CYS A O 1
ATOM 6536 N N . PHE A 1 828 ? -1.530 -15.565 -20.814 1.00 97.94 828 PHE A N 1
ATOM 6537 C CA . PHE A 1 828 ? -1.982 -15.297 -22.176 1.00 97.94 828 PHE A CA 1
ATOM 6538 C C . PHE A 1 828 ? -2.460 -16.558 -22.884 1.00 97.94 828 PHE A C 1
ATOM 6540 O O . PHE A 1 828 ? -3.462 -16.495 -23.591 1.00 97.94 828 PHE A O 1
ATOM 6547 N N . SER A 1 829 ? -1.820 -17.706 -22.668 1.00 97.38 829 SER A N 1
ATOM 6548 C CA . SER A 1 829 ? -2.292 -18.978 -23.218 1.00 97.38 829 SER A CA 1
ATOM 6549 C C . SER A 1 829 ? -3.695 -19.322 -22.712 1.00 97.38 829 SER A C 1
ATOM 6551 O O . SER A 1 829 ? -4.535 -19.767 -23.492 1.00 97.38 829 SER A O 1
ATOM 6553 N N . HIS A 1 830 ? -3.988 -19.035 -21.439 1.00 96.94 830 HIS A N 1
ATOM 6554 C CA . HIS A 1 830 ? -5.302 -19.265 -20.851 1.00 96.94 830 HIS A CA 1
ATOM 6555 C C . HIS A 1 830 ? -6.372 -18.316 -21.410 1.00 96.94 830 HIS A C 1
ATOM 6557 O O . HIS A 1 830 ? -7.459 -18.764 -21.771 1.00 96.94 830 HIS A O 1
ATOM 6563 N N . TYR A 1 831 ? -6.076 -17.014 -21.500 1.00 97.50 831 TYR A N 1
ATOM 6564 C CA . TYR A 1 831 ? -7.052 -16.005 -21.931 1.00 97.50 831 TYR A CA 1
ATOM 6565 C C . TYR A 1 831 ? -7.246 -15.956 -23.454 1.00 97.50 831 TYR A C 1
ATOM 6567 O O . TYR A 1 831 ? -8.370 -15.895 -23.953 1.00 97.50 831 TYR A O 1
ATOM 6575 N N . PHE A 1 832 ? -6.150 -15.971 -24.213 1.00 96.50 832 PHE A N 1
ATOM 6576 C CA . PHE A 1 832 ? -6.168 -15.813 -25.668 1.00 96.50 832 PHE A CA 1
ATOM 6577 C C . PHE A 1 832 ? -6.314 -17.150 -26.412 1.00 96.50 832 PHE A C 1
ATOM 6579 O O . PHE A 1 832 ? -6.740 -17.140 -27.572 1.00 96.50 832 PHE A O 1
ATOM 6586 N N . GLY A 1 833 ? -6.013 -18.286 -25.771 1.00 96.88 833 GLY A N 1
ATOM 6587 C CA . GLY A 1 833 ? -6.120 -19.620 -26.368 1.00 96.88 833 GLY A CA 1
ATOM 6588 C C . GLY A 1 833 ? -5.288 -19.736 -27.645 1.00 96.88 833 GLY A C 1
ATOM 6589 O O . GLY A 1 833 ? -4.120 -19.356 -27.671 1.00 96.88 833 GLY A O 1
ATOM 6590 N N . ASP A 1 834 ? -5.920 -20.167 -28.739 1.00 95.38 834 ASP A N 1
ATOM 6591 C CA . ASP A 1 834 ? -5.290 -20.313 -30.062 1.00 95.38 834 ASP A CA 1
ATOM 6592 C C . ASP A 1 834 ? -4.761 -18.991 -30.657 1.00 95.38 834 ASP A C 1
ATOM 6594 O O . ASP A 1 834 ? -4.086 -18.996 -31.689 1.00 95.38 834 ASP A O 1
ATOM 6598 N N . ARG A 1 835 ? -5.071 -17.842 -30.037 1.00 96.12 835 ARG A N 1
ATOM 6599 C CA . ARG A 1 835 ? -4.529 -16.534 -30.431 1.00 96.12 835 ARG A CA 1
ATOM 6600 C C . ARG A 1 835 ? -3.170 -16.218 -29.793 1.00 96.12 835 ARG A C 1
ATOM 6602 O O . ARG A 1 835 ? -2.536 -15.238 -30.184 1.00 96.12 835 ARG A O 1
ATOM 6609 N N . PHE A 1 836 ? -2.720 -17.017 -28.830 1.00 97.75 836 PHE A N 1
ATOM 6610 C CA . PHE A 1 836 ? -1.401 -16.890 -28.219 1.00 97.75 836 PHE A CA 1
ATOM 6611 C C . PHE A 1 836 ? -0.380 -17.815 -28.897 1.00 97.75 836 PHE A C 1
ATOM 6613 O O . PHE A 1 836 ? -0.683 -18.960 -29.231 1.00 97.75 836 PHE A O 1
ATOM 6620 N N . TRP A 1 837 ? 0.851 -17.336 -29.083 1.00 95.75 837 TRP A N 1
ATOM 6621 C CA . TRP A 1 837 ? 1.953 -18.145 -29.609 1.00 95.75 837 TRP A CA 1
ATOM 6622 C C . TRP A 1 837 ? 3.319 -17.668 -29.093 1.00 95.75 837 TRP A C 1
ATOM 6624 O O . TRP A 1 837 ? 3.460 -16.551 -28.603 1.00 95.75 837 TRP A O 1
ATOM 6634 N N . ILE A 1 838 ? 4.350 -18.509 -29.209 1.00 95.75 838 ILE A N 1
ATOM 6635 C CA . ILE A 1 838 ? 5.723 -18.163 -28.807 1.00 95.75 838 ILE A CA 1
ATOM 6636 C C . ILE A 1 838 ? 6.527 -17.778 -30.059 1.00 95.75 838 ILE A C 1
ATOM 6638 O O . ILE A 1 838 ? 6.720 -18.632 -30.932 1.00 95.75 838 ILE A O 1
ATOM 6642 N N . PRO A 1 839 ? 7.018 -16.530 -30.174 1.00 92.69 839 PRO A N 1
ATOM 6643 C CA . PRO A 1 839 ? 7.715 -16.077 -31.366 1.00 92.69 839 PRO A CA 1
ATOM 6644 C C . PRO A 1 839 ? 9.196 -16.486 -31.403 1.00 92.69 839 PRO A C 1
ATOM 6646 O O . PRO A 1 839 ? 9.805 -16.756 -30.359 1.00 92.69 839 PRO A O 1
ATOM 6649 N N . PRO A 1 840 ? 9.825 -16.528 -32.597 1.00 90.44 840 PRO A N 1
ATOM 6650 C CA . PRO A 1 840 ? 11.279 -16.448 -32.703 1.00 90.44 840 PRO A CA 1
ATOM 6651 C C . PRO A 1 840 ? 11.781 -15.075 -32.216 1.00 90.44 840 PRO A C 1
ATOM 6653 O O . PRO A 1 840 ? 10.993 -14.156 -32.004 1.00 90.44 840 PRO A O 1
ATOM 6656 N N . MET A 1 841 ? 13.098 -14.935 -32.035 1.00 89.75 841 MET A N 1
ATOM 6657 C CA . MET A 1 841 ? 13.703 -13.616 -31.823 1.00 89.75 841 MET A CA 1
ATOM 6658 C C . MET A 1 841 ? 13.510 -12.761 -33.081 1.00 89.75 841 MET A C 1
ATOM 6660 O O . MET A 1 841 ? 13.599 -13.286 -34.194 1.00 89.75 841 MET A O 1
ATOM 6664 N N . ASP A 1 842 ? 13.275 -11.465 -32.903 1.00 89.81 842 ASP A N 1
ATOM 6665 C CA . ASP A 1 842 ? 13.154 -10.504 -33.998 1.00 89.81 842 ASP A CA 1
ATOM 6666 C C . ASP A 1 842 ? 14.434 -9.647 -34.106 1.00 89.81 842 ASP A C 1
ATOM 6668 O O . ASP A 1 842 ? 15.323 -9.726 -33.262 1.00 89.81 842 ASP A O 1
ATOM 6672 N N . THR A 1 843 ? 14.583 -8.877 -35.181 1.00 89.88 843 THR A N 1
ATOM 6673 C CA . THR A 1 843 ? 15.810 -8.117 -35.515 1.00 89.88 843 THR A CA 1
ATOM 6674 C C . THR A 1 843 ? 15.754 -6.575 -35.411 1.00 89.88 843 THR A C 1
ATOM 6676 O O . THR A 1 843 ? 16.813 -5.947 -35.591 1.00 89.88 843 THR A O 1
ATOM 6679 N N . PRO A 1 844 ? 14.603 -5.913 -35.145 1.00 90.81 844 PRO A N 1
ATOM 6680 C CA . PRO A 1 844 ? 14.555 -4.501 -34.752 1.00 90.81 844 PRO A CA 1
ATOM 6681 C C . PRO A 1 844 ? 15.365 -4.190 -33.487 1.00 90.81 844 PRO A C 1
ATOM 6683 O O . PRO A 1 844 ? 15.869 -5.091 -32.827 1.00 90.81 844 PRO A O 1
ATOM 6686 N N . VAL A 1 845 ? 15.530 -2.905 -33.189 1.00 91.06 845 VAL A N 1
ATOM 6687 C CA . VAL A 1 845 ? 16.251 -2.397 -32.009 1.00 91.06 845 VAL A CA 1
ATOM 6688 C C . VAL A 1 845 ? 15.262 -1.572 -31.207 1.00 91.06 845 VAL A C 1
ATOM 6690 O O . VAL A 1 845 ? 14.436 -0.918 -31.823 1.00 91.06 845 VAL A O 1
ATOM 6693 N N . GLU A 1 846 ? 15.365 -1.609 -29.885 1.00 93.81 846 GLU A N 1
ATOM 6694 C CA . GLU A 1 846 ? 14.420 -0.977 -28.965 1.00 93.81 846 GLU A CA 1
ATOM 6695 C C . GLU A 1 846 ? 15.187 -0.445 -27.745 1.00 93.81 846 GLU A C 1
ATOM 6697 O O . GLU A 1 846 ? 16.065 -1.136 -27.217 1.00 93.81 846 GLU A O 1
ATOM 6702 N N . ASP A 1 847 ? 14.868 0.767 -27.288 1.00 94.88 847 ASP A N 1
ATOM 6703 C CA . ASP A 1 847 ? 15.531 1.412 -26.146 1.00 94.88 847 ASP A CA 1
ATOM 6704 C C . ASP A 1 847 ? 14.795 1.217 -24.808 1.00 94.88 847 ASP A C 1
ATOM 6706 O O . ASP A 1 847 ? 15.348 1.554 -23.760 1.00 94.88 847 ASP A O 1
ATOM 6710 N N . PHE A 1 848 ? 13.612 0.591 -24.810 1.00 95.75 848 PHE A N 1
ATOM 6711 C CA . PHE A 1 848 ? 12.778 0.308 -23.631 1.00 95.75 848 PHE A CA 1
ATOM 6712 C C . PHE A 1 848 ? 13.551 -0.188 -22.398 1.00 95.75 848 PHE A C 1
ATOM 6714 O O . PHE A 1 848 ? 13.336 0.293 -21.287 1.00 95.75 848 PHE A O 1
ATOM 6721 N N . SER A 1 849 ? 14.488 -1.124 -22.569 1.00 92.56 849 SER A N 1
ATOM 6722 C CA . SER A 1 849 ? 15.263 -1.698 -21.457 1.00 92.56 849 SER A CA 1
ATOM 6723 C C . SER A 1 849 ? 16.138 -0.685 -20.706 1.00 92.56 849 SER A C 1
ATOM 6725 O O . SER A 1 849 ? 16.520 -0.942 -19.567 1.00 92.56 849 SER A O 1
ATOM 6727 N N . ILE A 1 850 ? 16.447 0.467 -21.313 1.00 93.94 850 ILE A N 1
ATOM 6728 C CA . ILE A 1 850 ? 17.209 1.554 -20.678 1.00 93.94 850 ILE A CA 1
ATOM 6729 C C . ILE A 1 850 ? 16.386 2.229 -19.571 1.00 93.94 850 ILE A C 1
ATOM 6731 O O . ILE A 1 850 ? 16.955 2.744 -18.609 1.00 93.94 850 ILE A O 1
ATOM 6735 N N . LEU A 1 851 ? 15.051 2.169 -19.647 1.00 94.50 851 LEU A N 1
ATOM 6736 C CA . LEU A 1 851 ? 14.162 2.798 -18.670 1.00 94.50 851 LEU A CA 1
ATOM 6737 C C . LEU A 1 851 ? 14.339 2.261 -17.247 1.00 94.50 851 LEU A C 1
ATOM 6739 O O . LEU A 1 851 ? 13.976 2.967 -16.317 1.00 94.50 851 LEU A O 1
ATOM 6743 N N . GLY A 1 852 ? 14.947 1.089 -17.033 1.00 87.75 852 GLY A N 1
ATOM 6744 C CA . GLY A 1 852 ? 15.282 0.616 -15.680 1.00 87.75 852 GLY A CA 1
ATOM 6745 C C . GLY A 1 852 ? 16.192 1.584 -14.901 1.00 87.75 852 GLY A C 1
ATOM 6746 O O . GLY A 1 852 ? 16.191 1.594 -13.670 1.00 87.75 852 GLY A O 1
ATOM 6747 N N . GLY A 1 853 ? 16.920 2.461 -15.602 1.00 79.88 853 GLY A N 1
ATOM 6748 C CA . GLY A 1 853 ? 17.774 3.472 -14.988 1.00 79.88 853 GLY A CA 1
ATOM 6749 C C . GLY A 1 853 ? 18.948 2.846 -14.217 1.00 79.88 853 GLY A C 1
ATOM 6750 O O . GLY A 1 853 ? 19.571 1.906 -14.712 1.00 79.88 853 GLY A O 1
ATOM 6751 N N . PRO A 1 854 ? 19.297 3.351 -13.015 1.00 60.91 854 PRO A N 1
ATOM 6752 C CA . PRO A 1 854 ? 20.461 2.878 -12.260 1.00 60.91 854 PRO A CA 1
ATOM 6753 C C . PRO A 1 854 ? 20.274 1.489 -11.625 1.00 60.91 854 PRO A C 1
ATOM 6755 O O . PRO A 1 854 ? 21.260 0.890 -11.192 1.00 60.91 854 PRO A O 1
ATOM 6758 N N . LYS A 1 855 ? 19.039 0.972 -11.547 1.00 70.81 855 LYS A N 1
ATOM 6759 C CA . LYS A 1 855 ? 18.720 -0.350 -10.985 1.00 70.81 855 LYS A CA 1
ATOM 6760 C C . LYS A 1 855 ? 18.252 -1.291 -12.110 1.00 70.81 855 LYS A C 1
ATOM 6762 O O . LYS A 1 855 ? 17.493 -0.876 -12.979 1.00 70.81 855 LYS A O 1
ATOM 6767 N N . PRO A 1 856 ? 18.672 -2.567 -12.127 1.00 75.25 856 PRO A N 1
ATOM 6768 C CA . PRO A 1 856 ? 18.147 -3.532 -13.086 1.00 75.25 856 PRO A CA 1
ATOM 6769 C C . PRO A 1 856 ? 16.698 -3.889 -12.721 1.00 75.25 856 PRO A C 1
ATOM 6771 O O . PRO A 1 856 ? 16.466 -4.703 -11.829 1.00 75.25 856 PRO A O 1
ATOM 6774 N N . VAL A 1 857 ? 15.728 -3.269 -13.398 1.00 91.31 857 VAL A N 1
ATOM 6775 C CA . VAL A 1 857 ? 14.298 -3.575 -13.236 1.00 91.31 857 VAL A CA 1
ATOM 6776 C C . VAL A 1 857 ? 13.908 -4.713 -14.191 1.00 91.31 857 VAL A C 1
ATOM 6778 O O . VAL A 1 857 ? 14.152 -4.590 -15.396 1.00 91.31 857 VAL A O 1
ATOM 6781 N N . PRO A 1 858 ? 13.317 -5.823 -13.708 1.00 94.19 858 PRO A N 1
ATOM 6782 C CA . PRO A 1 858 ? 12.857 -6.899 -14.576 1.00 94.19 858 PRO A CA 1
ATOM 6783 C C . PRO A 1 858 ? 11.682 -6.435 -15.447 1.00 94.19 858 PRO A C 1
ATOM 6785 O O . PRO A 1 858 ? 10.835 -5.645 -15.025 1.00 94.19 858 PRO A O 1
ATOM 6788 N N . PHE A 1 859 ? 11.612 -6.936 -16.680 1.00 97.44 859 PHE A N 1
ATOM 6789 C CA . PHE A 1 859 ? 10.586 -6.509 -17.625 1.00 97.44 859 PHE A CA 1
ATOM 6790 C C . PHE A 1 859 ? 10.120 -7.621 -18.558 1.00 97.44 859 PHE A C 1
ATOM 6792 O O . PHE A 1 859 ? 10.809 -8.627 -18.761 1.00 97.44 859 PHE A O 1
ATOM 6799 N N . VAL A 1 860 ? 8.946 -7.407 -19.155 1.00 98.38 860 VAL A N 1
ATOM 6800 C CA . VAL A 1 860 ? 8.425 -8.237 -20.243 1.00 98.38 860 VAL A CA 1
ATOM 6801 C C . VAL A 1 860 ? 7.970 -7.348 -21.397 1.00 98.38 860 VAL A C 1
ATOM 6803 O O . VAL A 1 860 ? 7.161 -6.441 -21.228 1.00 98.38 860 VAL A O 1
ATOM 6806 N N . TYR A 1 861 ? 8.495 -7.648 -22.578 1.00 98.19 861 TYR A N 1
ATOM 6807 C CA . TYR A 1 861 ? 8.182 -7.040 -23.859 1.00 98.19 861 TYR A CA 1
ATOM 6808 C C . TYR A 1 861 ? 7.562 -8.096 -24.781 1.00 98.19 861 TYR A C 1
ATOM 6810 O O . TYR A 1 861 ? 8.136 -9.175 -24.973 1.00 98.19 861 TYR A O 1
ATOM 6818 N N . TRP A 1 862 ? 6.399 -7.818 -25.365 1.00 98.00 862 TRP A N 1
ATOM 6819 C CA . TRP A 1 862 ? 5.689 -8.781 -26.218 1.00 98.00 862 TRP A CA 1
ATOM 6820 C C . TRP A 1 862 ? 5.216 -8.183 -27.542 1.00 98.00 862 TRP A C 1
ATOM 6822 O O . TRP A 1 862 ? 5.232 -6.971 -27.753 1.00 98.00 862 TRP A O 1
ATOM 6832 N N . LYS A 1 863 ? 4.817 -9.053 -28.474 1.00 97.12 863 LYS A N 1
ATOM 6833 C CA . LYS A 1 863 ? 4.358 -8.656 -29.809 1.00 97.12 863 LYS A CA 1
ATOM 6834 C C . LYS A 1 863 ? 2.846 -8.805 -29.955 1.00 97.12 863 LYS A C 1
ATOM 6836 O O . LYS A 1 863 ? 2.249 -9.745 -29.427 1.00 97.12 863 LYS A O 1
ATOM 6841 N N . LEU A 1 864 ? 2.252 -7.895 -30.718 1.00 96.88 864 LEU A N 1
ATOM 6842 C CA . LEU A 1 864 ? 0.847 -7.912 -31.122 1.00 96.88 864 LEU A CA 1
ATOM 6843 C C . LEU A 1 864 ? 0.731 -8.062 -32.638 1.00 96.88 864 LEU A C 1
ATOM 6845 O O . LEU A 1 864 ? 1.493 -7.455 -33.394 1.00 96.88 864 LEU A O 1
ATOM 6849 N N . GLY A 1 865 ? -0.259 -8.821 -33.095 1.00 96.12 865 GLY A N 1
ATOM 6850 C CA . GLY A 1 865 ? -0.634 -8.822 -34.503 1.00 96.12 865 GLY A CA 1
ATOM 6851 C C . GLY A 1 865 ? -1.477 -7.614 -34.870 1.00 96.12 865 GLY A C 1
ATOM 6852 O O . GLY A 1 865 ? -2.370 -7.230 -34.119 1.00 96.12 865 GLY A O 1
ATOM 6853 N N . SER A 1 866 ? -1.207 -7.037 -36.040 1.00 95.94 866 SER A N 1
ATOM 6854 C CA . SER A 1 866 ? -1.873 -5.826 -36.528 1.00 95.94 866 SER A CA 1
ATOM 6855 C C . SER A 1 866 ? -2.513 -5.954 -37.906 1.00 95.94 866 SER A C 1
ATOM 6857 O O . SER A 1 866 ? -3.313 -5.106 -38.291 1.00 95.94 866 SER A O 1
ATOM 6859 N N . THR A 1 867 ? -2.198 -6.994 -38.677 1.00 95.38 867 THR A N 1
ATOM 6860 C CA . THR A 1 867 ? -2.694 -7.121 -40.054 1.00 95.38 867 THR A CA 1
ATOM 6861 C C . THR A 1 867 ? -4.159 -7.542 -40.070 1.00 95.38 867 THR A C 1
ATOM 6863 O O . THR A 1 867 ? -4.527 -8.507 -39.403 1.00 95.38 867 THR A O 1
ATOM 6866 N N . ASP A 1 868 ? -4.987 -6.872 -40.879 1.00 94.25 868 ASP A N 1
ATOM 6867 C CA . ASP A 1 868 ? -6.388 -7.260 -41.082 1.00 94.25 868 ASP A CA 1
ATOM 6868 C C . ASP A 1 868 ? -6.520 -8.774 -41.369 1.00 94.25 868 ASP A C 1
ATOM 6870 O O . ASP A 1 868 ? -5.852 -9.279 -42.277 1.00 94.25 868 ASP A O 1
ATOM 6874 N N . PRO A 1 869 ? -7.371 -9.510 -40.624 1.00 94.50 869 PRO A N 1
ATOM 6875 C CA . PRO A 1 869 ? -7.496 -10.956 -40.759 1.00 94.50 869 PRO A CA 1
ATOM 6876 C C . PRO A 1 869 ? -7.782 -11.447 -42.177 1.00 94.50 869 PRO A C 1
ATOM 6878 O O . PRO A 1 869 ? -7.246 -12.482 -42.563 1.00 94.50 869 PRO A O 1
ATOM 6881 N N . LYS A 1 870 ? -8.582 -10.713 -42.962 1.00 94.12 870 LYS A N 1
ATOM 6882 C CA . LYS A 1 870 ? -8.898 -11.103 -44.342 1.00 94.12 870 LYS A CA 1
ATOM 6883 C C . LYS A 1 870 ? -7.696 -10.893 -45.247 1.00 94.12 870 LYS A C 1
ATOM 6885 O O . LYS A 1 870 ? -7.352 -11.794 -45.999 1.00 94.12 870 LYS A O 1
ATOM 6890 N N . LYS A 1 871 ? -7.017 -9.746 -45.129 1.00 92.75 871 LYS A N 1
ATOM 6891 C CA . LYS A 1 871 ? -5.779 -9.486 -45.886 1.00 92.75 871 LYS A CA 1
ATOM 6892 C C . LYS A 1 871 ? -4.693 -10.511 -45.566 1.00 92.75 871 LYS A C 1
ATOM 6894 O O . LYS A 1 871 ? -3.959 -10.917 -46.461 1.00 92.75 871 LYS A O 1
ATOM 6899 N N . TRP A 1 872 ? -4.597 -10.928 -44.304 1.00 93.56 872 TRP A N 1
ATOM 6900 C CA . TRP A 1 872 ? -3.680 -11.981 -43.883 1.00 93.56 872 TRP A CA 1
ATOM 6901 C C . TRP A 1 872 ? -3.997 -13.317 -44.560 1.00 93.56 872 TRP A C 1
ATOM 6903 O O . TRP A 1 872 ? -3.110 -13.919 -45.163 1.00 93.56 872 TRP A O 1
ATOM 6913 N N . ASP A 1 873 ? -5.256 -13.754 -44.504 1.00 93.12 873 ASP A N 1
ATOM 6914 C CA . ASP A 1 873 ? -5.684 -15.025 -45.096 1.00 93.12 873 ASP A CA 1
ATOM 6915 C C . ASP A 1 873 ? -5.517 -15.006 -46.631 1.00 93.12 873 ASP A C 1
ATOM 6917 O O . ASP A 1 873 ? -4.952 -15.937 -47.202 1.00 93.12 873 ASP A O 1
ATOM 6921 N N . GLU A 1 874 ? -5.866 -13.899 -47.297 1.00 93.12 874 GLU A N 1
ATOM 6922 C CA . GLU A 1 874 ? -5.631 -13.698 -48.737 1.00 93.12 874 GLU A CA 1
ATOM 6923 C C . GLU A 1 874 ? -4.138 -13.750 -49.109 1.00 93.12 874 GLU A C 1
ATOM 6925 O O . GLU A 1 874 ? -3.767 -14.296 -50.151 1.00 93.12 874 GLU A O 1
ATOM 6930 N N . ALA A 1 875 ? -3.260 -13.176 -48.281 1.00 90.88 875 ALA A N 1
ATOM 6931 C CA . ALA A 1 875 ? -1.815 -13.233 -48.491 1.00 90.88 875 ALA A CA 1
ATOM 6932 C C . ALA A 1 875 ? -1.266 -14.656 -48.305 1.00 90.88 875 ALA A C 1
ATOM 6934 O O . ALA A 1 875 ? -0.400 -15.080 -49.072 1.00 90.88 875 ALA A O 1
ATOM 6935 N N . GLN A 1 876 ? -1.789 -15.413 -47.335 1.00 89.38 876 GLN A N 1
ATOM 6936 C CA . GLN A 1 876 ? -1.436 -16.821 -47.145 1.00 89.38 876 GLN A CA 1
ATOM 6937 C C . GLN A 1 876 ? -1.892 -17.692 -48.323 1.00 89.38 876 GLN A C 1
ATOM 6939 O O . GLN A 1 876 ? -1.127 -18.538 -48.786 1.00 89.38 876 GLN A O 1
ATOM 6944 N N . GLU A 1 877 ? -3.098 -17.465 -48.848 1.00 91.19 877 GLU A N 1
ATOM 6945 C CA . GLU A 1 877 ? -3.643 -18.201 -49.998 1.00 91.19 877 GLU A CA 1
ATOM 6946 C C . GLU A 1 877 ? -2.848 -17.976 -51.290 1.00 91.19 877 GLU A C 1
ATOM 6948 O O . GLU A 1 877 ? -2.699 -18.901 -52.092 1.00 91.19 877 GLU A O 1
ATOM 6953 N N . LYS A 1 878 ? -2.291 -16.773 -51.493 1.00 89.75 878 LYS A N 1
ATOM 6954 C CA . LYS A 1 878 ? -1.419 -16.470 -52.644 1.00 89.75 878 LYS A CA 1
ATOM 6955 C C . LYS A 1 878 ? -0.123 -17.289 -52.649 1.00 89.75 878 LYS A C 1
ATOM 6957 O O . LYS A 1 878 ? 0.464 -17.473 -53.716 1.00 89.75 878 LYS A O 1
ATOM 6962 N N . GLY A 1 879 ? 0.304 -17.799 -51.492 1.00 79.69 879 GLY A N 1
ATOM 6963 C CA . GLY A 1 879 ? 1.558 -18.530 -51.328 1.00 79.69 879 GLY A CA 1
ATOM 6964 C C . GLY A 1 879 ? 2.807 -17.662 -51.549 1.00 79.69 879 GLY A C 1
ATOM 6965 O O . GLY A 1 879 ? 2.737 -16.479 -51.882 1.00 79.69 879 GLY A O 1
ATOM 6966 N N . GLY A 1 880 ? 3.985 -18.259 -51.357 1.00 81.56 880 GLY A N 1
ATOM 6967 C CA . GLY A 1 880 ? 5.262 -17.537 -51.421 1.00 81.56 880 GLY A CA 1
ATOM 6968 C C . GLY A 1 880 ? 5.617 -16.829 -50.111 1.00 81.56 880 GLY A C 1
ATOM 6969 O O . GLY A 1 880 ? 5.112 -17.182 -49.045 1.00 81.56 880 GLY A O 1
ATOM 6970 N N . ASN A 1 881 ? 6.540 -15.868 -50.172 1.00 81.94 881 ASN A N 1
ATOM 6971 C CA . ASN A 1 881 ? 6.969 -15.127 -48.990 1.00 81.94 881 ASN A CA 1
ATOM 6972 C C . ASN A 1 881 ? 5.907 -14.086 -48.612 1.00 81.94 881 ASN A C 1
ATOM 6974 O O . ASN A 1 881 ? 5.634 -13.169 -49.380 1.00 81.94 881 ASN A O 1
ATOM 6978 N N . ILE A 1 882 ? 5.329 -14.204 -47.416 1.00 83.25 882 ILE A N 1
ATOM 6979 C CA . ILE A 1 882 ? 4.258 -13.312 -46.948 1.00 83.25 882 ILE A CA 1
ATOM 6980 C C . ILE A 1 882 ? 4.681 -11.832 -46.895 1.00 83.25 882 ILE A C 1
ATOM 6982 O O . ILE A 1 882 ? 3.842 -10.953 -47.079 1.00 83.25 882 ILE A O 1
ATOM 6986 N N . LEU A 1 883 ? 5.985 -11.567 -46.741 1.00 79.69 883 LEU A N 1
ATOM 6987 C CA . LEU A 1 883 ? 6.579 -10.225 -46.780 1.00 79.69 883 LEU A CA 1
ATOM 6988 C C . LEU A 1 883 ? 6.415 -9.522 -48.138 1.00 79.69 883 LEU A C 1
ATOM 6990 O O . LEU A 1 883 ? 6.542 -8.306 -48.211 1.00 79.69 883 LEU A O 1
ATOM 6994 N N . GLU A 1 884 ? 6.152 -10.261 -49.217 1.00 84.12 884 GLU A N 1
ATOM 6995 C CA . GLU A 1 884 ? 5.928 -9.685 -50.551 1.00 84.12 884 GLU A CA 1
ATOM 6996 C C . GLU A 1 884 ? 4.491 -9.178 -50.734 1.00 84.12 884 GLU A C 1
ATOM 6998 O O . GLU A 1 884 ? 4.221 -8.401 -51.650 1.00 84.12 884 GLU A O 1
ATOM 7003 N N . HIS A 1 885 ? 3.565 -9.610 -49.873 1.00 86.56 885 HIS A N 1
ATOM 7004 C CA . HIS A 1 885 ? 2.128 -9.373 -50.036 1.00 86.56 885 HIS A CA 1
ATOM 7005 C C . HIS A 1 885 ? 1.542 -8.404 -49.010 1.00 86.56 885 HIS A C 1
ATOM 7007 O O . HIS A 1 885 ? 0.422 -7.931 -49.208 1.00 86.56 885 HIS A O 1
ATOM 7013 N N . LEU A 1 886 ? 2.255 -8.135 -47.913 1.00 92.06 886 LEU A N 1
ATOM 7014 C CA . LEU A 1 886 ? 1.770 -7.321 -46.802 1.00 92.06 886 LEU A CA 1
ATOM 7015 C C . LEU A 1 886 ? 2.807 -6.273 -46.379 1.00 92.06 886 LEU A C 1
ATOM 7017 O O . LEU A 1 886 ? 3.997 -6.581 -46.313 1.00 92.06 886 LEU A O 1
ATOM 7021 N N . PRO A 1 887 ? 2.373 -5.042 -46.057 1.00 92.00 887 PRO A N 1
ATOM 7022 C CA . PRO A 1 887 ? 3.273 -4.005 -45.577 1.00 92.00 887 PRO A CA 1
ATOM 7023 C C . PRO A 1 887 ? 3.769 -4.324 -44.160 1.00 92.00 887 PRO A C 1
ATOM 7025 O O . PRO A 1 887 ? 2.984 -4.654 -43.270 1.00 92.00 887 PRO A O 1
ATOM 7028 N N . THR A 1 888 ? 5.074 -4.179 -43.939 1.00 91.62 888 THR A N 1
ATOM 7029 C CA . THR A 1 888 ? 5.706 -4.254 -42.613 1.00 91.62 888 THR A CA 1
ATOM 7030 C C . THR A 1 888 ? 5.769 -2.878 -41.954 1.00 91.62 888 THR A C 1
ATOM 7032 O O . THR A 1 888 ? 5.507 -1.861 -42.603 1.00 91.62 888 THR A O 1
ATOM 7035 N N . ASN A 1 889 ? 6.184 -2.828 -40.685 1.00 94.50 889 ASN A N 1
ATOM 7036 C CA . ASN A 1 889 ? 6.579 -1.579 -40.036 1.00 94.50 889 ASN A CA 1
ATOM 7037 C C . ASN A 1 889 ? 7.573 -0.804 -40.941 1.00 94.50 889 ASN A C 1
ATOM 7039 O O . ASN A 1 889 ? 8.369 -1.407 -41.670 1.00 94.50 889 ASN A O 1
ATOM 7043 N N . HIS A 1 890 ? 7.490 0.527 -40.908 1.00 94.69 890 HIS A N 1
ATOM 7044 C CA . HIS A 1 890 ? 8.256 1.504 -41.697 1.00 94.69 890 HIS A CA 1
ATOM 7045 C C . HIS A 1 890 ? 7.904 1.530 -43.200 1.00 94.69 890 HIS A C 1
ATOM 7047 O O . HIS A 1 890 ? 8.541 2.244 -43.976 1.00 94.69 890 HIS A O 1
ATOM 7053 N N . SER A 1 891 ? 6.873 0.796 -43.635 1.00 95.25 891 SER A N 1
ATOM 7054 C CA . SER A 1 891 ? 6.300 0.936 -44.978 1.00 95.25 891 SER A CA 1
ATOM 7055 C C . SER A 1 891 ? 5.361 2.150 -45.053 1.00 95.25 891 SER A C 1
ATOM 7057 O O . SER A 1 891 ? 4.550 2.333 -44.144 1.00 95.25 891 SER A O 1
ATOM 7059 N N . PRO A 1 892 ? 5.357 2.927 -46.157 1.00 96.75 892 PRO A N 1
ATOM 7060 C CA . PRO A 1 892 ? 4.354 3.975 -46.378 1.00 96.75 892 PRO A CA 1
ATOM 7061 C C . PRO A 1 892 ? 2.919 3.429 -46.497 1.00 96.75 892 PRO A C 1
ATOM 7063 O O . PRO A 1 892 ? 1.958 4.193 -46.450 1.00 96.75 892 PRO A O 1
ATOM 7066 N N . GLU A 1 893 ? 2.755 2.115 -46.663 1.00 95.44 893 GLU A N 1
ATOM 7067 C CA . GLU A 1 893 ? 1.461 1.428 -46.745 1.00 95.44 893 GLU A CA 1
ATOM 7068 C C . GLU A 1 893 ? 1.102 0.680 -45.446 1.00 95.44 893 GLU A C 1
ATOM 7070 O O . GLU A 1 893 ? 0.092 -0.024 -45.408 1.00 95.44 893 GLU A O 1
ATOM 7075 N N . PHE A 1 894 ? 1.907 0.808 -44.379 1.00 96.00 894 PHE A N 1
ATOM 7076 C CA . PHE A 1 894 ? 1.638 0.159 -43.093 1.00 96.00 894 PHE A CA 1
ATOM 7077 C C . PHE A 1 894 ? 0.315 0.647 -42.496 1.00 96.00 894 PHE A C 1
ATOM 7079 O O . PHE A 1 894 ? 0.130 1.834 -42.242 1.00 96.00 894 PHE A O 1
ATOM 7086 N N . ALA A 1 895 ? -0.612 -0.286 -42.287 1.00 93.94 895 ALA A N 1
ATOM 7087 C CA . ALA A 1 895 ? -1.980 0.006 -41.881 1.00 93.94 895 ALA A CA 1
ATOM 7088 C C . ALA A 1 895 ? -2.510 -1.087 -40.936 1.00 93.94 895 ALA A C 1
ATOM 7090 O O . ALA A 1 895 ? -3.116 -2.059 -41.407 1.00 93.94 895 ALA A O 1
ATOM 7091 N N . PRO A 1 896 ? -2.287 -0.952 -39.615 1.00 95.06 896 PRO A N 1
ATOM 7092 C CA . PRO A 1 896 ? -2.922 -1.796 -38.609 1.00 95.06 896 PRO A CA 1
ATOM 7093 C C . PRO A 1 896 ? -4.450 -1.818 -38.747 1.00 95.06 896 PRO A C 1
ATOM 7095 O O . PRO A 1 896 ? -5.058 -0.803 -39.079 1.00 95.06 896 PRO A O 1
ATOM 7098 N N . ALA A 1 897 ? -5.084 -2.953 -38.446 1.00 95.38 897 ALA A N 1
ATOM 7099 C CA . ALA A 1 897 ? -6.533 -3.068 -38.300 1.00 95.38 897 ALA A CA 1
ATOM 7100 C C . ALA A 1 897 ? -6.942 -2.512 -36.923 1.00 95.38 897 ALA A C 1
ATOM 7102 O O . ALA A 1 897 ? -6.774 -3.218 -35.922 1.00 95.38 897 ALA A O 1
ATOM 7103 N N . PRO A 1 898 ? -7.444 -1.265 -36.834 1.00 90.06 898 PRO A N 1
ATOM 7104 C CA . PRO A 1 898 ? -7.450 -0.509 -35.583 1.00 90.06 898 PRO A CA 1
ATOM 7105 C C . PRO A 1 898 ? -8.291 -1.184 -34.496 1.00 90.06 898 PRO A C 1
ATOM 7107 O O . PRO A 1 898 ? -7.772 -1.445 -33.416 1.00 90.06 898 PRO A O 1
ATOM 7110 N N . ASP A 1 899 ? -9.539 -1.554 -34.797 1.00 92.50 899 ASP A N 1
ATOM 7111 C CA . ASP A 1 899 ? -10.482 -2.078 -33.800 1.00 92.50 899 ASP A CA 1
ATOM 7112 C C . ASP A 1 899 ? -9.949 -3.328 -33.087 1.00 92.50 899 ASP A C 1
ATOM 7114 O O . ASP A 1 899 ? -9.901 -3.386 -31.860 1.00 92.50 899 ASP A O 1
ATOM 7118 N N . LEU A 1 900 ? -9.512 -4.329 -33.857 1.00 95.88 900 LEU A N 1
ATOM 7119 C CA . LEU A 1 900 ? -9.063 -5.602 -33.297 1.00 95.88 900 LEU A CA 1
ATOM 7120 C C . LEU A 1 900 ? -7.672 -5.492 -32.661 1.00 95.88 900 LEU A C 1
ATOM 7122 O O . LEU A 1 900 ? -7.418 -6.128 -31.637 1.00 95.88 900 LEU A O 1
ATOM 7126 N N . THR A 1 901 ? -6.780 -4.685 -33.240 1.00 97.06 901 THR A N 1
ATOM 7127 C CA . THR A 1 901 ? -5.411 -4.517 -32.728 1.00 97.06 901 THR A CA 1
ATOM 7128 C C . THR A 1 901 ? -5.409 -3.746 -31.411 1.00 97.06 901 THR A C 1
ATOM 7130 O O . THR A 1 901 ? -4.787 -4.196 -30.451 1.00 97.06 901 THR A O 1
ATOM 7133 N N . ILE A 1 902 ? -6.152 -2.634 -31.329 1.00 98.00 902 ILE A N 1
ATOM 7134 C CA . ILE A 1 902 ? -6.278 -1.832 -30.103 1.00 98.00 902 ILE A CA 1
ATOM 7135 C C . ILE A 1 902 ? -6.970 -2.645 -29.010 1.00 98.00 902 ILE A C 1
ATOM 7137 O O . ILE A 1 902 ? -6.487 -2.656 -27.881 1.00 98.00 902 ILE A O 1
ATOM 7141 N N . LEU A 1 903 ? -8.053 -3.366 -29.335 1.00 97.81 903 LEU A N 1
ATOM 7142 C CA . LEU A 1 903 ? -8.742 -4.226 -28.368 1.00 97.81 903 LEU A CA 1
ATOM 7143 C C . LEU A 1 903 ? -7.793 -5.280 -27.787 1.00 97.81 903 LEU A C 1
ATOM 7145 O O . LEU A 1 903 ? -7.694 -5.416 -26.573 1.00 97.81 903 LEU A O 1
ATOM 7149 N N . THR A 1 904 ? -7.049 -5.976 -28.645 1.00 98.06 904 THR A N 1
ATOM 7150 C CA . THR A 1 904 ? -6.108 -7.019 -28.211 1.00 98.06 904 THR A CA 1
ATOM 7151 C C . THR A 1 904 ? -4.968 -6.436 -27.378 1.00 98.06 904 THR A C 1
ATOM 7153 O O . THR A 1 904 ? -4.612 -7.002 -26.349 1.00 98.06 904 THR A O 1
ATOM 7156 N N . GLY A 1 905 ? -4.415 -5.289 -27.785 1.00 98.12 905 GLY A N 1
ATOM 7157 C CA . GLY A 1 905 ? -3.375 -4.599 -27.023 1.00 98.12 905 GLY A CA 1
ATOM 7158 C C . GLY A 1 905 ? -3.869 -4.083 -25.671 1.00 98.12 905 GLY A C 1
ATOM 7159 O O . GLY A 1 905 ? -3.125 -4.129 -24.694 1.00 98.12 905 GLY A O 1
ATOM 7160 N N . MET A 1 906 ? -5.123 -3.633 -25.593 1.00 98.19 906 MET A N 1
ATOM 7161 C CA . MET A 1 906 ? -5.761 -3.244 -24.337 1.00 98.19 906 MET A CA 1
ATOM 7162 C C . MET A 1 906 ? -5.906 -4.445 -23.395 1.00 98.19 906 MET A C 1
ATOM 7164 O O . MET A 1 906 ? -5.525 -4.369 -22.228 1.00 98.19 906 MET A O 1
ATOM 7168 N N . GLU A 1 907 ? -6.449 -5.558 -23.896 1.00 98.06 907 GLU A N 1
ATOM 7169 C CA . GLU A 1 907 ? -6.617 -6.792 -23.121 1.00 98.06 907 GLU A CA 1
ATOM 7170 C C . GLU A 1 907 ? -5.270 -7.315 -22.613 1.00 98.06 907 GLU A C 1
ATOM 7172 O O . GLU A 1 907 ? -5.127 -7.584 -21.422 1.00 98.06 907 GLU A O 1
ATOM 7177 N N . ALA A 1 908 ? -4.271 -7.416 -23.495 1.00 98.38 908 ALA A N 1
ATOM 7178 C CA . ALA A 1 908 ? -2.953 -7.948 -23.162 1.00 98.38 908 ALA A CA 1
ATOM 7179 C C . ALA A 1 908 ? -2.251 -7.105 -22.089 1.00 98.38 908 ALA A C 1
ATOM 7181 O O . ALA A 1 908 ? -1.787 -7.647 -21.087 1.00 98.38 908 ALA A O 1
ATOM 7182 N N . MET A 1 909 ? -2.223 -5.780 -22.257 1.00 98.44 909 MET A N 1
ATOM 7183 C CA . MET A 1 909 ? -1.582 -4.870 -21.306 1.00 98.44 909 MET A CA 1
ATOM 7184 C C . MET A 1 909 ? -2.297 -4.856 -19.949 1.00 98.44 909 MET A C 1
ATOM 7186 O O . MET A 1 909 ? -1.638 -4.921 -18.911 1.00 98.44 909 MET A O 1
ATOM 7190 N N . ALA A 1 910 ? -3.635 -4.824 -19.926 1.00 97.44 910 ALA A N 1
ATOM 7191 C CA . ALA A 1 910 ? -4.390 -4.861 -18.675 1.00 97.44 910 ALA A CA 1
ATOM 7192 C C . ALA A 1 910 ? -4.232 -6.201 -17.935 1.00 97.44 910 ALA A C 1
ATOM 7194 O O . ALA A 1 910 ? -4.040 -6.201 -16.721 1.00 97.44 910 ALA A O 1
ATOM 7195 N N . LEU A 1 911 ? -4.262 -7.333 -18.647 1.00 96.69 911 LEU A N 1
ATOM 7196 C CA . LEU A 1 911 ? -4.019 -8.655 -18.059 1.00 96.69 911 LEU A CA 1
ATOM 7197 C C . LEU A 1 911 ? -2.598 -8.782 -17.513 1.00 96.69 911 LEU A C 1
ATOM 7199 O O . LEU A 1 911 ? -2.426 -9.291 -16.410 1.00 96.69 911 LEU A O 1
ATOM 7203 N N . ALA A 1 912 ? -1.595 -8.296 -18.247 1.00 97.44 912 ALA A N 1
ATOM 7204 C CA . ALA A 1 912 ? -0.208 -8.296 -17.792 1.00 97.44 912 ALA A CA 1
ATOM 7205 C C . ALA A 1 912 ? -0.039 -7.466 -16.510 1.00 97.44 912 ALA A C 1
ATOM 7207 O O . ALA A 1 912 ? 0.573 -7.925 -15.548 1.00 97.44 912 ALA A O 1
ATOM 7208 N N . ALA A 1 913 ? -0.638 -6.272 -16.464 1.00 96.06 913 ALA A N 1
ATOM 7209 C CA . ALA A 1 913 ? -0.617 -5.427 -15.276 1.00 96.06 913 ALA A CA 1
ATOM 7210 C C . ALA A 1 913 ? -1.306 -6.103 -14.077 1.00 96.06 913 ALA A C 1
ATOM 7212 O O . ALA A 1 913 ? -0.745 -6.129 -12.986 1.00 96.06 913 ALA A O 1
ATOM 7213 N N . LEU A 1 914 ? -2.492 -6.693 -14.271 1.00 92.81 914 LEU A N 1
ATOM 7214 C CA . LEU A 1 914 ? -3.236 -7.375 -13.204 1.00 92.81 914 LEU A CA 1
ATOM 7215 C C . LEU A 1 914 ? -2.559 -8.659 -12.718 1.00 92.81 914 LEU A C 1
ATOM 7217 O O . LEU A 1 914 ? -2.646 -8.962 -11.534 1.00 92.81 914 LEU A O 1
ATOM 7221 N N . LEU A 1 915 ? -1.889 -9.398 -13.606 1.00 93.38 915 LEU A N 1
ATOM 7222 C CA . LEU A 1 915 ? -1.147 -10.612 -13.257 1.00 93.38 915 LEU A CA 1
ATOM 7223 C C . LEU A 1 915 ? -0.050 -10.326 -12.228 1.00 93.38 915 LEU A C 1
ATOM 7225 O O . LEU A 1 915 ? 0.208 -11.147 -11.350 1.00 93.38 915 LEU A O 1
ATOM 7229 N N . PHE A 1 916 ? 0.617 -9.181 -12.366 1.00 89.56 916 PHE A N 1
ATOM 7230 C CA . PHE A 1 916 ? 1.734 -8.820 -11.503 1.00 89.56 916 PHE A CA 1
ATOM 7231 C C . PHE A 1 916 ? 1.353 -7.887 -10.355 1.00 89.56 916 PHE A C 1
ATOM 7233 O O . PHE A 1 916 ? 2.133 -7.788 -9.405 1.00 89.56 916 PHE A O 1
ATOM 7240 N N . ALA A 1 917 ? 0.188 -7.237 -10.424 1.00 82.75 917 ALA A N 1
ATOM 7241 C CA . ALA A 1 917 ? -0.370 -6.451 -9.332 1.00 82.75 917 ALA A CA 1
ATOM 7242 C C . ALA A 1 917 ? -0.830 -7.353 -8.180 1.00 82.75 917 ALA A C 1
ATOM 7244 O O . ALA A 1 917 ? -1.168 -8.522 -8.371 1.00 82.75 917 ALA A O 1
ATOM 7245 N N . ASP A 1 918 ? -0.887 -6.802 -6.970 1.00 71.94 918 ASP A N 1
ATOM 7246 C CA . ASP A 1 918 ? -1.370 -7.558 -5.821 1.00 71.94 918 ASP A CA 1
ATOM 7247 C C . ASP A 1 918 ? -2.896 -7.671 -5.881 1.00 71.94 918 ASP A C 1
ATOM 7249 O O . ASP A 1 918 ? -3.612 -6.673 -6.015 1.00 71.94 918 ASP A O 1
ATOM 7253 N N . THR A 1 919 ? -3.420 -8.890 -5.784 1.00 58.78 919 THR A N 1
ATOM 7254 C CA . THR A 1 919 ? -4.866 -9.133 -5.780 1.00 58.78 919 THR A CA 1
ATOM 7255 C C . THR A 1 919 ? -5.459 -8.761 -4.429 1.00 58.78 919 THR A C 1
ATOM 7257 O O . THR A 1 919 ? -5.011 -9.260 -3.395 1.00 58.78 919 THR A O 1
ATOM 7260 N N . LYS A 1 920 ? -6.520 -7.949 -4.426 1.00 52.25 920 LYS A N 1
ATOM 7261 C CA . LYS A 1 920 ? -7.345 -7.779 -3.227 1.00 52.25 920 LYS A CA 1
ATOM 7262 C C . LYS A 1 920 ? -8.251 -8.997 -3.124 1.00 52.25 920 LYS A C 1
ATOM 7264 O O . LYS A 1 920 ? -9.124 -9.176 -3.968 1.00 52.25 920 LYS A O 1
ATOM 7269 N N . THR A 1 921 ? -8.033 -9.847 -2.127 1.00 40.81 921 THR A N 1
ATOM 7270 C CA . THR A 1 921 ? -8.962 -10.935 -1.817 1.00 40.81 921 THR A CA 1
ATOM 7271 C C . THR A 1 921 ? -10.288 -10.328 -1.362 1.00 40.81 921 THR A C 1
ATOM 7273 O O . THR A 1 921 ? -10.411 -9.813 -0.252 1.00 40.81 921 THR A O 1
ATOM 7276 N N . GLU A 1 922 ? -11.292 -10.358 -2.237 1.00 34.78 922 GLU A N 1
ATOM 7277 C CA . GLU A 1 922 ? -12.679 -10.290 -1.792 1.00 34.78 922 GLU A CA 1
ATOM 7278 C C . GLU A 1 922 ? -12.955 -11.592 -1.034 1.00 34.78 922 GLU A C 1
ATOM 7280 O O . GLU A 1 922 ? -12.751 -12.685 -1.561 1.00 34.78 922 GLU A O 1
ATOM 7285 N N . GLY A 1 923 ? -13.332 -11.477 0.240 1.00 33.31 923 GLY A N 1
ATOM 7286 C CA . GLY A 1 923 ? -13.941 -12.596 0.941 1.00 33.31 923 GLY A CA 1
ATOM 7287 C C . GLY A 1 923 ? -15.288 -12.889 0.291 1.00 33.31 923 GLY A C 1
ATOM 7288 O O . GLY A 1 923 ? -16.224 -12.112 0.478 1.00 33.31 923 GLY A O 1
ATOM 7289 N N . GLU A 1 924 ? -15.355 -13.978 -0.473 1.00 25.39 924 GLU A N 1
ATOM 7290 C CA . GLU A 1 924 ? -16.590 -14.744 -0.676 1.00 25.39 924 GLU A CA 1
ATOM 7291 C C . GLU A 1 924 ? -16.731 -15.815 0.408 1.00 25.39 924 GLU A C 1
ATOM 7293 O O . GLU A 1 924 ? -15.732 -16.525 0.684 1.00 25.39 924 GLU A O 1
#

Secondary structure (DSSP, 8-state):
-PPEEEE-TT-SSEEEE-TTTSEEEE-SSEEEEEEEETT-SS--EEEEEEEETTTSHHHHHHHHHHHHHHHSS--TTBPPPSEEEE-SSEEEEEEEPPSEEHHHHHHHPPPPS--HHHHHHHHHHHHHHHHHHHHHHH-S---STTEEEEEE-S---GGGEEEE--SSTT-PEEEE---TT-EEEEEETT-----EE--TT-S-STT--HHHHHH-EE-HHHHHHHHHHHHHHHHHHHH--STTHHHHHHHHHHHTTTT-SS---SSEEE-TTS-EEE-HHHHHHHHHHHHHTT-HHHHTTTTTS-------EEEEEEP--GGGGTS-EEEESS-TTS-HHHHB---EEEEEES-EEEGGG-TTHHHHS-TTTTS-EEEE---SS---HHHHH---HHHHHHHHHHHHHHHHHHHHHHT-S---------B---SGGGS---SSS-TTSS-BPPP-B-EES--HHHHHHHHHTTS-HHHHHHHHTTSS--EEEEEE--SS---SS--EEE-GGG--GGGEEEEEEE-SS-EEEEEEEB--TT--EEE-TT--TTEEEEEEEEE--STT--SS-EEEEEEE---BS----S--TT----EEE-TTS-EEE-B-TT-HHHHHHHHHHHHHHHHHTTTTEESEEEEEEES-TTTT-HHHHHHHTTHHHHSPPPSEEEEEEEEEEETT-EE--SEEEE-EEEEEEEEEEES--SS-GGGS--HHHHHHHHHHHHHHIIIIIS--TT--EEEEEEEEEE--SSSSPP-EEEEEEEEEE-TTS-HHHHHHHHHHHHHHHHHHT-TTEEEEEEEEEEE--EEE-HHHHHHHHHHHHHHHGGGEEPPPP------GGGGGTTS---EEEEEEEEE-HHHHHHHHHH-S-GGGTSPPTT-TT----HHHHHHHHHHHHHHHHHHHSEE-----

Foldseek 3Di:
DDFDWDDFPVAPFTKTDDPVPFFPDADPFWTWGWTWGDDDPDIFIKIKTKGFQPRNPLLLVQQVVLLVLCVVDPAQQAWHWPGWDADPGITITITRDFPAWQVCCLQPPFADLPDLVNLVLLVVQLVSVVVVLVCQAFPRDPPDVFKGKGKFQQADDRRQFTWHDDPDPPRTRTHGHDSSLMDMDIGGPPDPWDWDADPLPGYDQQQADPVCNPPNIDGSVRRVSSSVVRVLLVLQSNLPSDNRSSVVLVVLLVVQVPDDPDRHHSQWDADPVRDIGGRVSNVVSVVVSVVSVPPCVSCVSVLVPPCPPQPFDWAKFFDDDPVVVPDFWAAEDPPPVDDPVVRTPTDIDIDRFRQEDAPSNDPPCPVPPDCVQQQKHKDQADDPQQDDLVLLVDDDPVSVVSVVSRVVSVQVVVCVVVVDPDDDDQAAAAEDDDPCQVPDDDDDDDRRSRYHYADRHAWQQADQVLVLVSVVVPDDPVVNVCLVVVVDKDFAKDKDADSAFDADDFDKDWRPNQADPVQWHWYWYDYPVDIGIIITGHDDNSIHMYTHHRQGRSMMMMGTSYIRPLPDPWPWFEEEEEAEDAWDLFAFDQPDPPFFPDWDQDPVRDIGGTDRLFCSVLQVLLLVLLVVVCVVCVVFFIYHYHYYYWYDFVQLDGLVVCVVVPVCVPDRQGLEYEYEGEWADEFLAKAFAAWFQEWWKKKKKKKKFFPDKDLDVVRTQQVVVLVVVLQVVLQVCCVPVWDQVVWDKDKAWDDWDFDDPDNMRTRMIMTIIMITTDPPTDPVSSQVSSVVSSVVSQVVSHDRMDMDIDMGTRAHGPGAHRVLRVLLLVLCCVVSPVSYDYDDHDYDGGRSQCNSPPHRRHYTYIYGYFDHNVQQVVLVVVDDDSPVRDDTRPDSNRDGPNPRRSVSSNVSSSSSCRSRTGTDDDDD